Protein AF-A0A915ZV71-F1 (afdb_monomer)

Sequence (974 aa):
MYLWDERMKDFISILQCKHAKEEIAGTQNNDGSFDILPGQIIDELAIVATENISSSIRITDDRVKKLNTKVWNTFITVAYCNIVLGKHKSKWKAQSEKACAWLHIQIGDEKLENKILESCEKAIIEKVINKNIKKESFWSSTLKGVLKYKSEDVSATLTILQSINTLETVKNIVDNQKADGSINLNKTISDQINISSDNIQSSIQIYGVSEKLKKISKDVWETALSLRYLAITSQSRDQHKLQSEKAKKYLIGDLKDIELVEELLTTSEKIIIEQRVKKENEDAMATVKTSTTTEKAKEIVSSQKEDGSLKLPDAVSKALDFESNESLVSSIKTYFINKGTKAPENKKLLDTAIILSFLRKTSSTDTSPELKEKVAKAEKYLKTELGSDEKIKELLKKTDTAVVDLATKKVKKVIKEKADQVIVEKIQGAVTEKDITEVIETQNNDGSYKKISDQITEKLGITIIENISSSIHIIDERVRKFDTKVWNTFITIAYCNKVLGKWIVQIEKARAWLHAQIENEKLENKILESCEKVIEEVYSKKKELSADKVNTNKAFLTIPLLSTLVILFFLEYEEYDKMIEENIFTQINGRVKVIISQKYINEIDNQIKNLQPIKKLLLEYLVIQKNKRANHITRLVESCNSFFQDLLKNESNTYLIPLAITFAIVHLTVLRESIKLKMPNFGTDELKKMISQYQSYFTDSFDQFFMWRMNQITTKTLISNDSNSKSLFSFRANGELKDNISNKTVNYIAKSSSEQIFTRVFDLIKLRMLNEAKAELMKMFLPIFSLDKFIPNNKSSCEPFNIRGFWIGPYGVDTFPDGQHNFDDNSKLLYNISEDDPGVITKIKLRNGSIIDSMQIFYEDGRIGRIGDGKGGRECAISDLDEFSKYIIAVNLKFGRGLLCGIEFIFSDGKTTGTLGDHPNACKIIEEIRIGPFGNHNEFRLSGIIGGGGKIIGNDHGENVAHIAFYFQYVQDI

Radius of gyration: 35.63 Å; Cα contacts (8 Å, |Δi|>4): 1352; chains: 1; bounding box: 78×70×109 Å

pLDDT: mean 74.66, std 15.21, range [25.52, 96.25]

Mean predicted aligned error: 20.93 Å

Foldseek 3Di:
DCQLLVLLVLLLVLLLVLQQVLQLVLQQDPQLWHPAARLVLCVVLVNPALCVLLVQQDDPDVVSVVDDRRLSSLLLSLLCCCQVVVVVCVVCVVSSVSSVVSNCVVPVDPVVSVSSSVSSNVSVCVSVCVVAQQAAFQPQPPCCVQAPDHPVLLVLLLLVLQLPDDLVNLVVQLVQQDPQLFGAQDPVLCVQLVHDLVCQLVLLVVRVADPLLNPDDSRLLRLLLSLLSSVSHDPGCVSRVVSNVSSLCSNCVVSVDPVVSVSSNVSSNSSSSNSNSVVLLVVLQVCQQALDDPVLLCVQLVQQDPQLFGAQDVSLCVLLVHPDPVRVLVLLQVLQVVVVHGDDPDPRLSSLLLSLLSCNRRYPCVVDPVSVVSSVSSLVSNCVVVVDPVVSVVSNVSSNVSSSVSSSVVSSVVSSVVSLVSVLVVLLVPADPVNVVQQLVQQDPQLWGPAARVSLCVLLVPPDLCVLLVQDDDPDPVSVVDDPRLSSLLLSLLCCVRRNPDDVPSNVSSVVSNCVVPVDPVVSVSSSVSSNVVSSVSNVVSSNVSHNVPVLSVVVSVPQSLLSLLCSQPDFDDDPPDRPPDRSQLCLLVLCLLQDDPVLSVVSVVLVVVCVVLNVLSVVCVVDDPVCVQVSLVVNLVSLVVSVVVLVPDPCNLSCLLVLLSSLSNNLSSLLVNCVVVPPPRHLVNSLVSLVVSLVSCVVSVVVSLVVQLVQWDKDKDKDAPPPDPDPQWIWMWMWIARNRNRFIEIETEIDSDPVVVVLLSVQLSVQSSQVSVLSVVSSCVSSLCSQSSRRSDDRPHDHRPCFKTKHHFDFPSNPDGYYDYCHLARFWFSDKDDDDFAQWAKKKWFAAQFTQKIWTAHPVGDIDIEWDPDHHDIDMDHRGGQPDKFFFKKKFWYFQLFTQWMKTAILVRDIPPIGGNDPPRTDTPDMDMDGDDDNHGQKGWGDKMFTWGDHPPDRRTTGTGTMMTMIGGRRSD

Organism: NCBI:txid588596

Structure (mmCIF, N/CA/C/O backbone):
data_AF-A0A915ZV71-F1
#
_entry.id   AF-A0A915ZV71-F1
#
loop_
_atom_site.group_PDB
_atom_site.id
_atom_site.type_symbol
_atom_site.label_atom_id
_atom_site.label_alt_id
_atom_site.label_comp_id
_atom_site.label_asym_id
_atom_site.label_entity_id
_atom_site.label_seq_id
_atom_site.pdbx_PDB_ins_code
_atom_site.Cartn_x
_atom_site.Cartn_y
_atom_site.Cartn_z
_atom_site.occupancy
_atom_site.B_iso_or_equiv
_atom_site.auth_seq_id
_atom_site.auth_comp_id
_atom_site.auth_asym_id
_atom_site.auth_atom_id
_atom_site.pdbx_PDB_model_num
ATOM 1 N N . MET A 1 1 ? 6.234 10.130 2.730 1.00 37.91 1 MET A N 1
ATOM 2 C CA . MET A 1 1 ? 6.026 10.194 1.262 1.00 37.91 1 MET A CA 1
ATOM 3 C C . MET A 1 1 ? 5.107 9.093 0.696 1.00 37.91 1 MET A C 1
ATOM 5 O O . MET A 1 1 ? 4.749 9.193 -0.467 1.00 37.91 1 MET A O 1
ATOM 9 N N . TYR A 1 2 ? 4.672 8.083 1.473 1.00 50.31 2 TYR A N 1
ATOM 10 C CA . TYR A 1 2 ? 3.900 6.925 0.964 1.00 50.31 2 TYR A CA 1
ATOM 11 C C . TYR A 1 2 ? 2.370 6.983 1.183 1.00 50.31 2 TYR A C 1
ATOM 13 O O . TYR A 1 2 ? 1.651 6.093 0.738 1.00 50.31 2 TYR A O 1
ATOM 21 N N . LEU A 1 3 ? 1.840 8.020 1.838 1.00 59.00 3 LEU A N 1
ATOM 22 C CA . LEU A 1 3 ? 0.503 7.960 2.440 1.00 59.00 3 LEU A CA 1
ATOM 23 C C . LEU A 1 3 ? -0.661 8.130 1.428 1.00 59.00 3 LEU A C 1
ATOM 25 O O . LEU A 1 3 ? -1.712 7.526 1.628 1.00 59.00 3 LEU A O 1
ATOM 29 N N . TRP A 1 4 ? -0.486 8.854 0.309 1.00 74.88 4 TRP A N 1
ATOM 30 C CA . TRP A 1 4 ? -1.502 8.969 -0.759 1.00 74.88 4 TRP A CA 1
ATOM 31 C C . TRP A 1 4 ? -1.712 7.641 -1.489 1.00 74.88 4 TRP A C 1
ATOM 33 O O . TRP A 1 4 ? -2.857 7.250 -1.686 1.00 74.88 4 TRP A O 1
ATOM 43 N N . ASP A 1 5 ? -0.632 6.927 -1.862 1.00 69.44 5 ASP A N 1
ATOM 44 C CA . ASP A 1 5 ? -0.752 5.624 -2.553 1.00 69.44 5 ASP A CA 1
ATOM 45 C C . ASP A 1 5 ? -1.503 4.642 -1.680 1.00 69.44 5 ASP A C 1
ATOM 47 O O . ASP A 1 5 ? -2.381 3.939 -2.163 1.00 69.44 5 ASP A O 1
ATOM 51 N N . GLU A 1 6 ? -1.163 4.600 -0.397 1.00 66.38 6 GLU A N 1
ATOM 52 C CA . GLU A 1 6 ? -1.786 3.674 0.533 1.00 66.38 6 GLU A CA 1
ATOM 53 C C . GLU A 1 6 ? -3.258 4.014 0.768 1.00 66.38 6 GLU A C 1
ATOM 55 O O . GLU A 1 6 ? -4.108 3.156 0.551 1.00 66.38 6 GLU A O 1
ATOM 60 N N . ARG A 1 7 ? -3.585 5.271 1.101 1.00 72.56 7 ARG A N 1
ATOM 61 C CA . ARG A 1 7 ? -4.976 5.700 1.342 1.00 72.56 7 ARG A CA 1
ATOM 62 C C . ARG A 1 7 ? -5.862 5.536 0.108 1.00 72.56 7 ARG A C 1
ATOM 64 O O . ARG A 1 7 ? -7.016 5.126 0.235 1.00 72.56 7 ARG A O 1
ATOM 71 N N . MET A 1 8 ? -5.334 5.845 -1.077 1.00 75.50 8 MET A N 1
ATOM 72 C CA . MET A 1 8 ? -6.055 5.682 -2.337 1.00 75.50 8 MET A CA 1
ATOM 73 C C . MET A 1 8 ? -6.268 4.199 -2.660 1.00 75.50 8 MET A C 1
ATOM 75 O O . MET A 1 8 ? -7.397 3.797 -2.933 1.00 75.50 8 MET A O 1
ATOM 79 N N . LYS A 1 9 ? -5.224 3.364 -2.556 1.00 71.31 9 LYS A N 1
ATOM 80 C CA . LYS A 1 9 ? -5.334 1.909 -2.759 1.00 71.31 9 LYS A CA 1
ATOM 81 C C . LYS A 1 9 ? -6.309 1.267 -1.773 1.00 71.31 9 LYS A C 1
ATOM 83 O O . LYS A 1 9 ? -7.125 0.446 -2.184 1.00 71.31 9 LYS A O 1
ATOM 88 N N . ASP A 1 10 ? -6.277 1.666 -0.504 1.00 65.38 10 ASP A N 1
ATOM 89 C CA . ASP A 1 10 ? -7.200 1.167 0.517 1.00 65.38 10 ASP A CA 1
ATOM 90 C C . ASP A 1 10 ? -8.652 1.529 0.180 1.00 65.38 10 ASP A C 1
ATOM 92 O O . ASP A 1 10 ? -9.532 0.665 0.216 1.00 65.38 10 ASP A O 1
ATOM 96 N N . PHE A 1 11 ? -8.915 2.781 -0.213 1.00 73.94 11 PHE A N 1
ATOM 97 C CA . PHE A 1 11 ? -10.260 3.197 -0.605 1.00 73.94 11 PHE A CA 1
ATOM 98 C C . PHE A 1 11 ? -10.766 2.444 -1.843 1.00 73.94 11 PHE A C 1
ATOM 100 O O . PHE A 1 11 ? -11.890 1.937 -1.825 1.00 73.94 11 PHE A O 1
ATOM 107 N N . ILE A 1 12 ? -9.942 2.327 -2.890 1.00 71.06 12 ILE A N 1
ATOM 108 C CA . ILE A 1 12 ? -10.296 1.605 -4.121 1.00 71.06 12 ILE A CA 1
ATOM 109 C C . ILE A 1 12 ? -10.555 0.123 -3.831 1.00 71.06 12 ILE A C 1
ATOM 111 O O . ILE A 1 12 ? -11.566 -0.416 -4.278 1.00 71.06 12 ILE A O 1
ATOM 115 N N . SER A 1 13 ? -9.740 -0.516 -2.991 1.00 63.50 13 SER A N 1
ATOM 116 C CA . SER A 1 13 ? -9.978 -1.898 -2.560 1.00 63.50 13 SER A CA 1
ATOM 117 C C . SER A 1 13 ? -11.327 -2.053 -1.837 1.00 63.50 13 SER A C 1
ATOM 119 O O . SER A 1 13 ? -12.080 -2.993 -2.102 1.00 63.50 13 SER A O 1
ATOM 121 N N . ILE A 1 14 ? -11.696 -1.108 -0.962 1.00 63.09 14 ILE A N 1
ATOM 122 C CA . ILE A 1 14 ? -12.991 -1.122 -0.259 1.00 63.09 14 ILE A CA 1
ATOM 123 C C . ILE A 1 14 ? -14.162 -0.878 -1.221 1.00 63.09 14 ILE A C 1
ATOM 125 O O . ILE A 1 14 ? -15.220 -1.497 -1.064 1.00 63.09 14 ILE A O 1
ATOM 129 N N . LEU A 1 15 ? -13.994 0.017 -2.198 1.00 68.31 15 LEU A N 1
ATOM 130 C CA . LEU A 1 15 ? -14.967 0.284 -3.257 1.00 68.31 15 LEU A CA 1
ATOM 131 C C . LEU A 1 15 ? -15.246 -0.987 -4.065 1.00 68.31 15 LEU A C 1
ATOM 133 O O . LEU A 1 15 ? -16.408 -1.381 -4.178 1.00 68.31 15 LEU A O 1
ATOM 137 N N . GLN A 1 16 ? -14.189 -1.647 -4.545 1.00 65.75 16 GLN A N 1
ATOM 138 C CA . GLN A 1 16 ? -14.252 -2.911 -5.281 1.00 65.75 16 GLN A CA 1
ATOM 139 C C . GLN A 1 16 ? -14.977 -3.986 -4.460 1.00 65.75 16 GLN A C 1
ATOM 141 O O . GLN A 1 16 ? -15.964 -4.556 -4.917 1.00 65.75 16 GLN A O 1
ATOM 146 N N . CYS A 1 17 ? -14.600 -4.165 -3.189 1.00 59.50 17 CYS A N 1
ATOM 147 C CA . CYS A 1 17 ? -15.261 -5.112 -2.287 1.00 59.50 17 CYS A CA 1
ATOM 148 C C . CYS A 1 17 ? -16.758 -4.814 -2.073 1.00 59.50 17 CYS A C 1
ATOM 150 O O . CYS A 1 17 ? -17.548 -5.729 -1.848 1.00 59.50 17 CYS A O 1
ATOM 152 N N . LYS A 1 18 ? -17.169 -3.538 -2.052 1.00 62.44 18 LYS A N 1
ATOM 153 C CA . LYS A 1 18 ? -18.583 -3.153 -1.884 1.00 62.44 18 LYS A CA 1
ATOM 154 C C . LYS A 1 18 ? -19.382 -3.329 -3.173 1.00 62.44 18 LYS A C 1
ATOM 156 O O . LYS A 1 18 ? -20.508 -3.800 -3.088 1.00 62.44 18 LYS A O 1
ATOM 161 N N . HIS A 1 19 ? -18.806 -2.975 -4.320 1.00 62.50 19 HIS A N 1
ATOM 162 C CA . HIS A 1 19 ? -19.394 -3.232 -5.636 1.00 62.50 19 HIS A CA 1
ATOM 163 C C . HIS A 1 19 ? -19.643 -4.726 -5.839 1.00 62.50 19 HIS A C 1
ATOM 165 O O . HIS A 1 19 ? -20.747 -5.148 -6.154 1.00 62.50 19 HIS A O 1
ATOM 171 N N . ALA A 1 20 ? -18.644 -5.543 -5.547 1.00 57.38 20 ALA A N 1
ATOM 172 C CA . ALA A 1 20 ? -18.710 -6.953 -5.860 1.00 57.38 20 ALA A CA 1
ATOM 173 C C . ALA A 1 20 ? -19.667 -7.730 -4.909 1.00 57.38 20 ALA A C 1
ATOM 175 O O . ALA A 1 20 ? -20.372 -8.643 -5.335 1.00 57.38 20 ALA A O 1
ATOM 176 N N . LYS A 1 21 ? -19.893 -7.244 -3.671 1.00 60.06 21 LYS A N 1
ATOM 177 C CA . LYS A 1 21 ? -21.044 -7.668 -2.831 1.00 60.06 21 LYS A CA 1
ATOM 178 C C . LYS A 1 21 ? -22.409 -7.416 -3.490 1.00 60.06 21 LYS A C 1
ATOM 180 O O . LYS A 1 21 ? -23.334 -8.198 -3.281 1.00 60.06 21 LYS A O 1
ATOM 185 N N . GLU A 1 22 ? -22.565 -6.294 -4.189 1.00 61.06 22 GLU A N 1
ATOM 186 C CA . GLU A 1 22 ? -23.805 -5.912 -4.880 1.00 61.06 22 GLU A CA 1
ATOM 187 C C . GLU A 1 22 ? -23.991 -6.751 -6.160 1.00 61.06 22 GLU A C 1
ATOM 189 O O . GLU A 1 22 ? -25.091 -7.220 -6.443 1.00 61.06 22 GLU A O 1
ATOM 194 N N . GLU A 1 23 ? -22.899 -7.056 -6.860 1.00 59.28 23 GLU A N 1
ATOM 195 C CA . GLU A 1 23 ? -22.870 -7.915 -8.047 1.00 59.28 23 GLU A CA 1
ATOM 196 C C . GLU A 1 23 ? -23.215 -9.384 -7.746 1.00 59.28 23 GLU A C 1
ATOM 198 O O . GLU A 1 23 ? -24.075 -9.966 -8.409 1.00 59.28 23 GLU A O 1
ATOM 203 N N . ILE A 1 24 ? -22.640 -9.972 -6.686 1.00 60.62 24 ILE A N 1
ATOM 204 C CA . ILE A 1 24 ? -22.991 -11.332 -6.234 1.00 60.62 24 ILE A CA 1
ATOM 205 C C . ILE A 1 24 ? -24.501 -11.427 -5.939 1.00 60.62 24 ILE A C 1
ATOM 207 O O . ILE A 1 24 ? -25.133 -12.432 -6.256 1.00 60.62 24 ILE A O 1
ATOM 211 N N . ALA A 1 25 ? -25.119 -10.371 -5.399 1.00 59.16 25 ALA A N 1
ATOM 212 C CA . ALA A 1 25 ? -26.567 -10.338 -5.171 1.00 59.16 25 ALA A CA 1
ATOM 213 C C . ALA A 1 25 ? -27.385 -10.270 -6.469 1.00 59.16 25 ALA A C 1
ATOM 215 O O . ALA A 1 25 ? -28.489 -10.811 -6.513 1.00 59.16 25 ALA A O 1
ATOM 216 N N . GLY A 1 26 ? -26.855 -9.623 -7.509 1.00 59.38 26 GLY A N 1
ATOM 217 C CA . GLY A 1 26 ? -27.494 -9.500 -8.821 1.00 59.38 26 GLY A CA 1
ATOM 218 C C . GLY A 1 26 ? -27.395 -10.749 -9.704 1.00 59.38 26 GLY A C 1
ATOM 219 O O . GLY A 1 26 ? -28.169 -10.878 -10.646 1.00 59.38 26 GLY A O 1
ATOM 220 N N . THR A 1 27 ? -26.479 -11.675 -9.401 1.00 66.31 27 THR A N 1
ATOM 221 C CA . THR A 1 27 ? -26.280 -12.929 -10.161 1.00 66.31 27 THR A CA 1
ATOM 222 C C . THR A 1 27 ? -27.126 -14.103 -9.657 1.00 66.31 27 THR A C 1
ATOM 224 O O . THR A 1 27 ? -27.117 -15.170 -10.270 1.00 66.31 27 THR A O 1
ATOM 227 N N . GLN A 1 28 ? -27.870 -13.927 -8.559 1.00 76.62 28 GLN A N 1
ATOM 228 C CA . GLN A 1 28 ? -28.743 -14.969 -8.023 1.00 76.62 28 GLN A CA 1
ATOM 229 C C . GLN A 1 28 ? -30.010 -15.117 -8.875 1.00 76.62 28 GLN A C 1
ATOM 231 O O . GLN A 1 28 ? -30.757 -14.158 -9.077 1.00 76.62 28 GLN A O 1
ATOM 236 N N . ASN A 1 29 ? -30.297 -16.343 -9.307 1.00 79.75 29 ASN A N 1
ATOM 237 C CA . ASN A 1 29 ? -31.526 -16.661 -10.023 1.00 79.75 29 ASN A CA 1
ATOM 238 C C . ASN A 1 29 ? -32.769 -16.505 -9.136 1.00 79.75 29 ASN A C 1
ATOM 240 O O . ASN A 1 29 ? -32.714 -16.595 -7.908 1.00 79.75 29 ASN A O 1
ATOM 244 N N . ASN A 1 30 ? -33.938 -16.363 -9.767 1.00 77.62 30 ASN A N 1
ATOM 245 C CA . ASN A 1 30 ? -35.219 -16.271 -9.054 1.00 77.62 30 ASN A CA 1
ATOM 246 C C . ASN A 1 30 ? -35.511 -17.495 -8.167 1.00 77.62 30 ASN A C 1
ATOM 248 O O . ASN A 1 30 ? -36.175 -17.353 -7.139 1.00 77.62 30 ASN A O 1
ATOM 252 N N . ASP A 1 31 ? -35.005 -18.673 -8.548 1.00 76.00 31 ASP A N 1
ATOM 253 C CA . ASP A 1 31 ? -35.119 -19.923 -7.789 1.00 76.00 31 ASP A CA 1
ATOM 254 C C . ASP A 1 31 ? -34.124 -20.021 -6.616 1.00 76.00 31 ASP A C 1
ATOM 256 O O . ASP A 1 31 ? -34.204 -20.960 -5.832 1.00 76.00 31 ASP A O 1
ATOM 260 N N . GLY A 1 32 ? -33.217 -19.048 -6.464 1.00 77.75 32 GLY A N 1
ATOM 261 C CA . GLY A 1 32 ? -32.195 -18.999 -5.418 1.00 77.75 32 GLY A CA 1
ATOM 262 C C . GLY A 1 32 ? -30.837 -19.587 -5.813 1.00 77.75 32 GLY A C 1
ATOM 263 O O . GLY A 1 32 ? -29.888 -19.443 -5.040 1.00 77.75 32 GLY A O 1
ATOM 264 N N . SER A 1 33 ? -30.728 -20.210 -6.989 1.00 82.50 33 SER A N 1
ATOM 265 C CA . SER A 1 33 ? -29.509 -20.871 -7.474 1.00 82.50 33 SER A CA 1
ATOM 266 C C . SER A 1 33 ? -28.493 -19.918 -8.113 1.00 82.50 33 SER A C 1
ATOM 268 O O . SER A 1 33 ? -28.815 -18.778 -8.454 1.00 82.50 33 SER A O 1
ATOM 270 N N . PHE A 1 34 ? -27.272 -20.420 -8.318 1.00 78.69 34 PHE A N 1
ATOM 271 C CA . PHE A 1 34 ? -26.215 -19.756 -9.084 1.00 78.69 34 PHE A CA 1
ATOM 272 C C . PHE A 1 34 ? -25.769 -20.659 -10.240 1.00 78.69 34 PHE A C 1
ATOM 274 O O . PHE A 1 34 ? -25.214 -21.736 -10.011 1.00 78.69 34 PHE A O 1
ATOM 281 N N . ASP A 1 35 ? -26.018 -20.238 -11.485 1.00 69.19 35 ASP A N 1
ATOM 282 C CA . ASP A 1 35 ? -25.616 -21.004 -12.677 1.00 69.19 35 ASP A CA 1
ATOM 283 C C . ASP A 1 35 ? -24.098 -21.001 -12.875 1.00 69.19 35 ASP A C 1
ATOM 285 O O . ASP A 1 35 ? -23.515 -22.022 -13.239 1.00 69.19 35 ASP A O 1
ATOM 289 N N . ILE A 1 36 ? -23.453 -19.877 -12.560 1.00 65.44 36 ILE A N 1
ATOM 290 C CA . ILE A 1 36 ? -22.002 -19.682 -12.597 1.00 65.44 36 ILE A CA 1
ATOM 291 C C . ILE A 1 36 ? -21.510 -19.168 -11.245 1.00 65.44 36 ILE A C 1
ATOM 293 O O . ILE A 1 36 ? -22.258 -18.526 -10.506 1.00 65.44 36 ILE A O 1
ATOM 297 N N . LEU A 1 37 ? -20.249 -19.452 -10.917 1.00 60.06 37 LEU A N 1
ATOM 298 C CA . LEU A 1 37 ? -19.581 -18.764 -9.817 1.00 60.06 37 LEU A CA 1
ATOM 299 C C . LEU A 1 37 ? -19.494 -17.268 -10.159 1.00 60.06 37 LEU A C 1
ATOM 301 O O . LEU A 1 37 ? -19.047 -16.942 -11.259 1.00 60.06 37 LEU A O 1
ATOM 305 N N . PRO A 1 38 ? -19.900 -16.363 -9.255 1.00 62.81 38 PRO A N 1
ATOM 306 C CA . PRO A 1 38 ? -19.647 -14.938 -9.429 1.00 62.81 38 PRO A CA 1
ATOM 307 C C . PRO A 1 38 ? -18.153 -14.676 -9.677 1.00 62.81 38 PRO A C 1
ATOM 309 O O . PRO A 1 38 ? -17.322 -15.253 -8.968 1.00 62.81 38 PRO A O 1
ATOM 312 N N . GLY A 1 39 ? -17.814 -13.803 -10.636 1.00 48.44 39 GLY A N 1
ATOM 313 C CA . GLY A 1 39 ? -16.426 -13.527 -11.053 1.00 48.44 39 GLY A CA 1
ATOM 314 C C . GLY A 1 39 ? -15.498 -13.192 -9.881 1.00 48.44 39 GLY A C 1
ATOM 315 O O . GLY A 1 39 ? -14.423 -13.763 -9.735 1.00 48.44 39 GLY A O 1
ATOM 316 N N . GLN A 1 40 ? -15.998 -12.435 -8.905 1.00 52.53 40 GLN A N 1
ATOM 317 C CA . GLN A 1 40 ? -15.251 -12.124 -7.684 1.00 52.53 40 GLN A CA 1
ATOM 318 C C . GLN A 1 40 ? -14.801 -13.363 -6.875 1.00 52.53 40 GLN A C 1
ATOM 320 O O . GLN A 1 40 ? -13.733 -13.348 -6.262 1.00 52.53 40 GLN A O 1
ATOM 325 N N . ILE A 1 41 ? -15.593 -14.443 -6.833 1.00 55.78 41 ILE A N 1
ATOM 326 C CA . ILE A 1 41 ? -15.233 -15.671 -6.098 1.00 55.78 41 ILE A CA 1
ATOM 327 C C . ILE A 1 41 ? -14.100 -16.414 -6.818 1.00 55.78 41 ILE A C 1
ATOM 329 O O . ILE A 1 41 ? -13.239 -17.008 -6.166 1.00 55.78 41 ILE A O 1
ATOM 333 N N . ILE A 1 42 ? -14.092 -16.353 -8.150 1.00 52.75 42 ILE A N 1
ATOM 334 C CA . ILE A 1 42 ? -13.061 -16.925 -9.024 1.00 52.75 42 ILE A CA 1
ATOM 335 C C . ILE A 1 42 ? -11.731 -16.197 -8.778 1.00 52.75 42 ILE A C 1
ATOM 337 O O . ILE A 1 42 ? -10.725 -16.853 -8.487 1.00 52.75 42 ILE A O 1
ATOM 341 N N . ASP A 1 43 ? -11.753 -14.864 -8.754 1.00 48.59 43 ASP A N 1
ATOM 342 C CA . ASP A 1 43 ? -10.558 -14.028 -8.593 1.00 48.59 43 ASP A CA 1
ATOM 343 C C . ASP A 1 43 ? -9.998 -14.052 -7.165 1.00 48.59 43 ASP A C 1
ATOM 345 O O . ASP A 1 43 ? -8.796 -14.228 -6.945 1.00 48.59 43 ASP A O 1
ATOM 349 N N . GLU A 1 44 ? -10.853 -13.931 -6.143 1.00 46.78 44 GLU A N 1
ATOM 350 C CA . GLU A 1 44 ? -10.383 -13.861 -4.756 1.00 46.78 44 GLU A CA 1
ATOM 351 C C . GLU A 1 44 ? -9.762 -15.167 -4.258 1.00 46.78 44 GLU A C 1
ATOM 353 O O . GLU A 1 44 ? -8.849 -15.131 -3.417 1.00 46.78 44 GLU A O 1
ATOM 358 N N . LEU A 1 45 ? -10.259 -16.296 -4.767 1.00 48.97 45 LEU A N 1
ATOM 359 C CA . LEU A 1 45 ? -9.811 -17.638 -4.409 1.00 48.97 45 LEU A CA 1
ATOM 360 C C . LEU A 1 45 ? -8.811 -18.232 -5.422 1.00 48.97 45 LEU A C 1
ATOM 362 O O . LEU A 1 45 ? -8.328 -19.352 -5.189 1.00 48.97 45 LEU A O 1
ATOM 366 N N . ALA A 1 46 ? -8.503 -17.503 -6.507 1.00 46.91 46 ALA A N 1
ATOM 367 C CA . ALA A 1 46 ? -7.684 -17.933 -7.643 1.00 46.91 46 ALA A CA 1
ATOM 368 C C . ALA A 1 46 ? -8.115 -19.317 -8.166 1.00 46.91 46 ALA A C 1
ATOM 370 O O . ALA A 1 46 ? -7.400 -20.318 -8.044 1.00 46.91 46 ALA A O 1
ATOM 371 N N . ILE A 1 47 ? -9.354 -19.408 -8.646 1.00 48.94 47 ILE A N 1
ATOM 372 C CA . ILE A 1 47 ? -9.996 -20.660 -9.055 1.00 48.94 47 ILE A CA 1
ATOM 373 C C . ILE A 1 47 ? -10.340 -20.577 -10.534 1.00 48.94 47 ILE A C 1
ATOM 375 O O . ILE A 1 47 ? -11.263 -19.876 -10.896 1.00 48.94 47 ILE A O 1
ATOM 379 N N . VAL A 1 48 ? -9.661 -21.364 -11.372 1.00 37.78 48 VAL A N 1
ATOM 380 C CA . VAL A 1 48 ? -9.905 -21.393 -12.831 1.00 37.78 48 VAL A CA 1
ATOM 381 C C . VAL A 1 48 ? -11.287 -21.974 -13.202 1.00 37.78 48 VAL A C 1
ATOM 383 O O . VAL A 1 48 ? -11.840 -21.629 -14.237 1.00 37.78 48 VAL A O 1
ATOM 386 N N . ALA A 1 49 ? -11.869 -22.837 -12.355 1.00 48.56 49 ALA A N 1
ATOM 387 C CA . ALA A 1 49 ? -13.209 -23.410 -12.525 1.00 48.56 49 ALA A CA 1
ATOM 388 C C . ALA A 1 49 ? -13.731 -24.052 -11.223 1.00 48.56 49 ALA A C 1
ATOM 390 O O . ALA A 1 49 ? -12.944 -24.439 -10.355 1.00 48.56 49 ALA A O 1
ATOM 391 N N . THR A 1 50 ? -15.049 -24.260 -11.116 1.00 49.53 50 THR A N 1
ATOM 392 C CA . THR A 1 50 ? -15.746 -24.997 -10.035 1.00 49.53 50 THR A CA 1
ATOM 393 C C . THR A 1 50 ? -15.116 -26.364 -9.719 1.00 49.53 50 THR A C 1
ATOM 395 O O . THR A 1 50 ? -15.165 -26.844 -8.581 1.00 49.53 50 THR A O 1
ATOM 398 N N . GLU A 1 51 ? -14.473 -26.977 -10.715 1.00 52.25 51 GLU A N 1
ATOM 399 C CA . GLU A 1 51 ? -13.731 -28.240 -10.625 1.00 52.25 51 GLU A CA 1
ATOM 400 C C . GLU A 1 51 ? -12.551 -28.191 -9.632 1.00 52.25 51 GLU A C 1
ATOM 402 O O . GLU A 1 51 ? -12.219 -29.209 -9.031 1.00 52.25 51 GLU A O 1
ATOM 407 N N . ASN A 1 52 ? -11.970 -27.019 -9.348 1.00 54.97 52 ASN A N 1
ATOM 408 C CA . ASN A 1 52 ? -10.825 -26.872 -8.431 1.00 54.97 52 ASN A CA 1
ATOM 409 C C . ASN A 1 52 ? -11.180 -26.927 -6.929 1.00 54.97 52 ASN A C 1
ATOM 411 O O . ASN A 1 52 ? -10.339 -27.330 -6.127 1.00 54.97 52 ASN A O 1
ATOM 415 N N . ILE A 1 53 ? -12.383 -26.505 -6.513 1.00 56.41 53 ILE A N 1
ATOM 416 C CA . ILE A 1 53 ? -12.845 -26.709 -5.120 1.00 56.41 53 ILE A CA 1
ATOM 417 C C . ILE A 1 53 ? -13.536 -28.065 -4.985 1.00 56.41 53 ILE A C 1
ATOM 419 O O . ILE A 1 53 ? -13.319 -28.770 -4.007 1.00 56.41 53 ILE A O 1
ATOM 423 N N . SER A 1 54 ? -14.357 -28.458 -5.958 1.00 61.72 54 SER A N 1
ATOM 424 C CA . SER A 1 54 ? -15.067 -29.742 -5.883 1.00 61.72 54 SER A CA 1
ATOM 425 C C . SER A 1 54 ? -14.100 -30.938 -5.847 1.00 61.72 54 SER A C 1
ATOM 427 O O . SER A 1 54 ? -14.336 -31.877 -5.092 1.00 61.72 54 SER A O 1
ATOM 429 N N . SER A 1 55 ? -12.964 -30.878 -6.557 1.00 63.16 55 SER A N 1
ATOM 430 C CA . SER A 1 55 ? -11.917 -31.918 -6.523 1.00 63.16 55 SER A CA 1
ATOM 431 C C . SER A 1 55 ? -11.116 -31.997 -5.217 1.00 63.16 55 SER A C 1
ATOM 433 O O . SER A 1 55 ? -10.570 -33.058 -4.903 1.00 63.16 55 SER A O 1
ATOM 435 N N . SER A 1 56 ? -11.049 -30.920 -4.427 1.00 59.78 56 SER A N 1
ATOM 436 C CA . SER A 1 56 ? -10.377 -30.929 -3.118 1.00 59.78 56 SER A CA 1
ATOM 437 C C . SER A 1 56 ? -11.281 -31.445 -1.991 1.00 59.78 56 SER A C 1
ATOM 439 O O . SER A 1 56 ? -10.798 -31.813 -0.917 1.00 59.78 56 SER A O 1
ATOM 441 N N . ILE A 1 57 ? -12.587 -31.563 -2.245 1.00 65.88 57 ILE A N 1
ATOM 442 C CA . ILE A 1 57 ? -13.580 -32.055 -1.290 1.00 65.88 57 ILE A CA 1
ATOM 443 C C . ILE A 1 57 ? -13.644 -33.589 -1.334 1.00 65.88 57 ILE A C 1
ATOM 445 O O . ILE A 1 57 ? -14.225 -34.202 -2.227 1.00 65.88 57 ILE A O 1
ATOM 449 N N . ARG A 1 58 ? -13.068 -34.244 -0.317 1.00 62.66 58 ARG A N 1
ATOM 450 C CA . ARG A 1 58 ? -13.089 -35.711 -0.169 1.00 62.66 58 ARG A CA 1
ATOM 451 C C . ARG A 1 58 ? -14.322 -36.187 0.604 1.00 62.66 58 ARG A C 1
ATOM 453 O O . ARG A 1 58 ? -14.230 -36.518 1.786 1.00 62.66 58 ARG A O 1
ATOM 460 N N . ILE A 1 59 ? -15.476 -36.250 -0.060 1.00 73.06 59 ILE A N 1
ATOM 461 C CA . ILE A 1 59 ? -16.688 -36.883 0.490 1.00 73.06 59 ILE A CA 1
ATOM 462 C C . ILE A 1 59 ? -16.915 -38.233 -0.201 1.00 73.06 59 ILE A C 1
ATOM 464 O O . ILE A 1 59 ? -16.994 -38.315 -1.421 1.00 73.06 59 ILE A O 1
ATOM 468 N N . THR A 1 60 ? -17.015 -39.305 0.589 1.00 67.94 60 THR A N 1
ATOM 469 C CA . THR A 1 60 ? -17.142 -40.697 0.115 1.00 67.94 60 THR A CA 1
ATOM 470 C C . THR A 1 60 ? -18.542 -41.085 -0.369 1.00 67.94 60 THR A C 1
ATOM 472 O O . THR A 1 60 ? -18.726 -42.204 -0.833 1.00 67.94 60 THR A O 1
ATOM 475 N N . ASP A 1 61 ? -19.521 -40.184 -0.273 1.00 73.50 61 ASP A N 1
ATOM 476 C CA . ASP A 1 61 ? -20.899 -40.425 -0.708 1.00 73.50 61 ASP A CA 1
ATOM 477 C C . ASP A 1 61 ? -21.007 -40.331 -2.240 1.00 73.50 61 ASP A C 1
ATOM 479 O O . ASP A 1 61 ? -20.670 -39.309 -2.841 1.00 73.50 61 ASP A O 1
ATOM 483 N N . ASP A 1 62 ? -21.487 -41.396 -2.884 1.00 71.94 62 ASP A N 1
ATOM 484 C CA . ASP A 1 62 ? -21.584 -41.474 -4.345 1.00 71.94 62 ASP A CA 1
ATOM 485 C C . ASP A 1 62 ? -22.573 -40.465 -4.950 1.00 71.94 62 ASP A C 1
ATOM 487 O O . ASP A 1 62 ? -22.474 -40.154 -6.140 1.00 71.94 62 ASP A O 1
ATOM 491 N N . ARG A 1 63 ? -23.490 -39.900 -4.150 1.00 75.25 63 ARG A N 1
ATOM 492 C CA . ARG A 1 63 ? -24.371 -38.800 -4.577 1.00 75.25 63 ARG A CA 1
ATOM 493 C C . ARG A 1 63 ? -23.580 -37.515 -4.829 1.00 75.25 63 ARG A C 1
ATOM 495 O O . ARG A 1 63 ? -23.897 -36.786 -5.763 1.00 75.25 63 ARG A O 1
ATOM 502 N N . VAL A 1 64 ? -22.508 -37.275 -4.068 1.00 74.06 64 VAL A N 1
ATOM 503 C CA . VAL A 1 64 ? -21.652 -36.080 -4.202 1.00 74.06 64 VAL A CA 1
ATOM 504 C C . VAL A 1 64 ? -20.864 -36.096 -5.512 1.00 74.06 64 VAL A C 1
ATOM 506 O O . VAL A 1 64 ? -20.693 -35.060 -6.148 1.00 74.06 64 VAL A O 1
ATOM 509 N N . LYS A 1 65 ? -20.462 -37.286 -5.975 1.00 68.50 65 LYS A N 1
ATOM 510 C CA . LYS A 1 65 ? -19.767 -37.474 -7.261 1.00 68.50 65 LYS A CA 1
ATOM 511 C C . LYS A 1 65 ? -20.652 -37.192 -8.481 1.00 68.50 65 LYS A C 1
ATOM 513 O O . LYS A 1 65 ? -20.130 -37.036 -9.578 1.00 68.50 65 LYS A O 1
ATOM 518 N N . LYS A 1 66 ? -21.979 -37.157 -8.302 1.00 76.50 66 LYS A N 1
ATOM 519 C CA . LYS A 1 66 ? -22.972 -36.923 -9.365 1.00 76.50 66 LYS A CA 1
ATOM 520 C C . LYS A 1 66 ? -23.531 -35.494 -9.366 1.00 76.50 66 LYS A C 1
ATOM 522 O O . LYS A 1 66 ? -24.417 -35.200 -10.166 1.00 76.50 66 LYS A O 1
ATOM 527 N N . LEU A 1 67 ? -23.053 -34.617 -8.478 1.00 80.19 67 LEU A N 1
ATOM 528 C CA . LEU A 1 67 ? -23.511 -33.229 -8.420 1.00 80.19 67 LEU A CA 1
ATOM 529 C C . LEU A 1 67 ? -23.054 -32.460 -9.657 1.00 80.19 67 LEU A C 1
ATOM 531 O O . LEU A 1 67 ? -21.883 -32.496 -10.032 1.00 80.19 67 LEU A O 1
ATOM 535 N N . ASN A 1 68 ? -23.990 -31.743 -10.273 1.00 80.12 68 ASN A N 1
ATOM 536 C CA . ASN A 1 68 ? -23.696 -30.904 -11.425 1.00 80.12 68 ASN A CA 1
ATOM 537 C C . ASN A 1 68 ? -23.034 -29.577 -11.005 1.00 80.12 68 ASN A C 1
ATOM 539 O O . ASN A 1 68 ? -23.053 -29.172 -9.839 1.00 80.12 68 ASN A O 1
ATOM 543 N N . THR A 1 69 ? -22.471 -28.874 -11.985 1.00 76.06 69 THR A N 1
ATOM 544 C CA . THR A 1 69 ? -21.744 -27.614 -11.784 1.00 76.06 69 THR A CA 1
ATOM 545 C C . THR A 1 69 ? -22.603 -26.534 -11.125 1.00 76.06 69 THR A C 1
ATOM 547 O O . THR A 1 69 ? -22.108 -25.804 -10.276 1.00 76.06 69 THR A O 1
ATOM 550 N N . LYS A 1 70 ? -23.903 -26.473 -11.437 1.00 81.88 70 LYS A N 1
ATOM 551 C CA . LYS A 1 70 ? -24.850 -25.510 -10.850 1.00 81.88 70 LYS A CA 1
ATOM 552 C C . LYS A 1 70 ? -25.036 -25.723 -9.342 1.00 81.88 70 LYS A C 1
ATOM 554 O O . LYS A 1 70 ? -25.045 -24.766 -8.565 1.00 81.88 70 LYS A O 1
ATOM 559 N N . VAL A 1 71 ? -25.128 -26.980 -8.908 1.00 83.38 71 VAL A N 1
ATOM 560 C CA . VAL A 1 71 ? -25.203 -27.333 -7.483 1.00 83.38 71 VAL A CA 1
ATOM 561 C C . VAL A 1 71 ? -23.900 -26.969 -6.772 1.00 83.38 71 VAL A C 1
ATOM 563 O O . VAL A 1 71 ? -23.936 -26.333 -5.719 1.00 83.38 71 VAL A O 1
ATOM 566 N N . TRP A 1 72 ? -22.748 -27.271 -7.376 1.00 81.75 72 TRP A N 1
ATOM 567 C CA . TRP A 1 72 ? -21.449 -26.887 -6.819 1.00 81.75 72 TRP A CA 1
ATOM 568 C C . TRP A 1 72 ? -21.242 -25.371 -6.741 1.00 81.75 72 TRP A C 1
ATOM 570 O O . TRP A 1 72 ? -20.803 -24.876 -5.705 1.00 81.75 72 TRP A O 1
ATOM 580 N N . ASN A 1 73 ? -21.608 -24.622 -7.782 1.00 78.00 73 ASN A N 1
ATOM 581 C CA . ASN A 1 73 ? -21.537 -23.158 -7.804 1.00 78.00 73 ASN A CA 1
ATOM 582 C C . ASN A 1 73 ? -22.365 -22.551 -6.674 1.00 78.00 73 ASN A C 1
ATOM 584 O O . ASN A 1 73 ? -21.902 -21.650 -5.974 1.00 78.00 73 ASN A O 1
ATOM 588 N N . THR A 1 74 ? -23.555 -23.102 -6.443 1.00 83.94 74 THR A N 1
ATOM 589 C CA . THR A 1 74 ? -24.440 -22.662 -5.366 1.00 83.94 74 THR A CA 1
ATOM 590 C C . THR A 1 74 ? -23.846 -22.995 -3.987 1.00 83.94 74 THR A C 1
ATOM 592 O O . THR A 1 74 ? -23.771 -22.109 -3.138 1.00 83.94 74 THR A O 1
ATOM 595 N N . PHE A 1 75 ? -23.323 -24.211 -3.768 1.00 84.12 75 PHE A N 1
ATOM 596 C CA . PHE A 1 75 ? -22.651 -24.584 -2.510 1.00 84.12 75 PHE A CA 1
ATOM 597 C C . PHE A 1 75 ? -21.417 -23.726 -2.208 1.00 84.12 75 PHE A C 1
ATOM 599 O O . PHE A 1 75 ? -21.244 -23.268 -1.080 1.00 84.12 75 PHE A O 1
ATOM 606 N N . ILE A 1 76 ? -20.562 -23.495 -3.205 1.00 76.81 76 ILE A N 1
ATOM 607 C CA . ILE A 1 76 ? -19.331 -22.711 -3.053 1.00 76.81 76 ILE A CA 1
ATOM 608 C C . ILE A 1 76 ? -19.662 -21.241 -2.794 1.00 76.81 76 ILE A C 1
ATOM 610 O O . ILE A 1 76 ? -19.054 -20.631 -1.919 1.00 76.81 76 ILE A O 1
ATOM 614 N N . THR A 1 77 ? -20.656 -20.683 -3.489 1.00 76.12 77 THR A N 1
ATOM 615 C CA . THR A 1 77 ? -21.102 -19.296 -3.284 1.00 76.12 77 THR A CA 1
ATOM 616 C C . THR A 1 77 ? -21.673 -19.106 -1.882 1.00 76.12 77 THR A C 1
ATOM 618 O O . THR A 1 77 ? -21.302 -18.153 -1.199 1.00 76.12 77 THR A O 1
ATOM 621 N N . VAL A 1 78 ? -22.505 -20.035 -1.394 1.00 79.19 78 VAL A N 1
ATOM 622 C CA . VAL A 1 78 ? -23.039 -19.994 -0.020 1.00 79.19 78 VAL A CA 1
ATOM 623 C C . VAL A 1 78 ? -21.919 -20.140 1.012 1.00 79.19 78 VAL A C 1
ATOM 625 O O . VAL A 1 78 ? -21.854 -19.345 1.947 1.00 79.19 78 VAL A O 1
ATOM 628 N N . ALA A 1 79 ? -20.995 -21.084 0.823 1.00 74.44 79 ALA A N 1
ATOM 629 C CA . ALA A 1 79 ? -19.846 -21.272 1.708 1.00 74.44 79 ALA A CA 1
ATOM 630 C C . ALA A 1 79 ? -18.934 -20.032 1.741 1.00 74.44 79 ALA A C 1
ATOM 632 O O . ALA A 1 79 ? -18.550 -19.560 2.810 1.00 74.44 79 ALA A O 1
ATOM 633 N N . TYR A 1 80 ? -18.639 -19.437 0.585 1.00 69.44 80 TYR A N 1
ATOM 634 C CA . TYR A 1 80 ? -17.880 -18.191 0.485 1.00 69.44 80 TYR A CA 1
ATOM 635 C C . TYR A 1 80 ? -18.601 -17.054 1.214 1.00 69.44 80 TYR A C 1
ATOM 637 O O . TYR A 1 80 ? -17.994 -16.339 2.010 1.00 69.44 80 TYR A O 1
ATOM 645 N N . CYS A 1 81 ? -19.914 -16.927 1.028 1.00 65.88 81 CYS A N 1
ATOM 646 C CA . CYS A 1 81 ? -20.727 -15.938 1.727 1.00 65.88 81 CYS A CA 1
ATOM 647 C C . CYS A 1 81 ? -20.731 -16.164 3.251 1.00 65.88 81 CYS A C 1
ATOM 649 O O . CYS A 1 81 ? -20.628 -15.204 4.013 1.00 65.88 81 CYS A O 1
ATOM 651 N N . ASN A 1 82 ? -20.782 -17.411 3.717 1.00 68.50 82 ASN A N 1
ATOM 652 C CA . ASN A 1 82 ? -20.726 -17.744 5.142 1.00 68.50 82 ASN A CA 1
ATOM 653 C C . ASN A 1 82 ? -19.364 -17.410 5.764 1.00 68.50 82 ASN A C 1
ATOM 655 O O . ASN A 1 82 ? -19.308 -16.870 6.870 1.00 68.50 82 ASN A O 1
ATOM 659 N N . ILE A 1 83 ? -18.273 -17.681 5.047 1.00 59.31 83 ILE A N 1
ATOM 660 C CA . ILE A 1 83 ? -16.905 -17.501 5.546 1.00 59.31 83 ILE A CA 1
ATOM 661 C C . ILE A 1 83 ? -16.409 -16.063 5.385 1.00 59.31 83 ILE A C 1
ATOM 663 O O . ILE A 1 83 ? -15.926 -15.454 6.341 1.00 59.31 83 ILE A O 1
ATOM 667 N N . VAL A 1 84 ? -16.526 -15.502 4.183 1.00 51.94 84 VAL A N 1
ATOM 668 C CA . VAL A 1 84 ? -15.966 -14.194 3.812 1.00 51.94 84 VAL A CA 1
ATOM 669 C C . VAL A 1 84 ? -16.948 -13.065 4.124 1.00 51.94 84 VAL A C 1
ATOM 671 O O . VAL A 1 84 ? -16.550 -12.014 4.635 1.00 51.94 84 VAL A O 1
ATOM 674 N N . LEU A 1 85 ? -18.246 -13.294 3.906 1.00 51.75 85 LEU A N 1
ATOM 675 C CA . LEU A 1 85 ? -19.306 -12.304 4.134 1.00 51.75 85 LEU A CA 1
ATOM 676 C C . LEU A 1 85 ? -20.090 -12.535 5.438 1.00 51.75 85 LEU A C 1
ATOM 678 O O . LEU A 1 85 ? -21.013 -11.772 5.731 1.00 51.75 85 LEU A O 1
ATOM 682 N N . GLY A 1 86 ? -19.698 -13.510 6.269 1.00 48.25 86 GLY A N 1
ATOM 683 C CA . GLY A 1 86 ? -20.457 -13.975 7.440 1.00 48.25 86 GLY A CA 1
ATOM 684 C C . GLY A 1 86 ? -20.826 -12.897 8.466 1.00 48.25 86 GLY A C 1
ATOM 685 O O . GLY A 1 86 ? -21.871 -12.978 9.111 1.00 48.25 86 GLY A O 1
ATOM 686 N N . LYS A 1 87 ? -20.044 -11.812 8.569 1.00 40.88 87 LYS A N 1
ATOM 687 C CA . LYS A 1 87 ? -20.366 -10.649 9.429 1.00 40.88 87 LYS A CA 1
ATOM 688 C C . LYS A 1 87 ? -21.524 -9.783 8.906 1.00 40.88 87 LYS A C 1
ATOM 690 O O . LYS A 1 87 ? -22.017 -8.915 9.620 1.00 40.88 87 LYS A O 1
ATOM 695 N N . HIS A 1 88 ? -21.976 -10.016 7.678 1.00 42.88 88 HIS A N 1
ATOM 696 C CA . HIS A 1 88 ? -23.108 -9.351 7.035 1.00 42.88 88 HIS A CA 1
ATOM 697 C C . HIS A 1 88 ? -24.281 -10.309 6.790 1.00 42.88 88 HIS A C 1
ATOM 699 O O . HIS A 1 88 ? -25.134 -10.018 5.949 1.00 42.88 88 HIS A O 1
ATOM 705 N N . LYS A 1 89 ? -24.366 -11.414 7.553 1.00 46.56 89 LYS A N 1
ATOM 706 C CA . LYS A 1 89 ? -25.440 -12.416 7.452 1.00 46.56 89 LYS A CA 1
ATOM 707 C C . LYS A 1 89 ? -26.837 -11.792 7.448 1.00 46.56 89 LYS A C 1
ATOM 709 O O . LYS A 1 89 ? -27.704 -12.286 6.750 1.00 46.56 89 LYS A O 1
ATOM 714 N N . SER A 1 90 ? -27.049 -10.670 8.142 1.00 45.41 90 SER A N 1
ATOM 715 C CA . SER A 1 90 ? -28.327 -9.940 8.152 1.00 45.41 90 SER A CA 1
ATOM 716 C C . SER A 1 90 ? -28.714 -9.289 6.815 1.00 45.41 90 SER A C 1
ATOM 718 O O . SER A 1 90 ? -29.903 -9.131 6.561 1.00 45.41 90 SER A O 1
ATOM 720 N N . LYS A 1 91 ? -27.752 -8.925 5.954 1.00 43.94 91 LYS A N 1
ATOM 721 C CA . LYS A 1 91 ? -27.995 -8.286 4.643 1.00 43.94 91 LYS A CA 1
ATOM 722 C C . LYS A 1 91 ? -28.095 -9.276 3.482 1.00 43.94 91 LYS A C 1
ATOM 724 O O . LYS A 1 91 ? -28.707 -8.943 2.480 1.00 43.94 91 LYS A O 1
ATOM 729 N N . TRP A 1 92 ? -27.517 -10.466 3.640 1.00 60.81 92 TRP A N 1
ATOM 730 C CA . TRP A 1 92 ? -27.601 -11.576 2.683 1.00 60.81 92 TRP A CA 1
ATOM 731 C C . TRP A 1 92 ? -28.570 -12.677 3.157 1.00 60.81 92 TRP A C 1
ATOM 733 O O . TRP A 1 92 ? -28.677 -13.729 2.541 1.00 60.81 92 TRP A O 1
ATOM 743 N N . LYS A 1 93 ? -29.291 -12.465 4.268 1.00 64.62 93 LYS A N 1
ATOM 744 C CA . LYS A 1 93 ? -30.134 -13.491 4.903 1.00 64.62 93 LYS A CA 1
ATOM 745 C C . LYS A 1 93 ? -31.161 -14.070 3.931 1.00 64.62 93 LYS A C 1
ATOM 747 O O . LYS A 1 93 ? -31.228 -15.281 3.783 1.00 64.62 93 LYS A O 1
ATOM 752 N N . ALA A 1 94 ? -31.884 -13.204 3.224 1.00 69.19 94 ALA A N 1
ATOM 753 C CA . ALA A 1 94 ? -32.927 -13.615 2.289 1.00 69.19 94 ALA A CA 1
ATOM 754 C C . ALA A 1 94 ? -32.362 -14.391 1.084 1.00 69.19 94 ALA A C 1
ATOM 756 O O . ALA A 1 94 ? -32.930 -15.398 0.674 1.00 69.19 94 ALA A O 1
ATOM 757 N N . GLN A 1 95 ? -31.230 -13.948 0.533 1.00 71.56 95 GLN A N 1
ATOM 758 C CA . GLN A 1 95 ? -30.544 -14.611 -0.577 1.00 71.56 95 GLN A CA 1
ATOM 759 C C . GLN A 1 95 ? -29.948 -15.955 -0.140 1.00 71.56 95 GLN A C 1
ATOM 761 O O . GLN A 1 95 ? -30.091 -16.950 -0.847 1.00 71.56 95 GLN A O 1
ATOM 766 N N . SER A 1 96 ? -29.346 -16.013 1.050 1.00 72.00 96 SER A N 1
ATOM 767 C CA . SER A 1 96 ? -28.840 -17.247 1.657 1.00 72.00 96 SER A CA 1
ATOM 768 C C . SER A 1 96 ? -29.953 -18.248 1.915 1.00 72.00 96 SER A C 1
ATOM 770 O O . SER A 1 96 ? -29.782 -19.421 1.622 1.00 72.00 96 SER A O 1
ATOM 772 N N . GLU A 1 97 ? -31.081 -17.803 2.466 1.00 79.25 97 GLU A N 1
ATOM 773 C CA . GLU A 1 97 ? -32.227 -18.664 2.762 1.00 79.25 97 GLU A CA 1
ATOM 774 C C . GLU A 1 97 ? -32.816 -19.246 1.476 1.00 79.25 97 GLU A C 1
ATOM 776 O O . GLU A 1 97 ? -33.102 -20.438 1.434 1.00 79.25 97 GLU A O 1
ATOM 781 N N . LYS A 1 98 ? -32.905 -18.450 0.401 1.00 82.44 98 LYS A N 1
ATOM 782 C CA . LYS A 1 98 ? -33.307 -18.938 -0.926 1.00 82.44 98 LYS A CA 1
ATOM 783 C C . LYS A 1 98 ? -32.323 -19.954 -1.504 1.00 82.44 98 LYS A C 1
ATOM 785 O O . LYS A 1 98 ? -32.751 -20.997 -1.982 1.00 82.44 98 LYS A O 1
ATOM 790 N N . ALA A 1 99 ? -31.021 -19.677 -1.434 1.00 82.75 99 ALA A N 1
ATOM 791 C CA . ALA A 1 99 ? -29.995 -20.593 -1.927 1.00 82.75 99 ALA A CA 1
ATOM 792 C C . ALA A 1 99 ? -29.977 -21.909 -1.133 1.00 82.75 99 ALA A C 1
ATOM 794 O O . ALA A 1 99 ? -29.924 -22.981 -1.728 1.00 82.75 99 ALA A O 1
ATOM 795 N N . CYS A 1 100 ? -30.089 -21.846 0.197 1.00 81.69 100 CYS A N 1
ATOM 796 C CA . CYS A 1 100 ? -30.178 -23.029 1.050 1.00 81.69 100 CYS A CA 1
ATOM 797 C C . CYS A 1 100 ? -31.465 -23.822 0.795 1.00 81.69 100 CYS A C 1
ATOM 799 O O . CYS A 1 100 ? -31.405 -25.041 0.699 1.00 81.69 100 CYS A O 1
ATOM 801 N N . ALA A 1 101 ? -32.612 -23.155 0.627 1.00 84.75 101 ALA A N 1
ATOM 802 C CA . ALA A 1 101 ? -33.867 -23.821 0.281 1.00 84.75 101 ALA A CA 1
ATOM 803 C C . ALA A 1 101 ? -33.780 -24.525 -1.082 1.00 84.75 101 ALA A C 1
ATOM 805 O O . ALA A 1 101 ? -34.254 -25.648 -1.231 1.00 84.75 101 ALA A O 1
ATOM 806 N N . TRP A 1 102 ? -33.128 -23.898 -2.063 1.00 90.44 102 TRP A N 1
ATOM 807 C CA . TRP A 1 102 ? -32.888 -24.514 -3.362 1.00 90.44 102 TRP A CA 1
ATOM 808 C C . TRP A 1 102 ? -31.946 -25.719 -3.265 1.00 90.44 102 TRP A C 1
ATOM 810 O O . TRP A 1 102 ? -32.266 -26.780 -3.795 1.00 90.44 102 TRP A O 1
ATOM 820 N N . LEU A 1 103 ? -30.824 -25.600 -2.544 1.00 86.31 103 LEU A N 1
ATOM 821 C CA . LEU A 1 103 ? -29.892 -26.711 -2.301 1.00 86.31 103 LEU A CA 1
ATOM 822 C C . LEU A 1 103 ? -30.578 -27.888 -1.600 1.00 86.31 103 LEU A C 1
ATOM 824 O O . LEU A 1 103 ? -30.337 -29.037 -1.969 1.00 86.31 103 LEU A O 1
ATOM 828 N N . HIS A 1 104 ? -31.482 -27.598 -0.663 1.00 86.06 104 HIS A N 1
ATOM 829 C CA . HIS A 1 104 ? -32.264 -28.609 0.036 1.00 86.06 104 HIS A CA 1
ATOM 830 C C . HIS A 1 104 ? -33.164 -29.415 -0.907 1.00 86.06 104 HIS A C 1
ATOM 832 O O . HIS A 1 104 ? -33.263 -30.634 -0.797 1.00 86.06 104 HIS A O 1
ATOM 838 N N . ILE A 1 105 ? -33.760 -28.756 -1.905 1.00 87.00 105 ILE A N 1
ATOM 839 C CA . ILE A 1 105 ? -34.543 -29.426 -2.954 1.00 87.00 105 ILE A CA 1
ATOM 840 C C . ILE A 1 105 ? -33.653 -30.323 -3.829 1.00 87.00 105 ILE A C 1
ATOM 842 O O . ILE A 1 105 ? -34.103 -31.376 -4.277 1.00 87.00 105 ILE A O 1
ATOM 846 N N . GLN A 1 106 ? -32.400 -29.927 -4.084 1.00 83.88 106 GLN A N 1
ATOM 847 C CA . GLN A 1 106 ? -31.489 -30.687 -4.950 1.00 83.88 106 GLN A CA 1
ATOM 848 C C . GLN A 1 106 ? -30.885 -31.923 -4.273 1.00 83.88 106 GLN A C 1
ATOM 850 O O . GLN A 1 106 ? -30.619 -32.913 -4.953 1.00 83.88 106 GLN A O 1
ATOM 855 N N . ILE A 1 107 ? -30.630 -31.867 -2.964 1.00 84.81 107 ILE A N 1
ATOM 856 C CA . ILE A 1 107 ? -29.955 -32.949 -2.235 1.00 84.81 107 ILE A CA 1
ATOM 857 C C . ILE A 1 107 ? -30.947 -33.817 -1.450 1.00 84.81 107 ILE A C 1
ATOM 859 O O . ILE A 1 107 ? -30.787 -35.040 -1.427 1.00 84.81 107 ILE A O 1
ATOM 863 N N . GLY A 1 108 ? -31.968 -33.213 -0.831 1.00 79.56 108 GLY A N 1
ATOM 864 C CA . GLY A 1 108 ? -32.997 -33.911 -0.054 1.00 79.56 108 GLY A CA 1
ATOM 865 C C . GLY A 1 108 ? -32.467 -34.619 1.198 1.00 79.56 108 GLY A C 1
ATOM 866 O O . GLY A 1 108 ? -33.118 -35.529 1.711 1.00 79.56 108 GLY A O 1
ATOM 867 N N . ASP A 1 109 ? -31.275 -34.246 1.670 1.00 82.31 109 ASP A N 1
ATOM 868 C CA . ASP A 1 109 ? -30.582 -34.868 2.799 1.00 82.31 109 ASP A CA 1
ATOM 869 C C . ASP A 1 109 ? -29.791 -33.793 3.546 1.00 82.31 109 ASP A C 1
ATOM 871 O O . ASP A 1 109 ? -28.640 -33.486 3.230 1.00 82.31 109 ASP A O 1
ATOM 875 N N . GLU A 1 110 ? -30.422 -33.247 4.582 1.00 78.88 110 GLU A N 1
ATOM 876 C CA . GLU A 1 110 ? -29.887 -32.158 5.400 1.00 78.88 110 GLU A CA 1
ATOM 877 C C . GLU A 1 110 ? -28.521 -32.502 6.025 1.00 78.88 110 GLU A C 1
ATOM 879 O O . GLU A 1 110 ? -27.653 -31.638 6.179 1.00 78.88 110 GLU A O 1
ATOM 884 N N . LYS A 1 111 ? -28.274 -33.777 6.365 1.00 76.88 111 LYS A N 1
ATOM 885 C CA . LYS A 1 111 ? -26.977 -34.200 6.918 1.00 76.88 111 LYS A CA 1
ATOM 886 C C . LYS A 1 111 ? -25.890 -34.173 5.851 1.00 76.88 111 LYS A C 1
ATOM 888 O O . LYS A 1 111 ? -24.758 -33.785 6.145 1.00 76.88 111 LYS A O 1
ATOM 893 N N . LEU A 1 112 ? -26.218 -34.585 4.628 1.00 78.75 112 LEU A N 1
ATOM 894 C CA . LEU A 1 112 ? -25.289 -34.538 3.506 1.00 78.75 112 LEU A CA 1
ATOM 895 C C . LEU A 1 112 ? -25.035 -33.096 3.042 1.00 78.75 112 LEU A C 1
ATOM 897 O O . LEU A 1 112 ? -23.883 -32.742 2.809 1.00 78.75 112 LEU A O 1
ATOM 901 N N . GLU A 1 113 ? -26.068 -32.255 2.976 1.00 82.06 113 GLU A N 1
ATOM 902 C CA . GLU A 1 113 ? -25.968 -30.826 2.640 1.00 82.06 113 GLU A CA 1
ATOM 903 C C . GLU A 1 113 ? -25.011 -30.092 3.574 1.00 82.06 113 GLU A C 1
ATOM 905 O O . GLU A 1 113 ? -24.066 -29.452 3.112 1.00 82.06 113 GLU A O 1
ATOM 910 N N . ASN A 1 114 ? -25.205 -30.250 4.886 1.00 78.12 114 ASN A N 1
ATOM 911 C CA . ASN A 1 114 ? -24.331 -29.652 5.891 1.00 78.12 114 ASN A CA 1
ATOM 912 C C . ASN A 1 114 ? -22.893 -30.164 5.759 1.00 78.12 114 ASN A C 1
ATOM 914 O O . ASN A 1 114 ? -21.950 -29.387 5.859 1.00 78.12 114 ASN A O 1
ATOM 918 N N . LYS A 1 115 ? -22.703 -31.453 5.452 1.00 80.12 115 LYS A N 1
ATOM 919 C CA . LYS A 1 115 ? -21.371 -32.040 5.250 1.00 80.12 115 LYS A CA 1
ATOM 920 C C . LYS A 1 115 ? -20.665 -31.500 4.000 1.00 80.12 115 LYS A C 1
ATOM 922 O O . LYS A 1 115 ? -19.453 -31.270 4.042 1.00 80.12 115 LYS A O 1
ATOM 927 N N . ILE A 1 116 ? -21.390 -31.305 2.895 1.00 79.31 116 ILE A N 1
ATOM 928 C CA . ILE A 1 116 ? -20.863 -30.686 1.667 1.00 79.31 116 ILE A CA 1
ATOM 929 C C . ILE A 1 116 ? -20.515 -29.226 1.943 1.00 79.31 116 ILE A C 1
ATOM 931 O O . ILE A 1 116 ? -19.399 -28.802 1.646 1.00 79.31 116 ILE A O 1
ATOM 935 N N . LEU A 1 117 ? -21.430 -28.484 2.569 1.00 80.06 117 LEU A N 1
ATOM 936 C CA . LEU A 1 117 ? -21.243 -27.076 2.890 1.00 80.06 117 LEU A CA 1
ATOM 937 C C . LEU A 1 117 ? -20.050 -26.865 3.829 1.00 80.06 117 LEU A C 1
ATOM 939 O O . LEU A 1 117 ? -19.173 -26.076 3.501 1.00 80.06 117 LEU A O 1
ATOM 943 N N . GLU A 1 118 ? -19.939 -27.627 4.920 1.00 76.06 118 GLU A N 1
ATOM 944 C CA . GLU A 1 118 ? -18.779 -27.589 5.824 1.00 76.06 118 GLU A CA 1
ATOM 945 C C . GLU A 1 118 ? -17.463 -27.913 5.105 1.00 76.06 118 GLU A C 1
ATOM 947 O O . GLU A 1 118 ? -16.412 -27.376 5.453 1.00 76.06 118 GLU A O 1
ATOM 952 N N . SER A 1 119 ? -17.492 -28.801 4.109 1.00 74.88 119 SER A N 1
ATOM 953 C CA . SER A 1 119 ? -16.299 -29.157 3.335 1.00 74.88 119 SER A CA 1
ATOM 954 C C . SER A 1 119 ? -15.899 -28.043 2.363 1.00 74.88 119 SER A C 1
ATOM 956 O O . SER A 1 119 ? -14.716 -27.720 2.272 1.00 74.88 119 SER A O 1
ATOM 958 N N . CYS A 1 120 ? -16.868 -27.401 1.703 1.00 72.69 120 CYS A N 1
ATOM 959 C CA . CYS A 1 120 ? -16.649 -26.184 0.916 1.00 72.69 120 CYS A CA 1
ATOM 960 C C . CYS A 1 120 ? -16.114 -25.048 1.793 1.00 72.69 120 CYS A C 1
ATOM 962 O O . CYS A 1 120 ? -15.146 -24.385 1.433 1.00 72.69 120 CYS A O 1
ATOM 964 N N . GLU A 1 121 ? -16.711 -24.844 2.966 1.00 70.06 121 GLU A N 1
ATOM 965 C CA . GLU A 1 121 ? -16.282 -23.841 3.935 1.00 70.06 121 GLU A CA 1
ATOM 966 C C . GLU A 1 121 ? -14.852 -24.109 4.404 1.00 70.06 121 GLU A C 1
ATOM 968 O O . GLU A 1 121 ? -14.045 -23.186 4.406 1.00 70.06 121 GLU A O 1
ATOM 973 N N . LYS A 1 122 ? -14.491 -25.360 4.717 1.00 67.88 122 LYS A N 1
ATOM 974 C CA . LYS A 1 122 ? -13.111 -25.743 5.059 1.00 67.88 122 LYS A CA 1
ATOM 975 C C . LYS A 1 122 ? -12.133 -25.472 3.919 1.00 67.88 122 LYS A C 1
ATOM 977 O O . LYS A 1 122 ? -11.101 -24.861 4.172 1.00 67.88 122 LYS A O 1
ATOM 982 N N . ALA A 1 123 ? -12.467 -25.845 2.685 1.00 61.78 123 ALA A N 1
ATOM 983 C CA . ALA A 1 123 ? -11.617 -25.592 1.520 1.00 61.78 123 ALA A CA 1
ATOM 984 C C . ALA A 1 123 ? -11.419 -24.085 1.261 1.00 61.78 123 ALA A C 1
ATOM 986 O O . ALA A 1 123 ? -10.313 -23.631 0.960 1.00 61.78 123 ALA A O 1
ATOM 987 N N . ILE A 1 124 ? -12.477 -23.285 1.430 1.00 62.16 124 ILE A N 1
ATOM 988 C CA . ILE A 1 124 ? -12.417 -21.822 1.322 1.00 62.16 124 ILE A CA 1
ATOM 989 C C . ILE A 1 124 ? -11.601 -21.238 2.472 1.00 62.16 124 ILE A C 1
ATOM 991 O O . ILE A 1 124 ? -10.745 -20.394 2.233 1.00 62.16 124 ILE A O 1
ATOM 995 N N . ILE A 1 125 ? -11.816 -21.691 3.708 1.00 51.59 125 ILE A N 1
ATOM 996 C CA . ILE A 1 125 ? -11.040 -21.283 4.881 1.00 51.59 125 ILE A CA 1
ATOM 997 C C . ILE A 1 125 ? -9.556 -21.579 4.659 1.00 51.59 125 ILE A C 1
ATOM 999 O O . ILE A 1 125 ? -8.742 -20.700 4.901 1.00 51.59 125 ILE A O 1
ATOM 1003 N N . GLU A 1 126 ? -9.191 -22.762 4.176 1.00 52.22 126 GLU A N 1
ATOM 1004 C CA . GLU A 1 126 ? -7.800 -23.153 3.926 1.00 52.22 126 GLU A CA 1
ATOM 1005 C C . GLU A 1 126 ? -7.140 -22.241 2.874 1.00 52.22 126 GLU A C 1
ATOM 1007 O O . GLU A 1 126 ? -6.042 -21.719 3.091 1.00 52.22 126 GLU A O 1
ATOM 1012 N N . LYS A 1 127 ? -7.863 -21.910 1.795 1.00 52.66 127 LYS A N 1
ATOM 1013 C CA . LYS A 1 127 ? -7.418 -20.926 0.792 1.00 52.66 127 LYS A CA 1
ATOM 1014 C C . LYS A 1 127 ? -7.336 -19.490 1.334 1.00 52.66 127 LYS A C 1
ATOM 1016 O O . LYS A 1 127 ? -6.384 -18.767 1.045 1.00 52.66 127 LYS A O 1
ATOM 1021 N N . VAL A 1 128 ? -8.307 -19.065 2.141 1.00 43.88 128 VAL A N 1
ATOM 1022 C CA . VAL A 1 128 ? -8.403 -17.710 2.713 1.00 43.88 128 VAL A CA 1
ATOM 1023 C C . VAL A 1 128 ? -7.406 -17.504 3.861 1.00 43.88 128 VAL A C 1
ATOM 1025 O O . VAL A 1 128 ? -6.911 -16.389 4.041 1.00 43.88 128 VAL A O 1
ATOM 1028 N N . ILE A 1 129 ? -7.082 -18.547 4.630 1.00 35.78 129 ILE A N 1
ATOM 1029 C CA . ILE A 1 129 ? -6.092 -18.533 5.717 1.00 35.78 129 ILE A CA 1
ATOM 1030 C C . ILE A 1 129 ? -4.679 -18.427 5.147 1.00 35.78 129 ILE A C 1
ATOM 1032 O O . ILE A 1 129 ? -3.937 -17.551 5.592 1.00 35.78 129 ILE A O 1
ATOM 1036 N N . ASN A 1 130 ? -4.344 -19.181 4.094 1.00 36.50 130 ASN A N 1
ATOM 1037 C CA . ASN A 1 130 ? -3.055 -19.037 3.403 1.00 36.50 130 ASN A CA 1
ATOM 1038 C C . ASN A 1 130 ? -2.819 -17.607 2.865 1.00 36.50 130 ASN A C 1
ATOM 1040 O O . ASN A 1 130 ? -1.677 -17.169 2.753 1.00 36.50 130 ASN A O 1
ATOM 1044 N N . LYS A 1 131 ? -3.890 -16.831 2.627 1.00 36.91 131 LYS A N 1
ATOM 1045 C CA . LYS A 1 131 ? -3.843 -15.410 2.231 1.00 36.91 131 LYS A CA 1
ATOM 1046 C C . LYS A 1 131 ? -3.809 -14.418 3.417 1.00 36.91 131 LYS A C 1
ATOM 1048 O O . LYS A 1 131 ? -3.348 -13.292 3.246 1.00 36.91 131 LYS A O 1
ATOM 1053 N N . ASN A 1 132 ? -4.286 -14.790 4.616 1.00 31.55 132 ASN A N 1
ATOM 1054 C CA . ASN A 1 132 ? -4.569 -13.864 5.737 1.00 31.55 132 ASN A CA 1
ATOM 1055 C C . ASN A 1 132 ? -3.692 -14.006 6.996 1.00 31.55 132 ASN A C 1
ATOM 1057 O O . ASN A 1 132 ? -3.854 -13.204 7.918 1.00 31.55 132 ASN A O 1
ATOM 1061 N N . ILE A 1 133 ? -2.732 -14.934 7.039 1.00 30.22 133 ILE A N 1
ATOM 1062 C CA . ILE A 1 133 ? -1.754 -15.072 8.145 1.00 30.22 133 ILE A CA 1
ATOM 1063 C C . ILE A 1 133 ? -0.905 -13.789 8.373 1.00 30.22 133 ILE A C 1
ATOM 1065 O O . ILE A 1 133 ? -0.224 -13.657 9.382 1.00 30.22 133 ILE A O 1
ATOM 1069 N N . LYS A 1 134 ? -1.005 -12.769 7.507 1.00 31.05 134 LYS A N 1
ATOM 1070 C CA . LYS A 1 134 ? -0.255 -11.506 7.613 1.00 31.05 134 LYS A CA 1
ATOM 1071 C C . LYS A 1 134 ? -0.887 -10.369 8.438 1.00 31.05 134 LYS A C 1
ATOM 1073 O O . LYS A 1 134 ? -0.265 -9.322 8.480 1.00 31.05 134 LYS A O 1
ATOM 1078 N N . LYS A 1 135 ? -2.080 -10.478 9.050 1.00 28.30 135 LYS A N 1
ATOM 1079 C CA . LYS A 1 135 ? -2.822 -9.281 9.535 1.00 28.30 135 LYS A CA 1
ATOM 1080 C C . LYS A 1 135 ? -3.416 -9.364 10.982 1.00 28.30 135 LYS A C 1
ATOM 1082 O O . LYS A 1 135 ? -4.622 -9.549 11.153 1.00 28.30 135 LYS A O 1
ATOM 1087 N N . GLU A 1 136 ? -2.577 -9.206 12.024 1.00 25.52 136 GLU A N 1
ATOM 1088 C CA . GLU A 1 136 ? -2.869 -9.316 13.477 1.00 25.52 136 GLU A CA 1
ATOM 1089 C C . GLU A 1 136 ? -2.931 -8.052 14.430 1.00 25.52 136 GLU A C 1
ATOM 1091 O O . GLU A 1 136 ? -3.365 -8.239 15.562 1.00 25.52 136 GLU A O 1
ATOM 1096 N N . SER A 1 137 ? -2.622 -6.782 14.112 1.00 32.16 137 SER A N 1
ATOM 1097 C CA . SER A 1 137 ? -2.256 -5.760 15.149 1.00 32.16 137 SER A CA 1
ATOM 1098 C C . SER A 1 137 ? -3.308 -4.740 15.622 1.00 32.16 137 SER A C 1
ATOM 1100 O O . SER A 1 137 ? -2.970 -3.796 16.332 1.00 32.16 137 SER A O 1
ATOM 1102 N N . PHE A 1 138 ? -4.601 -5.008 15.424 1.00 28.47 138 PHE A N 1
ATOM 1103 C CA . PHE A 1 138 ? -5.719 -4.138 15.871 1.00 28.47 138 PHE A CA 1
ATOM 1104 C C . PHE A 1 138 ? -5.783 -3.839 17.387 1.00 28.47 138 PHE A C 1
ATOM 1106 O O . PHE A 1 138 ? -6.650 -3.104 17.847 1.00 28.47 138 PHE A O 1
ATOM 1113 N N . TRP A 1 139 ? -4.894 -4.416 18.190 1.00 33.53 139 TRP A N 1
ATOM 1114 C CA . TRP A 1 139 ? -4.987 -4.467 19.644 1.00 33.53 139 TRP A CA 1
ATOM 1115 C C . TRP A 1 139 ? -4.368 -3.264 20.375 1.00 33.53 139 TRP A C 1
ATOM 1117 O O . TRP A 1 139 ? -4.720 -3.018 21.525 1.00 33.53 139 TRP A O 1
ATOM 1127 N N . SER A 1 140 ? -3.483 -2.475 19.751 1.00 35.47 140 SER A N 1
ATOM 1128 C CA . SER A 1 140 ? -2.653 -1.516 20.510 1.00 35.47 140 SER A CA 1
ATOM 1129 C C . SER A 1 140 ? -3.208 -0.085 20.627 1.00 35.47 140 SER A C 1
ATOM 1131 O O . SER A 1 140 ? -2.828 0.639 21.549 1.00 35.47 140 SER A O 1
ATOM 1133 N N . SER A 1 141 ? -4.095 0.357 19.729 1.00 34.09 141 SER A N 1
ATOM 1134 C CA . SER A 1 141 ? -4.488 1.776 19.637 1.00 34.09 141 SER A CA 1
ATOM 1135 C C . SER A 1 141 ? -5.673 2.155 20.533 1.00 34.09 141 SER A C 1
ATOM 1137 O O . SER A 1 141 ? -5.696 3.255 21.079 1.00 34.09 141 SER A O 1
ATOM 1139 N N . THR A 1 142 ? -6.626 1.244 20.764 1.00 32.47 142 THR A N 1
ATOM 1140 C CA . THR A 1 142 ? -7.837 1.528 21.563 1.00 32.47 142 THR A CA 1
ATOM 1141 C C . THR A 1 142 ? -7.570 1.571 23.077 1.00 32.47 142 THR A C 1
ATOM 1143 O O . THR A 1 142 ? -8.268 2.270 23.807 1.00 32.47 142 THR A O 1
ATOM 1146 N N . LEU A 1 143 ? -6.531 0.885 23.568 1.00 38.50 143 LEU A N 1
ATOM 1147 C CA . LEU A 1 143 ? -6.216 0.794 25.004 1.00 38.50 143 LEU A CA 1
ATOM 1148 C C . LEU A 1 143 ? -5.360 1.958 25.539 1.00 38.50 143 LEU A C 1
ATOM 1150 O O . LEU A 1 143 ? -5.385 2.227 26.742 1.00 38.50 143 LEU A O 1
ATOM 1154 N N . LYS A 1 144 ? -4.652 2.693 24.667 1.00 39.59 144 LYS A N 1
ATOM 1155 C CA . LYS A 1 144 ? -3.708 3.763 25.059 1.00 39.59 144 LYS A CA 1
ATOM 1156 C C . LYS A 1 144 ? -4.368 4.968 25.748 1.00 39.59 144 LYS A C 1
ATOM 1158 O O . LYS A 1 144 ? -3.690 5.668 26.490 1.00 39.59 144 LYS A O 1
ATOM 1163 N N . GLY A 1 145 ? -5.675 5.178 25.568 1.00 38.66 145 GLY A N 1
ATOM 1164 C CA . GLY A 1 145 ? -6.426 6.270 26.207 1.00 38.66 145 GLY A CA 1
ATOM 1165 C C . GLY A 1 145 ? -7.153 5.915 27.514 1.00 38.66 145 GLY A C 1
ATOM 1166 O O . GLY A 1 145 ? -7.715 6.806 28.142 1.00 38.66 145 GLY A O 1
ATOM 1167 N N . VAL A 1 146 ? -7.187 4.637 27.926 1.00 38.62 146 VAL A N 1
ATOM 1168 C CA . VAL A 1 146 ? -8.119 4.141 28.972 1.00 38.62 146 VAL A CA 1
ATOM 1169 C C . VAL A 1 146 ? -7.410 3.635 30.245 1.00 38.62 146 VAL A C 1
ATOM 1171 O O . VAL A 1 146 ? -8.064 3.376 31.264 1.00 38.62 146 VAL A O 1
ATOM 1174 N N . LEU A 1 147 ? -6.082 3.491 30.216 1.00 45.81 147 LEU A N 1
ATOM 1175 C CA . LEU A 1 147 ? -5.284 2.883 31.289 1.00 45.81 147 LEU A CA 1
ATOM 1176 C C . LEU A 1 147 ? -4.763 3.912 32.302 1.00 45.81 147 LEU A C 1
ATOM 1178 O O . LEU A 1 147 ? -4.374 5.022 31.949 1.00 45.81 147 LEU A O 1
ATOM 1182 N N . LYS A 1 148 ? -4.720 3.518 33.581 1.00 50.53 148 LYS A N 1
ATOM 1183 C CA . LYS A 1 148 ? -4.244 4.364 34.694 1.00 50.53 148 LYS A CA 1
ATOM 1184 C C . LYS A 1 148 ? -2.717 4.580 34.712 1.00 50.53 148 LYS A C 1
ATOM 1186 O O . LYS A 1 148 ? -2.236 5.499 35.376 1.00 50.53 148 LYS A O 1
ATOM 1191 N N . TYR A 1 149 ? -1.954 3.725 34.032 1.00 54.12 149 TYR A N 1
ATOM 1192 C CA . TYR A 1 149 ? -0.486 3.684 34.063 1.00 54.12 149 TYR A CA 1
ATOM 1193 C C . TYR A 1 149 ? 0.142 4.294 32.800 1.00 54.12 149 TYR A C 1
ATOM 1195 O O . TYR A 1 149 ? -0.511 4.405 31.765 1.00 54.12 149 TYR A O 1
ATOM 1203 N N . LYS A 1 150 ? 1.419 4.703 32.878 1.00 52.75 150 LYS A N 1
ATOM 1204 C CA . LYS A 1 150 ? 2.144 5.292 31.739 1.00 52.75 150 LYS A CA 1
ATOM 1205 C C . LYS A 1 150 ? 2.282 4.275 30.598 1.00 52.75 150 LYS A C 1
ATOM 1207 O O . LYS A 1 150 ? 2.517 3.096 30.846 1.00 52.75 150 LYS A O 1
ATOM 1212 N N . SER A 1 151 ? 2.205 4.760 29.356 1.00 45.75 151 SER A N 1
ATOM 1213 C CA . SER A 1 151 ? 2.309 3.964 28.115 1.00 45.75 151 SER A CA 1
ATOM 1214 C C . SER A 1 151 ? 3.521 3.015 28.094 1.00 45.75 151 SER A C 1
ATOM 1216 O O . SER A 1 151 ? 3.416 1.861 27.683 1.00 45.75 151 SER A O 1
ATOM 1218 N N . GLU A 1 152 ? 4.657 3.478 28.619 1.00 50.31 152 GLU A N 1
ATOM 1219 C CA . GLU A 1 152 ? 5.910 2.718 28.709 1.00 50.31 152 GLU A CA 1
ATOM 1220 C C . GLU A 1 152 ? 5.807 1.491 29.632 1.00 50.31 152 GLU A C 1
ATOM 1222 O O . GLU A 1 152 ? 6.321 0.429 29.287 1.00 50.31 152 GLU A O 1
ATOM 1227 N N . ASP A 1 153 ? 5.113 1.616 30.771 1.00 53.03 153 ASP A N 1
ATOM 1228 C CA . ASP A 1 153 ? 4.919 0.515 31.724 1.00 53.03 153 ASP A CA 1
ATOM 1229 C C . ASP A 1 153 ? 3.982 -0.554 31.135 1.00 53.03 153 ASP A C 1
ATOM 1231 O O . ASP A 1 153 ? 4.249 -1.745 31.237 1.00 53.03 153 ASP A O 1
ATOM 1235 N N . VAL A 1 154 ? 2.913 -0.128 30.453 1.00 55.44 154 VAL A N 1
ATOM 1236 C CA . VAL A 1 154 ? 1.934 -1.023 29.811 1.00 55.44 154 VAL A CA 1
ATOM 1237 C C . VAL A 1 154 ? 2.569 -1.841 28.684 1.00 55.44 154 VAL A C 1
ATOM 1239 O O . VAL A 1 154 ? 2.354 -3.049 28.601 1.00 55.44 154 VAL A O 1
ATOM 1242 N N . SER A 1 155 ? 3.354 -1.187 27.822 1.00 52.69 155 SER A N 1
ATOM 1243 C CA . SER A 1 155 ? 4.051 -1.834 26.705 1.00 52.69 155 SER A CA 1
ATOM 1244 C C . SER A 1 155 ? 5.065 -2.868 27.202 1.00 52.69 155 SER A C 1
ATOM 1246 O O . SER A 1 155 ? 5.039 -4.014 26.757 1.00 52.69 155 SER A O 1
ATOM 1248 N N . ALA A 1 156 ? 5.885 -2.512 28.198 1.00 57.19 156 ALA A N 1
ATOM 1249 C CA . ALA A 1 156 ? 6.847 -3.439 28.792 1.00 57.19 156 ALA A CA 1
ATOM 1250 C C . ALA A 1 156 ? 6.158 -4.667 29.408 1.00 57.19 156 ALA A C 1
ATOM 1252 O O . ALA A 1 156 ? 6.566 -5.803 29.160 1.00 57.19 156 ALA A O 1
ATOM 1253 N N . THR A 1 157 ? 5.068 -4.460 30.151 1.00 61.25 157 THR A N 1
ATOM 1254 C CA . THR A 1 157 ? 4.297 -5.552 30.747 1.00 61.25 157 THR A CA 1
ATOM 1255 C C . THR A 1 157 ? 3.669 -6.473 29.692 1.00 61.25 157 THR A C 1
ATOM 1257 O O . THR A 1 157 ? 3.627 -7.688 29.897 1.00 61.25 157 THR A O 1
ATOM 1260 N N . LEU A 1 158 ? 3.215 -5.939 28.553 1.00 61.62 158 LEU A N 1
ATOM 1261 C CA . LEU A 1 158 ? 2.670 -6.742 27.453 1.00 61.62 158 LEU A CA 1
ATOM 1262 C C . LEU A 1 158 ? 3.741 -7.664 26.848 1.00 61.62 158 LEU A C 1
ATOM 1264 O O . LEU A 1 158 ? 3.511 -8.866 26.705 1.00 61.62 158 LEU A O 1
ATOM 1268 N N . THR A 1 159 ? 4.932 -7.122 26.588 1.00 58.50 159 THR A N 1
ATOM 1269 C CA . THR A 1 159 ? 6.095 -7.877 26.101 1.00 58.50 159 THR A CA 1
ATOM 1270 C C . THR A 1 159 ? 6.500 -8.984 27.081 1.00 58.50 159 THR A C 1
ATOM 1272 O O . THR A 1 159 ? 6.776 -10.117 26.683 1.00 58.50 159 THR A O 1
ATOM 1275 N N . ILE A 1 160 ? 6.476 -8.691 28.384 1.00 62.62 160 ILE A N 1
ATOM 1276 C CA . ILE A 1 160 ? 6.762 -9.658 29.452 1.00 62.62 160 ILE A CA 1
ATOM 1277 C C . ILE A 1 160 ? 5.698 -10.772 29.505 1.00 62.62 160 ILE A C 1
ATOM 1279 O O . ILE A 1 160 ? 6.032 -11.949 29.633 1.00 62.62 160 ILE A O 1
ATOM 1283 N N . LEU A 1 161 ? 4.410 -10.437 29.384 1.00 65.31 161 LEU A N 1
ATOM 1284 C CA . LEU A 1 161 ? 3.321 -11.424 29.359 1.00 65.31 161 LEU A CA 1
ATOM 1285 C C . LEU A 1 161 ? 3.437 -12.382 28.165 1.00 65.31 161 LEU A C 1
ATOM 1287 O O . LEU A 1 161 ? 3.193 -13.582 28.303 1.00 65.31 161 LEU A O 1
ATOM 1291 N N . GLN A 1 162 ? 3.849 -11.866 27.009 1.00 64.31 162 GLN A N 1
ATOM 1292 C CA . GLN A 1 162 ? 4.062 -12.652 25.794 1.00 64.31 162 GLN A CA 1
ATOM 1293 C C . GLN A 1 162 ? 5.322 -13.529 25.856 1.00 64.31 162 GLN A C 1
ATOM 1295 O O . GLN A 1 162 ? 5.367 -14.594 25.235 1.00 64.31 162 GLN A O 1
ATOM 1300 N N . SER A 1 163 ? 6.349 -13.115 26.604 1.00 58.22 163 SER A N 1
ATOM 1301 C CA . SER A 1 163 ? 7.605 -13.864 26.709 1.00 58.22 163 SER A CA 1
ATOM 1302 C C . SER A 1 163 ? 7.553 -15.008 27.728 1.00 58.22 163 SER A C 1
ATOM 1304 O O . SER A 1 163 ? 8.195 -16.035 27.496 1.00 58.22 163 SER A O 1
ATOM 1306 N N . ILE A 1 164 ? 6.761 -14.869 28.800 1.00 59.66 164 ILE A N 1
ATOM 1307 C CA . ILE A 1 164 ? 6.703 -15.809 29.936 1.00 59.66 164 ILE A CA 1
ATOM 1308 C C . ILE A 1 164 ? 5.889 -17.081 29.653 1.00 59.66 164 ILE A C 1
ATOM 1310 O O . ILE A 1 164 ? 6.162 -18.122 30.253 1.00 59.66 164 ILE A O 1
ATOM 1314 N N . ASN A 1 165 ? 4.901 -17.049 28.755 1.00 61.16 165 ASN A N 1
ATOM 1315 C CA . ASN A 1 165 ? 4.057 -18.224 28.522 1.00 61.16 165 ASN A CA 1
ATOM 1316 C C . ASN A 1 165 ? 4.691 -19.226 27.543 1.00 61.16 165 ASN A C 1
ATOM 1318 O O . ASN A 1 165 ? 5.081 -18.893 26.423 1.00 61.16 165 ASN A O 1
ATOM 1322 N N . THR A 1 166 ? 4.753 -20.488 27.974 1.00 58.47 166 THR A N 1
ATOM 1323 C CA . THR A 1 166 ? 5.143 -21.643 27.157 1.00 58.47 166 THR A CA 1
ATOM 1324 C C . THR A 1 166 ? 3.916 -22.256 26.474 1.00 58.47 166 THR A C 1
ATOM 1326 O O . THR A 1 166 ? 2.778 -22.073 26.919 1.00 58.47 166 THR A O 1
ATOM 1329 N N . LEU A 1 167 ? 4.138 -23.026 25.402 1.00 59.31 167 LEU A N 1
ATOM 1330 C CA . LEU A 1 167 ? 3.083 -23.777 24.701 1.00 59.31 167 LEU A CA 1
ATOM 1331 C C . LEU A 1 167 ? 2.287 -24.686 25.659 1.00 59.31 167 LEU A C 1
ATOM 1333 O O . LEU A 1 167 ? 1.085 -24.881 25.499 1.00 59.31 167 LEU A O 1
ATOM 1337 N N . GLU A 1 168 ? 2.957 -25.196 26.688 1.00 62.44 168 GLU A N 1
ATOM 1338 C CA . GLU A 1 168 ? 2.388 -26.062 27.717 1.00 62.44 168 GLU A CA 1
ATOM 1339 C C . GLU A 1 168 ? 1.409 -25.322 28.641 1.00 62.44 168 GLU A C 1
ATOM 1341 O O . GLU A 1 168 ? 0.340 -25.844 28.949 1.00 62.44 168 GLU A O 1
ATOM 1346 N N . THR A 1 169 ? 1.692 -24.064 28.995 1.00 65.81 169 THR A N 1
ATOM 1347 C CA . THR A 1 169 ? 0.755 -23.212 29.746 1.00 65.81 169 THR A CA 1
ATOM 1348 C C . THR A 1 169 ? -0.516 -22.932 28.947 1.00 65.81 169 THR A C 1
ATOM 1350 O O . THR A 1 169 ? -1.616 -23.017 29.490 1.00 65.81 169 THR A O 1
ATOM 1353 N N . VAL A 1 170 ? -0.383 -22.635 27.649 1.00 67.69 170 VAL A N 1
ATOM 1354 C CA . VAL A 1 170 ? -1.533 -22.419 26.755 1.00 67.69 170 VAL A CA 1
ATOM 1355 C C . VAL A 1 170 ? -2.381 -23.686 26.673 1.00 67.69 170 VAL A C 1
ATOM 1357 O O . VAL A 1 170 ? -3.595 -23.619 26.853 1.00 67.69 170 VAL A O 1
ATOM 1360 N N . LYS A 1 171 ? -1.740 -24.843 26.482 1.00 70.62 171 LYS A N 1
ATOM 1361 C CA . LYS A 1 171 ? -2.413 -26.142 26.433 1.00 70.62 171 LYS A CA 1
ATOM 1362 C C . LYS A 1 171 ? -3.169 -26.445 27.729 1.00 70.62 171 LYS A C 1
ATOM 1364 O O . LYS A 1 171 ? -4.349 -26.758 27.673 1.00 70.62 171 LYS A O 1
ATOM 1369 N N . ASN A 1 172 ? -2.553 -26.218 28.888 1.00 73.94 172 ASN A N 1
ATOM 1370 C CA . ASN A 1 172 ? -3.207 -26.410 30.185 1.00 73.94 172 ASN A CA 1
ATOM 1371 C C . ASN A 1 172 ? -4.432 -25.504 30.383 1.00 73.94 172 ASN A C 1
ATOM 1373 O O . ASN A 1 172 ? -5.411 -25.920 30.996 1.00 73.94 172 ASN A O 1
ATOM 1377 N N . ILE A 1 173 ? -4.413 -24.262 29.891 1.00 71.56 173 ILE A N 1
ATOM 1378 C CA . ILE A 1 173 ? -5.585 -23.373 29.973 1.00 71.56 173 ILE A CA 1
ATOM 1379 C C . ILE A 1 173 ? -6.695 -23.871 29.039 1.00 71.56 173 ILE A C 1
ATOM 1381 O O . ILE A 1 173 ? -7.862 -23.899 29.425 1.00 71.56 173 ILE A O 1
ATOM 1385 N N . VAL A 1 174 ? -6.326 -24.287 27.827 1.00 73.06 174 VAL A N 1
ATOM 1386 C CA . VAL A 1 174 ? -7.249 -24.798 26.806 1.00 73.06 174 VAL A CA 1
ATOM 1387 C C . VAL A 1 174 ? -7.909 -26.111 27.241 1.00 73.06 174 VAL A C 1
ATOM 1389 O O . VAL A 1 174 ? -9.117 -26.266 27.071 1.00 73.06 174 VAL A O 1
ATOM 1392 N N . ASP A 1 175 ? -7.152 -27.018 27.858 1.00 75.81 175 ASP A N 1
ATOM 1393 C CA . ASP A 1 175 ? -7.632 -28.324 28.329 1.00 75.81 175 ASP A CA 1
ATOM 1394 C C . ASP A 1 175 ? -8.617 -28.204 29.512 1.00 75.81 175 ASP A C 1
ATOM 1396 O O . ASP A 1 175 ? -9.384 -29.125 29.780 1.00 75.81 175 ASP A O 1
ATOM 1400 N N . ASN A 1 176 ? -8.661 -27.047 30.185 1.00 73.94 176 ASN A N 1
ATOM 1401 C CA . ASN A 1 176 ? -9.616 -26.740 31.257 1.00 73.94 176 ASN A CA 1
ATOM 1402 C C . ASN A 1 176 ? -10.955 -26.151 30.755 1.00 73.94 176 ASN A C 1
ATOM 1404 O O . ASN A 1 176 ? -11.781 -25.727 31.570 1.00 73.94 176 ASN A O 1
ATOM 1408 N N . GLN A 1 177 ? -11.189 -26.092 29.437 1.00 84.69 177 GLN A N 1
ATOM 1409 C CA . GLN A 1 177 ? -12.462 -25.636 28.869 1.00 84.69 177 GLN A CA 1
ATOM 1410 C C . GLN A 1 177 ? -13.570 -26.690 29.053 1.00 84.69 177 GLN A C 1
ATOM 1412 O O . GLN A 1 177 ? -13.420 -27.850 28.669 1.00 84.69 177 GLN A O 1
ATOM 1417 N N . LYS A 1 178 ? -14.719 -26.272 29.596 1.00 87.94 178 LYS A N 1
ATOM 1418 C CA . LYS A 1 178 ? -15.910 -27.116 29.772 1.00 87.94 178 LYS A CA 1
ATOM 1419 C C . LYS A 1 178 ? -16.626 -27.371 28.437 1.00 87.94 178 LYS A C 1
ATOM 1421 O O 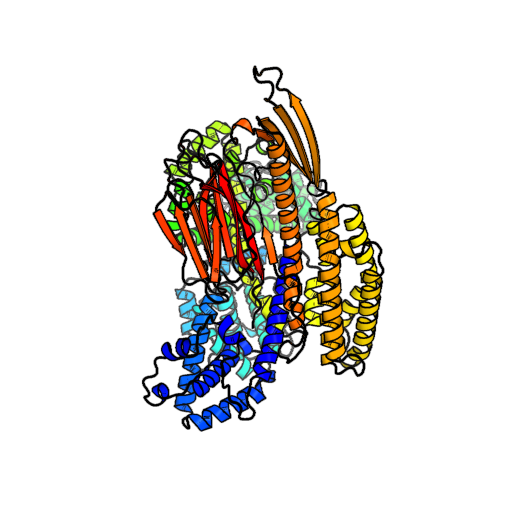. LYS A 1 178 ? -16.426 -26.669 27.445 1.00 87.94 178 LYS A O 1
ATOM 1426 N N . ALA A 1 179 ? -17.505 -28.375 28.411 1.00 82.88 179 ALA A N 1
ATOM 1427 C CA . ALA A 1 179 ? -18.243 -28.778 27.207 1.00 82.88 179 ALA A CA 1
ATOM 1428 C C . ALA A 1 179 ? -19.170 -27.680 26.641 1.00 82.88 179 ALA A C 1
ATOM 1430 O O . ALA A 1 179 ? -19.388 -27.628 25.431 1.00 82.88 179 ALA A O 1
ATOM 1431 N N . ASP A 1 180 ? -19.677 -26.794 27.498 1.00 81.25 180 ASP A N 1
ATOM 1432 C CA . ASP A 1 180 ? -20.486 -25.621 27.141 1.00 81.25 180 ASP A CA 1
ATOM 1433 C C . ASP A 1 180 ? -19.659 -24.457 26.556 1.00 81.25 180 ASP A C 1
ATOM 1435 O O . ASP A 1 180 ? -20.222 -23.481 26.061 1.00 81.25 180 ASP A O 1
ATOM 1439 N N . GLY A 1 181 ? -18.327 -24.571 26.566 1.00 81.88 181 GLY A N 1
ATOM 1440 C CA . GLY A 1 181 ? -17.388 -23.562 26.088 1.00 81.88 181 GLY A CA 1
ATOM 1441 C C . GLY A 1 181 ? -16.852 -22.622 27.171 1.00 81.88 181 GLY A C 1
ATOM 1442 O O . GLY A 1 181 ? -15.942 -21.847 26.863 1.00 81.88 181 GLY A O 1
ATOM 1443 N N . SER A 1 182 ? -17.348 -22.692 28.412 1.00 88.12 182 SER A N 1
ATOM 1444 C CA . SER A 1 182 ? -16.858 -21.871 29.526 1.00 88.12 182 SER A CA 1
ATOM 1445 C C . SER A 1 182 ? -15.428 -22.267 29.929 1.00 88.12 182 SER A C 1
ATOM 1447 O O . SER A 1 182 ? -15.012 -23.416 29.760 1.00 88.12 182 SER A O 1
ATOM 1449 N N . ILE A 1 183 ? -14.650 -21.314 30.455 1.00 87.75 183 ILE A N 1
ATOM 1450 C CA . ILE A 1 183 ? -13.260 -21.540 30.885 1.00 87.75 183 ILE A CA 1
ATOM 1451 C C . ILE A 1 183 ? -13.105 -21.078 32.333 1.00 87.75 183 ILE A C 1
ATOM 1453 O O . ILE A 1 183 ? -13.341 -19.910 32.636 1.00 87.75 183 ILE A O 1
ATOM 1457 N N . ASN A 1 184 ? -12.684 -21.988 33.212 1.00 84.75 184 ASN A N 1
ATOM 1458 C CA . ASN A 1 184 ? -12.372 -21.648 34.599 1.00 84.75 184 ASN A CA 1
ATOM 1459 C C . ASN A 1 184 ? -11.041 -20.890 34.687 1.00 84.75 184 ASN A C 1
ATOM 1461 O O . ASN A 1 184 ? -10.101 -21.173 33.937 1.00 84.75 184 ASN A O 1
ATOM 1465 N N . LEU A 1 185 ? -10.925 -19.985 35.661 1.00 82.81 185 LEU A N 1
ATOM 1466 C CA . LEU A 1 185 ? -9.680 -19.249 35.880 1.00 82.81 185 LEU A CA 1
ATOM 1467 C C . LEU A 1 185 ? -8.577 -20.188 36.399 1.00 82.81 185 LEU A C 1
ATOM 1469 O O . LEU A 1 185 ? -8.591 -20.628 37.548 1.00 82.81 185 LEU A O 1
ATOM 1473 N N . ASN A 1 186 ? -7.603 -20.502 35.543 1.00 80.88 186 ASN A N 1
ATOM 1474 C CA . ASN A 1 186 ? -6.503 -21.403 35.884 1.00 80.88 186 ASN A CA 1
ATOM 1475 C C . ASN A 1 186 ? -5.537 -20.770 36.911 1.00 80.88 186 ASN A C 1
ATOM 1477 O O . ASN A 1 186 ? -5.283 -19.564 36.870 1.00 80.88 186 ASN A O 1
ATOM 1481 N N . LYS A 1 187 ? -4.937 -21.592 37.789 1.00 80.50 187 LYS A N 1
ATOM 1482 C CA . LYS A 1 187 ? -3.967 -21.155 38.811 1.00 80.50 187 LYS A CA 1
ATOM 1483 C C . LYS A 1 187 ? -2.813 -20.333 38.227 1.00 80.50 187 LYS A C 1
ATOM 1485 O O . LYS A 1 187 ? -2.448 -19.319 38.804 1.00 80.50 187 LYS A O 1
ATOM 1490 N N . THR A 1 188 ? -2.292 -20.697 37.058 1.00 76.06 188 THR A N 1
ATOM 1491 C CA . THR A 1 188 ? -1.234 -19.934 36.385 1.00 76.06 188 THR A CA 1
ATOM 1492 C C . THR A 1 188 ? -1.694 -18.530 36.003 1.00 76.06 188 THR A C 1
ATOM 1494 O O . THR A 1 188 ? -0.943 -17.578 36.195 1.00 76.06 188 THR A O 1
ATOM 1497 N N . ILE A 1 189 ? -2.925 -18.377 35.505 1.00 79.69 189 ILE A N 1
ATOM 1498 C CA . ILE A 1 189 ? -3.494 -17.058 35.194 1.00 79.69 189 ILE A CA 1
ATOM 1499 C C . ILE A 1 189 ? -3.654 -16.269 36.492 1.00 79.69 189 ILE A C 1
ATOM 1501 O O . ILE A 1 189 ? -3.165 -15.147 36.585 1.00 79.69 189 ILE A O 1
ATOM 1505 N N . SER A 1 190 ? -4.261 -16.893 37.506 1.00 82.12 190 SER A N 1
ATOM 1506 C CA . SER A 1 190 ? -4.490 -16.311 38.831 1.00 82.12 190 SER A CA 1
ATOM 1507 C C . SER A 1 190 ? -3.199 -15.794 39.468 1.00 82.12 190 SER A C 1
ATOM 1509 O O . SER A 1 190 ? -3.148 -14.651 39.916 1.00 82.12 190 SER A O 1
ATOM 1511 N N . ASP A 1 19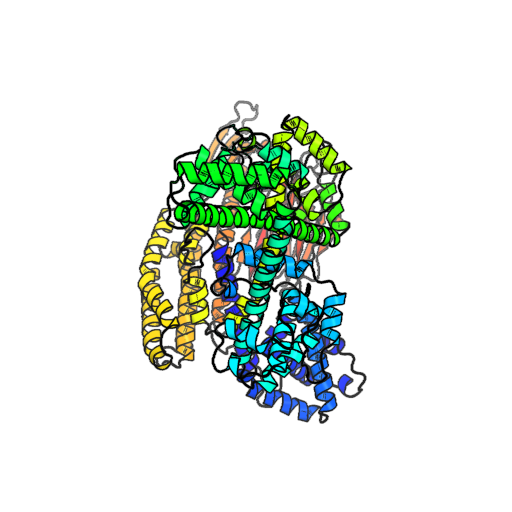1 ? -2.133 -16.595 39.453 1.00 80.38 191 ASP A N 1
ATOM 1512 C CA . ASP A 1 191 ? -0.827 -16.210 39.984 1.00 80.38 191 ASP A CA 1
ATOM 1513 C C . ASP A 1 191 ? -0.234 -15.047 39.180 1.00 80.38 191 ASP A C 1
ATOM 1515 O O . ASP A 1 191 ? 0.371 -14.141 39.751 1.00 80.38 191 ASP A O 1
ATOM 1519 N N . GLN A 1 192 ? -0.413 -15.028 37.858 1.00 75.31 192 GLN A N 1
ATOM 1520 C CA . GLN A 1 192 ? 0.142 -13.993 36.988 1.00 75.31 192 GLN A CA 1
ATOM 1521 C C . GLN A 1 192 ? -0.576 -12.643 37.074 1.00 75.31 192 GLN A C 1
ATOM 1523 O O . GLN A 1 192 ? 0.095 -11.621 36.930 1.00 75.31 192 GLN A O 1
ATOM 1528 N N . ILE A 1 193 ? -1.888 -12.620 37.318 1.00 79.69 193 ILE A N 1
ATOM 1529 C CA . ILE A 1 193 ? -2.682 -11.381 37.421 1.00 79.69 193 ILE A CA 1
ATOM 1530 C C . ILE A 1 193 ? -3.111 -11.054 38.860 1.00 79.69 193 ILE A C 1
ATOM 1532 O O . ILE A 1 193 ? -3.837 -10.093 39.065 1.00 79.69 193 ILE A O 1
ATOM 1536 N N . ASN A 1 194 ? -2.682 -11.837 39.856 1.00 78.31 194 ASN A N 1
ATOM 1537 C CA . ASN A 1 194 ? -3.019 -11.665 41.276 1.00 78.31 194 ASN A CA 1
ATOM 1538 C C . ASN A 1 194 ? -4.537 -11.542 41.561 1.00 78.31 194 ASN A C 1
ATOM 1540 O O . ASN A 1 194 ? -4.959 -10.810 42.457 1.00 78.31 194 ASN A O 1
ATOM 1544 N N . ILE A 1 195 ? -5.361 -12.251 40.783 1.00 81.88 195 ILE A N 1
ATOM 1545 C CA . ILE A 1 195 ? -6.813 -12.373 40.976 1.00 81.88 195 ILE A CA 1
ATOM 1546 C C . ILE A 1 195 ? -7.125 -13.855 41.095 1.00 81.88 195 ILE A C 1
ATOM 1548 O O . ILE A 1 195 ? -6.846 -14.611 40.169 1.00 81.88 195 ILE A O 1
ATOM 1552 N N . SER A 1 196 ? -7.737 -14.254 42.205 1.00 83.25 196 SER A N 1
ATOM 1553 C CA . SER A 1 196 ? -8.236 -15.607 42.395 1.00 83.25 196 SER A CA 1
ATOM 1554 C C . SER A 1 196 ? -9.714 -15.700 42.030 1.00 83.25 196 SER A C 1
ATOM 1556 O O . SER A 1 196 ? -10.466 -14.725 42.058 1.00 83.25 196 SER A O 1
ATOM 1558 N N . SER A 1 197 ? -10.150 -16.920 41.735 1.00 81.31 197 SER A N 1
ATOM 1559 C CA . SER A 1 197 ? -11.562 -17.247 41.516 1.00 81.31 197 SER A CA 1
ATOM 1560 C C . SER A 1 197 ? -12.462 -16.760 42.673 1.00 81.31 197 SER A C 1
ATOM 1562 O O . SER A 1 197 ? -13.590 -16.321 42.452 1.00 81.31 197 SER A O 1
ATOM 1564 N N . ASP A 1 198 ? -11.967 -16.762 43.914 1.00 78.94 198 ASP A N 1
ATOM 1565 C CA . ASP A 1 198 ? -12.745 -16.382 45.102 1.00 78.94 198 ASP A CA 1
ATOM 1566 C C . ASP A 1 198 ? -12.854 -14.867 45.315 1.00 78.94 198 ASP A C 1
ATOM 1568 O O . ASP A 1 198 ? -13.811 -14.396 45.927 1.00 78.94 198 ASP A O 1
ATOM 1572 N N . ASN A 1 199 ? -11.903 -14.085 44.792 1.00 81.06 199 ASN A N 1
ATOM 1573 C CA . ASN A 1 199 ? -11.859 -12.629 44.964 1.00 81.06 199 ASN A CA 1
ATOM 1574 C C . ASN A 1 199 ? -12.141 -11.842 43.670 1.00 81.06 199 ASN A C 1
ATOM 1576 O O . ASN A 1 199 ? -11.969 -10.621 43.635 1.00 81.06 199 ASN A O 1
ATOM 1580 N N . ILE A 1 200 ? -12.592 -12.518 42.611 1.00 82.06 200 ILE A N 1
ATOM 1581 C CA . ILE A 1 200 ? -12.829 -11.926 41.290 1.00 82.06 200 ILE A CA 1
ATOM 1582 C C . ILE A 1 200 ? -13.822 -10.752 41.356 1.00 82.06 200 ILE A C 1
ATOM 1584 O O . ILE A 1 200 ? -13.526 -9.666 40.859 1.00 82.06 200 ILE A O 1
ATOM 1588 N N . GLN A 1 201 ? -14.946 -10.909 42.067 1.00 79.06 201 GLN A N 1
ATOM 1589 C CA . GLN A 1 201 ? -16.009 -9.897 42.146 1.00 79.06 201 GLN A CA 1
ATOM 1590 C C . GLN A 1 201 ? -15.520 -8.604 42.822 1.00 79.06 201 GLN A C 1
ATOM 1592 O O . GLN A 1 201 ? -15.772 -7.506 42.325 1.00 79.06 201 GLN A O 1
ATOM 1597 N N . SER A 1 202 ? -14.798 -8.725 43.942 1.00 78.31 202 SER A N 1
ATOM 1598 C CA . SER A 1 202 ? -14.242 -7.576 44.667 1.00 78.31 202 SER A CA 1
ATOM 1599 C C . SER A 1 202 ? -13.095 -6.922 43.897 1.00 78.31 202 SER A C 1
ATOM 1601 O O . SER A 1 202 ? -13.002 -5.697 43.869 1.00 78.31 202 SER A O 1
ATOM 1603 N N . SER A 1 203 ? -12.278 -7.716 43.201 1.00 75.62 203 SER A N 1
ATOM 1604 C CA . SER A 1 203 ? -11.200 -7.220 42.336 1.00 75.62 203 SER A CA 1
ATOM 1605 C C . SER A 1 203 ? -11.734 -6.386 41.168 1.00 75.62 203 SER A C 1
ATOM 1607 O O . SER A 1 203 ? -11.176 -5.334 40.866 1.00 75.62 203 SER A O 1
ATOM 1609 N N . ILE A 1 204 ? -12.841 -6.806 40.547 1.00 77.19 204 ILE A N 1
ATOM 1610 C CA . ILE A 1 204 ? -13.456 -6.114 39.404 1.00 77.19 204 ILE A CA 1
ATOM 1611 C C . ILE A 1 204 ? -14.125 -4.795 39.819 1.00 77.19 204 ILE A C 1
ATOM 1613 O O . ILE A 1 204 ? -14.058 -3.808 39.086 1.00 77.19 204 ILE A O 1
ATOM 1617 N N . GLN A 1 205 ? -14.756 -4.739 40.998 1.00 68.94 205 GLN A N 1
ATOM 1618 C CA . GLN A 1 205 ? -15.491 -3.549 41.459 1.00 68.94 205 GLN A CA 1
ATOM 1619 C C . GLN A 1 205 ? -14.613 -2.292 41.581 1.00 68.94 205 GLN A C 1
ATOM 1621 O O . GLN A 1 205 ? -15.117 -1.177 41.445 1.00 68.94 205 GLN A O 1
ATOM 1626 N N . ILE A 1 206 ? -13.300 -2.461 41.756 1.00 71.50 206 ILE A N 1
ATOM 1627 C CA . ILE A 1 206 ? -12.311 -1.374 41.830 1.00 71.50 206 ILE A CA 1
ATOM 1628 C C . ILE A 1 206 ? -12.176 -0.623 40.487 1.00 71.50 206 ILE A C 1
ATOM 1630 O O . ILE A 1 206 ? -11.766 0.537 40.468 1.00 71.50 206 ILE A O 1
ATOM 1634 N N . TYR A 1 207 ? -12.563 -1.240 39.365 1.00 66.25 207 TYR A N 1
ATOM 1635 C CA . TYR A 1 207 ? -12.352 -0.717 38.008 1.00 66.25 207 TYR A CA 1
ATOM 1636 C C . TYR A 1 207 ? -13.486 0.170 37.471 1.00 66.25 207 TYR A C 1
ATOM 1638 O O . TYR A 1 207 ? -13.435 0.577 36.312 1.00 66.25 207 TYR A O 1
ATOM 1646 N N . GLY A 1 208 ? -14.499 0.495 38.284 1.00 56.75 208 GLY A N 1
ATOM 1647 C CA . GLY A 1 208 ? -15.585 1.394 37.866 1.00 56.75 208 GLY A CA 1
ATOM 1648 C C . GLY A 1 208 ? -16.440 0.833 36.723 1.00 56.75 208 GLY A C 1
ATOM 1649 O O . GLY A 1 208 ? -16.875 1.582 35.854 1.00 56.75 208 GLY A O 1
ATOM 1650 N N . VAL A 1 209 ? -16.646 -0.487 36.708 1.00 70.62 209 VAL A N 1
ATOM 1651 C CA . VAL A 1 209 ? -17.414 -1.197 35.674 1.00 70.62 209 VAL A CA 1
ATOM 1652 C C . VAL A 1 209 ? -18.887 -0.766 35.648 1.00 70.62 209 VAL A C 1
ATOM 1654 O O . VAL A 1 209 ? -19.443 -0.369 36.678 1.00 70.62 209 VAL A O 1
ATOM 1657 N N . SER A 1 210 ? -19.531 -0.850 34.480 1.00 72.75 210 SER A N 1
ATOM 1658 C CA . SER A 1 210 ? -20.936 -0.460 34.318 1.00 72.75 210 SER A CA 1
ATOM 1659 C C . SER A 1 210 ? -21.877 -1.270 35.220 1.00 72.75 210 SER A C 1
ATOM 1661 O O . SER A 1 210 ? -21.596 -2.410 35.592 1.00 72.75 210 SER A O 1
ATOM 1663 N N . GLU A 1 211 ? -23.041 -0.703 35.556 1.00 73.12 211 GLU A N 1
ATOM 1664 C CA . GLU A 1 211 ? -24.067 -1.386 36.369 1.00 73.12 211 GLU A CA 1
ATOM 1665 C C . GLU A 1 211 ? -24.539 -2.716 35.761 1.00 73.12 211 GLU A C 1
ATOM 1667 O O . GLU A 1 211 ? -24.996 -3.603 36.483 1.00 73.12 211 GLU A O 1
ATOM 1672 N N . LYS A 1 212 ? -24.405 -2.876 34.438 1.00 77.69 212 LYS A N 1
ATOM 1673 C CA . LYS A 1 212 ? -24.677 -4.139 33.747 1.00 77.69 212 LYS A CA 1
ATOM 1674 C C . LYS A 1 212 ? -23.583 -5.172 34.033 1.00 77.69 212 LYS A C 1
ATOM 1676 O O . LYS A 1 212 ? -23.906 -6.287 34.429 1.00 77.69 212 LYS A O 1
ATOM 1681 N N . LEU A 1 213 ? -22.307 -4.789 33.929 1.00 78.56 213 LEU A N 1
ATOM 1682 C CA . LEU A 1 213 ? -21.161 -5.664 34.203 1.00 78.56 213 LEU A CA 1
ATOM 1683 C C . LEU A 1 213 ? -21.057 -6.099 35.680 1.00 78.56 213 LEU A C 1
ATOM 1685 O O . LEU A 1 213 ? -20.601 -7.207 35.962 1.00 78.56 213 LEU A O 1
ATOM 1689 N N . LYS A 1 214 ? -21.528 -5.277 36.633 1.00 76.81 214 LYS A N 1
ATOM 1690 C CA . LYS A 1 214 ? -21.559 -5.624 38.075 1.00 76.81 214 LYS A CA 1
ATOM 1691 C C . LYS A 1 214 ? -22.462 -6.813 38.411 1.00 76.81 214 LYS A C 1
ATOM 1693 O O . LYS A 1 214 ? -22.260 -7.453 39.441 1.00 76.81 214 LYS A O 1
ATOM 1698 N N . LYS A 1 215 ? -23.471 -7.073 37.574 1.00 79.56 215 LYS A N 1
ATOM 1699 C CA . LYS A 1 215 ? -24.487 -8.120 37.776 1.00 79.56 215 LYS A CA 1
ATOM 1700 C C . LYS A 1 215 ? -24.151 -9.430 37.058 1.00 79.56 215 LYS A C 1
ATOM 1702 O O . LYS A 1 215 ? -24.917 -10.382 37.160 1.00 79.56 215 LYS A O 1
ATOM 1707 N N . ILE A 1 216 ? -23.034 -9.469 36.330 1.00 84.19 216 ILE A N 1
ATOM 1708 C CA . ILE A 1 216 ? -22.575 -10.649 35.595 1.00 84.19 216 ILE A CA 1
ATOM 1709 C C . ILE A 1 216 ? -22.058 -11.719 36.564 1.00 84.19 216 ILE A C 1
ATOM 1711 O O . ILE A 1 216 ? -21.486 -11.408 37.612 1.00 84.19 216 ILE A O 1
ATOM 1715 N N . SER A 1 217 ? -22.279 -12.986 36.204 1.00 85.25 217 SER A N 1
ATOM 1716 C CA . SER A 1 217 ? -21.888 -14.148 36.998 1.00 85.25 217 SER A CA 1
ATOM 1717 C C . SER A 1 217 ? -20.370 -14.363 37.029 1.00 85.25 217 SER A C 1
ATOM 1719 O O . SER A 1 217 ? -19.622 -13.945 36.140 1.00 85.25 217 SER A O 1
ATOM 1721 N N . LYS A 1 218 ? -19.916 -15.070 38.066 1.00 86.44 218 LYS A N 1
ATOM 1722 C CA . LYS A 1 218 ? -18.512 -15.450 38.256 1.00 86.44 218 LYS A CA 1
ATOM 1723 C C . LYS A 1 218 ? -17.953 -16.224 37.053 1.00 86.44 218 LYS A C 1
ATOM 1725 O O . LYS A 1 218 ? -16.905 -15.849 36.539 1.00 86.44 218 LYS A O 1
ATOM 1730 N N . ASP A 1 219 ? -18.672 -17.232 36.558 1.00 86.38 219 ASP A N 1
ATOM 1731 C CA . ASP A 1 219 ? -18.218 -18.082 35.443 1.00 86.38 219 ASP A CA 1
ATOM 1732 C C . ASP A 1 219 ? -18.008 -17.300 34.134 1.00 86.38 219 ASP A C 1
ATOM 1734 O O . ASP A 1 219 ? -17.103 -17.597 33.348 1.00 86.38 219 ASP A O 1
ATOM 1738 N N . VAL A 1 220 ? -18.823 -16.268 33.896 1.00 87.81 220 VAL A N 1
ATOM 1739 C CA . VAL A 1 220 ? -18.696 -15.382 32.730 1.00 87.81 220 VAL A CA 1
ATOM 1740 C C . VAL A 1 220 ? -17.447 -14.505 32.845 1.00 87.81 220 VAL A C 1
ATOM 1742 O O . VAL A 1 220 ? -16.716 -14.350 31.864 1.00 87.81 220 VAL A O 1
ATOM 1745 N N . TRP A 1 221 ? -17.144 -13.995 34.041 1.00 88.88 221 TRP A N 1
ATOM 1746 C CA . TRP A 1 221 ? -15.913 -13.244 34.297 1.00 88.88 221 TRP A CA 1
ATOM 1747 C C . TRP A 1 221 ? -14.655 -14.105 34.197 1.00 88.88 221 TRP A C 1
ATOM 1749 O O . TRP A 1 221 ? -13.678 -13.681 33.577 1.00 88.88 221 TRP A O 1
ATOM 1759 N N . GLU A 1 222 ? -14.678 -15.320 34.746 1.00 89.31 222 GLU A N 1
ATOM 1760 C CA . GLU A 1 222 ? -13.571 -16.273 34.616 1.00 89.31 222 GLU A CA 1
ATOM 1761 C C . GLU A 1 222 ? -13.300 -16.623 33.152 1.00 89.31 222 GLU A C 1
ATOM 1763 O O . GLU A 1 222 ? -12.147 -16.608 32.711 1.00 89.31 222 GLU A O 1
ATOM 1768 N N . THR A 1 223 ? -14.365 -16.844 32.377 1.00 89.06 223 THR A N 1
ATOM 1769 C CA . THR A 1 223 ? -14.257 -17.148 30.949 1.00 89.06 223 THR A CA 1
ATOM 1770 C C . THR A 1 223 ? -13.694 -15.956 30.173 1.00 89.06 223 THR A C 1
ATOM 1772 O O . THR A 1 223 ? -12.799 -16.132 29.347 1.00 89.06 223 THR A O 1
ATOM 1775 N N . ALA A 1 224 ? -14.163 -14.736 30.451 1.00 85.75 224 ALA A N 1
ATOM 1776 C CA . ALA A 1 224 ? -13.692 -13.527 29.778 1.00 85.75 224 ALA A CA 1
ATOM 1777 C C . ALA A 1 224 ? -12.222 -13.200 30.098 1.00 85.75 224 ALA A C 1
ATOM 1779 O O . ALA A 1 224 ? -11.448 -12.916 29.180 1.00 85.75 224 ALA A O 1
ATOM 1780 N N . LEU A 1 225 ? -11.808 -13.303 31.368 1.00 86.31 225 LEU A N 1
ATOM 1781 C CA . LEU A 1 225 ? -10.412 -13.114 31.779 1.00 86.31 225 LEU A CA 1
ATOM 1782 C C . LEU A 1 225 ? -9.500 -14.180 31.169 1.00 86.31 225 LEU A C 1
ATOM 1784 O O . LEU A 1 225 ? -8.458 -13.843 30.612 1.00 86.31 225 LEU A O 1
ATOM 1788 N N . SER A 1 226 ? -9.902 -15.450 31.207 1.00 86.94 226 SER A N 1
ATOM 1789 C CA . SER A 1 226 ? -9.096 -16.543 30.653 1.00 86.94 226 SER A CA 1
ATOM 1790 C C . SER A 1 226 ? -8.954 -16.430 29.135 1.00 86.94 226 SER A C 1
ATOM 1792 O O . SER A 1 226 ? -7.856 -16.574 28.598 1.00 86.94 226 SER A O 1
ATOM 1794 N N . LEU A 1 227 ? -10.042 -16.091 28.435 1.00 84.12 227 LEU A N 1
ATOM 1795 C CA . LEU A 1 227 ? -10.034 -15.866 26.991 1.00 84.12 227 LEU A CA 1
ATOM 1796 C C . LEU A 1 227 ? -9.134 -14.688 26.601 1.00 84.12 227 LEU A C 1
ATOM 1798 O O . LEU A 1 227 ? -8.381 -14.785 25.631 1.00 84.12 227 LEU A O 1
ATOM 1802 N N . ARG A 1 228 ? -9.200 -13.575 27.338 1.00 82.50 228 ARG A N 1
ATOM 1803 C CA . ARG A 1 228 ? -8.361 -12.404 27.056 1.00 82.50 228 ARG A CA 1
ATOM 1804 C C . ARG A 1 228 ? -6.905 -12.638 27.390 1.00 82.50 228 ARG A C 1
ATOM 1806 O O . ARG A 1 228 ? -6.045 -12.255 26.607 1.00 82.50 228 ARG A O 1
ATOM 1813 N N . TYR A 1 229 ? -6.626 -13.334 28.479 1.00 79.75 229 TYR A N 1
ATOM 1814 C CA . TYR A 1 229 ? -5.273 -13.735 28.817 1.00 79.75 229 TYR A CA 1
ATOM 1815 C C . TYR A 1 229 ? -4.658 -14.624 27.723 1.00 79.75 229 TYR A C 1
ATOM 1817 O O . TYR A 1 229 ? -3.526 -14.387 27.301 1.00 79.75 229 TYR A O 1
ATOM 1825 N N . LEU A 1 230 ? -5.412 -15.596 27.194 1.00 76.88 230 LEU A N 1
ATOM 1826 C CA . LEU A 1 230 ? -4.983 -16.404 26.046 1.00 76.88 230 LEU A CA 1
ATOM 1827 C C . LEU A 1 230 ? -4.716 -15.546 24.803 1.00 76.88 230 LEU A C 1
ATOM 1829 O O . LEU A 1 230 ? -3.686 -15.714 24.157 1.00 76.88 230 LEU A O 1
ATOM 1833 N N . ALA A 1 231 ? -5.603 -14.595 24.505 1.00 73.88 231 ALA A N 1
ATOM 1834 C CA . ALA A 1 231 ? -5.447 -13.703 23.359 1.00 73.88 231 ALA A CA 1
ATOM 1835 C C . ALA A 1 231 ? -4.210 -12.794 23.472 1.00 73.88 231 ALA A C 1
ATOM 1837 O O . ALA A 1 231 ? -3.546 -12.555 22.470 1.00 73.88 231 ALA A O 1
ATOM 1838 N N . ILE A 1 232 ? -3.888 -12.317 24.679 1.00 69.56 232 ILE A N 1
ATOM 1839 C CA . ILE A 1 232 ? -2.704 -11.486 24.942 1.00 69.56 232 ILE A CA 1
ATOM 1840 C C . ILE A 1 232 ? -1.412 -12.298 24.805 1.00 69.56 232 ILE A C 1
ATOM 1842 O O . ILE A 1 232 ? -0.402 -11.780 24.334 1.00 69.56 232 ILE A O 1
ATOM 1846 N N . THR A 1 233 ? -1.429 -13.552 25.262 1.00 66.56 233 THR A N 1
ATOM 1847 C CA . THR A 1 233 ? -0.203 -14.323 25.516 1.00 66.56 233 THR A CA 1
ATOM 1848 C C . THR A 1 233 ? 0.115 -15.392 24.474 1.00 66.56 233 THR A C 1
ATOM 1850 O O . THR A 1 233 ? 1.211 -15.951 24.491 1.00 66.56 233 THR A O 1
ATOM 1853 N N . SER A 1 234 ? -0.812 -15.701 23.568 1.00 64.06 234 SER A N 1
ATOM 1854 C CA . SER A 1 234 ? -0.582 -16.702 22.529 1.00 64.06 234 SER A CA 1
ATOM 1855 C C . SER A 1 234 ? 0.241 -16.148 21.364 1.00 64.06 234 SER A C 1
ATOM 1857 O O . SER A 1 234 ? 0.042 -15.025 20.911 1.00 64.06 234 SER A O 1
ATOM 1859 N N . GLN A 1 235 ? 1.162 -16.975 20.863 1.00 51.03 235 GLN A N 1
ATOM 1860 C CA . GLN A 1 235 ? 2.081 -16.638 19.769 1.00 51.03 235 GLN A CA 1
ATOM 1861 C C . GLN A 1 235 ? 1.468 -16.854 18.377 1.00 51.03 235 GLN A C 1
ATOM 1863 O O . GLN A 1 235 ? 2.011 -16.358 17.392 1.00 51.03 235 GLN A O 1
ATOM 1868 N N . SER A 1 236 ? 0.360 -17.599 18.277 1.00 46.78 236 SER A N 1
ATOM 1869 C CA . SER A 1 236 ? -0.420 -17.714 17.047 1.00 46.78 236 SER A CA 1
ATOM 1870 C C . SER A 1 236 ? -1.894 -17.968 17.348 1.00 46.78 236 SER A C 1
ATOM 1872 O O . SER A 1 236 ? -2.265 -18.795 18.187 1.00 46.78 236 SER A O 1
ATOM 1874 N N . ARG A 1 237 ? -2.765 -17.279 16.608 1.00 42.81 237 ARG A N 1
ATOM 1875 C CA . ARG A 1 237 ? -4.219 -17.397 16.776 1.00 42.81 237 ARG A CA 1
ATOM 1876 C C . ARG A 1 237 ? -4.746 -18.817 16.504 1.00 42.81 237 ARG A C 1
ATOM 1878 O O . ARG A 1 237 ? -5.827 -19.150 16.978 1.00 42.81 237 ARG A O 1
ATOM 1885 N N . ASP A 1 238 ? -3.986 -19.661 15.803 1.00 47.09 238 ASP A N 1
ATOM 1886 C CA . ASP A 1 238 ? -4.371 -21.036 15.455 1.00 47.09 238 ASP A CA 1
ATOM 1887 C C . ASP A 1 238 ? -4.244 -22.039 16.615 1.00 47.09 238 ASP A C 1
ATOM 1889 O O . ASP A 1 238 ? -4.955 -23.040 16.622 1.00 47.09 238 ASP A O 1
ATOM 1893 N N . GLN A 1 239 ? -3.422 -21.763 17.637 1.00 53.44 239 GLN A N 1
ATOM 1894 C CA . GLN A 1 239 ? -3.188 -22.699 18.753 1.00 53.44 239 GLN A CA 1
ATOM 1895 C C . GLN A 1 239 ? -4.433 -22.982 19.611 1.00 53.44 239 GLN A C 1
ATOM 1897 O O . GLN A 1 239 ? -4.509 -24.019 20.264 1.00 53.44 239 GLN A O 1
ATOM 1902 N N . HIS A 1 240 ? -5.396 -22.061 19.634 1.00 63.19 240 HIS A N 1
ATOM 1903 C CA . HIS A 1 240 ? -6.563 -22.112 20.522 1.00 63.19 240 HIS A CA 1
ATOM 1904 C C . HIS A 1 240 ? -7.837 -21.559 19.853 1.00 63.19 240 HIS A C 1
ATOM 1906 O O . HIS A 1 240 ? -8.820 -21.247 20.525 1.00 63.19 240 HIS A O 1
ATOM 1912 N N . LYS A 1 241 ? -7.839 -21.444 18.514 1.00 65.69 241 LYS A N 1
ATOM 1913 C CA . LYS A 1 241 ? -8.905 -20.807 17.719 1.00 65.69 241 LYS A CA 1
ATOM 1914 C C . LYS A 1 241 ? -10.286 -21.401 17.985 1.00 65.69 241 LYS A C 1
ATOM 1916 O O . LYS A 1 241 ? -11.236 -20.670 18.260 1.00 65.69 241 LYS A O 1
ATOM 1921 N N . LEU A 1 242 ? -10.384 -22.730 17.932 1.00 69.06 242 LEU A N 1
ATOM 1922 C CA . LEU A 1 242 ? -11.638 -23.455 18.136 1.00 69.06 242 LEU A CA 1
ATOM 1923 C C . LEU A 1 242 ? -12.188 -23.219 19.550 1.00 69.06 242 LEU A C 1
ATOM 1925 O O . LEU A 1 242 ? -13.391 -23.054 19.744 1.00 69.06 242 LEU A O 1
ATOM 1929 N N . GLN A 1 243 ? -11.304 -23.167 20.540 1.00 71.00 243 GLN A N 1
ATOM 1930 C CA . GLN A 1 243 ? -11.655 -22.976 21.941 1.00 71.00 243 GLN A CA 1
ATOM 1931 C C . GLN A 1 243 ? -12.018 -21.520 22.238 1.00 71.00 243 GLN A C 1
ATOM 1933 O O . GLN A 1 243 ? -12.991 -21.272 22.949 1.00 71.00 243 GLN A O 1
ATOM 1938 N N . SER A 1 244 ? -11.349 -20.552 21.608 1.00 73.75 244 SER A N 1
ATOM 1939 C CA . SER A 1 244 ? -11.760 -19.147 21.639 1.00 73.75 244 SER A CA 1
ATOM 1940 C C . SER A 1 244 ? -13.140 -18.926 21.026 1.00 73.75 244 SER A C 1
ATOM 1942 O O . SER A 1 244 ? -13.925 -18.145 21.559 1.00 73.75 244 SER A O 1
ATOM 1944 N N . GLU A 1 245 ? -13.464 -19.607 19.924 1.00 73.88 245 GLU A N 1
ATOM 1945 C CA . GLU A 1 245 ? -14.791 -19.527 19.306 1.00 73.88 245 GLU A CA 1
ATOM 1946 C C . GLU A 1 245 ? -15.877 -20.114 20.211 1.00 73.88 245 GLU A C 1
ATOM 1948 O O . GLU A 1 245 ? -16.939 -19.506 20.358 1.00 73.88 245 GLU A O 1
ATOM 1953 N N . LYS A 1 246 ? -15.607 -21.249 20.868 1.00 78.31 246 LYS A N 1
ATOM 1954 C CA . LYS A 1 246 ? -16.515 -21.838 21.865 1.00 78.31 246 LYS A CA 1
ATOM 1955 C C . LYS A 1 246 ? -16.732 -20.915 23.064 1.00 78.31 246 LYS A C 1
ATOM 1957 O O . LYS A 1 246 ? -17.878 -20.661 23.420 1.00 78.31 246 LYS A O 1
ATOM 1962 N N . ALA A 1 247 ? -15.664 -20.337 23.615 1.00 77.25 247 ALA A N 1
ATOM 1963 C CA . ALA A 1 247 ? -15.754 -19.399 24.733 1.00 77.25 247 ALA A CA 1
ATOM 1964 C C . ALA A 1 247 ? -16.536 -18.130 24.364 1.00 77.25 247 ALA A C 1
ATOM 1966 O O . ALA A 1 247 ? -17.389 -17.683 25.124 1.00 77.25 247 ALA A O 1
ATOM 1967 N N . LYS A 1 248 ? -16.329 -17.574 23.163 1.00 75.69 248 LYS A N 1
ATOM 1968 C CA . LYS A 1 248 ? -17.128 -16.432 22.686 1.00 75.69 248 LYS A CA 1
ATOM 1969 C C . LYS A 1 248 ? -18.598 -16.790 22.484 1.00 75.69 248 LYS A C 1
ATOM 1971 O O . LYS A 1 248 ? -19.460 -15.993 22.840 1.00 75.69 248 LYS A O 1
ATOM 1976 N N . LYS A 1 249 ? -18.895 -17.974 21.936 1.00 75.88 249 LYS A N 1
ATOM 1977 C CA . LYS A 1 249 ? -20.277 -18.465 21.800 1.00 75.88 249 LYS A CA 1
ATOM 1978 C C . LYS A 1 249 ? -20.954 -18.621 23.162 1.00 75.88 249 LYS A C 1
ATOM 1980 O O . LYS A 1 249 ? -22.101 -18.208 23.282 1.00 75.88 249 LYS A O 1
ATOM 1985 N N . TYR A 1 250 ? -20.244 -19.136 24.167 1.00 85.38 250 TYR A N 1
ATOM 1986 C CA . TYR A 1 250 ? -20.724 -19.203 25.550 1.00 85.38 250 TYR A CA 1
ATOM 1987 C C . TYR A 1 250 ? -21.073 -17.807 26.093 1.00 85.38 250 TYR A C 1
ATOM 1989 O O . TYR A 1 250 ? -22.207 -17.580 26.504 1.00 85.38 250 TYR A O 1
ATOM 1997 N N . LEU A 1 251 ? -20.149 -16.841 25.995 1.00 77.75 251 LEU A N 1
ATOM 1998 C CA . LEU A 1 251 ? -20.368 -15.470 26.480 1.00 77.75 251 LEU A CA 1
ATOM 1999 C C . LEU A 1 251 ? -21.566 -14.788 25.793 1.00 77.75 251 LEU A C 1
ATOM 2001 O O . LEU A 1 251 ? -22.370 -14.140 26.457 1.00 77.75 251 LEU A O 1
ATOM 2005 N N . ILE A 1 252 ? -21.710 -14.954 24.473 1.00 74.75 252 ILE A N 1
ATOM 2006 C CA . ILE A 1 252 ? -22.848 -14.415 23.707 1.00 74.75 252 ILE A CA 1
ATOM 2007 C C . ILE A 1 252 ? -24.154 -15.125 24.081 1.00 74.75 252 ILE A C 1
ATOM 2009 O O . ILE A 1 252 ? -25.193 -14.476 24.177 1.00 74.75 252 ILE A O 1
ATOM 2013 N N . GLY A 1 253 ? -24.113 -16.444 24.275 1.00 70.81 253 GLY A N 1
ATOM 2014 C CA . GLY A 1 253 ? -25.276 -17.242 24.654 1.00 70.81 253 GLY A CA 1
ATOM 2015 C C . GLY A 1 253 ? -25.823 -16.874 26.033 1.00 70.81 253 GLY A C 1
ATOM 2016 O O . GLY A 1 253 ? -27.041 -16.779 26.190 1.00 70.81 253 GLY A O 1
ATOM 2017 N N . ASP A 1 254 ? -24.932 -16.624 26.994 1.00 84.81 254 ASP A N 1
ATOM 2018 C CA . ASP A 1 254 ? -25.297 -16.276 28.369 1.00 84.81 254 ASP A CA 1
ATOM 2019 C C . ASP A 1 254 ? -25.766 -14.818 28.488 1.00 84.81 254 ASP A C 1
ATOM 2021 O O . ASP A 1 254 ? -26.863 -14.547 28.978 1.00 84.81 254 ASP A O 1
ATOM 2025 N N . LEU A 1 255 ? -24.989 -13.870 27.945 1.00 78.50 255 LEU A N 1
ATOM 2026 C CA . LEU A 1 255 ? -25.297 -12.441 28.059 1.00 78.50 255 LEU A CA 1
ATOM 2027 C C . LEU A 1 255 ? -26.400 -11.977 27.104 1.00 78.50 255 LEU A C 1
ATOM 2029 O O . LEU A 1 255 ? -27.078 -10.993 27.394 1.00 78.50 255 LEU A O 1
ATOM 2033 N N . LYS A 1 256 ? -26.577 -12.654 25.959 1.00 76.12 256 LYS A N 1
ATOM 2034 C CA . LYS A 1 256 ? -27.544 -12.312 24.891 1.00 76.12 256 LYS A CA 1
ATOM 2035 C C . LYS A 1 256 ? -27.452 -10.862 24.389 1.00 76.12 256 LYS A C 1
ATOM 2037 O O . LYS A 1 256 ? -28.371 -10.373 23.735 1.00 76.12 256 LYS A O 1
ATOM 2042 N N . ASP A 1 257 ? -26.334 -10.196 24.659 1.00 68.31 257 ASP A N 1
ATOM 2043 C CA . ASP A 1 257 ? -26.048 -8.807 24.316 1.00 68.31 257 ASP A CA 1
ATOM 2044 C C . ASP A 1 257 ? -24.596 -8.729 23.828 1.00 68.31 257 ASP A C 1
ATOM 2046 O O . ASP A 1 257 ? -23.643 -8.875 24.595 1.00 68.31 257 ASP A O 1
ATOM 2050 N N . ILE A 1 258 ? -24.433 -8.558 22.515 1.00 59.19 258 ILE A N 1
ATOM 2051 C CA . ILE A 1 258 ? -23.122 -8.555 21.854 1.00 59.19 258 ILE A CA 1
ATOM 2052 C C . ILE A 1 258 ? -22.301 -7.327 22.270 1.00 59.19 258 ILE A C 1
ATOM 2054 O O . ILE A 1 258 ? -21.084 -7.437 22.408 1.00 59.19 258 ILE A O 1
ATOM 2058 N N . GLU A 1 259 ? -22.944 -6.178 22.495 1.00 66.12 259 GLU A N 1
ATOM 2059 C CA . GLU A 1 259 ? -22.247 -4.963 22.932 1.00 66.12 259 GLU A CA 1
ATOM 2060 C C . GLU A 1 259 ? -21.711 -5.142 24.356 1.00 66.12 259 GLU A C 1
ATOM 2062 O O . GLU A 1 259 ? -20.562 -4.796 24.630 1.00 66.12 259 GLU A O 1
ATOM 2067 N N . LEU A 1 260 ? -22.491 -5.784 25.232 1.00 72.12 260 LEU A N 1
ATOM 2068 C CA . LEU A 1 260 ? -22.067 -6.105 26.596 1.00 72.12 260 LEU A CA 1
ATOM 2069 C C . LEU A 1 260 ? -20.931 -7.141 26.637 1.00 72.12 260 LEU A C 1
ATOM 2071 O O . LEU A 1 260 ? -20.048 -7.041 27.486 1.00 72.12 260 LEU A O 1
ATOM 2075 N N . VAL A 1 261 ? -20.917 -8.118 25.720 1.00 68.31 261 VAL A N 1
ATOM 2076 C CA . VAL A 1 261 ? -19.804 -9.078 25.576 1.00 68.31 261 VAL A CA 1
ATOM 2077 C C . VAL A 1 261 ? -18.512 -8.356 25.192 1.00 68.31 261 VAL A C 1
ATOM 2079 O O . VAL A 1 261 ? -17.461 -8.646 25.761 1.00 68.31 261 VAL A O 1
ATOM 2082 N N . GLU A 1 262 ? -18.563 -7.412 24.252 1.00 69.38 262 GLU A N 1
ATOM 2083 C CA . GLU A 1 262 ? -17.379 -6.637 23.863 1.00 69.38 262 GLU A CA 1
ATOM 2084 C C . GLU A 1 262 ? -16.917 -5.693 24.987 1.00 69.38 262 GLU A C 1
ATOM 2086 O O . GLU A 1 262 ? -15.713 -5.589 25.245 1.00 69.38 262 GLU A O 1
ATOM 2091 N N . GLU A 1 263 ? -17.847 -5.070 25.720 1.00 74.75 263 GLU A N 1
ATOM 2092 C CA . GLU A 1 263 ? -17.546 -4.261 26.911 1.00 74.75 263 GLU A CA 1
ATOM 2093 C C . GLU A 1 263 ? -16.864 -5.103 28.004 1.00 74.75 263 GLU A C 1
ATOM 2095 O O . GLU A 1 263 ? -15.816 -4.714 28.531 1.00 74.75 263 GLU A O 1
ATOM 2100 N N . LEU A 1 264 ? -17.411 -6.287 28.303 1.00 79.56 264 LEU A N 1
ATOM 2101 C CA . LEU A 1 264 ? -16.854 -7.258 29.248 1.00 79.56 264 LEU A CA 1
ATOM 2102 C C . LEU A 1 264 ? -15.433 -7.645 28.845 1.00 79.56 264 LEU A C 1
ATOM 2104 O O . LEU A 1 264 ? -14.501 -7.549 29.639 1.00 79.56 264 LEU A O 1
ATOM 2108 N N . LEU A 1 265 ? -15.261 -8.050 27.591 1.00 78.62 265 LEU A N 1
ATOM 2109 C CA . LEU A 1 265 ? -13.992 -8.520 27.072 1.00 78.62 265 LEU A CA 1
ATOM 2110 C C . LEU A 1 265 ? -12.925 -7.413 27.041 1.00 78.62 265 LEU A C 1
ATOM 2112 O O . LEU A 1 265 ? -11.761 -7.699 27.308 1.00 78.62 265 LEU A O 1
ATOM 2116 N N . THR A 1 266 ? -13.295 -6.170 26.743 1.00 71.19 266 THR A N 1
ATOM 2117 C CA . THR A 1 266 ? -12.380 -5.014 26.807 1.00 71.19 266 THR A CA 1
ATOM 2118 C C . THR A 1 266 ? -11.994 -4.699 28.255 1.00 71.19 266 THR A C 1
ATOM 2120 O O . THR A 1 266 ? -10.841 -4.401 28.567 1.00 71.19 266 THR A O 1
ATOM 2123 N N . THR A 1 267 ? -12.952 -4.824 29.173 1.00 75.38 267 THR A N 1
ATOM 2124 C CA . THR A 1 267 ? -12.738 -4.601 30.607 1.00 75.38 267 THR A CA 1
ATOM 2125 C C . THR A 1 267 ? -11.824 -5.664 31.215 1.00 75.38 267 THR A C 1
ATOM 2127 O O . THR A 1 267 ? -10.897 -5.333 31.951 1.00 75.38 267 THR A O 1
ATOM 2130 N N . SER A 1 268 ? -12.027 -6.938 30.874 1.00 78.94 268 SER A N 1
ATOM 2131 C CA . SER A 1 268 ? -11.159 -8.047 31.286 1.00 78.94 268 SER A CA 1
ATOM 2132 C C . SER A 1 268 ? -9.709 -7.833 30.853 1.00 78.94 268 SER A C 1
ATOM 2134 O O . SER A 1 268 ? -8.789 -8.068 31.631 1.00 78.94 268 SER A O 1
ATOM 2136 N N . GLU A 1 269 ? -9.498 -7.340 29.636 1.00 75.06 269 GLU A N 1
ATOM 2137 C CA . GLU A 1 269 ? -8.172 -7.018 29.107 1.00 75.06 269 GLU A CA 1
ATOM 2138 C C . GLU A 1 269 ? -7.497 -5.885 29.893 1.00 75.06 269 GLU A C 1
ATOM 2140 O O . GLU A 1 269 ? -6.355 -6.032 30.336 1.00 75.06 269 GLU A O 1
ATOM 2145 N N . LYS A 1 270 ? -8.237 -4.807 30.184 1.00 77.44 270 LYS A N 1
ATOM 2146 C CA . LYS A 1 270 ? -7.772 -3.731 31.072 1.00 77.44 270 LYS A CA 1
ATOM 2147 C C . LYS A 1 270 ? -7.357 -4.257 32.450 1.00 77.44 270 LYS A C 1
ATOM 2149 O O . LYS A 1 270 ? -6.304 -3.875 32.958 1.00 77.44 270 LYS A O 1
ATOM 2154 N N . ILE A 1 271 ? -8.161 -5.135 33.049 1.00 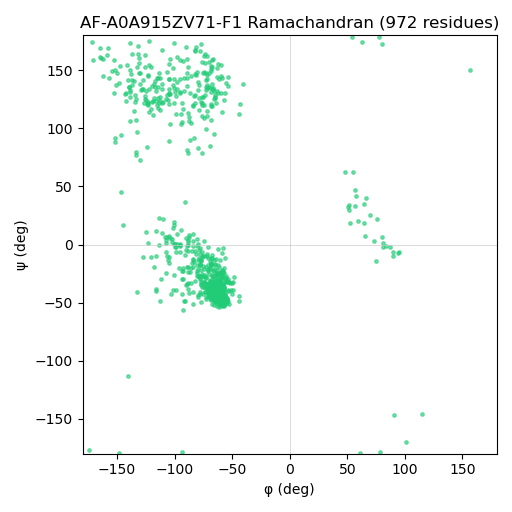80.44 271 ILE A N 1
ATOM 2155 C CA . ILE A 1 271 ? -7.883 -5.710 34.372 1.00 80.44 271 ILE A CA 1
ATOM 2156 C C . ILE A 1 271 ? -6.576 -6.511 34.357 1.00 80.44 271 ILE A C 1
ATOM 2158 O O . ILE A 1 271 ? -5.739 -6.316 35.238 1.00 80.44 271 ILE A O 1
ATOM 2162 N N . ILE A 1 272 ? -6.379 -7.371 33.352 1.00 79.06 272 ILE A N 1
ATOM 2163 C CA . ILE A 1 272 ? -5.175 -8.208 33.216 1.00 79.06 272 ILE A CA 1
ATOM 2164 C C . ILE A 1 272 ? -3.916 -7.339 33.159 1.00 79.06 272 ILE A C 1
ATOM 2166 O O . ILE A 1 272 ? -2.954 -7.596 33.884 1.00 79.06 272 ILE A O 1
ATOM 2170 N N . ILE A 1 273 ? -3.939 -6.293 32.332 1.00 72.25 273 ILE A N 1
ATOM 2171 C CA . ILE A 1 273 ? -2.802 -5.388 32.151 1.00 72.25 273 ILE A CA 1
ATOM 2172 C C . ILE A 1 273 ? -2.522 -4.609 33.442 1.00 72.25 273 ILE A C 1
ATOM 2174 O O . ILE A 1 273 ? -1.397 -4.626 33.938 1.00 72.25 273 ILE A O 1
ATOM 2178 N N . GLU A 1 274 ? -3.529 -3.952 34.026 1.00 74.00 274 GLU A N 1
ATOM 2179 C CA . GLU A 1 274 ? -3.322 -3.108 35.210 1.00 74.00 274 GLU A CA 1
ATOM 2180 C C . GLU A 1 274 ? -2.885 -3.912 36.441 1.00 74.00 274 GLU A C 1
ATOM 2182 O O . GLU A 1 274 ? -2.005 -3.467 37.183 1.00 74.00 274 GLU A O 1
ATOM 2187 N N . GLN A 1 275 ? -3.445 -5.107 36.656 1.00 78.56 275 GLN A N 1
ATOM 2188 C CA . GLN A 1 275 ? -2.999 -5.961 37.757 1.00 78.56 275 GLN A CA 1
ATOM 2189 C C . GLN A 1 275 ? -1.585 -6.484 37.548 1.00 78.56 275 GLN A C 1
ATOM 2191 O O . GLN A 1 275 ? -0.814 -6.571 38.505 1.00 78.56 275 GLN A O 1
ATOM 2196 N N . ARG A 1 276 ? -1.212 -6.807 36.307 1.00 76.62 276 ARG A N 1
ATOM 2197 C CA . ARG A 1 276 ? 0.143 -7.270 36.041 1.00 76.62 276 ARG A CA 1
ATOM 2198 C C . ARG A 1 276 ? 1.170 -6.170 36.283 1.00 76.62 276 ARG A C 1
ATOM 2200 O O . ARG A 1 276 ? 2.169 -6.433 36.946 1.00 76.62 276 ARG A O 1
ATOM 2207 N N . VAL A 1 277 ? 0.889 -4.945 35.836 1.00 71.50 277 VAL A N 1
ATOM 2208 C CA . VAL A 1 277 ? 1.723 -3.766 36.128 1.00 71.50 277 VAL A CA 1
ATOM 2209 C C . VAL A 1 277 ? 1.850 -3.565 37.641 1.00 71.50 277 VAL A C 1
ATOM 2211 O O . VAL A 1 277 ? 2.935 -3.288 38.154 1.00 71.50 277 VAL A O 1
ATOM 2214 N N . LYS A 1 278 ? 0.750 -3.717 38.389 1.00 74.94 278 LYS A N 1
ATOM 2215 C CA . LYS A 1 278 ? 0.765 -3.620 39.853 1.00 74.94 278 LYS A CA 1
ATOM 2216 C C . LYS A 1 278 ? 1.672 -4.681 40.483 1.00 74.94 278 LYS A C 1
ATOM 2218 O O . LYS A 1 278 ? 2.525 -4.324 41.291 1.00 74.94 278 LYS A O 1
ATOM 2223 N N . LYS A 1 279 ? 1.527 -5.945 40.082 1.00 75.56 279 LYS A N 1
ATOM 2224 C CA . LYS A 1 279 ? 2.354 -7.050 40.577 1.00 75.56 279 LYS A CA 1
ATOM 2225 C C . LYS A 1 279 ? 3.838 -6.838 40.263 1.00 75.56 279 LYS A C 1
ATOM 2227 O O . LYS A 1 279 ? 4.678 -6.999 41.137 1.00 75.56 279 LYS A O 1
ATOM 2232 N N . GLU A 1 280 ? 4.160 -6.403 39.048 1.00 69.69 280 GLU A N 1
ATOM 2233 C CA . GLU A 1 280 ? 5.540 -6.119 38.639 1.00 69.69 280 GLU A CA 1
ATOM 2234 C C . GLU A 1 280 ? 6.185 -5.022 39.501 1.00 69.69 280 GLU A C 1
ATOM 2236 O O . GLU A 1 280 ? 7.344 -5.139 39.897 1.00 69.69 280 GLU A O 1
ATOM 2241 N N . ASN A 1 281 ? 5.426 -3.979 39.856 1.00 68.81 281 ASN A N 1
ATOM 2242 C CA . ASN A 1 281 ? 5.898 -2.956 40.790 1.00 68.81 281 ASN A CA 1
ATOM 2243 C C . ASN A 1 281 ? 6.167 -3.534 42.190 1.00 68.81 281 ASN A C 1
ATOM 2245 O O . ASN A 1 281 ? 7.165 -3.175 42.810 1.00 68.81 281 ASN A O 1
ATOM 2249 N N . GLU A 1 282 ? 5.304 -4.421 42.689 1.00 73.19 282 GLU A N 1
ATOM 2250 C CA . GLU A 1 282 ? 5.470 -5.070 43.998 1.00 73.19 282 GLU A CA 1
ATOM 2251 C C . GLU A 1 282 ? 6.707 -5.988 44.026 1.00 73.19 282 GLU A C 1
ATOM 2253 O O . GLU A 1 282 ? 7.519 -5.896 44.952 1.00 73.19 282 GLU A O 1
ATOM 2258 N N . ASP A 1 283 ? 6.910 -6.793 42.980 1.00 72.75 283 ASP A N 1
ATOM 2259 C CA . ASP A 1 283 ? 8.070 -7.682 42.828 1.00 72.75 283 ASP A CA 1
ATOM 2260 C C . ASP A 1 283 ? 9.382 -6.883 42.688 1.00 72.75 283 ASP A C 1
ATOM 2262 O O . ASP A 1 283 ? 10.404 -7.197 43.316 1.00 72.75 283 ASP A O 1
ATOM 2266 N N . ALA A 1 284 ? 9.357 -5.789 41.918 1.00 70.06 284 ALA A N 1
ATOM 2267 C CA . ALA A 1 284 ? 10.491 -4.880 41.797 1.00 70.06 284 ALA A CA 1
ATOM 2268 C C . ALA A 1 284 ? 10.819 -4.218 43.143 1.00 70.06 284 ALA A C 1
ATOM 2270 O O . ALA A 1 284 ? 11.984 -4.175 43.536 1.00 70.06 284 ALA A O 1
ATOM 2271 N N . MET A 1 285 ? 9.812 -3.775 43.901 1.00 68.00 285 MET A N 1
ATOM 2272 C CA . MET A 1 285 ? 10.005 -3.215 45.242 1.00 68.00 285 MET A CA 1
ATOM 2273 C C . MET A 1 285 ? 10.591 -4.229 46.232 1.00 68.00 285 MET A C 1
ATOM 2275 O O . MET A 1 285 ? 11.422 -3.853 47.061 1.00 68.00 285 MET A O 1
ATOM 2279 N N . ALA A 1 286 ? 10.185 -5.500 46.167 1.00 73.12 286 ALA A N 1
ATOM 2280 C CA . ALA A 1 286 ? 10.774 -6.559 46.986 1.00 73.12 286 ALA A CA 1
ATOM 2281 C C . ALA A 1 286 ? 12.259 -6.768 46.647 1.00 73.12 286 ALA A C 1
ATOM 2283 O O . ALA A 1 286 ? 13.093 -6.839 47.547 1.00 73.12 286 ALA A O 1
ATOM 2284 N N . THR A 1 287 ? 12.592 -6.760 45.354 1.00 70.69 287 THR A N 1
ATOM 2285 C CA . THR A 1 287 ? 13.972 -6.881 44.859 1.00 70.69 287 THR A CA 1
ATOM 2286 C C . THR A 1 287 ? 14.840 -5.690 45.278 1.00 70.69 287 THR A C 1
ATOM 2288 O O . THR A 1 287 ? 15.976 -5.871 45.715 1.00 70.69 287 THR A O 1
ATOM 2291 N N . VAL A 1 288 ? 14.303 -4.466 45.191 1.00 70.75 288 VAL A N 1
ATOM 2292 C CA . VAL A 1 288 ? 14.985 -3.236 45.624 1.00 70.75 288 VAL A CA 1
ATOM 2293 C C . VAL A 1 288 ? 15.331 -3.303 47.110 1.00 70.75 288 VAL A C 1
ATOM 2295 O O . VAL A 1 288 ? 16.457 -2.983 47.468 1.00 70.75 288 VAL A O 1
ATOM 2298 N N . LYS A 1 289 ? 14.424 -3.787 47.970 1.00 72.00 289 LYS A N 1
ATOM 2299 C CA . LYS A 1 289 ? 14.657 -3.894 49.425 1.00 72.00 289 LYS A CA 1
ATOM 2300 C C . LYS A 1 289 ? 15.865 -4.741 49.818 1.00 72.00 289 LYS A C 1
ATOM 2302 O O . LYS A 1 289 ? 16.399 -4.552 50.907 1.00 72.00 289 LYS A O 1
ATOM 2307 N N . THR A 1 290 ? 16.298 -5.647 48.949 1.00 69.94 290 THR A N 1
ATOM 2308 C CA . THR A 1 290 ? 17.439 -6.536 49.184 1.00 69.94 290 THR A CA 1
ATOM 2309 C C . THR A 1 290 ? 18.593 -6.287 48.211 1.00 69.94 290 THR A C 1
ATOM 2311 O O . THR A 1 290 ? 19.500 -7.111 48.121 1.00 69.94 290 THR A O 1
ATOM 2314 N N . SER A 1 291 ? 18.577 -5.188 47.447 1.00 70.50 291 SER A N 1
ATOM 2315 C CA . SER A 1 291 ? 19.558 -4.960 46.377 1.00 70.50 291 SER A CA 1
ATOM 2316 C C . SER A 1 291 ? 20.946 -4.552 46.880 1.00 70.50 291 SER A C 1
ATOM 2318 O O . SER A 1 291 ? 21.920 -4.640 46.130 1.00 70.50 291 SER A O 1
ATOM 2320 N N . THR A 1 292 ? 21.051 -4.081 48.125 1.00 76.81 292 THR A N 1
ATOM 2321 C CA . THR A 1 292 ? 22.301 -3.593 48.719 1.00 76.81 292 THR A CA 1
ATOM 2322 C C . THR A 1 292 ? 22.755 -4.517 49.844 1.00 76.81 292 THR A C 1
ATOM 2324 O O . THR A 1 292 ? 22.037 -4.728 50.821 1.00 76.81 292 THR A O 1
ATOM 2327 N N . THR A 1 293 ? 23.980 -5.041 49.733 1.00 78.94 293 THR A N 1
ATOM 2328 C CA . THR A 1 293 ? 24.585 -5.883 50.774 1.00 78.94 293 THR A CA 1
ATOM 2329 C C . THR A 1 293 ? 25.016 -5.059 51.986 1.00 78.94 293 THR A C 1
ATOM 2331 O O . THR A 1 293 ? 25.295 -3.859 51.882 1.00 78.94 293 THR A O 1
ATOM 2334 N N . THR A 1 294 ? 25.115 -5.712 53.143 1.00 77.56 294 THR A N 1
ATOM 2335 C CA . THR A 1 294 ? 25.547 -5.086 54.400 1.00 77.56 294 THR A CA 1
ATOM 2336 C C . THR A 1 294 ? 26.937 -4.451 54.273 1.00 77.56 294 THR A C 1
ATOM 2338 O O . THR A 1 294 ? 27.162 -3.358 54.783 1.00 77.56 294 THR A O 1
ATOM 2341 N N . GLU A 1 295 ? 27.861 -5.074 53.543 1.00 78.38 295 GLU A N 1
ATOM 2342 C CA . GLU A 1 295 ? 29.237 -4.604 53.339 1.00 78.38 295 GLU A CA 1
ATOM 2343 C C . GLU A 1 295 ? 29.278 -3.318 52.507 1.00 78.38 295 GLU A C 1
ATOM 2345 O O . GLU A 1 295 ? 29.936 -2.351 52.889 1.00 78.38 295 GLU A O 1
ATOM 2350 N N . LYS A 1 296 ? 28.506 -3.260 51.413 1.00 79.75 296 LYS A N 1
ATOM 2351 C CA . LYS A 1 296 ? 28.377 -2.046 50.591 1.00 79.75 296 LYS A CA 1
ATOM 2352 C C . LYS A 1 296 ? 27.691 -0.921 51.359 1.00 79.75 296 LYS A C 1
ATOM 2354 O O . LYS A 1 296 ? 28.070 0.239 51.227 1.00 79.75 296 LYS A O 1
ATOM 2359 N N . ALA A 1 297 ? 26.704 -1.247 52.194 1.00 80.00 297 ALA A N 1
ATOM 2360 C CA . ALA A 1 297 ? 26.077 -0.267 53.073 1.00 80.00 297 ALA A CA 1
ATOM 2361 C C . ALA A 1 297 ? 27.092 0.337 54.063 1.00 80.00 297 ALA A C 1
ATOM 2363 O O . ALA A 1 297 ? 27.079 1.551 54.271 1.00 80.00 297 ALA A O 1
ATOM 2364 N N . LYS A 1 298 ? 28.003 -0.477 54.621 1.00 80.38 298 LYS A N 1
ATOM 2365 C CA . LYS A 1 298 ? 29.095 -0.003 55.492 1.00 80.38 298 LYS A CA 1
ATOM 2366 C C . LYS A 1 298 ? 30.085 0.893 54.749 1.00 80.38 298 LYS A C 1
ATOM 2368 O O . LYS A 1 298 ? 30.467 1.938 55.271 1.00 80.38 298 LYS A O 1
ATOM 2373 N N . GLU A 1 299 ? 30.446 0.530 53.520 1.00 81.69 299 GLU A N 1
ATOM 2374 C CA . GLU A 1 299 ? 31.295 1.357 52.656 1.00 81.69 299 GLU A CA 1
ATOM 2375 C C . GLU A 1 299 ? 30.669 2.743 52.420 1.00 81.69 299 GLU A C 1
ATOM 2377 O O . GLU A 1 299 ? 31.334 3.764 52.597 1.00 81.69 299 GLU A O 1
ATOM 2382 N N . ILE A 1 300 ? 29.367 2.799 52.119 1.00 82.50 300 ILE A N 1
ATOM 2383 C CA . ILE A 1 300 ? 28.634 4.050 51.861 1.00 82.50 300 ILE A CA 1
ATOM 2384 C C . ILE A 1 300 ? 28.666 4.991 53.079 1.00 82.50 300 ILE A C 1
ATOM 2386 O O . ILE A 1 300 ? 28.870 6.198 52.918 1.00 82.50 300 ILE A O 1
ATOM 2390 N N . VAL A 1 301 ? 28.505 4.458 54.297 1.00 82.50 301 VAL A N 1
ATOM 2391 C CA . VAL A 1 301 ? 28.501 5.264 55.536 1.00 82.50 301 VAL A CA 1
ATOM 2392 C C . VAL A 1 301 ? 29.894 5.542 56.113 1.00 82.50 301 VAL A C 1
ATOM 2394 O O . VAL A 1 301 ? 30.011 6.323 57.058 1.00 82.50 301 VAL A O 1
ATOM 2397 N N . SER A 1 302 ? 30.958 4.960 55.550 1.00 81.38 302 SER A N 1
ATOM 2398 C CA . SER A 1 302 ? 32.343 5.183 56.008 1.00 81.38 302 SER A CA 1
ATOM 2399 C C . SER A 1 302 ? 32.785 6.646 55.875 1.00 81.38 302 SER A C 1
ATOM 2401 O O . SER A 1 302 ? 33.622 7.123 56.636 1.00 81.38 302 SER A O 1
ATOM 2403 N N . SER A 1 303 ? 32.156 7.384 54.956 1.00 75.62 303 SER A N 1
ATOM 2404 C CA . SER A 1 303 ? 32.404 8.802 54.690 1.00 75.62 303 SER A CA 1
ATOM 2405 C C . SER A 1 303 ? 31.710 9.772 55.664 1.00 75.62 303 SER A C 1
ATOM 2407 O O . SER A 1 303 ? 31.762 10.989 55.456 1.00 75.62 303 SER A O 1
ATOM 2409 N N . GLN A 1 304 ? 31.038 9.265 56.709 1.00 86.00 304 GLN A N 1
ATOM 2410 C CA . GLN A 1 304 ? 30.327 10.093 57.686 1.00 86.00 304 GLN A CA 1
ATOM 2411 C C . GLN A 1 304 ? 31.278 10.977 58.496 1.00 86.00 304 GLN A C 1
ATOM 2413 O O . GLN A 1 304 ? 32.221 10.493 59.123 1.00 86.00 304 GLN A O 1
ATOM 2418 N N . LYS A 1 305 ? 30.980 12.275 58.543 1.00 85.94 305 LYS A N 1
ATOM 2419 C CA . LYS A 1 305 ? 31.759 13.266 59.292 1.00 85.94 305 LYS A CA 1
ATOM 2420 C C . LYS A 1 305 ? 31.399 13.289 60.782 1.00 85.94 305 LYS A C 1
ATOM 2422 O O . LYS A 1 305 ? 30.419 12.685 61.229 1.00 85.94 305 LYS A O 1
ATOM 2427 N N . GLU A 1 306 ? 32.194 14.009 61.575 1.00 82.25 306 GLU A N 1
ATOM 2428 C CA . GLU A 1 306 ? 31.956 14.163 63.017 1.00 82.25 306 GLU A CA 1
ATOM 2429 C C . GLU A 1 306 ? 30.589 14.783 63.329 1.00 82.25 306 GLU A C 1
ATOM 2431 O O . GLU A 1 306 ? 29.907 14.291 64.229 1.00 82.25 306 GLU A O 1
ATOM 2436 N N . ASP A 1 307 ? 30.159 15.757 62.519 1.00 82.75 307 ASP A N 1
ATOM 2437 C CA . ASP A 1 307 ? 28.848 16.419 62.593 1.00 82.75 307 ASP A CA 1
ATOM 2438 C C . ASP A 1 307 ? 27.660 15.499 62.244 1.00 82.75 307 ASP A C 1
ATOM 2440 O O . ASP A 1 307 ? 26.509 15.864 62.466 1.00 82.75 307 ASP A O 1
ATOM 2444 N N . GLY A 1 308 ? 27.924 14.288 61.741 1.00 83.69 308 GLY A N 1
ATOM 2445 C CA . GLY A 1 308 ? 26.917 13.310 61.329 1.00 83.69 308 GLY A CA 1
ATOM 2446 C C . GLY A 1 308 ? 26.480 13.423 59.868 1.00 83.69 308 GLY A C 1
ATOM 2447 O O . GLY A 1 308 ? 25.769 12.533 59.396 1.00 83.69 308 GLY A O 1
ATOM 2448 N N . SER A 1 309 ? 26.932 14.446 59.135 1.00 87.44 309 SER A N 1
ATOM 2449 C CA . SER A 1 309 ? 26.644 14.613 57.708 1.00 87.44 309 SER A CA 1
ATOM 2450 C C . SER A 1 309 ? 27.328 13.542 56.856 1.00 87.44 309 SER A C 1
ATOM 2452 O O . SER A 1 309 ? 28.411 13.041 57.184 1.00 87.44 309 SER A O 1
ATOM 2454 N N . LEU A 1 310 ? 26.688 13.191 55.739 1.00 86.06 310 LEU A N 1
ATOM 2455 C CA . LEU A 1 310 ? 27.184 12.201 54.786 1.00 86.06 310 LEU A CA 1
ATOM 2456 C C . LEU A 1 310 ? 27.432 12.856 53.423 1.00 86.06 310 LEU A C 1
ATOM 2458 O O . LEU A 1 310 ? 26.631 13.663 52.950 1.00 86.06 310 LEU A O 1
ATOM 2462 N N . LYS A 1 311 ? 28.547 12.495 52.781 1.00 85.25 311 LYS A N 1
ATOM 2463 C CA . LYS A 1 311 ? 28.856 12.908 51.407 1.00 85.25 311 LYS A CA 1
ATOM 2464 C C . LYS A 1 311 ? 28.404 11.807 50.455 1.00 85.25 311 LYS A C 1
ATOM 2466 O O . LYS A 1 311 ? 28.774 10.658 50.660 1.00 85.25 311 LYS A O 1
ATOM 2471 N N . LEU A 1 312 ? 27.652 12.163 49.413 1.00 83.31 312 LEU A N 1
ATOM 2472 C CA . LEU A 1 312 ? 27.154 11.214 48.413 1.00 83.31 312 LEU A CA 1
ATOM 2473 C C . LEU A 1 312 ? 28.323 10.482 47.725 1.00 83.31 312 LEU A C 1
ATOM 2475 O O . LEU A 1 312 ? 29.117 11.147 47.052 1.00 83.31 312 LEU A O 1
ATOM 2479 N N . PRO A 1 313 ? 28.472 9.154 47.915 1.00 84.38 313 PRO A N 1
ATOM 2480 C CA . PRO A 1 313 ? 29.527 8.389 47.270 1.00 84.38 313 PRO A CA 1
ATOM 2481 C C . PRO A 1 313 ? 29.069 7.873 45.901 1.00 84.38 313 PRO A C 1
ATOM 2483 O O . PRO A 1 313 ? 27.891 7.566 45.702 1.00 84.38 313 PRO A O 1
ATOM 2486 N N . ASP A 1 314 ? 30.023 7.670 44.989 1.00 80.88 314 ASP A N 1
ATOM 2487 C CA . ASP A 1 314 ? 29.761 7.147 43.636 1.00 80.88 314 ASP A CA 1
ATOM 2488 C C . ASP A 1 314 ? 29.097 5.762 43.647 1.00 80.88 314 ASP A C 1
ATOM 2490 O O . ASP A 1 314 ? 28.441 5.361 42.689 1.00 80.88 314 ASP A O 1
ATOM 2494 N N . ALA A 1 315 ? 29.234 5.018 44.747 1.00 81.50 315 ALA A N 1
ATOM 2495 C CA . ALA A 1 315 ? 28.548 3.748 44.945 1.00 81.50 315 ALA A CA 1
ATOM 2496 C C . ALA A 1 315 ? 27.014 3.888 44.875 1.00 81.50 315 ALA A C 1
ATOM 2498 O O . ALA A 1 315 ? 26.355 3.008 44.325 1.00 81.50 315 ALA A O 1
ATOM 2499 N N . VAL A 1 316 ? 26.440 4.992 45.376 1.00 82.12 316 VAL A N 1
ATOM 2500 C CA . VAL A 1 316 ? 24.981 5.217 45.387 1.00 82.12 316 VAL A CA 1
ATOM 2501 C C . VAL A 1 316 ? 24.465 5.578 43.992 1.00 82.12 316 VAL A C 1
ATOM 2503 O O . VAL A 1 316 ? 23.450 5.035 43.559 1.00 82.12 316 VAL A O 1
ATOM 2506 N N . SER A 1 317 ? 25.173 6.437 43.249 1.00 82.50 317 SER A N 1
ATOM 2507 C CA . SER A 1 317 ? 24.811 6.768 41.861 1.00 82.50 317 SER A CA 1
ATOM 2508 C C . SER A 1 317 ? 24.929 5.555 40.940 1.00 82.50 317 SER A C 1
ATOM 2510 O O . SER A 1 317 ? 23.975 5.246 40.227 1.00 82.50 317 SER A O 1
ATOM 2512 N N . LYS A 1 318 ? 26.014 4.777 41.040 1.00 81.44 318 LYS A N 1
ATOM 2513 C CA . LYS A 1 318 ? 26.166 3.508 40.303 1.00 81.44 318 LYS A CA 1
ATOM 2514 C C . LYS A 1 318 ? 25.086 2.485 40.668 1.00 81.44 318 LYS A C 1
ATOM 2516 O O . LYS A 1 318 ? 24.533 1.817 39.790 1.00 81.44 318 LYS A O 1
ATOM 2521 N N . ALA A 1 319 ? 24.734 2.367 41.951 1.00 75.00 319 ALA A N 1
ATOM 2522 C CA . ALA A 1 319 ? 23.666 1.469 42.390 1.00 75.00 319 ALA A CA 1
ATOM 2523 C C . ALA A 1 319 ? 22.303 1.834 41.775 1.00 75.00 319 ALA A C 1
ATOM 2525 O O . ALA A 1 319 ? 21.519 0.930 41.481 1.00 75.00 319 ALA A O 1
ATOM 2526 N N . LEU A 1 320 ? 22.060 3.115 41.489 1.00 80.12 320 LEU A N 1
ATOM 2527 C CA . LEU A 1 320 ? 20.836 3.629 40.865 1.00 80.12 320 LEU A CA 1
ATOM 2528 C C . LEU A 1 320 ? 20.939 3.856 39.339 1.00 80.12 320 LEU A C 1
ATOM 2530 O O . LEU A 1 320 ? 19.998 4.389 38.765 1.00 80.12 320 LEU A O 1
ATOM 2534 N N . ASP A 1 321 ? 22.020 3.403 38.685 1.00 78.50 321 ASP A N 1
ATOM 2535 C CA . ASP A 1 321 ? 22.261 3.527 37.228 1.00 78.50 321 ASP A CA 1
ATOM 2536 C C . ASP A 1 321 ? 22.463 4.974 36.729 1.00 78.50 321 ASP A C 1
ATOM 2538 O O . ASP A 1 321 ? 21.975 5.363 35.671 1.00 78.50 321 ASP A O 1
ATOM 2542 N N . PHE A 1 322 ? 23.189 5.790 37.500 1.00 77.31 322 PHE A N 1
ATOM 2543 C CA . PHE A 1 322 ? 23.579 7.150 37.120 1.00 77.31 322 PHE A CA 1
ATOM 2544 C C . PHE A 1 322 ? 25.086 7.262 36.868 1.00 77.31 322 PHE A C 1
ATOM 2546 O O . PHE A 1 322 ? 25.894 6.769 37.655 1.00 77.31 322 PHE A O 1
ATOM 2553 N N . GLU A 1 323 ? 25.458 7.986 35.807 1.00 74.94 323 GLU A N 1
ATOM 2554 C CA . GLU A 1 323 ? 26.858 8.243 35.424 1.00 74.94 323 GLU A CA 1
ATOM 2555 C C . GLU A 1 323 ? 27.617 9.091 36.455 1.00 74.94 323 GLU A C 1
ATOM 2557 O O . GLU A 1 323 ? 28.839 8.999 36.566 1.00 74.94 323 GLU A O 1
ATOM 2562 N N . SER A 1 324 ? 26.903 9.926 37.217 1.00 81.38 324 SER A N 1
ATOM 2563 C CA . SER A 1 324 ? 27.494 10.801 38.227 1.00 81.38 324 SER A CA 1
ATOM 2564 C C . SER A 1 324 ? 26.523 11.136 39.360 1.00 81.38 324 SER A C 1
ATOM 2566 O O . SER A 1 324 ? 25.297 11.106 39.208 1.00 81.38 324 SER A O 1
ATOM 2568 N N . ASN A 1 325 ? 27.083 11.531 40.506 1.00 82.38 325 ASN A N 1
ATOM 2569 C CA . ASN A 1 325 ? 26.314 12.026 41.652 1.00 82.38 325 ASN A CA 1
ATOM 2570 C C . ASN A 1 325 ? 25.520 13.299 41.312 1.00 82.38 325 ASN A C 1
ATOM 2572 O O . ASN A 1 325 ? 24.429 13.502 41.837 1.00 82.38 325 ASN A O 1
ATOM 2576 N N . GLU A 1 326 ? 26.031 14.141 40.411 1.00 82.81 326 GLU A N 1
ATOM 2577 C CA . GLU A 1 326 ? 25.339 15.359 39.974 1.00 82.81 326 GLU A CA 1
ATOM 2578 C C . GLU A 1 326 ? 24.072 15.038 39.175 1.00 82.81 326 GLU A C 1
ATOM 2580 O O . GLU A 1 326 ? 23.032 15.659 39.402 1.00 82.81 326 GLU A O 1
ATOM 2585 N N . SER A 1 327 ? 24.127 14.019 38.311 1.00 83.00 327 SER A N 1
ATOM 2586 C CA . SER A 1 327 ? 22.971 13.545 37.542 1.00 83.00 327 SER A CA 1
ATOM 2587 C C . SER A 1 327 ? 21.874 12.963 38.446 1.00 83.00 327 SER A C 1
ATOM 2589 O O . SER A 1 327 ? 20.691 13.295 38.297 1.00 83.00 327 SER A O 1
ATOM 2591 N N . LEU A 1 328 ? 22.265 12.181 39.462 1.00 84.12 328 LEU A N 1
ATOM 2592 C CA . LEU A 1 328 ? 21.346 11.662 40.481 1.00 84.12 328 LEU A CA 1
ATOM 2593 C C . LEU A 1 328 ? 20.668 12.801 41.262 1.00 84.12 328 LEU A C 1
ATOM 2595 O O . LEU A 1 328 ? 19.443 12.833 41.392 1.00 84.12 328 LEU A O 1
ATOM 2599 N N . VAL A 1 329 ? 21.451 13.770 41.747 1.00 85.06 329 VAL A N 1
ATOM 2600 C CA . VAL A 1 329 ? 20.931 14.919 42.505 1.00 85.06 329 VAL A CA 1
ATOM 2601 C C . VAL A 1 329 ? 20.001 15.777 41.645 1.00 85.06 329 VAL A C 1
ATOM 2603 O O . VAL A 1 329 ? 18.943 16.189 42.121 1.00 85.06 329 VAL A O 1
ATOM 2606 N N . SER A 1 330 ? 20.347 16.023 40.380 1.00 84.06 330 SER A N 1
ATOM 2607 C CA . SER A 1 330 ? 19.497 16.758 39.435 1.00 84.06 330 SER A CA 1
ATOM 2608 C C . SER A 1 330 ? 18.157 16.052 39.199 1.00 84.06 330 SER A C 1
ATOM 2610 O O . SER A 1 330 ? 17.093 16.677 39.255 1.00 84.06 330 SER A O 1
ATOM 2612 N N . SER A 1 331 ? 18.184 14.727 39.035 1.00 82.94 331 SER A N 1
ATOM 2613 C CA . SER A 1 331 ? 16.979 13.909 38.843 1.00 82.94 331 SER A CA 1
ATOM 2614 C C . SER A 1 331 ? 16.058 13.956 40.062 1.00 82.94 331 SER A C 1
ATOM 2616 O O . SER A 1 331 ? 14.847 14.137 39.926 1.00 82.94 331 SER A O 1
ATOM 2618 N N . ILE A 1 332 ? 16.628 13.880 41.267 1.00 84.00 332 ILE A N 1
ATOM 2619 C CA . ILE A 1 332 ? 15.868 14.001 42.515 1.00 84.00 332 ILE A CA 1
ATOM 2620 C C . ILE A 1 332 ? 15.319 15.424 42.679 1.00 84.00 332 ILE A C 1
ATOM 2622 O O . ILE A 1 332 ? 14.146 15.583 42.997 1.00 84.00 332 ILE A O 1
ATOM 2626 N N . LYS A 1 333 ? 16.087 16.478 42.381 1.00 82.50 333 LYS A N 1
ATOM 2627 C CA . LYS A 1 333 ? 15.567 17.861 42.398 1.00 82.50 333 LYS A CA 1
ATOM 2628 C C . LYS A 1 333 ? 14.395 18.048 41.432 1.00 82.50 333 LYS A C 1
ATOM 2630 O O . LYS A 1 333 ? 13.384 18.639 41.803 1.00 82.50 333 LYS A O 1
ATOM 2635 N N . THR A 1 334 ? 14.498 17.488 40.231 1.00 82.06 334 THR A N 1
ATOM 2636 C CA . THR A 1 334 ? 13.421 17.493 39.231 1.00 82.06 334 THR A CA 1
ATOM 2637 C C . THR A 1 334 ? 12.182 16.758 39.746 1.00 82.06 334 THR A C 1
ATOM 2639 O O . THR A 1 334 ? 11.062 17.235 39.577 1.00 82.06 334 THR A O 1
ATOM 2642 N N . TYR A 1 335 ? 12.366 15.642 40.455 1.00 79.19 335 TYR A N 1
ATOM 2643 C CA . TYR A 1 335 ? 11.273 14.913 41.100 1.00 79.19 335 TYR A CA 1
ATOM 2644 C C . TYR A 1 335 ? 10.516 15.778 42.120 1.00 79.19 335 TYR A C 1
ATOM 2646 O O . TYR A 1 335 ? 9.284 15.791 42.134 1.00 79.19 335 TYR A O 1
ATOM 2654 N N . PHE A 1 336 ? 11.240 16.546 42.940 1.00 77.31 336 PHE A N 1
ATOM 2655 C CA . PHE A 1 336 ? 10.639 17.484 43.894 1.00 77.31 336 PHE A CA 1
ATOM 2656 C C . PHE A 1 336 ? 9.829 18.580 43.183 1.00 77.31 336 PHE A C 1
ATOM 2658 O O . PHE A 1 336 ? 8.695 18.849 43.597 1.00 77.31 336 PHE A O 1
ATOM 2665 N N . ILE A 1 337 ? 10.365 19.143 42.089 1.00 77.62 337 ILE A N 1
ATOM 2666 C CA . ILE A 1 337 ? 9.704 20.174 41.267 1.00 77.62 337 ILE A CA 1
ATOM 2667 C C . ILE A 1 337 ? 8.413 19.631 40.642 1.00 77.62 337 ILE A C 1
ATOM 2669 O O . ILE A 1 337 ? 7.363 20.257 40.770 1.00 77.62 337 ILE A O 1
ATOM 2673 N N . ASN A 1 338 ? 8.454 18.433 40.053 1.00 72.56 338 ASN A N 1
ATOM 2674 C CA . ASN A 1 338 ? 7.292 17.787 39.428 1.00 72.56 338 ASN A CA 1
ATOM 2675 C C . ASN A 1 338 ? 6.167 17.463 40.426 1.00 72.56 338 ASN A C 1
ATOM 2677 O O . ASN A 1 338 ? 5.012 17.310 40.038 1.00 72.56 338 ASN A O 1
ATOM 2681 N N . LYS A 1 339 ? 6.492 17.354 41.719 1.00 71.06 339 LYS A N 1
ATOM 2682 C CA . LYS A 1 339 ? 5.526 17.185 42.816 1.00 71.06 339 LYS A CA 1
ATOM 2683 C C . LYS A 1 339 ? 5.134 18.515 43.480 1.00 71.06 339 LYS A C 1
ATOM 2685 O O . LYS A 1 339 ? 4.519 18.499 44.543 1.00 71.06 339 LYS A O 1
ATOM 2690 N N . GLY A 1 340 ? 5.480 19.650 42.866 1.00 66.00 340 GLY A N 1
ATOM 2691 C CA . GLY A 1 340 ? 5.093 20.994 43.301 1.00 66.00 340 GLY A CA 1
ATOM 2692 C C . GLY A 1 340 ? 5.859 21.517 44.517 1.00 66.00 340 GLY A C 1
ATOM 2693 O O . GLY A 1 340 ? 5.351 22.381 45.226 1.00 66.00 340 GLY A O 1
ATOM 2694 N N . THR A 1 341 ? 7.052 20.985 44.813 1.00 69.38 341 THR A N 1
ATOM 2695 C CA . THR A 1 341 ? 7.802 21.314 46.041 1.00 69.38 341 THR A CA 1
ATOM 2696 C C . THR A 1 341 ? 9.254 21.691 45.756 1.00 69.38 341 THR A C 1
ATOM 2698 O O . THR A 1 341 ? 9.872 21.167 44.834 1.00 69.38 341 THR A O 1
ATOM 2701 N N . LYS A 1 342 ? 9.830 22.599 46.553 1.00 71.50 342 LYS A N 1
ATOM 2702 C CA . LYS A 1 342 ? 11.246 22.972 46.422 1.00 71.50 342 LYS A CA 1
ATOM 2703 C C . LYS A 1 342 ? 12.131 21.953 47.140 1.00 71.50 342 LYS A C 1
ATOM 2705 O O . LYS A 1 342 ? 11.893 21.633 48.304 1.00 71.50 342 LYS A O 1
ATOM 2710 N N . ALA A 1 343 ? 13.144 21.442 46.444 1.00 72.12 343 ALA A N 1
ATOM 2711 C CA . ALA A 1 343 ? 14.192 20.635 47.060 1.00 72.12 343 ALA A CA 1
ATOM 2712 C C . ALA A 1 343 ? 15.059 21.503 47.995 1.00 72.12 343 ALA A C 1
ATOM 2714 O O . ALA A 1 343 ? 15.179 22.707 47.754 1.00 72.12 343 ALA A O 1
ATOM 2715 N N . PRO A 1 344 ? 15.700 20.923 49.024 1.00 76.00 344 PRO A N 1
ATOM 2716 C CA . PRO A 1 344 ? 16.658 21.651 49.845 1.00 76.00 344 PRO A CA 1
ATOM 2717 C C . PRO A 1 344 ? 17.782 22.263 48.999 1.00 76.00 344 PRO A C 1
ATOM 2719 O O . PRO A 1 344 ? 18.417 21.573 48.198 1.00 76.00 344 PRO A O 1
ATOM 2722 N N . GLU A 1 345 ? 18.051 23.553 49.197 1.00 73.56 345 GLU A N 1
ATOM 2723 C CA . GLU A 1 345 ? 19.160 24.252 48.530 1.00 73.56 345 GLU A CA 1
ATOM 2724 C C . GLU A 1 345 ? 20.521 23.835 49.111 1.00 73.56 345 GLU A C 1
ATOM 2726 O O . GLU A 1 345 ? 21.528 23.804 48.401 1.00 73.56 345 GLU A O 1
ATOM 2731 N N . ASN A 1 346 ? 20.548 23.430 50.387 1.00 82.75 346 ASN A N 1
ATOM 2732 C CA . ASN A 1 346 ? 21.748 22.925 51.043 1.00 82.75 346 ASN A CA 1
ATOM 2733 C C . ASN A 1 346 ? 22.116 21.527 50.513 1.00 82.75 346 ASN A C 1
ATOM 2735 O O . ASN A 1 346 ? 21.455 20.528 50.807 1.00 82.75 346 ASN A O 1
ATOM 2739 N N . LYS A 1 347 ? 23.232 21.464 49.776 1.00 82.19 347 LYS A N 1
ATOM 2740 C CA . LYS A 1 347 ? 23.782 20.234 49.192 1.00 82.19 347 LYS A CA 1
ATOM 2741 C C . LYS A 1 347 ? 24.047 19.142 50.233 1.00 82.19 347 LYS A C 1
ATOM 2743 O O . LYS A 1 347 ? 23.671 18.003 49.999 1.00 82.19 347 LYS A O 1
ATOM 2748 N N . LYS A 1 348 ? 24.627 19.471 51.396 1.00 85.00 348 LYS A N 1
ATOM 2749 C CA . LYS A 1 348 ? 24.937 18.474 52.445 1.00 85.00 348 LYS A CA 1
ATOM 2750 C C . LYS A 1 348 ? 23.671 17.837 53.019 1.00 85.00 348 LYS A C 1
ATOM 2752 O O . LYS A 1 348 ? 23.652 16.645 53.320 1.00 85.00 348 LYS A O 1
ATOM 2757 N N . LEU A 1 349 ? 22.618 18.642 53.153 1.00 84.94 349 LEU A N 1
ATOM 2758 C CA . LEU A 1 349 ? 21.321 18.221 53.671 1.00 84.94 349 LEU A CA 1
ATOM 2759 C C . LEU A 1 349 ? 20.637 17.261 52.689 1.00 84.94 349 LEU A C 1
ATOM 2761 O O . LEU A 1 349 ? 20.174 16.193 53.089 1.00 84.94 349 LEU A O 1
ATOM 2765 N N . LEU A 1 350 ? 20.644 17.602 51.396 1.00 86.69 350 LEU A N 1
ATOM 2766 C CA . LEU A 1 350 ? 20.095 16.750 50.343 1.00 86.69 350 LEU A CA 1
ATOM 2767 C C . LEU A 1 350 ? 20.902 15.453 50.166 1.00 86.69 350 LEU A C 1
ATOM 2769 O O . LEU A 1 350 ? 20.304 14.382 50.129 1.00 86.69 350 LEU A O 1
ATOM 2773 N N . ASP A 1 351 ? 22.237 15.524 50.139 1.00 88.50 351 ASP A N 1
ATOM 2774 C CA . ASP A 1 351 ? 23.117 14.349 50.038 1.00 88.50 351 ASP A CA 1
ATOM 2775 C C . ASP A 1 351 ? 22.866 13.369 51.200 1.00 88.50 351 ASP A C 1
ATOM 2777 O O . ASP A 1 351 ? 22.690 12.167 50.987 1.00 88.50 351 ASP A O 1
ATOM 2781 N N . THR A 1 352 ? 22.760 13.889 52.428 1.00 89.00 352 THR A N 1
ATOM 2782 C CA . THR A 1 352 ? 22.482 13.076 53.623 1.00 89.00 352 THR A CA 1
ATOM 2783 C C . THR A 1 352 ? 21.092 12.431 53.557 1.00 89.00 352 THR A C 1
ATOM 2785 O O . THR A 1 352 ? 20.948 11.247 53.868 1.00 89.00 352 THR A O 1
ATOM 2788 N N . ALA A 1 353 ? 20.070 13.164 53.101 1.00 87.25 353 ALA A N 1
ATOM 2789 C CA . ALA A 1 353 ? 18.718 12.629 52.935 1.00 87.25 353 ALA A CA 1
ATOM 2790 C C . ALA A 1 353 ? 18.644 11.524 51.865 1.00 87.25 353 ALA A C 1
ATOM 2792 O O . ALA A 1 353 ? 17.953 10.524 52.070 1.00 87.25 353 ALA A O 1
ATOM 2793 N N . ILE A 1 354 ? 19.374 11.669 50.751 1.00 87.38 354 ILE A N 1
ATOM 2794 C CA . ILE A 1 354 ? 19.436 10.672 49.670 1.00 87.38 354 ILE A CA 1
ATOM 2795 C C . ILE A 1 354 ? 20.055 9.369 50.175 1.00 87.38 354 ILE A C 1
ATOM 2797 O O . ILE A 1 354 ? 19.480 8.304 49.963 1.00 87.38 354 ILE A O 1
ATOM 2801 N N . ILE A 1 355 ? 21.187 9.443 50.881 1.00 87.38 355 ILE A N 1
ATOM 2802 C CA . ILE A 1 355 ? 21.881 8.253 51.398 1.00 87.38 355 ILE A CA 1
ATOM 2803 C C . ILE A 1 355 ? 21.024 7.528 52.437 1.00 87.38 355 ILE A C 1
ATOM 2805 O O . ILE A 1 355 ? 20.894 6.308 52.376 1.00 87.38 355 ILE A O 1
ATOM 2809 N N . LEU A 1 356 ? 20.396 8.265 53.358 1.00 86.31 356 LEU A N 1
ATOM 2810 C CA . LEU A 1 356 ? 19.492 7.673 54.347 1.00 86.31 356 LEU A CA 1
ATOM 2811 C C . LEU A 1 356 ? 18.309 6.964 53.688 1.00 86.31 356 LEU A C 1
ATOM 2813 O O . LEU A 1 356 ? 17.979 5.841 54.064 1.00 86.31 356 LEU A O 1
ATOM 2817 N N . SER A 1 357 ? 17.703 7.598 52.686 1.00 86.06 357 SER A N 1
ATOM 2818 C CA . SER A 1 357 ? 16.578 7.025 51.943 1.00 86.06 357 SER A CA 1
ATOM 2819 C C . SER A 1 357 ? 17.006 5.784 51.154 1.00 86.06 357 SER A C 1
ATOM 2821 O O . SER A 1 357 ? 16.328 4.762 51.181 1.00 86.06 357 SER A O 1
ATOM 2823 N N . PHE A 1 358 ? 18.178 5.827 50.513 1.00 85.00 358 PHE A N 1
ATOM 2824 C CA . PHE A 1 358 ? 18.763 4.682 49.819 1.00 85.00 358 PHE A CA 1
ATOM 2825 C C . PHE A 1 358 ? 19.001 3.503 50.759 1.00 85.00 358 PHE A C 1
ATOM 2827 O O . PHE A 1 358 ? 18.543 2.401 50.471 1.00 85.00 358 PHE A O 1
ATOM 2834 N N . LEU A 1 359 ? 19.642 3.713 51.908 1.00 82.50 359 LEU A N 1
ATOM 2835 C CA . LEU A 1 359 ? 19.910 2.633 52.860 1.00 82.50 359 LEU A CA 1
ATOM 2836 C C . LEU A 1 359 ? 18.610 2.054 53.433 1.00 82.50 359 LEU A C 1
ATOM 2838 O O . LEU A 1 359 ? 18.389 0.853 53.345 1.00 82.50 359 LEU A O 1
ATOM 2842 N N . ARG A 1 360 ? 17.683 2.900 53.900 1.00 80.25 360 ARG A N 1
ATOM 2843 C CA . ARG A 1 360 ? 16.389 2.451 54.451 1.00 80.25 360 ARG A CA 1
ATOM 2844 C C . ARG A 1 360 ? 15.532 1.656 53.465 1.00 80.25 360 ARG A C 1
ATOM 2846 O O . ARG A 1 360 ? 14.652 0.913 53.894 1.00 80.25 360 ARG A O 1
ATOM 2853 N N . LYS A 1 361 ? 15.705 1.875 52.158 1.00 83.50 361 LYS A N 1
ATOM 2854 C CA . LYS A 1 361 ? 14.890 1.235 51.116 1.00 83.50 361 LYS A CA 1
ATOM 2855 C C . LYS A 1 361 ? 15.596 0.120 50.369 1.00 83.50 361 LYS A C 1
ATOM 2857 O O . LYS A 1 361 ? 14.891 -0.626 49.701 1.00 83.50 361 LYS A O 1
ATOM 2862 N N . THR A 1 362 ? 16.922 0.011 50.462 1.00 74.25 362 THR A N 1
ATOM 2863 C CA . THR A 1 362 ? 17.698 -0.967 49.681 1.00 74.25 362 THR A CA 1
ATOM 2864 C C . THR A 1 362 ? 18.502 -1.963 50.505 1.00 74.25 362 THR A C 1
ATOM 2866 O O . THR A 1 362 ? 19.016 -2.929 49.940 1.00 74.25 362 THR A O 1
ATOM 2869 N N . SER A 1 363 ? 18.623 -1.749 51.818 1.00 71.81 363 SER A N 1
ATOM 2870 C CA . SER A 1 363 ? 19.316 -2.662 52.721 1.00 71.81 363 SER A CA 1
ATOM 2871 C C . SER A 1 363 ? 18.485 -2.992 53.959 1.00 71.81 363 SER A C 1
ATOM 2873 O O . SER A 1 363 ? 17.617 -2.236 54.397 1.00 71.81 363 SER A O 1
ATOM 2875 N N . SER A 1 364 ? 18.785 -4.145 54.555 1.00 63.69 364 SER A N 1
ATOM 2876 C CA . SER A 1 364 ? 18.279 -4.526 55.872 1.00 63.69 364 SER A CA 1
ATOM 2877 C C . SER A 1 364 ? 19.114 -3.820 56.944 1.00 63.69 364 SER A C 1
ATOM 2879 O O . SER A 1 364 ? 20.083 -4.362 57.471 1.00 63.69 364 SER A O 1
ATOM 2881 N N . THR A 1 365 ? 18.786 -2.566 57.249 1.00 61.47 365 THR A N 1
ATOM 2882 C CA . THR A 1 365 ? 19.513 -1.779 58.262 1.00 61.47 365 THR A CA 1
ATOM 2883 C C . THR A 1 365 ? 19.373 -2.342 59.682 1.00 61.47 365 THR A C 1
ATOM 2885 O O . THR A 1 365 ? 20.182 -2.018 60.548 1.00 61.47 365 THR A O 1
ATOM 2888 N N . ASP A 1 366 ? 18.388 -3.213 59.922 1.00 59.25 366 ASP A N 1
ATOM 2889 C CA . ASP A 1 366 ? 18.102 -3.808 61.234 1.00 59.25 366 ASP A CA 1
ATOM 2890 C C . ASP A 1 366 ? 19.056 -4.948 61.620 1.00 59.25 366 ASP A C 1
ATOM 2892 O O . ASP A 1 366 ? 19.172 -5.287 62.797 1.00 59.25 366 ASP A O 1
ATOM 2896 N N . THR A 1 367 ? 19.787 -5.517 60.657 1.00 61.53 367 THR A N 1
ATOM 2897 C CA . THR A 1 367 ? 20.678 -6.668 60.881 1.00 61.53 367 THR A CA 1
ATOM 2898 C C . THR A 1 367 ? 22.107 -6.282 61.284 1.00 61.53 367 THR A C 1
ATOM 2900 O O . THR A 1 367 ? 22.925 -7.165 61.527 1.00 61.53 367 THR A O 1
ATOM 2903 N N . SER A 1 368 ? 22.439 -4.985 61.379 1.00 73.69 368 SER A N 1
ATOM 2904 C CA . SER A 1 368 ? 23.778 -4.512 61.767 1.00 73.69 368 SER A CA 1
ATOM 2905 C C . SER A 1 368 ? 23.718 -3.362 62.788 1.00 73.69 368 SER A C 1
ATOM 2907 O O . SER A 1 368 ? 23.286 -2.260 62.439 1.00 73.69 368 SER A O 1
ATOM 2909 N N . PRO A 1 369 ? 24.206 -3.568 64.029 1.00 76.81 369 PRO A N 1
ATOM 2910 C CA . PRO A 1 369 ? 24.250 -2.523 65.059 1.00 76.81 369 PRO A CA 1
ATOM 2911 C C . PRO A 1 369 ? 25.047 -1.279 64.637 1.00 76.81 369 PRO A C 1
ATOM 2913 O O . PRO A 1 369 ? 24.643 -0.155 64.918 1.00 76.81 369 PRO A O 1
ATOM 2916 N N . GLU A 1 370 ? 26.138 -1.484 63.897 1.00 78.19 370 GLU A N 1
ATOM 2917 C CA . GLU A 1 370 ? 27.016 -0.426 63.387 1.00 78.19 370 GLU A CA 1
ATOM 2918 C C . GLU A 1 370 ? 26.303 0.485 62.370 1.00 78.19 370 GLU A C 1
ATOM 2920 O O . GLU A 1 370 ? 26.374 1.710 62.461 1.00 78.19 370 GLU A O 1
ATOM 2925 N N . LEU A 1 371 ? 25.551 -0.094 61.422 1.00 78.69 371 LEU A N 1
ATOM 2926 C CA . LEU A 1 371 ? 24.763 0.687 60.458 1.00 78.69 371 LEU A CA 1
ATOM 2927 C C . LEU A 1 371 ? 23.648 1.470 61.153 1.00 78.69 371 LEU A C 1
ATOM 2929 O O . LEU A 1 371 ? 23.400 2.625 60.807 1.00 78.69 371 LEU A O 1
ATOM 2933 N N . LYS A 1 372 ? 23.013 0.864 62.160 1.00 82.00 372 LYS A N 1
ATOM 2934 C CA . LYS A 1 372 ? 21.961 1.498 62.956 1.00 82.00 372 LYS A CA 1
ATOM 2935 C C . LYS A 1 372 ? 22.475 2.737 63.698 1.00 82.00 372 LYS A C 1
ATOM 2937 O O . LYS A 1 372 ? 21.802 3.766 63.699 1.00 82.00 372 LYS A O 1
ATOM 2942 N N . GLU A 1 373 ? 23.682 2.672 64.259 1.00 83.06 373 GLU A N 1
ATOM 2943 C CA . GLU A 1 373 ? 24.333 3.812 64.916 1.00 83.06 373 GLU A CA 1
ATOM 2944 C C . GLU A 1 373 ? 24.648 4.946 63.926 1.00 83.06 373 GLU A C 1
ATOM 2946 O O . GLU A 1 373 ? 24.314 6.110 64.167 1.00 83.06 373 GLU A O 1
ATOM 2951 N N . LYS A 1 374 ? 25.233 4.614 62.769 1.00 83.81 374 LYS A N 1
ATOM 2952 C CA . LYS A 1 374 ? 25.578 5.595 61.724 1.00 83.81 374 LYS A CA 1
ATOM 2953 C C . LYS A 1 374 ? 24.336 6.279 61.140 1.00 83.81 374 LYS A C 1
ATOM 2955 O O . LYS A 1 374 ? 24.344 7.499 60.954 1.00 83.81 374 LYS A O 1
ATOM 2960 N N . VAL A 1 375 ? 23.259 5.526 60.904 1.00 83.94 375 VAL A N 1
ATOM 2961 C CA . VAL A 1 375 ? 21.956 6.047 60.452 1.00 83.94 375 VAL A CA 1
ATOM 2962 C C . VAL A 1 375 ? 21.358 6.998 61.493 1.00 83.94 375 VAL A C 1
ATOM 2964 O O . VAL A 1 375 ? 20.989 8.120 61.143 1.00 83.94 375 VAL A O 1
ATOM 2967 N N . ALA A 1 376 ? 21.359 6.619 62.775 1.00 85.31 376 ALA A N 1
ATOM 2968 C CA . ALA A 1 376 ? 20.868 7.476 63.856 1.00 85.31 376 ALA A CA 1
ATOM 2969 C C . ALA A 1 376 ? 21.661 8.792 63.969 1.00 85.31 376 ALA A C 1
ATOM 2971 O O . ALA A 1 376 ? 21.084 9.860 64.189 1.00 85.31 376 ALA A O 1
ATOM 2972 N N . LYS A 1 377 ? 22.983 8.748 63.759 1.00 87.56 377 LYS A N 1
ATOM 2973 C CA . LYS A 1 377 ? 23.833 9.947 63.757 1.00 87.56 377 LYS A CA 1
ATOM 2974 C C . LYS A 1 377 ? 23.505 10.897 62.593 1.00 87.56 377 LYS A C 1
ATOM 2976 O O . LYS A 1 377 ? 23.457 12.109 62.797 1.00 87.56 377 LYS A O 1
ATOM 2981 N N . ALA A 1 378 ? 23.218 10.366 61.404 1.00 86.56 378 ALA A N 1
ATOM 2982 C CA . ALA A 1 378 ? 22.807 11.166 60.247 1.00 86.56 378 ALA A CA 1
ATOM 2983 C C . ALA A 1 378 ? 21.388 11.750 60.397 1.00 86.56 378 ALA A C 1
ATOM 2985 O O . ALA A 1 378 ? 21.142 12.890 60.004 1.00 86.56 378 ALA A O 1
ATOM 2986 N N . GLU A 1 379 ? 20.460 11.023 61.024 1.00 86.19 379 GLU A N 1
ATOM 2987 C CA . GLU A 1 379 ? 19.136 11.554 61.379 1.00 86.19 379 GLU A CA 1
ATOM 2988 C C . GLU A 1 379 ? 19.234 12.699 62.393 1.00 86.19 379 GLU A C 1
ATOM 2990 O O . GLU A 1 379 ? 18.561 13.721 62.245 1.00 86.19 379 GLU A O 1
ATOM 2995 N N . LYS A 1 380 ? 20.119 12.566 63.390 1.00 86.88 380 LYS A N 1
ATOM 2996 C CA . LYS A 1 380 ? 20.402 13.629 64.362 1.00 86.88 380 LYS A CA 1
ATOM 2997 C C . LYS A 1 380 ? 20.974 14.879 63.686 1.00 86.88 380 LYS A C 1
ATOM 2999 O O . LYS A 1 380 ? 20.587 15.984 64.056 1.00 86.88 380 LYS A O 1
ATOM 3004 N N . TYR A 1 381 ? 21.838 14.721 62.682 1.00 88.44 381 TYR A N 1
ATOM 3005 C CA . TYR A 1 381 ? 22.322 15.838 61.863 1.00 88.44 381 TYR A CA 1
ATOM 3006 C C . TYR A 1 381 ? 21.169 16.553 61.141 1.00 88.44 381 TYR A C 1
ATOM 3008 O O . TYR A 1 381 ? 21.001 17.760 61.308 1.00 88.44 381 TYR A O 1
ATOM 3016 N N . LEU A 1 382 ? 20.308 15.814 60.424 1.00 85.38 382 LEU A N 1
ATOM 3017 C CA . LEU A 1 382 ? 19.136 16.398 59.753 1.00 85.38 382 LEU A CA 1
ATOM 3018 C C . LEU A 1 382 ? 18.199 17.118 60.735 1.00 85.38 382 LEU A C 1
ATOM 3020 O O . LEU A 1 382 ? 17.620 18.146 60.384 1.00 85.38 382 LEU A O 1
ATOM 3024 N N . LYS A 1 383 ? 18.071 16.606 61.965 1.00 84.25 383 LYS A N 1
ATOM 3025 C CA . LYS A 1 383 ? 17.272 17.226 63.029 1.00 84.25 383 LYS A CA 1
ATOM 3026 C C . LYS A 1 383 ? 17.822 18.569 63.485 1.00 84.25 383 LYS A C 1
ATOM 3028 O O . LYS A 1 383 ? 17.051 19.518 63.611 1.00 84.25 383 LYS A O 1
ATOM 3033 N N . THR A 1 384 ? 19.132 18.655 63.686 1.00 85.06 384 THR A N 1
ATOM 3034 C CA . THR A 1 384 ? 19.808 19.905 64.056 1.00 85.06 384 THR A CA 1
ATOM 3035 C C . THR A 1 384 ? 19.683 20.958 62.950 1.00 85.06 384 THR A C 1
ATOM 3037 O O . THR A 1 384 ? 19.403 22.113 63.248 1.00 85.06 384 THR A O 1
ATOM 3040 N N . GLU A 1 385 ? 19.813 20.564 61.679 1.00 84.06 385 GLU A N 1
ATOM 3041 C CA . GLU A 1 385 ? 19.777 21.494 60.538 1.00 84.06 385 GLU A CA 1
ATOM 3042 C C . GLU A 1 385 ? 18.360 21.976 60.169 1.00 84.06 385 GLU A C 1
ATOM 3044 O O . GLU A 1 385 ? 18.185 23.114 59.738 1.00 84.06 385 GLU A O 1
ATOM 3049 N N . LEU A 1 386 ? 17.331 21.128 60.306 1.00 82.06 386 LEU A N 1
ATOM 3050 C CA . LEU A 1 386 ? 15.950 21.467 59.919 1.00 82.06 386 LEU A CA 1
ATOM 3051 C C . LEU A 1 386 ? 15.110 22.055 61.064 1.00 82.06 386 LEU A C 1
ATOM 3053 O O . LEU A 1 386 ? 14.077 22.679 60.798 1.00 82.06 386 LEU A O 1
ATOM 3057 N N . GLY A 1 387 ? 15.513 21.833 62.321 1.00 78.00 387 GLY A N 1
ATOM 3058 C CA . GLY A 1 387 ? 14.872 22.382 63.522 1.00 78.00 387 GLY A CA 1
ATOM 3059 C C . GLY A 1 387 ? 13.443 21.890 63.805 1.00 78.00 387 GLY A C 1
ATOM 3060 O O . GLY A 1 387 ? 12.782 22.433 64.684 1.00 78.00 387 GLY A O 1
ATOM 3061 N N . SER A 1 388 ? 12.929 20.901 63.061 1.00 78.31 388 SER A N 1
ATOM 3062 C CA . SER A 1 388 ? 11.562 20.374 63.201 1.00 78.31 388 SER A CA 1
ATOM 3063 C C . SER A 1 388 ? 11.473 18.914 62.753 1.00 78.31 388 SER A C 1
ATOM 3065 O O . SER A 1 388 ? 11.884 18.573 61.641 1.00 78.31 388 SER A O 1
ATOM 3067 N N . ASP A 1 389 ? 10.878 18.066 63.596 1.00 76.88 389 ASP A N 1
ATOM 3068 C CA . ASP A 1 389 ? 10.680 16.640 63.312 1.00 76.88 389 ASP A CA 1
ATOM 3069 C C . ASP A 1 389 ? 9.705 16.410 62.139 1.00 76.88 389 ASP A C 1
ATOM 3071 O O . ASP A 1 389 ? 9.915 15.507 61.325 1.00 76.88 389 ASP A O 1
ATOM 3075 N N . GLU A 1 390 ? 8.684 17.258 61.979 1.00 80.81 390 GLU A N 1
ATOM 3076 C CA . GLU A 1 390 ? 7.768 17.246 60.830 1.00 80.81 390 GLU A CA 1
ATOM 3077 C C . GLU A 1 390 ? 8.501 17.495 59.505 1.00 80.81 390 GLU A C 1
ATOM 3079 O O . GLU A 1 390 ? 8.278 16.763 58.537 1.00 80.81 390 GLU A O 1
ATOM 3084 N N . LYS A 1 391 ? 9.425 18.466 59.461 1.00 80.56 391 LYS A N 1
ATOM 3085 C CA . LYS A 1 391 ? 10.199 18.779 58.245 1.00 80.56 391 LYS A CA 1
ATOM 3086 C C . LYS A 1 391 ? 11.121 17.631 57.832 1.00 80.56 391 LYS A C 1
ATOM 3088 O O . LYS A 1 391 ? 11.267 17.360 56.640 1.00 80.56 391 LYS A O 1
ATOM 3093 N N . ILE A 1 392 ? 11.708 16.922 58.799 1.00 82.38 392 ILE A N 1
ATOM 3094 C CA . ILE A 1 392 ? 12.526 15.726 58.539 1.00 82.38 392 ILE A CA 1
ATOM 3095 C C . ILE A 1 392 ? 11.661 14.615 57.944 1.00 82.38 392 ILE A C 1
ATOM 3097 O O . ILE A 1 392 ? 12.027 14.026 56.926 1.00 82.38 392 ILE A O 1
ATOM 3101 N N . LYS A 1 393 ? 10.504 14.331 58.560 1.00 81.38 393 LYS A N 1
ATOM 3102 C CA . LYS A 1 393 ? 9.574 13.298 58.080 1.00 81.38 393 LYS A CA 1
ATOM 3103 C C . LYS A 1 393 ? 9.094 13.598 56.663 1.00 81.38 393 LYS A C 1
ATOM 3105 O O . LYS A 1 393 ? 9.029 12.684 55.845 1.00 81.38 393 LYS A O 1
ATOM 3110 N N . GLU A 1 394 ? 8.795 14.857 56.353 1.00 83.44 394 GLU A N 1
ATOM 3111 C CA . GLU A 1 394 ? 8.381 15.270 55.012 1.00 83.44 394 GLU A CA 1
ATOM 3112 C C . GLU A 1 394 ? 9.504 15.088 53.978 1.00 83.44 394 GLU A C 1
ATOM 3114 O O . GLU A 1 394 ? 9.278 14.490 52.920 1.00 83.44 394 GLU A O 1
ATOM 3119 N N . LEU A 1 395 ? 10.721 15.547 54.294 1.00 84.12 395 LEU A N 1
ATOM 3120 C CA . LEU A 1 395 ? 11.884 15.419 53.416 1.00 84.12 395 LEU A CA 1
ATOM 3121 C C . LEU A 1 395 ? 12.233 13.953 53.148 1.00 84.12 395 LEU A C 1
ATOM 3123 O O . LEU A 1 395 ? 12.421 13.566 51.993 1.00 84.12 395 LEU A O 1
ATOM 3127 N N . LEU A 1 396 ? 12.299 13.132 54.199 1.00 84.06 396 LEU A N 1
ATOM 3128 C CA . LEU A 1 396 ? 12.622 11.714 54.074 1.00 84.06 396 LEU A CA 1
ATOM 3129 C C . LEU A 1 396 ? 11.509 10.958 53.353 1.00 84.06 396 LEU A C 1
ATOM 3131 O O . LEU A 1 396 ? 11.820 10.154 52.494 1.00 84.06 396 LEU A O 1
ATOM 3135 N N . LYS A 1 397 ? 10.224 11.267 53.574 1.00 82.88 397 LYS A N 1
ATOM 3136 C CA . LYS A 1 397 ? 9.119 10.644 52.819 1.00 82.88 397 LYS A CA 1
ATOM 3137 C C . LYS A 1 397 ? 9.214 10.922 51.315 1.00 82.88 397 LYS A C 1
ATOM 3139 O O . LYS A 1 397 ? 8.999 10.021 50.502 1.00 82.88 397 LYS A O 1
ATOM 3144 N N . LYS A 1 398 ? 9.531 12.160 50.928 1.00 80.94 398 LYS A N 1
ATOM 3145 C CA . LYS A 1 398 ? 9.691 12.540 49.514 1.00 80.94 398 LYS A CA 1
ATOM 3146 C C . LYS A 1 398 ? 10.930 11.904 48.892 1.00 80.94 398 LYS A C 1
ATOM 3148 O O . LYS A 1 398 ? 10.845 11.369 47.790 1.00 80.94 398 LYS A O 1
ATOM 3153 N N . THR A 1 399 ? 12.047 11.924 49.612 1.00 83.81 399 THR A N 1
ATOM 3154 C CA . THR A 1 399 ? 13.313 11.351 49.139 1.00 83.81 399 THR A CA 1
ATOM 3155 C C . THR A 1 399 ? 13.239 9.823 49.068 1.00 83.81 399 THR A C 1
ATOM 3157 O O . THR A 1 399 ? 13.650 9.251 48.066 1.00 83.81 399 THR A O 1
ATOM 3160 N N . ASP A 1 400 ? 12.601 9.171 50.043 1.00 83.25 400 ASP A N 1
ATOM 3161 C CA . ASP A 1 400 ? 12.256 7.744 50.033 1.00 83.25 400 ASP A CA 1
ATOM 3162 C C . ASP A 1 400 ? 11.476 7.372 48.772 1.00 83.25 400 ASP A C 1
ATOM 3164 O O . ASP A 1 400 ? 11.812 6.404 48.094 1.00 83.25 400 ASP A O 1
ATOM 3168 N N . THR A 1 401 ? 10.440 8.148 48.447 1.00 82.44 401 THR A N 1
ATOM 3169 C CA . THR A 1 401 ? 9.593 7.879 47.278 1.00 82.44 401 THR A CA 1
ATOM 3170 C C . THR A 1 401 ? 10.382 8.063 45.979 1.00 82.44 401 THR A C 1
ATOM 3172 O O . THR A 1 401 ? 10.330 7.205 45.104 1.00 82.44 401 THR A O 1
ATOM 3175 N N . ALA A 1 402 ? 11.194 9.121 45.885 1.00 81.94 402 ALA A N 1
ATOM 3176 C CA . ALA A 1 402 ? 12.055 9.362 44.730 1.00 81.94 402 ALA A CA 1
ATOM 3177 C C . ALA A 1 402 ? 13.093 8.243 44.531 1.00 81.94 402 ALA A C 1
ATOM 3179 O O . ALA A 1 402 ? 13.295 7.777 43.412 1.00 81.94 402 ALA A O 1
ATOM 3180 N N . VAL A 1 403 ? 13.736 7.780 45.607 1.00 82.56 403 VAL A N 1
ATOM 3181 C CA . VAL A 1 403 ? 14.741 6.710 45.539 1.00 82.56 403 VAL A CA 1
ATOM 3182 C C . VAL A 1 403 ? 14.105 5.368 45.171 1.00 82.56 403 VAL A C 1
ATOM 3184 O O . VAL A 1 403 ? 14.668 4.645 44.350 1.00 82.56 403 VAL A O 1
ATOM 3187 N N . VAL A 1 404 ? 12.921 5.049 45.706 1.00 78.25 404 VAL A N 1
ATOM 3188 C CA . VAL A 1 404 ? 12.171 3.838 45.328 1.00 78.25 404 VAL A CA 1
ATOM 3189 C C . VAL A 1 404 ? 11.763 3.879 43.857 1.00 78.25 404 VAL A C 1
ATOM 3191 O O . VAL A 1 404 ? 11.959 2.884 43.162 1.00 78.25 404 VAL A O 1
ATOM 3194 N N . ASP A 1 405 ? 11.262 5.008 43.354 1.00 76.75 405 ASP A N 1
ATOM 3195 C CA . ASP A 1 405 ? 10.876 5.151 41.944 1.00 76.75 405 ASP A CA 1
ATOM 3196 C C . ASP A 1 405 ? 12.083 4.964 41.009 1.00 76.75 405 ASP A C 1
ATOM 3198 O O . ASP A 1 405 ? 11.999 4.242 40.012 1.00 76.75 405 ASP A O 1
ATOM 3202 N N . LEU A 1 406 ? 13.232 5.561 41.346 1.00 80.81 406 LEU A N 1
ATOM 3203 C CA . LEU A 1 406 ? 14.472 5.425 40.574 1.00 80.81 406 LEU A CA 1
ATOM 3204 C C . LEU A 1 406 ? 15.011 3.988 40.590 1.00 80.81 406 LEU A C 1
ATOM 3206 O O . LEU A 1 406 ? 15.364 3.447 39.541 1.00 80.81 406 LEU A O 1
ATOM 3210 N N . ALA A 1 407 ? 15.025 3.342 41.757 1.00 75.81 407 ALA A N 1
ATOM 3211 C CA . ALA A 1 407 ? 15.467 1.957 41.890 1.00 75.81 407 ALA A CA 1
ATOM 3212 C C . ALA A 1 407 ? 14.528 0.982 41.154 1.00 75.81 407 ALA A C 1
ATOM 3214 O O . ALA A 1 407 ? 14.986 0.074 40.461 1.00 75.81 407 ALA A O 1
ATOM 3215 N N . THR A 1 408 ? 13.215 1.213 41.228 1.00 73.00 408 THR A N 1
ATOM 3216 C CA . THR A 1 408 ? 12.198 0.423 40.516 1.00 73.00 408 THR A CA 1
ATOM 3217 C C . THR A 1 408 ? 12.347 0.572 39.004 1.00 73.00 408 THR A C 1
ATOM 3219 O O . THR A 1 408 ? 12.305 -0.421 38.281 1.00 73.00 408 THR A O 1
ATOM 3222 N N . LYS A 1 409 ? 12.598 1.793 38.510 1.00 75.38 409 LYS A N 1
ATOM 3223 C CA . LYS A 1 409 ? 12.844 2.057 37.084 1.00 75.38 409 LYS A CA 1
ATOM 3224 C C . LYS A 1 409 ? 14.040 1.263 36.553 1.00 75.38 409 LYS A C 1
ATOM 3226 O O . LYS A 1 409 ? 13.966 0.707 35.460 1.00 75.38 409 LYS A O 1
ATOM 3231 N N . LYS A 1 410 ? 15.116 1.163 37.338 1.00 75.75 410 LYS A N 1
ATOM 3232 C CA . LYS A 1 410 ? 16.279 0.334 37.001 1.00 75.75 410 LYS A CA 1
ATOM 3233 C C . LYS A 1 410 ? 15.921 -1.151 36.929 1.00 75.75 410 LYS A C 1
ATOM 3235 O O . LYS A 1 410 ? 16.257 -1.807 35.950 1.00 75.75 410 LYS A O 1
ATOM 3240 N N . VAL A 1 411 ? 15.239 -1.684 37.945 1.00 68.94 411 VAL A N 1
ATOM 3241 C CA . VAL A 1 411 ? 14.851 -3.106 37.970 1.00 68.94 411 VAL A CA 1
ATOM 3242 C C . VAL A 1 411 ? 13.956 -3.447 36.775 1.00 68.94 411 VAL A C 1
ATOM 3244 O O . VAL A 1 411 ? 14.219 -4.428 36.085 1.00 68.94 411 VAL A O 1
ATOM 3247 N N . LYS A 1 412 ? 12.979 -2.591 36.457 1.00 65.94 412 LYS A N 1
ATOM 3248 C CA . LYS A 1 412 ? 12.136 -2.730 35.261 1.00 65.94 412 LYS A CA 1
ATOM 3249 C C . LYS A 1 412 ? 12.934 -2.717 33.960 1.00 65.94 412 LYS A C 1
ATOM 3251 O O . LYS A 1 412 ? 12.687 -3.546 33.093 1.00 65.94 412 LYS A O 1
ATOM 3256 N N . LYS A 1 413 ? 13.918 -1.820 33.829 1.00 68.69 413 LYS A N 1
ATOM 3257 C CA . LYS A 1 413 ? 14.820 -1.774 32.667 1.00 68.69 413 LYS A CA 1
ATOM 3258 C C . LYS A 1 413 ? 15.565 -3.104 32.487 1.00 68.69 413 LYS A C 1
ATOM 3260 O O . LYS A 1 413 ? 15.557 -3.647 31.393 1.00 68.69 413 LYS A O 1
ATOM 3265 N N . VAL A 1 414 ? 16.104 -3.673 33.566 1.00 65.94 414 VAL A N 1
ATOM 3266 C CA . VAL A 1 414 ? 16.799 -4.975 33.531 1.00 65.94 414 VAL A CA 1
ATOM 3267 C C . VAL A 1 414 ? 15.848 -6.130 33.188 1.00 65.94 414 VAL A C 1
ATOM 3269 O O . VAL A 1 414 ? 16.225 -7.050 32.466 1.00 65.94 414 VAL A O 1
ATOM 3272 N N . ILE A 1 415 ? 14.613 -6.111 33.697 1.00 62.03 415 ILE A N 1
ATOM 3273 C CA . ILE A 1 415 ? 13.594 -7.118 33.357 1.00 62.03 415 ILE A CA 1
ATOM 3274 C C . ILE A 1 415 ? 13.220 -7.019 31.873 1.00 62.03 415 ILE A C 1
ATOM 3276 O O . ILE A 1 415 ? 13.131 -8.046 31.201 1.00 62.03 415 ILE A O 1
ATOM 3280 N N . LYS A 1 416 ? 13.060 -5.797 31.355 1.00 57.50 416 LYS A N 1
ATOM 3281 C CA . LYS A 1 416 ? 12.788 -5.540 29.941 1.00 57.50 416 LYS A CA 1
ATOM 3282 C C . LYS A 1 416 ? 13.924 -6.044 29.049 1.00 57.50 416 LYS A C 1
ATOM 3284 O O . LYS A 1 416 ? 13.660 -6.822 28.146 1.00 57.50 416 LYS A O 1
ATOM 3289 N N . GLU A 1 417 ? 15.174 -5.708 29.363 1.00 59.84 417 GLU A N 1
ATOM 3290 C CA . GLU A 1 417 ? 16.351 -6.186 28.619 1.00 59.84 417 GLU A CA 1
ATOM 3291 C C . GLU A 1 417 ? 16.418 -7.723 28.568 1.00 59.84 417 GLU A C 1
ATOM 3293 O O . GLU A 1 417 ? 16.736 -8.303 27.533 1.00 59.84 417 GLU A O 1
ATOM 3298 N N . LYS A 1 418 ? 16.052 -8.410 29.660 1.00 57.50 418 LYS A N 1
ATOM 3299 C CA . LYS A 1 418 ? 15.959 -9.879 29.678 1.00 57.50 418 LYS A CA 1
ATOM 3300 C C . LYS A 1 418 ? 14.807 -10.420 28.828 1.00 57.50 418 LYS A C 1
ATOM 3302 O O . LYS A 1 418 ? 14.955 -11.479 28.226 1.00 57.50 418 LYS A O 1
ATOM 3307 N N . ALA A 1 419 ? 13.664 -9.738 28.789 1.00 52.28 419 ALA A N 1
ATOM 3308 C CA . ALA A 1 419 ? 12.529 -10.136 27.956 1.00 52.28 419 ALA A CA 1
ATOM 3309 C C . ALA A 1 419 ? 12.830 -9.932 26.463 1.00 52.28 419 ALA A C 1
ATOM 3311 O O . ALA A 1 419 ? 12.551 -10.822 25.659 1.00 52.28 419 ALA A O 1
ATOM 3312 N N . ASP A 1 420 ? 13.458 -8.807 26.120 1.00 50.25 420 ASP A N 1
ATOM 3313 C CA . ASP A 1 420 ? 13.915 -8.487 24.769 1.00 50.25 420 ASP A CA 1
ATOM 3314 C C . ASP A 1 420 ? 14.963 -9.519 24.307 1.00 50.25 420 ASP A C 1
ATOM 3316 O O . ASP A 1 420 ? 14.851 -10.071 23.214 1.00 50.25 420 ASP A O 1
ATOM 3320 N N . GLN A 1 421 ? 15.889 -9.928 25.185 1.00 53.00 421 GLN A N 1
ATOM 3321 C CA . GLN A 1 421 ? 16.851 -11.003 24.905 1.00 53.00 421 GLN A CA 1
ATOM 3322 C C . GLN A 1 421 ? 16.176 -12.351 24.578 1.00 53.00 421 GLN A C 1
ATOM 3324 O O . GLN A 1 421 ? 16.575 -13.031 23.634 1.00 53.00 421 GLN A O 1
ATOM 3329 N N . VAL A 1 422 ? 15.113 -12.727 25.299 1.00 51.34 422 VAL A N 1
ATOM 3330 C CA . VAL A 1 422 ? 14.337 -13.953 25.019 1.00 51.34 422 VAL A CA 1
ATOM 3331 C C . VAL A 1 422 ? 13.600 -13.861 23.676 1.00 51.34 422 VAL A C 1
ATOM 3333 O O . VAL A 1 422 ? 13.418 -14.868 22.988 1.00 51.34 422 VAL A O 1
ATOM 3336 N N . ILE A 1 423 ? 13.162 -12.665 23.280 1.00 49.06 423 ILE A N 1
ATOM 3337 C CA . ILE A 1 423 ? 12.552 -12.421 21.967 1.00 49.06 423 ILE A CA 1
ATOM 3338 C C . ILE A 1 423 ? 13.603 -12.547 20.865 1.00 49.06 423 ILE A C 1
ATOM 3340 O O . ILE A 1 423 ? 13.345 -13.219 19.868 1.00 49.06 423 ILE A O 1
ATOM 3344 N N . VAL A 1 424 ? 14.792 -11.977 21.064 1.00 49.06 424 VAL A N 1
ATOM 3345 C CA . VAL A 1 424 ? 15.938 -12.096 20.152 1.00 49.06 424 VAL A CA 1
ATOM 3346 C C . VAL A 1 424 ? 16.326 -13.563 19.941 1.00 49.06 424 VAL A C 1
ATOM 3348 O O . VAL A 1 424 ? 16.437 -14.003 18.799 1.00 49.06 424 VAL A O 1
ATOM 3351 N N . GLU A 1 425 ? 16.429 -14.359 21.006 1.00 52.19 425 GLU A N 1
ATOM 3352 C CA . GLU A 1 425 ? 16.735 -15.797 20.914 1.00 52.19 425 GLU A CA 1
ATOM 3353 C C . GLU A 1 425 ? 15.669 -16.576 20.123 1.00 52.19 425 GLU A C 1
ATOM 3355 O O . GLU A 1 425 ? 15.988 -17.470 19.336 1.00 52.19 425 GLU A O 1
ATOM 3360 N N . LYS A 1 426 ? 14.391 -16.201 20.258 1.00 50.44 426 LYS A N 1
ATOM 3361 C CA . LYS A 1 426 ? 13.291 -16.781 19.469 1.00 50.44 426 LYS A CA 1
ATOM 3362 C C . LYS A 1 426 ? 13.300 -16.317 18.007 1.00 50.44 426 LYS A C 1
ATOM 3364 O O . LYS A 1 426 ? 12.976 -17.114 17.129 1.00 50.44 426 LYS A O 1
ATOM 3369 N N . ILE A 1 427 ? 13.667 -15.061 17.732 1.00 49.97 427 ILE A N 1
ATOM 3370 C CA . ILE A 1 427 ? 13.825 -14.519 16.369 1.00 49.97 427 ILE A CA 1
ATOM 3371 C C . ILE A 1 427 ? 14.938 -15.270 15.636 1.00 49.97 427 ILE A C 1
ATOM 3373 O O . ILE A 1 427 ? 14.742 -15.687 14.496 1.00 49.97 427 ILE A O 1
ATOM 3377 N N . GLN A 1 428 ? 16.059 -15.507 16.315 1.00 51.47 428 GLN A N 1
ATOM 3378 C CA . GLN A 1 428 ? 17.189 -16.267 15.781 1.00 51.47 428 GLN A CA 1
ATOM 3379 C C . GLN A 1 428 ? 16.813 -17.727 15.478 1.00 51.47 428 GLN A C 1
ATOM 3381 O O . GLN A 1 428 ? 17.309 -18.300 14.512 1.00 51.47 428 GLN A O 1
ATOM 3386 N N . GLY A 1 429 ? 15.882 -18.315 16.237 1.00 47.44 429 GLY A N 1
ATOM 3387 C CA . GLY A 1 429 ? 15.357 -19.662 15.984 1.00 47.44 429 GLY A CA 1
ATOM 3388 C C . GLY A 1 429 ? 14.480 -19.809 14.729 1.00 47.44 429 GLY A C 1
ATOM 3389 O O . GLY A 1 429 ? 14.228 -20.934 14.308 1.00 47.44 429 GLY A O 1
ATOM 3390 N N . ALA A 1 430 ? 14.015 -18.707 14.126 1.00 48.88 430 ALA A N 1
ATOM 3391 C CA . ALA A 1 430 ? 13.166 -18.706 12.927 1.00 48.88 430 ALA A CA 1
ATOM 3392 C C . ALA A 1 430 ? 13.941 -18.464 11.614 1.00 48.88 430 ALA A C 1
ATOM 3394 O O . ALA A 1 430 ? 13.340 -18.402 10.541 1.00 48.88 430 ALA A O 1
ATOM 3395 N N . VAL A 1 431 ? 15.260 -18.291 11.697 1.00 53.50 431 VAL A N 1
ATOM 3396 C CA . VAL A 1 431 ? 16.143 -18.037 10.554 1.00 53.50 431 VAL A CA 1
ATOM 3397 C C . VAL A 1 431 ? 16.445 -19.347 9.824 1.00 53.50 431 VAL A C 1
ATOM 3399 O O . VAL A 1 431 ? 16.786 -20.348 10.450 1.00 53.50 431 VAL A O 1
ATOM 3402 N N . THR A 1 432 ? 16.330 -19.348 8.494 1.00 58.06 432 THR A N 1
ATOM 3403 C CA . THR A 1 432 ? 16.624 -20.528 7.660 1.00 58.06 432 THR A CA 1
ATOM 3404 C C . THR A 1 432 ? 18.077 -20.538 7.167 1.00 58.06 432 THR A C 1
ATOM 3406 O O . THR A 1 432 ? 18.705 -19.491 7.056 1.00 58.06 432 THR A O 1
ATOM 3409 N N . GLU A 1 433 ? 18.633 -21.698 6.802 1.00 57.59 433 GLU A N 1
ATOM 3410 C CA . GLU A 1 433 ? 19.979 -21.764 6.189 1.00 57.59 433 GLU A CA 1
ATOM 3411 C C . GLU A 1 433 ? 20.076 -20.972 4.875 1.00 57.59 433 GLU A C 1
ATOM 3413 O O . GLU A 1 433 ? 21.117 -20.403 4.561 1.00 57.59 433 GLU A O 1
ATOM 3418 N N . LYS A 1 434 ? 18.972 -20.853 4.130 1.00 60.41 434 LYS A N 1
ATOM 3419 C CA . LYS A 1 434 ? 18.911 -20.020 2.923 1.00 60.41 434 LYS A CA 1
ATOM 3420 C C . LYS A 1 434 ? 19.080 -18.535 3.249 1.00 60.41 434 LYS A C 1
ATOM 3422 O O . LYS A 1 434 ? 19.829 -17.834 2.576 1.00 60.41 434 LYS A O 1
ATOM 3427 N N . ASP A 1 435 ? 18.422 -18.086 4.319 1.00 59.91 435 ASP A N 1
ATOM 3428 C CA . ASP A 1 435 ? 18.508 -16.708 4.808 1.00 59.91 435 ASP A CA 1
ATOM 3429 C C . ASP A 1 435 ? 19.913 -16.295 5.244 1.00 59.91 435 ASP A C 1
ATOM 3431 O O . ASP A 1 435 ? 20.201 -15.124 5.473 1.00 59.91 435 ASP A O 1
ATOM 3435 N N . ILE A 1 436 ? 20.743 -17.294 5.467 1.00 59.84 436 ILE A N 1
ATOM 3436 C CA . ILE A 1 436 ? 22.085 -17.182 5.974 1.00 59.84 436 ILE A CA 1
ATOM 3437 C C . ILE A 1 436 ? 23.059 -17.085 4.793 1.00 59.84 436 ILE A C 1
ATOM 3439 O O . ILE A 1 436 ? 23.877 -16.167 4.742 1.00 59.84 436 ILE A O 1
ATOM 3443 N N . THR A 1 437 ? 22.932 -17.978 3.810 1.00 65.44 437 THR A N 1
ATOM 3444 C CA . THR A 1 437 ? 23.801 -18.016 2.628 1.00 65.44 437 THR A CA 1
ATOM 3445 C C . THR A 1 437 ? 23.709 -16.730 1.801 1.00 65.44 437 THR A C 1
ATOM 3447 O O . THR A 1 437 ? 24.743 -16.177 1.429 1.00 65.44 437 THR A O 1
ATOM 3450 N N . GLU A 1 438 ? 22.504 -16.185 1.607 1.00 69.38 438 GLU A N 1
ATOM 3451 C CA . GLU A 1 438 ? 22.279 -14.959 0.819 1.00 69.38 438 GLU A CA 1
ATOM 3452 C C . GLU A 1 438 ? 22.877 -13.688 1.451 1.00 69.38 438 GLU A C 1
ATOM 3454 O O . GLU A 1 438 ? 23.148 -12.713 0.747 1.00 69.38 438 GLU A O 1
ATOM 3459 N N . VAL A 1 439 ? 23.111 -13.660 2.768 1.00 66.62 439 VAL A N 1
ATOM 3460 C CA . VAL A 1 439 ? 23.826 -12.545 3.416 1.00 66.62 439 VAL A CA 1
ATOM 3461 C C . VAL A 1 439 ? 25.338 -12.742 3.310 1.00 66.62 439 VAL A C 1
ATOM 3463 O O . VAL A 1 439 ? 26.056 -11.789 3.003 1.00 66.62 439 VAL A O 1
ATOM 3466 N N . ILE A 1 440 ? 25.831 -13.971 3.500 1.00 67.88 440 ILE A N 1
ATOM 3467 C CA . ILE A 1 440 ? 27.269 -14.289 3.452 1.00 67.88 440 ILE A CA 1
ATOM 3468 C C . ILE A 1 440 ? 27.864 -14.010 2.071 1.00 67.88 440 ILE A C 1
ATOM 3470 O O . ILE A 1 440 ? 28.948 -13.437 1.983 1.00 67.88 440 ILE A O 1
ATOM 3474 N N . GLU A 1 441 ? 27.163 -14.383 0.999 1.00 73.62 441 GLU A N 1
ATOM 3475 C CA . GLU A 1 441 ? 27.655 -14.224 -0.377 1.00 73.62 441 GLU A CA 1
ATOM 3476 C C . GLU A 1 441 ? 27.848 -12.755 -0.791 1.00 73.62 441 GLU A C 1
ATOM 3478 O O . GLU A 1 441 ? 28.516 -12.470 -1.783 1.00 73.62 441 GLU A O 1
ATOM 3483 N N . THR A 1 442 ? 27.326 -11.804 -0.008 1.00 77.62 442 THR A N 1
ATOM 3484 C CA . THR A 1 442 ? 27.495 -10.365 -0.260 1.00 77.62 442 THR A CA 1
ATOM 3485 C C . THR A 1 442 ? 28.754 -9.757 0.369 1.00 77.62 442 THR A C 1
ATOM 3487 O O . THR A 1 442 ? 29.051 -8.584 0.114 1.00 77.62 442 THR A O 1
ATOM 3490 N N . GLN A 1 443 ? 29.512 -10.521 1.171 1.00 84.19 443 GLN A N 1
ATOM 3491 C CA . GLN A 1 443 ? 30.764 -10.052 1.772 1.00 84.19 443 GLN A CA 1
ATOM 3492 C C . GLN A 1 443 ? 31.897 -10.029 0.736 1.00 84.19 443 GLN A C 1
ATOM 3494 O O . GLN A 1 443 ? 32.208 -11.033 0.099 1.00 84.19 443 GLN A O 1
ATOM 3499 N N . ASN A 1 444 ? 32.569 -8.885 0.598 1.00 85.25 444 ASN A N 1
ATOM 3500 C CA . ASN A 1 444 ? 33.750 -8.758 -0.254 1.00 85.25 444 ASN A CA 1
ATOM 3501 C C . ASN A 1 444 ? 34.965 -9.481 0.359 1.00 85.25 444 ASN A C 1
ATOM 3503 O O . ASN A 1 444 ? 35.052 -9.686 1.569 1.00 85.25 444 ASN A O 1
ATOM 3507 N N . ASN A 1 445 ? 35.982 -9.750 -0.465 1.00 83.62 445 ASN A N 1
ATOM 3508 C CA . ASN A 1 445 ? 37.241 -10.368 -0.021 1.00 83.62 445 ASN A CA 1
ATOM 3509 C C . ASN A 1 445 ? 37.986 -9.571 1.069 1.00 83.62 445 ASN A C 1
ATOM 3511 O O . ASN A 1 445 ? 38.740 -10.160 1.838 1.00 83.62 445 ASN A O 1
ATOM 3515 N N . ASP A 1 446 ? 37.784 -8.250 1.141 1.00 82.12 446 ASP A N 1
ATOM 3516 C CA . ASP A 1 446 ? 38.366 -7.376 2.171 1.00 82.12 446 ASP A CA 1
ATOM 3517 C C . ASP A 1 446 ? 37.589 -7.408 3.505 1.00 82.12 446 ASP A C 1
ATOM 3519 O O . ASP A 1 446 ? 37.987 -6.742 4.454 1.00 82.12 446 ASP A O 1
ATOM 3523 N N . GLY A 1 447 ? 36.494 -8.173 3.591 1.00 82.88 447 GLY A N 1
ATOM 3524 C CA . GLY A 1 447 ? 35.627 -8.282 4.767 1.00 82.88 447 GLY A CA 1
ATOM 3525 C C . GLY A 1 447 ? 34.478 -7.268 4.808 1.00 82.88 447 GLY A C 1
ATOM 3526 O O . GLY A 1 447 ? 33.572 -7.416 5.630 1.00 82.88 447 GLY A O 1
ATOM 3527 N N . SER A 1 448 ? 34.475 -6.271 3.922 1.00 87.06 448 SER A N 1
ATOM 3528 C CA . SER A 1 448 ? 33.446 -5.225 3.860 1.00 87.06 448 SER A CA 1
ATOM 3529 C C . SER A 1 448 ? 32.188 -5.652 3.099 1.00 87.06 448 SER A C 1
ATOM 3531 O O . SER A 1 448 ? 32.205 -6.616 2.332 1.00 87.06 448 SER A O 1
ATOM 3533 N N . TYR A 1 449 ? 31.118 -4.862 3.220 1.00 82.31 449 TYR A N 1
ATOM 3534 C CA . TYR A 1 449 ? 29.896 -5.033 2.431 1.00 82.31 449 TYR A CA 1
ATOM 3535 C C . TYR A 1 449 ? 29.685 -3.835 1.502 1.00 82.31 449 TYR A C 1
ATOM 3537 O O . TYR A 1 449 ? 29.514 -2.700 1.946 1.00 82.31 449 TYR A O 1
ATOM 3545 N N . LYS A 1 450 ? 29.696 -4.077 0.183 1.00 77.62 450 LYS A N 1
ATOM 3546 C CA . LYS A 1 450 ? 29.482 -3.014 -0.820 1.00 77.62 450 LYS A CA 1
ATOM 3547 C C . LYS A 1 450 ? 28.019 -2.569 -0.880 1.00 77.62 450 LYS A C 1
ATOM 3549 O O . LYS A 1 450 ? 27.756 -1.392 -1.109 1.00 77.62 450 LYS A O 1
ATOM 3554 N N . LYS A 1 451 ? 27.090 -3.498 -0.661 1.00 77.19 451 LYS A N 1
ATOM 3555 C CA . LYS A 1 451 ? 25.638 -3.291 -0.621 1.00 77.19 451 LYS A CA 1
ATOM 3556 C C . LYS A 1 451 ? 25.074 -4.126 0.529 1.00 77.19 451 LYS A C 1
ATOM 3558 O O . LYS A 1 451 ? 25.633 -5.168 0.857 1.00 77.19 451 LYS A O 1
ATOM 3563 N N . ILE A 1 452 ? 23.978 -3.669 1.123 1.00 71.69 452 ILE A N 1
ATOM 3564 C CA . ILE A 1 452 ? 23.158 -4.491 2.017 1.00 71.69 452 ILE A CA 1
ATOM 3565 C C . ILE A 1 452 ? 22.469 -5.574 1.171 1.00 71.69 452 ILE A C 1
ATOM 3567 O O . ILE A 1 452 ? 21.955 -5.268 0.093 1.00 71.69 452 ILE A O 1
ATOM 3571 N N . SER A 1 453 ? 22.477 -6.825 1.636 1.00 71.44 453 SER A N 1
ATOM 3572 C CA . SER A 1 453 ? 21.791 -7.929 0.951 1.00 71.44 453 SER A CA 1
ATOM 3573 C C . SER A 1 453 ? 20.307 -7.603 0.740 1.00 71.44 453 SER A C 1
ATOM 3575 O O . SER A 1 453 ? 19.650 -7.072 1.640 1.00 71.44 453 SER A O 1
ATOM 3577 N N . ASP A 1 454 ? 19.765 -7.934 -0.435 1.00 66.75 454 ASP A N 1
ATOM 3578 C CA . ASP A 1 454 ? 18.362 -7.662 -0.782 1.00 66.75 454 ASP A CA 1
ATOM 3579 C C . ASP A 1 454 ? 17.394 -8.332 0.194 1.00 66.75 454 ASP A C 1
ATOM 3581 O O . ASP A 1 454 ? 16.324 -7.802 0.476 1.00 66.75 454 ASP A O 1
ATOM 3585 N N . GLN A 1 455 ? 17.821 -9.426 0.812 1.00 64.31 455 GLN A N 1
ATOM 3586 C CA . GLN A 1 455 ? 17.094 -10.105 1.867 1.00 64.31 455 GLN A CA 1
ATOM 3587 C C . GLN A 1 455 ? 17.014 -9.279 3.167 1.00 64.31 455 GLN A C 1
ATOM 3589 O O . GLN A 1 455 ? 15.977 -9.261 3.830 1.00 64.31 455 GLN A O 1
ATOM 3594 N N . ILE A 1 456 ? 18.072 -8.546 3.536 1.00 66.50 456 ILE A N 1
ATOM 3595 C CA . ILE A 1 456 ? 18.065 -7.620 4.683 1.00 66.50 456 ILE A CA 1
ATOM 3596 C C . ILE A 1 456 ? 17.139 -6.440 4.373 1.00 66.50 456 ILE A C 1
ATOM 3598 O O . ILE A 1 456 ? 16.312 -6.060 5.205 1.00 66.50 456 ILE A O 1
ATOM 3602 N N . THR A 1 457 ? 17.226 -5.897 3.157 1.00 64.31 457 THR A N 1
ATOM 3603 C CA . THR A 1 457 ? 16.341 -4.834 2.659 1.00 64.31 457 THR A CA 1
ATOM 3604 C C . THR A 1 457 ? 14.880 -5.288 2.640 1.00 64.31 457 THR A C 1
ATOM 3606 O O . THR A 1 457 ? 14.007 -4.568 3.130 1.00 64.31 457 THR A O 1
ATOM 3609 N N . GLU A 1 458 ? 14.598 -6.502 2.169 1.00 62.38 458 GLU A N 1
ATOM 3610 C CA . GLU A 1 458 ? 13.262 -7.091 2.129 1.00 62.38 458 GLU A CA 1
ATOM 3611 C C . GLU A 1 458 ? 12.736 -7.388 3.529 1.00 62.38 458 GLU A C 1
ATOM 3613 O O . GLU A 1 458 ? 11.573 -7.096 3.800 1.00 62.38 458 GLU A O 1
ATOM 3618 N N . LYS A 1 459 ? 13.558 -7.914 4.443 1.00 58.59 459 LYS A N 1
ATOM 3619 C CA . LYS A 1 459 ? 13.138 -8.247 5.811 1.00 58.59 459 LYS A CA 1
ATOM 3620 C C . LYS A 1 459 ? 12.953 -7.011 6.676 1.00 58.59 459 LYS A C 1
ATOM 3622 O O . LYS A 1 459 ? 11.926 -6.916 7.342 1.00 58.59 459 LYS A O 1
ATOM 3627 N N . LEU A 1 460 ? 13.823 -6.009 6.585 1.00 55.00 460 LEU A N 1
ATOM 3628 C CA . LEU A 1 460 ? 13.687 -4.755 7.336 1.00 55.00 460 LEU A CA 1
ATOM 3629 C C . LEU A 1 460 ? 12.762 -3.734 6.656 1.00 55.00 460 LEU A C 1
ATOM 3631 O O . LEU A 1 460 ? 12.223 -2.862 7.324 1.00 55.00 460 LEU A O 1
ATOM 3635 N N . GLY A 1 461 ? 12.493 -3.863 5.350 1.00 51.00 461 GLY A N 1
ATOM 3636 C CA . GLY A 1 461 ? 11.694 -2.885 4.594 1.00 51.00 461 GLY A CA 1
ATOM 3637 C C . GLY A 1 461 ? 12.417 -1.551 4.398 1.00 51.00 461 GLY A C 1
ATOM 3638 O O . GLY A 1 461 ? 11.775 -0.513 4.268 1.00 51.00 461 GLY A O 1
ATOM 3639 N N . ILE A 1 462 ? 13.748 -1.574 4.423 1.00 51.34 462 ILE A N 1
ATOM 3640 C CA . ILE A 1 462 ? 14.598 -0.388 4.358 1.00 51.34 462 ILE A CA 1
ATOM 3641 C C . ILE A 1 462 ? 15.166 -0.311 2.949 1.00 51.34 462 ILE A C 1
ATOM 3643 O O . ILE A 1 462 ? 16.074 -1.061 2.607 1.00 51.34 462 ILE A O 1
ATOM 3647 N N . THR A 1 463 ? 14.628 0.586 2.125 1.00 44.31 463 THR A N 1
ATOM 3648 C CA . THR A 1 463 ? 15.113 0.802 0.754 1.00 44.31 463 THR A CA 1
ATOM 3649 C C . THR A 1 463 ? 16.316 1.743 0.677 1.00 44.31 463 THR A C 1
ATOM 3651 O O . THR A 1 463 ? 16.978 1.764 -0.356 1.00 44.31 463 THR A O 1
ATOM 3654 N N . ILE A 1 464 ? 16.636 2.503 1.738 1.00 51.75 464 ILE A N 1
ATOM 3655 C CA . ILE A 1 464 ? 17.721 3.500 1.724 1.00 51.75 464 ILE A CA 1
ATOM 3656 C C . ILE A 1 464 ? 18.472 3.521 3.068 1.00 51.75 464 ILE A C 1
ATOM 3658 O O . ILE A 1 464 ? 17.862 3.643 4.131 1.00 51.75 464 ILE A O 1
ATOM 3662 N N . ILE A 1 465 ? 19.809 3.448 2.999 1.00 53.34 465 ILE A N 1
ATOM 3663 C CA . ILE A 1 465 ? 20.774 3.575 4.116 1.00 53.34 465 ILE A CA 1
ATOM 3664 C C . ILE A 1 465 ? 20.508 4.834 4.961 1.00 53.34 465 ILE A C 1
ATOM 3666 O O . ILE A 1 465 ? 20.670 4.801 6.182 1.00 53.34 465 ILE A O 1
ATOM 3670 N N . GLU A 1 466 ? 20.032 5.910 4.319 1.00 53.81 466 GLU A N 1
ATOM 3671 C CA . GLU A 1 466 ? 19.671 7.192 4.938 1.00 53.81 466 GLU A CA 1
ATOM 3672 C C . GLU A 1 466 ? 18.680 7.047 6.094 1.00 53.81 466 GLU A C 1
ATOM 3674 O O . GLU A 1 466 ? 18.760 7.824 7.037 1.00 53.81 466 GLU A O 1
ATOM 3679 N N . ASN A 1 467 ? 17.798 6.041 6.100 1.00 54.97 467 ASN A N 1
ATOM 3680 C CA . ASN A 1 467 ? 16.824 5.870 7.184 1.00 54.97 467 ASN A CA 1
ATOM 3681 C C . ASN A 1 467 ? 17.473 5.409 8.500 1.00 54.97 467 ASN A C 1
ATOM 3683 O O . ASN A 1 467 ? 17.092 5.886 9.568 1.00 54.97 467 ASN A O 1
ATOM 3687 N N . ILE A 1 468 ? 18.458 4.503 8.445 1.00 57.75 468 ILE A N 1
ATOM 3688 C CA . ILE A 1 468 ? 19.163 4.041 9.652 1.00 57.75 468 ILE A CA 1
ATOM 3689 C C . ILE A 1 468 ? 20.213 5.071 10.064 1.00 57.75 468 ILE A C 1
ATOM 3691 O O . ILE A 1 468 ? 20.283 5.427 11.237 1.00 57.75 468 ILE A O 1
ATOM 3695 N N . SER A 1 469 ? 20.996 5.593 9.113 1.00 61.41 469 SER A N 1
ATOM 3696 C CA . SER A 1 469 ? 22.059 6.553 9.425 1.00 61.41 469 SER A CA 1
ATOM 3697 C C . SER A 1 469 ? 21.511 7.879 9.966 1.00 61.41 469 SER A C 1
ATOM 3699 O O . SER A 1 469 ? 22.093 8.429 10.898 1.00 61.41 469 SER A O 1
ATOM 3701 N N . SER A 1 470 ? 20.359 8.361 9.476 1.00 60.50 470 SER A N 1
ATOM 3702 C CA . SER A 1 470 ? 19.691 9.556 10.026 1.00 60.50 470 SER A CA 1
ATOM 3703 C C . SER A 1 470 ? 19.082 9.336 11.415 1.00 60.50 470 SER A C 1
ATOM 3705 O O . SER A 1 470 ? 18.962 10.288 12.188 1.00 60.50 470 SER A O 1
ATOM 3707 N N . SER A 1 471 ? 18.748 8.089 11.759 1.00 57.19 471 SER A N 1
ATOM 3708 C CA . SER A 1 471 ? 18.214 7.715 13.075 1.00 57.19 471 SER A CA 1
ATOM 3709 C C . SER A 1 471 ? 19.306 7.583 14.147 1.00 57.19 471 SER A C 1
ATOM 3711 O O . SER A 1 471 ? 19.006 7.547 15.340 1.00 57.19 471 SER A O 1
ATOM 3713 N N . ILE A 1 472 ? 20.583 7.538 13.753 1.00 62.81 472 ILE A N 1
ATOM 3714 C CA . ILE A 1 472 ? 21.721 7.397 14.666 1.00 62.81 472 ILE A CA 1
ATOM 3715 C C . ILE A 1 472 ? 22.273 8.785 15.016 1.00 62.81 472 ILE A C 1
ATOM 3717 O O . ILE A 1 472 ? 22.992 9.417 14.245 1.00 62.81 472 ILE A O 1
ATOM 3721 N N . HIS A 1 473 ? 21.959 9.268 16.220 1.00 59.00 473 HIS A N 1
ATOM 3722 C CA . HIS A 1 473 ? 22.429 10.565 16.717 1.00 59.00 473 HIS A CA 1
ATOM 3723 C C . HIS A 1 473 ? 23.777 10.443 17.448 1.00 59.00 473 HIS A C 1
ATOM 3725 O O . HIS A 1 473 ? 23.852 10.395 18.677 1.00 59.00 473 HIS A O 1
ATOM 3731 N N . ILE A 1 474 ? 24.872 10.394 16.684 1.00 69.44 474 ILE A N 1
ATOM 3732 C CA . ILE A 1 474 ? 26.239 10.424 17.225 1.00 69.44 474 ILE A CA 1
ATOM 3733 C C . ILE A 1 474 ? 26.895 11.762 16.868 1.00 69.44 474 ILE A C 1
ATOM 3735 O O . ILE A 1 474 ? 26.975 12.141 15.706 1.00 69.44 474 ILE A O 1
ATOM 3739 N N . ILE A 1 475 ? 27.346 12.492 17.895 1.00 64.06 475 ILE A N 1
ATOM 3740 C CA . ILE A 1 475 ? 27.864 13.873 17.795 1.00 64.06 475 ILE A CA 1
ATOM 3741 C C . ILE A 1 475 ? 29.288 13.924 17.194 1.00 64.06 475 ILE A C 1
ATOM 3743 O O . ILE A 1 475 ? 29.774 14.994 16.840 1.00 64.06 475 ILE A O 1
ATOM 3747 N N . ASP A 1 476 ? 29.958 12.779 17.036 1.00 70.75 476 ASP A N 1
ATOM 3748 C CA . ASP A 1 476 ? 31.306 12.709 16.458 1.00 70.75 476 ASP A CA 1
ATOM 3749 C C . ASP A 1 476 ? 31.284 13.069 14.960 1.00 70.75 476 ASP A C 1
ATOM 3751 O O . ASP A 1 476 ? 30.607 12.433 14.150 1.00 70.75 476 ASP A O 1
ATOM 3755 N N . GLU A 1 477 ? 32.039 14.104 14.588 1.00 68.81 477 GLU A N 1
ATOM 3756 C CA . GLU A 1 477 ? 32.064 14.659 13.231 1.00 68.81 477 GLU A CA 1
ATOM 3757 C C . GLU A 1 477 ? 32.556 13.647 12.182 1.00 68.81 477 GLU A C 1
ATOM 3759 O O . GLU A 1 477 ? 32.188 13.743 11.009 1.00 68.81 477 GLU A O 1
ATOM 3764 N N . ARG A 1 478 ? 33.344 12.642 12.592 1.00 74.25 478 ARG A N 1
ATOM 3765 C CA . ARG A 1 478 ? 33.832 11.579 11.699 1.00 74.25 478 ARG A CA 1
ATOM 3766 C C . ARG A 1 478 ? 32.692 10.710 11.179 1.00 74.25 478 ARG A C 1
ATOM 3768 O O . ARG A 1 478 ? 32.706 10.340 10.011 1.00 74.25 478 ARG A O 1
ATOM 3775 N N . VAL A 1 479 ? 31.664 10.476 11.997 1.00 73.50 479 VAL A N 1
ATOM 3776 C CA . VAL A 1 479 ? 30.496 9.651 11.639 1.00 73.50 479 VAL A CA 1
ATOM 3777 C C . VAL A 1 479 ? 29.682 10.284 10.509 1.00 73.50 479 VAL A C 1
ATOM 3779 O O . VAL A 1 479 ? 29.145 9.578 9.660 1.00 73.50 479 VAL A O 1
ATOM 3782 N N . ARG A 1 480 ? 29.651 11.623 10.429 1.00 67.44 480 ARG A N 1
ATOM 3783 C CA . ARG A 1 480 ? 28.990 12.359 9.334 1.00 67.44 480 ARG A CA 1
ATOM 3784 C C . ARG A 1 480 ? 29.725 12.256 7.996 1.00 67.44 480 ARG A C 1
ATOM 3786 O O . ARG A 1 480 ? 29.133 12.566 6.968 1.00 67.44 480 ARG A O 1
ATOM 3793 N N . LYS A 1 481 ? 31.000 11.857 8.009 1.00 75.69 481 LYS A N 1
ATOM 3794 C CA . LYS A 1 481 ? 31.858 11.722 6.820 1.00 75.69 481 LYS A CA 1
ATOM 3795 C C . LYS A 1 481 ? 31.969 10.271 6.337 1.00 75.69 481 LYS A C 1
ATOM 3797 O O . LYS A 1 481 ? 32.682 10.018 5.372 1.00 75.69 481 LYS A O 1
ATOM 3802 N N . PHE A 1 482 ? 31.296 9.328 6.999 1.00 80.50 482 PHE A N 1
ATOM 3803 C CA . PHE A 1 482 ? 31.307 7.922 6.606 1.00 80.50 482 PHE A CA 1
ATOM 3804 C C . PHE A 1 482 ? 30.610 7.712 5.267 1.00 80.50 482 PHE A C 1
ATOM 3806 O O . PHE A 1 482 ? 29.507 8.211 5.038 1.00 80.50 482 PHE A O 1
ATOM 3813 N N . ASP A 1 483 ? 31.258 6.941 4.399 1.00 78.69 483 ASP A N 1
ATOM 3814 C CA . ASP A 1 483 ? 30.699 6.562 3.113 1.00 78.69 483 ASP A CA 1
ATOM 3815 C C . ASP A 1 483 ? 29.652 5.441 3.249 1.00 78.69 483 ASP A C 1
ATOM 3817 O O . ASP A 1 483 ? 29.432 4.843 4.310 1.00 78.69 483 ASP A O 1
ATOM 3821 N N . THR A 1 484 ? 28.975 5.146 2.142 1.00 78.25 484 THR A N 1
ATOM 3822 C CA . THR A 1 484 ? 27.947 4.102 2.086 1.00 78.25 484 THR A CA 1
ATOM 3823 C C . THR A 1 484 ? 28.503 2.706 2.362 1.00 78.25 484 THR A C 1
ATOM 3825 O O . THR A 1 484 ? 27.779 1.874 2.900 1.00 78.25 484 THR A O 1
ATOM 3828 N N . LYS A 1 485 ? 29.777 2.436 2.056 1.00 84.00 485 LYS A N 1
ATOM 3829 C CA . LYS A 1 485 ? 30.423 1.133 2.273 1.00 84.00 485 LYS A CA 1
ATOM 3830 C C . LYS A 1 485 ? 30.650 0.872 3.767 1.00 84.00 485 LYS A C 1
ATOM 3832 O O . LYS A 1 485 ? 30.383 -0.232 4.248 1.00 84.00 485 LYS A O 1
ATOM 3837 N N . VAL A 1 486 ? 31.064 1.893 4.518 1.00 84.94 486 VAL A N 1
ATOM 3838 C CA . VAL A 1 486 ? 31.185 1.852 5.983 1.00 84.94 486 VAL A CA 1
ATOM 3839 C C . VAL A 1 486 ? 29.816 1.621 6.625 1.00 84.94 486 VAL A C 1
ATOM 3841 O O . VAL A 1 486 ? 29.666 0.707 7.438 1.00 84.94 486 VAL A O 1
ATOM 3844 N N . TRP A 1 487 ? 28.787 2.362 6.202 1.00 83.56 487 TRP A N 1
ATOM 3845 C CA . TRP A 1 487 ? 27.423 2.183 6.717 1.00 83.56 487 TRP A CA 1
ATOM 3846 C C . TRP A 1 487 ? 26.821 0.814 6.391 1.00 83.56 487 TRP A C 1
ATOM 3848 O O . TRP A 1 487 ? 26.247 0.178 7.274 1.00 83.56 487 TRP A O 1
ATOM 3858 N N . ASN A 1 488 ? 26.998 0.318 5.166 1.00 83.00 488 ASN A N 1
ATOM 3859 C CA . ASN A 1 488 ? 26.547 -1.019 4.770 1.00 83.00 488 ASN A CA 1
ATOM 3860 C C . ASN A 1 488 ? 27.180 -2.104 5.639 1.00 83.00 488 ASN A C 1
ATOM 3862 O O . ASN A 1 488 ? 26.506 -3.053 6.040 1.00 83.00 488 ASN A O 1
ATOM 3866 N N . THR A 1 489 ? 28.457 -1.934 5.975 1.00 86.31 489 THR A N 1
ATOM 3867 C CA . THR A 1 489 ? 29.188 -2.871 6.827 1.00 86.31 489 THR A CA 1
ATOM 3868 C C . THR A 1 489 ? 28.666 -2.833 8.269 1.00 86.31 489 THR A C 1
ATOM 3870 O O . THR A 1 489 ? 28.365 -3.889 8.820 1.00 86.31 489 THR A O 1
ATOM 3873 N N . PHE A 1 490 ? 28.439 -1.651 8.858 1.00 85.31 490 PHE A N 1
ATOM 3874 C CA . PHE A 1 490 ? 27.828 -1.532 10.193 1.00 85.31 490 PHE A CA 1
ATOM 3875 C C . PHE A 1 490 ? 26.420 -2.132 10.271 1.00 85.31 490 PHE A C 1
ATOM 3877 O O . PHE A 1 490 ? 26.127 -2.890 11.194 1.00 85.31 490 PHE A O 1
ATOM 3884 N N . ILE A 1 491 ? 25.557 -1.818 9.301 1.00 80.25 491 ILE A N 1
ATOM 3885 C CA . ILE A 1 491 ? 24.167 -2.291 9.272 1.00 80.25 491 ILE A CA 1
ATOM 3886 C C . ILE A 1 491 ? 24.122 -3.812 9.112 1.00 80.25 491 ILE A C 1
ATOM 3888 O O . ILE A 1 491 ? 23.349 -4.480 9.796 1.00 80.25 491 ILE A O 1
ATOM 3892 N N . THR A 1 492 ? 24.980 -4.369 8.255 1.00 82.62 492 THR A N 1
ATOM 3893 C CA . THR A 1 492 ? 25.038 -5.818 8.029 1.00 82.62 492 THR A CA 1
ATOM 3894 C C . THR A 1 492 ? 25.553 -6.553 9.265 1.00 82.62 492 THR A C 1
ATOM 3896 O O . THR A 1 492 ? 24.943 -7.538 9.668 1.00 82.62 492 THR A O 1
ATOM 3899 N N . ILE A 1 493 ? 26.596 -6.051 9.943 1.00 83.50 493 ILE A N 1
ATOM 3900 C CA . ILE A 1 493 ? 27.063 -6.641 11.213 1.00 83.50 493 ILE A CA 1
ATOM 3901 C C . ILE A 1 493 ? 25.960 -6.577 12.274 1.00 83.50 493 ILE A C 1
ATOM 3903 O O . ILE A 1 493 ? 25.691 -7.577 12.933 1.00 83.50 493 ILE A O 1
ATOM 3907 N N . ALA A 1 494 ? 25.296 -5.430 12.423 1.00 81.25 494 ALA A N 1
ATOM 3908 C CA . ALA A 1 494 ? 24.230 -5.257 13.404 1.00 81.25 494 ALA A CA 1
ATOM 3909 C C . ALA A 1 494 ? 23.039 -6.198 13.133 1.00 81.25 494 ALA A C 1
ATOM 3911 O O . ALA A 1 494 ? 22.495 -6.805 14.059 1.00 81.25 494 ALA A O 1
ATOM 3912 N N . TYR A 1 495 ? 22.682 -6.398 11.861 1.00 77.12 495 TYR A N 1
ATOM 3913 C CA . TYR A 1 495 ? 21.682 -7.381 11.451 1.00 77.12 495 TYR A CA 1
ATOM 3914 C C . TYR A 1 495 ? 22.124 -8.816 11.763 1.00 77.12 495 TYR A C 1
ATOM 3916 O O . TYR A 1 495 ? 21.361 -9.586 12.346 1.00 77.12 495 TYR A O 1
ATOM 3924 N N . CYS A 1 496 ? 23.369 -9.176 11.440 1.00 76.50 496 CYS A N 1
ATOM 3925 C CA . CYS A 1 496 ? 23.922 -10.493 11.748 1.00 76.50 496 CYS A CA 1
ATOM 3926 C C . CYS A 1 496 ? 23.942 -10.769 13.259 1.00 76.50 496 CYS A C 1
ATOM 3928 O O . CYS A 1 496 ? 23.594 -11.874 13.676 1.00 76.50 496 CYS A O 1
ATOM 3930 N N . ASN A 1 497 ? 24.281 -9.767 14.074 1.00 76.38 497 ASN A N 1
ATOM 3931 C CA . ASN A 1 497 ? 24.315 -9.870 15.532 1.00 76.38 497 ASN A CA 1
ATOM 3932 C C . ASN A 1 497 ? 22.921 -10.065 16.134 1.00 76.38 497 ASN A C 1
ATOM 3934 O O . ASN A 1 497 ? 22.734 -10.932 16.986 1.00 76.38 497 ASN A O 1
ATOM 3938 N N . LYS A 1 498 ? 21.937 -9.267 15.703 1.00 73.50 498 LYS A N 1
ATOM 3939 C CA . LYS A 1 498 ? 20.609 -9.244 16.335 1.00 73.50 498 LYS A CA 1
ATOM 3940 C C . LYS A 1 498 ? 19.616 -10.222 15.727 1.00 73.50 498 LYS A C 1
ATOM 3942 O O . LYS A 1 498 ? 18.817 -10.794 16.459 1.00 73.50 498 LYS A O 1
ATOM 3947 N N . VAL A 1 499 ? 19.673 -10.450 14.419 1.00 66.38 499 VAL A N 1
ATOM 3948 C CA . VAL A 1 499 ? 18.670 -11.251 13.705 1.00 66.38 499 VAL A CA 1
ATOM 3949 C C . VAL A 1 499 ? 19.180 -12.654 13.389 1.00 66.38 499 VAL A C 1
ATOM 3951 O O . VAL A 1 499 ? 18.436 -13.607 13.587 1.00 66.38 499 VAL A O 1
ATOM 3954 N N . LEU A 1 500 ? 20.432 -12.809 12.942 1.00 67.81 500 LEU A N 1
ATOM 3955 C CA . LEU A 1 500 ? 20.945 -14.104 12.459 1.00 67.81 500 LEU A CA 1
ATOM 3956 C C . LEU A 1 500 ? 21.719 -14.928 13.510 1.00 67.81 500 LEU A C 1
ATOM 3958 O O . LEU A 1 500 ? 21.878 -16.133 13.343 1.00 67.81 500 LEU A O 1
ATOM 3962 N N . GLY A 1 501 ? 22.219 -14.310 14.581 1.00 56.62 501 GLY A N 1
ATOM 3963 C CA . GLY A 1 501 ? 22.625 -14.975 15.827 1.00 56.62 501 GLY A CA 1
ATOM 3964 C C . GLY A 1 501 ? 23.935 -15.780 15.861 1.00 56.62 501 GLY A C 1
ATOM 3965 O O . GLY A 1 501 ? 24.395 -16.074 16.963 1.00 56.62 501 GLY A O 1
ATOM 3966 N N . LYS A 1 502 ? 24.583 -16.137 14.737 1.00 59.38 502 LYS A N 1
ATOM 3967 C CA . LYS A 1 502 ? 25.850 -16.918 14.747 1.00 59.38 502 LYS A CA 1
ATOM 3968 C C . LYS A 1 502 ? 26.773 -16.666 13.544 1.00 59.38 502 LYS A C 1
ATOM 3970 O O . LYS A 1 502 ? 26.678 -17.393 12.567 1.00 59.38 502 LYS A O 1
ATOM 3975 N N . TRP A 1 503 ? 27.718 -15.715 13.632 1.00 63.94 503 TRP A N 1
ATOM 3976 C CA . TRP A 1 503 ? 28.581 -15.342 12.483 1.00 63.94 503 TRP A CA 1
ATOM 3977 C C . TRP A 1 503 ? 30.017 -14.921 12.837 1.00 63.94 503 TRP A C 1
ATOM 3979 O O . TRP A 1 503 ? 30.512 -13.929 12.311 1.00 63.94 503 TRP A O 1
ATOM 3989 N N . ILE A 1 504 ? 30.704 -15.661 13.715 1.00 60.12 504 ILE A N 1
ATOM 3990 C CA . ILE A 1 504 ? 32.011 -15.252 14.274 1.00 60.12 504 ILE A CA 1
ATOM 3991 C C . ILE A 1 504 ? 33.032 -14.893 13.177 1.00 60.12 504 ILE A C 1
ATOM 3993 O O . ILE A 1 504 ? 33.545 -13.782 13.176 1.00 60.12 504 ILE A O 1
ATOM 3997 N N . VAL A 1 505 ? 33.248 -15.756 12.178 1.00 73.56 505 VAL A N 1
ATOM 3998 C CA . VAL A 1 505 ? 34.330 -15.569 11.189 1.00 73.56 505 VAL A CA 1
ATOM 3999 C C . VAL A 1 505 ? 34.091 -14.375 10.249 1.00 73.56 505 VAL A C 1
ATOM 4001 O O . VAL A 1 505 ? 35.003 -13.597 9.973 1.00 73.56 505 VAL A O 1
ATOM 4004 N N . GLN A 1 506 ? 32.872 -14.205 9.733 1.00 74.88 506 GLN A N 1
ATOM 4005 C CA . GLN A 1 506 ? 32.531 -13.106 8.823 1.00 74.88 506 GLN A CA 1
ATOM 4006 C C . GLN A 1 506 ? 32.407 -11.774 9.572 1.00 74.88 506 GLN A C 1
ATOM 4008 O O . GLN A 1 506 ? 32.832 -10.745 9.039 1.00 74.88 506 GLN A O 1
ATOM 4013 N N . ILE A 1 507 ? 31.881 -11.783 10.806 1.00 78.31 507 ILE A N 1
ATOM 4014 C CA . ILE A 1 507 ? 31.835 -10.598 11.674 1.00 78.31 507 ILE A CA 1
ATOM 4015 C C . ILE A 1 507 ? 33.248 -10.163 12.049 1.00 78.31 507 ILE A C 1
ATOM 4017 O O . ILE A 1 507 ? 33.525 -8.970 12.016 1.00 78.31 507 ILE A O 1
ATOM 4021 N N . GLU A 1 508 ? 34.149 -11.093 12.366 1.00 82.31 508 GLU A N 1
ATOM 4022 C CA . GLU A 1 508 ? 35.548 -10.783 12.680 1.00 82.31 508 GLU A CA 1
ATOM 4023 C C . GLU A 1 508 ? 36.250 -10.099 11.506 1.00 82.31 508 GLU A C 1
ATOM 4025 O O . GLU A 1 508 ? 36.875 -9.058 11.696 1.00 82.31 508 GLU A O 1
ATOM 4030 N N . LYS A 1 509 ? 36.080 -10.610 10.278 1.00 85.12 509 LYS A N 1
ATOM 4031 C CA . LYS A 1 509 ? 36.627 -9.969 9.068 1.00 85.12 509 LYS A CA 1
ATOM 4032 C C . LYS A 1 509 ? 36.048 -8.572 8.838 1.00 85.12 509 LYS A C 1
ATOM 4034 O O . LYS A 1 509 ? 36.792 -7.641 8.540 1.00 85.12 509 LYS A O 1
ATOM 4039 N N . ALA A 1 510 ? 34.737 -8.412 9.008 1.00 86.31 510 ALA A N 1
ATOM 4040 C CA . ALA A 1 510 ? 34.069 -7.127 8.831 1.00 86.31 510 ALA A CA 1
ATOM 4041 C C . ALA A 1 510 ? 34.449 -6.112 9.926 1.00 86.31 510 ALA A C 1
ATOM 4043 O O . ALA A 1 510 ? 34.655 -4.935 9.632 1.00 86.31 510 ALA A O 1
ATOM 4044 N N . ARG A 1 511 ? 34.607 -6.565 11.178 1.00 85.44 511 ARG A N 1
ATOM 4045 C CA . ARG A 1 511 ? 35.105 -5.753 12.297 1.00 85.44 511 ARG A CA 1
ATOM 4046 C C . ARG A 1 511 ? 36.558 -5.347 12.091 1.00 85.44 511 ARG A C 1
ATOM 4048 O O . ARG A 1 511 ? 36.868 -4.182 12.289 1.00 85.44 511 ARG A O 1
ATOM 4055 N N . ALA A 1 512 ? 37.422 -6.260 11.650 1.00 86.44 512 ALA A N 1
ATOM 4056 C CA . ALA A 1 512 ? 38.812 -5.942 11.331 1.00 86.44 512 ALA A CA 1
ATOM 4057 C C . ALA A 1 512 ? 38.906 -4.880 10.224 1.00 86.44 512 ALA A C 1
ATOM 4059 O O . ALA A 1 512 ? 39.700 -3.946 10.327 1.00 86.44 512 ALA A O 1
ATOM 4060 N N . TRP A 1 513 ? 38.047 -4.976 9.204 1.00 92.31 513 TRP A N 1
ATOM 4061 C CA . TRP A 1 513 ? 37.961 -3.965 8.155 1.00 92.31 513 TRP A CA 1
ATOM 4062 C C . TRP A 1 513 ? 37.485 -2.607 8.690 1.00 92.31 513 TRP A C 1
ATOM 4064 O O . TRP A 1 513 ? 38.133 -1.601 8.417 1.00 92.31 513 TRP A O 1
ATOM 4074 N N . LEU A 1 514 ? 36.407 -2.563 9.487 1.00 88.69 514 LEU A N 1
ATOM 4075 C CA . LEU A 1 514 ? 35.914 -1.321 10.107 1.00 88.69 514 LEU A CA 1
ATOM 4076 C C . LEU A 1 514 ? 36.953 -0.679 11.029 1.00 88.69 514 LEU A C 1
ATOM 4078 O O . LEU A 1 514 ? 37.124 0.540 10.999 1.00 88.69 514 LEU A O 1
ATOM 4082 N N . HIS A 1 515 ? 37.673 -1.496 11.796 1.00 88.69 515 HIS A N 1
ATOM 4083 C CA . HIS A 1 515 ? 38.722 -1.025 12.687 1.00 88.69 515 HIS A CA 1
ATOM 4084 C C . HIS A 1 515 ? 39.857 -0.343 11.918 1.00 88.69 515 HIS A C 1
ATOM 4086 O O . HIS A 1 515 ? 40.333 0.713 12.325 1.00 88.69 515 HIS A O 1
ATOM 4092 N N . ALA A 1 516 ? 40.212 -0.878 10.746 1.00 86.62 516 ALA A N 1
ATOM 4093 C CA . ALA A 1 516 ? 41.182 -0.261 9.845 1.00 86.62 516 ALA A CA 1
ATOM 4094 C C . ALA A 1 516 ? 40.685 1.048 9.194 1.00 86.62 516 ALA A C 1
ATOM 4096 O O . ALA A 1 516 ? 41.496 1.793 8.655 1.00 86.62 516 ALA A O 1
ATOM 4097 N N . GLN A 1 517 ? 39.374 1.331 9.204 1.00 82.75 517 GLN A N 1
ATOM 4098 C CA . GLN A 1 517 ? 38.815 2.587 8.680 1.00 82.75 517 GLN A CA 1
ATOM 4099 C C . GLN A 1 517 ? 38.646 3.671 9.755 1.00 82.75 517 GLN A C 1
ATOM 4101 O O . GLN A 1 517 ? 38.664 4.858 9.435 1.00 82.75 517 GLN A O 1
ATOM 4106 N N . ILE A 1 518 ? 38.405 3.282 11.012 1.00 84.81 518 ILE A N 1
ATOM 4107 C CA . ILE A 1 518 ? 37.957 4.199 12.075 1.00 84.81 518 ILE A CA 1
ATOM 4108 C C . ILE A 1 518 ? 39.026 4.398 13.153 1.00 84.81 518 ILE A C 1
ATOM 4110 O O . ILE A 1 518 ? 39.068 5.469 13.770 1.00 84.81 518 ILE A O 1
ATOM 4114 N N . GLU A 1 519 ? 39.873 3.386 13.376 1.00 83.38 519 GLU A N 1
ATOM 4115 C CA . GLU A 1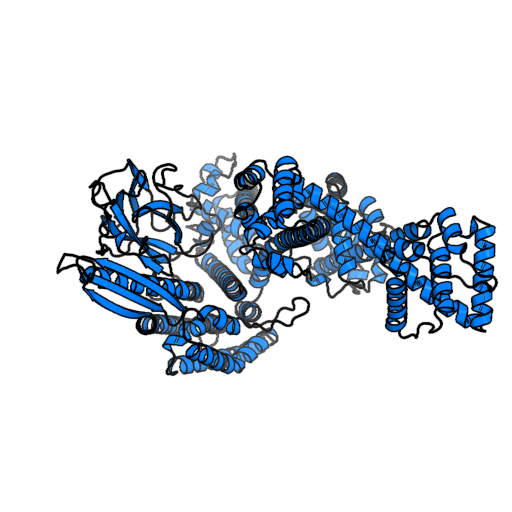 519 ? 40.957 3.374 14.364 1.00 83.38 519 GLU A CA 1
ATOM 4116 C C . GLU A 1 519 ? 40.478 3.804 15.769 1.00 83.38 519 GLU A C 1
ATOM 4118 O O . GLU A 1 519 ? 41.188 4.462 16.534 1.00 83.38 519 GLU A O 1
ATOM 4123 N N . ASN A 1 520 ? 39.222 3.488 16.119 1.00 81.62 520 ASN A N 1
ATOM 4124 C CA . ASN A 1 520 ? 38.614 3.890 17.385 1.00 81.62 520 ASN A CA 1
ATOM 4125 C C . ASN A 1 520 ? 37.537 2.895 17.823 1.00 81.62 520 ASN A C 1
ATOM 4127 O O . ASN A 1 520 ? 36.340 3.082 17.596 1.00 81.62 520 ASN A O 1
ATOM 4131 N N . GLU A 1 521 ? 37.978 1.880 18.558 1.00 81.38 521 GLU A N 1
ATOM 4132 C CA . GLU A 1 521 ? 37.141 0.776 19.030 1.00 81.38 521 GLU A CA 1
ATOM 4133 C C . GLU A 1 521 ? 35.938 1.239 19.880 1.00 81.38 521 GLU A C 1
ATOM 4135 O O . GLU A 1 521 ? 34.836 0.697 19.778 1.00 81.38 521 GLU A O 1
ATOM 4140 N N . LYS A 1 522 ? 36.105 2.285 20.704 1.00 79.94 522 LYS A N 1
ATOM 4141 C CA . LYS A 1 522 ? 35.003 2.838 21.515 1.00 79.94 522 LYS A CA 1
ATOM 4142 C C . LYS A 1 522 ? 33.913 3.460 20.645 1.00 79.94 522 LYS A C 1
ATOM 4144 O O . LYS A 1 522 ? 32.730 3.301 20.943 1.00 79.94 522 LYS A O 1
ATOM 4149 N N . LEU A 1 523 ? 34.305 4.182 19.598 1.00 79.31 523 LEU A N 1
ATOM 4150 C CA . LEU A 1 523 ? 33.373 4.784 18.652 1.00 79.31 523 LEU A CA 1
ATOM 4151 C C . LEU A 1 523 ? 32.692 3.706 17.800 1.00 79.31 523 LEU A C 1
ATOM 4153 O O . LEU A 1 523 ? 31.474 3.739 17.660 1.00 79.31 523 LEU A O 1
ATOM 4157 N N . GLU A 1 524 ? 33.448 2.726 17.304 1.00 82.69 524 GLU A N 1
ATOM 4158 C CA . GLU A 1 524 ? 32.929 1.581 16.544 1.00 82.69 524 GLU A CA 1
ATOM 4159 C C . GLU A 1 524 ? 31.838 0.834 17.316 1.00 82.69 524 GLU A C 1
ATOM 4161 O O . GLU A 1 524 ? 30.736 0.639 16.802 1.00 82.69 524 GLU A O 1
ATOM 4166 N N . ASN A 1 525 ? 32.105 0.484 18.579 1.00 80.56 525 ASN A N 1
ATOM 4167 C CA . ASN A 1 525 ? 31.137 -0.220 19.419 1.00 80.56 525 ASN A CA 1
ATOM 4168 C C . ASN A 1 525 ? 29.886 0.631 19.695 1.00 80.56 525 ASN A C 1
ATOM 4170 O O . ASN A 1 525 ? 28.776 0.107 19.663 1.00 80.56 525 ASN A O 1
ATOM 4174 N N . LYS A 1 526 ? 30.035 1.949 19.885 1.00 81.12 526 LYS A N 1
ATOM 4175 C CA . LYS A 1 526 ? 28.902 2.868 20.088 1.00 81.12 526 LYS A CA 1
ATOM 4176 C C . LYS A 1 526 ? 28.009 2.988 18.847 1.00 81.12 526 LYS A C 1
ATOM 4178 O O . LYS A 1 526 ? 26.783 3.060 18.967 1.00 81.12 526 LYS A O 1
ATOM 4183 N N . ILE A 1 527 ? 28.610 3.026 17.657 1.00 80.00 527 ILE A N 1
ATOM 4184 C CA . ILE A 1 527 ? 27.883 3.068 16.379 1.00 80.00 527 ILE A CA 1
ATOM 4185 C C . ILE A 1 527 ? 27.159 1.748 16.149 1.00 80.00 527 ILE A C 1
ATOM 4187 O O . ILE A 1 527 ? 25.980 1.755 15.796 1.00 80.00 527 ILE A O 1
ATOM 4191 N N . LEU A 1 528 ? 27.834 0.627 16.404 1.00 82.56 528 LEU A N 1
ATOM 4192 C CA . LEU A 1 528 ? 27.250 -0.693 16.233 1.00 82.56 528 LEU A CA 1
ATOM 4193 C C . LEU A 1 528 ? 26.068 -0.919 17.182 1.00 82.56 528 LEU A C 1
ATOM 4195 O O . LEU A 1 528 ? 25.003 -1.307 16.718 1.00 82.56 528 LEU A O 1
ATOM 4199 N N . GLU A 1 529 ? 26.200 -0.577 18.466 1.00 78.44 529 GLU A N 1
ATOM 4200 C CA . GLU A 1 529 ? 25.102 -0.664 19.441 1.00 78.44 529 GLU A CA 1
ATOM 4201 C C . GLU A 1 529 ? 23.891 0.188 19.012 1.00 78.44 529 GLU A C 1
ATOM 4203 O O . GLU A 1 529 ? 22.737 -0.211 19.173 1.00 78.44 529 GLU A O 1
ATOM 4208 N N . SER A 1 530 ? 24.144 1.359 18.418 1.00 75.75 530 SER A N 1
ATOM 4209 C CA . SER A 1 530 ? 23.084 2.229 17.896 1.00 75.75 530 SER A CA 1
ATOM 4210 C C . SER A 1 530 ? 22.397 1.623 16.666 1.00 75.75 530 SER A C 1
ATOM 4212 O O . SER A 1 530 ? 21.172 1.651 16.576 1.00 75.75 530 SER A O 1
ATOM 4214 N N . CYS A 1 531 ? 23.161 1.033 15.740 1.00 75.19 531 CYS A N 1
ATOM 4215 C CA . CYS A 1 531 ? 22.612 0.318 14.583 1.00 75.19 531 CYS A CA 1
ATOM 4216 C C . CYS A 1 531 ? 21.763 -0.881 15.021 1.00 75.19 531 CYS A C 1
ATOM 4218 O O . CYS A 1 531 ? 20.668 -1.089 14.505 1.00 75.19 531 CYS A O 1
ATOM 4220 N N . GLU A 1 532 ? 22.251 -1.647 15.994 1.00 78.69 532 GLU A N 1
ATOM 4221 C CA . GLU A 1 532 ? 21.562 -2.810 16.544 1.00 78.69 532 GLU A CA 1
ATOM 4222 C C . GLU A 1 532 ? 20.206 -2.438 17.155 1.00 78.69 532 GLU A C 1
ATOM 4224 O O . GLU A 1 532 ? 19.210 -3.089 16.844 1.00 78.69 532 GLU A O 1
ATOM 4229 N N . LYS A 1 533 ? 20.138 -1.347 17.933 1.00 72.94 533 LYS A N 1
ATOM 4230 C CA . LYS A 1 533 ? 18.874 -0.828 18.489 1.00 72.94 533 LYS A CA 1
ATOM 4231 C C . LYS A 1 533 ? 17.882 -0.425 17.398 1.00 72.94 533 LYS A C 1
ATOM 4233 O O . LYS A 1 533 ? 16.712 -0.791 17.464 1.00 72.94 533 LYS A O 1
ATOM 4238 N N . VAL A 1 534 ? 18.340 0.292 16.369 1.00 67.38 534 VAL A N 1
ATOM 4239 C CA . VAL A 1 534 ? 17.473 0.710 15.253 1.00 67.38 534 VAL A CA 1
ATOM 4240 C C . VAL A 1 534 ? 16.946 -0.502 14.480 1.00 67.38 534 VAL A C 1
ATOM 4242 O O . VAL A 1 534 ? 15.772 -0.538 14.121 1.00 67.38 534 VAL A O 1
ATOM 4245 N N . ILE A 1 535 ? 17.781 -1.517 14.244 1.00 68.62 535 ILE A N 1
ATOM 4246 C CA . ILE A 1 535 ? 17.372 -2.751 13.560 1.00 68.62 535 ILE A CA 1
ATOM 4247 C C . ILE A 1 535 ? 16.330 -3.514 14.381 1.00 68.62 535 ILE A C 1
ATOM 4249 O O . ILE A 1 535 ? 15.328 -3.958 13.822 1.00 68.62 535 ILE A O 1
ATOM 4253 N N . GLU A 1 536 ? 16.531 -3.626 15.692 1.00 64.81 536 GLU A N 1
ATOM 4254 C CA . GLU A 1 536 ? 15.588 -4.264 16.614 1.00 64.81 536 GLU A CA 1
ATOM 4255 C C . GLU A 1 536 ? 14.227 -3.548 16.620 1.00 64.81 536 GLU A C 1
ATOM 4257 O O . GLU A 1 536 ? 13.178 -4.191 16.503 1.00 64.81 536 GLU A O 1
ATOM 4262 N N . GLU A 1 537 ? 14.227 -2.213 16.637 1.00 61.25 537 GLU A N 1
ATOM 4263 C CA . GLU A 1 537 ? 13.010 -1.409 16.533 1.00 61.25 537 GLU A CA 1
ATOM 4264 C C . GLU A 1 537 ? 12.304 -1.555 15.182 1.00 61.25 537 GLU A C 1
ATOM 4266 O O . GLU A 1 537 ? 11.089 -1.745 15.143 1.00 61.25 537 GLU A O 1
ATOM 4271 N N . VAL A 1 538 ? 13.031 -1.450 14.065 1.00 58.75 538 VAL A N 1
ATOM 4272 C CA . VAL A 1 538 ? 12.445 -1.519 12.715 1.00 58.75 538 VAL A CA 1
ATOM 4273 C C . VAL A 1 538 ? 11.867 -2.906 12.446 1.00 58.75 538 VAL A C 1
ATOM 4275 O O . VAL A 1 538 ? 10.761 -3.027 11.913 1.00 58.75 538 VAL A O 1
ATOM 4278 N N . TYR A 1 539 ? 12.581 -3.955 12.852 1.00 56.66 539 TYR A N 1
ATOM 4279 C CA . TYR A 1 539 ? 12.125 -5.330 12.682 1.00 56.66 539 TYR A CA 1
ATOM 4280 C C . TYR A 1 539 ? 10.869 -5.614 13.522 1.00 56.66 539 TYR A C 1
ATOM 4282 O O . TYR A 1 539 ? 9.912 -6.214 13.023 1.00 56.66 539 TYR A O 1
ATOM 4290 N N . SER A 1 540 ? 10.819 -5.097 14.753 1.00 50.94 540 SER A N 1
ATOM 4291 C CA . SER A 1 540 ? 9.644 -5.193 15.630 1.00 50.94 540 SER A CA 1
ATOM 4292 C C . SER A 1 540 ? 8.443 -4.405 15.080 1.00 50.94 540 SER A C 1
ATOM 4294 O O . SER A 1 540 ? 7.350 -4.961 14.944 1.00 50.94 540 SER A O 1
ATOM 4296 N N . LYS A 1 541 ? 8.653 -3.152 14.644 1.00 47.78 541 LYS A N 1
ATOM 4297 C CA . LYS A 1 541 ? 7.623 -2.272 14.052 1.00 47.78 541 LYS A CA 1
ATOM 4298 C C . LYS A 1 541 ? 7.032 -2.838 12.763 1.00 47.78 541 LYS A C 1
ATOM 4300 O O . LYS A 1 541 ? 5.837 -2.712 12.517 1.00 47.78 541 LYS A O 1
ATOM 4305 N N . LYS A 1 542 ? 7.834 -3.484 11.914 1.00 42.97 542 LYS A N 1
ATOM 4306 C CA . LYS A 1 542 ? 7.338 -4.065 10.658 1.00 42.97 542 LYS A CA 1
ATOM 4307 C C . LYS A 1 542 ? 6.441 -5.283 10.884 1.00 42.97 542 LYS A C 1
ATOM 4309 O O . LYS A 1 542 ? 5.462 -5.471 10.154 1.00 42.97 542 LYS A O 1
ATOM 4314 N N . LYS A 1 543 ? 6.736 -6.080 11.916 1.00 40.78 543 LYS A N 1
ATOM 4315 C CA . LYS A 1 543 ? 5.860 -7.173 12.349 1.00 40.78 543 LYS A CA 1
ATOM 4316 C C . LYS A 1 543 ? 4.507 -6.616 12.818 1.00 40.78 543 LYS A C 1
ATOM 4318 O O . LYS A 1 543 ? 3.477 -7.140 12.399 1.00 40.78 543 LYS A O 1
ATOM 4323 N N . GLU A 1 544 ? 4.505 -5.494 13.543 1.00 33.19 544 GLU A N 1
ATOM 4324 C CA . GLU A 1 544 ? 3.289 -4.765 13.943 1.00 33.19 544 GLU A CA 1
ATOM 4325 C C . GLU A 1 544 ? 2.546 -4.099 12.766 1.00 33.19 544 GLU A C 1
ATOM 4327 O O . GLU A 1 544 ? 1.333 -4.206 12.680 1.00 33.19 544 GLU A O 1
ATOM 4332 N N . LEU A 1 545 ? 3.214 -3.469 11.798 1.00 31.31 545 LEU A N 1
ATOM 4333 C CA . LEU A 1 545 ? 2.554 -2.768 10.678 1.00 31.31 545 LEU A CA 1
ATOM 4334 C C . LEU A 1 545 ? 1.908 -3.705 9.649 1.00 31.31 545 LEU A C 1
ATOM 4336 O O . LEU A 1 545 ? 0.867 -3.381 9.071 1.00 31.31 545 LEU A O 1
ATOM 4340 N N . SER A 1 546 ? 2.500 -4.880 9.413 1.00 31.98 546 SER A N 1
ATOM 4341 C CA . SER A 1 546 ? 1.889 -5.887 8.532 1.00 31.98 546 SER A CA 1
ATOM 4342 C C . SER A 1 546 ? 0.558 -6.378 9.098 1.00 31.98 546 SER A C 1
ATOM 4344 O O . SER A 1 546 ? -0.414 -6.582 8.367 1.00 31.98 546 SER A O 1
ATOM 4346 N N . ALA A 1 547 ? 0.498 -6.437 10.425 1.00 27.88 547 ALA A N 1
ATOM 4347 C CA . ALA A 1 547 ? -0.570 -7.021 11.176 1.00 27.88 547 ALA A CA 1
ATOM 4348 C C . ALA A 1 547 ? -1.860 -6.128 11.180 1.00 27.88 547 ALA A C 1
ATOM 4350 O O . ALA A 1 547 ? -2.983 -6.630 11.227 1.00 27.88 547 ALA A O 1
ATOM 4351 N N . ASP A 1 548 ? -1.774 -4.804 11.046 1.00 28.56 548 ASP A N 1
ATOM 4352 C CA . ASP A 1 548 ? -2.914 -3.911 11.379 1.00 28.56 548 ASP A CA 1
ATOM 4353 C C . ASP A 1 548 ? -3.862 -3.738 10.184 1.00 28.56 548 ASP A C 1
ATOM 4355 O O . ASP A 1 548 ? -5.075 -3.525 10.300 1.00 28.56 548 ASP A O 1
ATOM 4359 N N . LYS A 1 549 ? -3.310 -3.951 8.988 1.00 31.22 549 LYS A N 1
ATOM 4360 C CA . LYS A 1 549 ? -3.920 -3.648 7.692 1.00 31.22 549 LYS A CA 1
ATOM 4361 C C . LYS A 1 549 ? -5.093 -4.562 7.263 1.00 31.22 549 LYS A C 1
ATOM 4363 O O . LYS A 1 549 ? -5.696 -4.267 6.234 1.00 31.22 549 LYS A O 1
ATOM 4368 N N . VAL A 1 550 ? -5.471 -5.690 7.919 1.00 29.50 550 VAL A N 1
ATOM 4369 C CA . VAL A 1 550 ? -6.793 -6.366 7.582 1.00 29.50 550 VAL A CA 1
ATOM 4370 C C . VAL A 1 550 ? -7.896 -5.799 8.433 1.00 29.50 550 VAL A C 1
ATOM 4372 O O . VAL A 1 550 ? -9.035 -5.771 7.972 1.00 29.50 550 VAL A O 1
ATOM 4375 N N . ASN A 1 551 ? -7.613 -5.423 9.674 1.00 29.59 551 ASN A N 1
ATOM 4376 C CA . ASN A 1 551 ? -8.689 -5.109 10.597 1.00 29.59 551 ASN A CA 1
ATOM 4377 C C . ASN A 1 551 ? -9.288 -3.730 10.309 1.00 29.59 551 ASN A C 1
ATOM 4379 O O . ASN A 1 551 ? -10.509 -3.596 10.380 1.00 29.59 551 ASN A O 1
ATOM 4383 N N . THR A 1 552 ? -8.489 -2.772 9.835 1.00 31.34 552 THR A N 1
ATOM 4384 C CA . THR A 1 552 ? -8.972 -1.486 9.307 1.00 31.34 552 THR A CA 1
ATOM 4385 C C . THR A 1 552 ? -9.861 -1.668 8.072 1.00 31.34 552 THR A C 1
ATOM 4387 O O . THR A 1 552 ? -11.016 -1.240 8.092 1.00 31.34 552 THR A O 1
ATOM 4390 N N . ASN A 1 553 ? -9.423 -2.415 7.049 1.00 33.56 553 ASN A N 1
ATOM 4391 C CA . ASN A 1 553 ? -10.251 -2.660 5.854 1.00 33.56 553 ASN A CA 1
ATOM 4392 C C . ASN A 1 553 ? -11.540 -3.441 6.185 1.00 33.56 553 ASN A C 1
ATOM 4394 O O . ASN A 1 553 ? -12.592 -3.161 5.612 1.00 33.56 553 ASN A O 1
ATOM 4398 N N . LYS A 1 554 ? -11.524 -4.348 7.176 1.00 37.34 554 LYS A N 1
ATOM 4399 C CA . LYS A 1 554 ? -12.733 -5.054 7.653 1.00 37.34 554 LYS A CA 1
ATOM 4400 C C . LYS A 1 554 ? -13.705 -4.153 8.427 1.00 37.34 554 LYS A C 1
ATOM 4402 O O . LYS A 1 554 ? -14.913 -4.354 8.305 1.00 37.34 554 LYS A O 1
ATOM 4407 N N . ALA A 1 555 ? -13.219 -3.168 9.184 1.00 34.03 555 ALA A N 1
ATOM 4408 C CA . ALA A 1 555 ? -14.060 -2.187 9.875 1.00 34.03 555 ALA A CA 1
ATOM 4409 C C . ALA A 1 555 ? -14.694 -1.182 8.896 1.00 34.03 555 ALA A C 1
ATOM 4411 O O . ALA A 1 555 ? -15.880 -0.877 8.991 1.00 34.03 555 ALA A O 1
ATOM 4412 N N . PHE A 1 556 ? -13.965 -0.735 7.872 1.00 38.75 556 PHE A N 1
ATOM 4413 C CA . PHE A 1 556 ? -14.516 0.178 6.863 1.00 38.75 556 PHE A CA 1
ATOM 4414 C C . PHE A 1 556 ? -15.574 -0.460 5.949 1.00 38.75 556 PHE A C 1
ATOM 4416 O O . PHE A 1 556 ? -16.411 0.244 5.373 1.00 38.75 556 PHE A O 1
ATOM 4423 N N . LEU A 1 557 ? -15.604 -1.793 5.852 1.00 43.00 557 LEU A N 1
ATOM 4424 C CA . LEU A 1 557 ? -16.653 -2.522 5.135 1.00 43.00 557 LEU A CA 1
ATOM 4425 C C . LEU A 1 557 ? -18.023 -2.473 5.835 1.00 43.00 557 LEU A C 1
ATOM 4427 O O . LEU A 1 557 ? -19.039 -2.681 5.166 1.00 43.00 557 LEU A O 1
ATOM 4431 N N . THR A 1 558 ? -18.086 -2.189 7.143 1.00 39.75 558 THR A N 1
ATOM 4432 C CA . THR A 1 558 ? -19.355 -2.042 7.889 1.00 39.75 558 THR A CA 1
ATOM 4433 C C . THR A 1 558 ? -19.886 -0.603 7.879 1.00 39.75 558 THR A C 1
ATOM 4435 O O . THR A 1 558 ? -21.086 -0.387 8.065 1.00 39.75 558 THR A O 1
ATOM 4438 N N . ILE A 1 559 ? -19.018 0.367 7.587 1.00 52.56 559 ILE A N 1
ATOM 4439 C CA . ILE A 1 559 ? -19.297 1.806 7.535 1.00 52.56 559 ILE A CA 1
ATOM 4440 C C . ILE A 1 559 ? -19.763 2.207 6.112 1.00 52.56 559 ILE A C 1
ATOM 4442 O O . ILE A 1 559 ? -19.342 1.585 5.131 1.00 52.56 559 ILE A O 1
ATOM 4446 N N . PRO A 1 560 ? -20.652 3.211 5.930 1.00 68.62 560 PRO A N 1
ATOM 4447 C CA . PRO A 1 560 ? -21.015 3.726 4.603 1.00 68.62 560 PRO A CA 1
ATOM 4448 C C . PRO A 1 560 ? -19.792 4.152 3.778 1.00 68.62 560 PRO A C 1
ATOM 4450 O O . PRO A 1 560 ? -18.833 4.676 4.330 1.00 68.62 560 PRO A O 1
ATOM 4453 N N . LEU A 1 561 ? -19.822 3.938 2.455 1.00 73.56 561 LEU A N 1
ATOM 4454 C CA . LEU A 1 561 ? -18.683 4.235 1.570 1.00 73.56 561 LEU A CA 1
ATOM 4455 C C . LEU A 1 561 ? -18.251 5.708 1.643 1.00 73.56 561 LEU A C 1
ATOM 4457 O O . LEU A 1 561 ? -17.059 5.971 1.749 1.00 73.56 561 LEU A O 1
ATOM 4461 N N . LEU A 1 562 ? -19.204 6.646 1.687 1.00 79.94 562 LEU A N 1
ATOM 4462 C CA . LEU A 1 562 ? -18.891 8.064 1.863 1.00 79.94 562 LEU A CA 1
ATOM 4463 C C . LEU A 1 562 ? -18.184 8.336 3.197 1.00 79.94 562 LEU A C 1
ATOM 4465 O O . LEU A 1 562 ? -17.177 9.028 3.222 1.00 79.94 562 LEU A O 1
ATOM 4469 N N . SER A 1 563 ? -18.637 7.736 4.299 1.00 73.94 563 SER A N 1
ATOM 4470 C CA . SER A 1 563 ? -17.957 7.875 5.593 1.00 73.94 563 SER A CA 1
ATOM 4471 C C . SER A 1 563 ? -16.542 7.284 5.571 1.00 73.94 563 SER A C 1
ATOM 4473 O O . SER A 1 563 ? -15.632 7.893 6.121 1.00 73.94 563 SER A O 1
ATOM 4475 N N . THR A 1 564 ? -16.334 6.142 4.904 1.00 69.31 564 THR A N 1
ATOM 4476 C CA . THR A 1 564 ? -14.994 5.572 4.679 1.00 69.31 564 THR A CA 1
ATOM 4477 C C . THR A 1 564 ? -14.089 6.553 3.936 1.00 69.31 564 THR A C 1
ATOM 4479 O O . THR A 1 564 ? -12.963 6.777 4.371 1.00 69.31 564 THR A O 1
ATOM 4482 N N . LEU A 1 565 ? -14.585 7.160 2.851 1.00 84.75 565 LEU A N 1
ATOM 4483 C CA . LEU A 1 565 ? -13.837 8.158 2.088 1.00 84.75 565 LEU A CA 1
ATOM 4484 C C . LEU A 1 565 ? -13.422 9.326 2.979 1.00 84.75 565 LEU A C 1
ATOM 4486 O O . LEU A 1 565 ? -12.254 9.694 2.997 1.00 84.75 565 LEU A O 1
ATOM 4490 N N . VAL A 1 566 ? -14.368 9.887 3.740 1.00 76.19 566 VAL A N 1
ATOM 4491 C CA . VAL A 1 566 ? -14.095 11.052 4.592 1.00 76.19 566 VAL A CA 1
ATOM 4492 C C . VAL A 1 566 ? -13.018 10.735 5.625 1.00 76.19 566 VAL A C 1
ATOM 4494 O O . VAL A 1 566 ? -12.105 11.536 5.816 1.00 76.19 566 VAL A O 1
ATOM 4497 N N . ILE A 1 567 ? -13.079 9.548 6.232 1.00 66.81 567 ILE A N 1
ATOM 4498 C CA . ILE A 1 567 ? -12.082 9.111 7.211 1.00 66.81 567 ILE A CA 1
ATOM 4499 C C . ILE A 1 567 ? -10.699 8.963 6.570 1.00 66.81 567 ILE A C 1
ATOM 4501 O O . ILE A 1 567 ? -9.718 9.449 7.121 1.00 66.81 567 ILE A O 1
ATOM 4505 N N . LEU A 1 568 ? -10.606 8.325 5.403 1.00 70.88 568 LEU A N 1
ATOM 4506 C CA . LEU A 1 568 ? -9.314 8.087 4.758 1.00 70.88 568 LEU A CA 1
ATOM 4507 C C . LEU A 1 568 ? -8.700 9.363 4.173 1.00 70.88 568 LEU A C 1
ATOM 4509 O O . LEU A 1 568 ? -7.483 9.523 4.199 1.00 70.88 568 LEU A O 1
ATOM 4513 N N . PHE A 1 569 ? -9.516 10.256 3.612 1.00 79.19 569 PHE A N 1
ATOM 4514 C CA . PHE A 1 569 ? -9.015 11.384 2.824 1.00 79.19 569 PHE A CA 1
ATOM 4515 C C . PHE A 1 569 ? -8.820 12.647 3.668 1.00 79.19 569 PHE A C 1
ATOM 4517 O O . PHE A 1 569 ? -7.927 13.438 3.363 1.00 79.19 569 PHE A O 1
ATOM 4524 N N . PHE A 1 570 ? -9.619 12.831 4.727 1.00 73.31 570 PHE A N 1
ATOM 4525 C CA . PHE A 1 570 ? -9.724 14.115 5.427 1.00 73.31 570 PHE A CA 1
ATOM 4526 C C . PHE A 1 570 ? -9.517 14.073 6.947 1.00 73.31 570 PHE A C 1
ATOM 4528 O O . PHE A 1 570 ? -9.398 15.155 7.520 1.00 73.31 570 PHE A O 1
ATOM 4535 N N . LEU A 1 571 ? -9.476 12.904 7.605 1.00 61.78 571 LEU A N 1
ATOM 4536 C CA . LEU A 1 571 ? -9.180 12.830 9.045 1.00 61.78 571 LEU A CA 1
ATOM 4537 C C . LEU A 1 571 ? -7.674 12.697 9.317 1.00 61.78 571 LEU A C 1
ATOM 4539 O O . LEU A 1 571 ? -6.957 11.943 8.656 1.00 61.78 571 LEU A O 1
ATOM 4543 N N . GLU A 1 572 ? -7.219 13.458 10.308 1.00 54.81 572 GLU A N 1
ATOM 4544 C CA . GLU A 1 572 ? -5.837 13.521 10.788 1.00 54.81 572 GLU A CA 1
ATOM 4545 C C . GLU A 1 572 ? -5.525 12.352 11.735 1.00 54.81 572 GLU A C 1
ATOM 4547 O O . GLU A 1 572 ? -6.402 11.873 12.455 1.00 54.81 572 GLU A O 1
ATOM 4552 N N . TYR A 1 573 ? -4.271 11.892 11.728 1.00 41.38 573 TYR A N 1
ATOM 4553 C CA . TYR A 1 573 ? -3.755 10.893 12.667 1.00 41.38 573 TYR A CA 1
ATOM 4554 C C . TYR A 1 573 ? -2.655 11.538 13.516 1.00 41.38 573 TYR A C 1
ATOM 4556 O O . TYR A 1 573 ? -1.755 12.172 12.968 1.00 41.38 573 TYR A O 1
ATOM 4564 N N . GLU A 1 574 ? -2.704 11.357 14.838 1.00 31.45 574 GLU A N 1
ATOM 4565 C CA . GLU A 1 574 ? -1.594 11.707 15.730 1.00 31.45 574 GLU A CA 1
ATOM 4566 C C . GLU A 1 574 ? -0.512 10.622 15.667 1.00 31.45 574 GLU A C 1
ATOM 4568 O O . GLU A 1 574 ? -0.725 9.484 16.090 1.00 31.45 574 GLU A O 1
ATOM 4573 N N . GLU A 1 575 ? 0.669 10.992 15.176 1.00 27.62 575 GLU A N 1
ATOM 4574 C CA . GLU A 1 575 ? 1.917 10.281 15.447 1.00 27.62 575 GLU A CA 1
ATOM 4575 C C . GLU A 1 575 ? 2.735 11.104 16.456 1.00 27.62 575 GLU A C 1
ATOM 4577 O O . GLU A 1 575 ? 2.712 12.336 16.431 1.00 27.62 575 GLU A O 1
ATOM 4582 N N . TYR A 1 576 ? 3.414 10.419 17.381 1.00 34.88 576 TYR A N 1
ATOM 4583 C CA . TYR A 1 576 ? 4.170 11.009 18.491 1.00 34.88 576 TYR A CA 1
ATOM 4584 C C . TYR A 1 576 ? 5.005 12.239 18.058 1.00 34.88 576 TYR A C 1
ATOM 4586 O O . TYR A 1 576 ? 5.899 12.145 17.220 1.00 34.88 576 TYR A O 1
ATOM 4594 N N . ASP A 1 577 ? 4.719 13.374 18.702 1.00 30.78 577 ASP A N 1
ATOM 4595 C CA . ASP A 1 577 ? 5.464 14.646 18.720 1.00 30.78 577 ASP A CA 1
ATOM 4596 C C . ASP A 1 577 ? 5.444 15.565 17.480 1.00 30.78 577 ASP A C 1
ATOM 4598 O O . ASP A 1 577 ? 6.026 16.652 17.523 1.00 30.78 577 ASP A O 1
ATOM 4602 N N . LYS A 1 578 ? 4.708 15.236 16.408 1.00 33.78 578 LYS A N 1
ATOM 4603 C CA . LYS A 1 578 ? 4.325 16.225 15.378 1.00 33.78 578 LYS A CA 1
ATOM 4604 C C . LYS A 1 578 ? 2.907 15.984 14.871 1.00 33.78 578 LYS A C 1
ATOM 4606 O O . LYS A 1 578 ? 2.603 14.936 14.314 1.00 33.78 578 LYS A O 1
ATOM 4611 N N . MET A 1 579 ? 2.070 17.011 14.989 1.00 32.47 579 MET A N 1
ATOM 4612 C CA . MET A 1 579 ? 0.773 17.088 14.319 1.00 32.47 579 MET A CA 1
ATOM 4613 C C . MET A 1 579 ? 1.022 17.177 12.803 1.00 32.47 579 MET A C 1
ATOM 4615 O O . MET A 1 579 ? 1.327 18.248 12.281 1.00 32.47 579 MET A O 1
ATOM 4619 N N . ILE A 1 580 ? 0.994 16.045 12.094 1.00 39.38 580 ILE A N 1
ATOM 4620 C CA . ILE A 1 580 ? 1.075 16.028 10.628 1.00 39.38 580 ILE A CA 1
ATOM 4621 C C . ILE A 1 580 ? -0.349 16.198 10.089 1.00 39.38 580 ILE A C 1
ATOM 4623 O O . ILE A 1 580 ? -1.075 15.228 9.866 1.00 39.38 580 ILE A O 1
ATOM 4627 N N . GLU A 1 581 ? -0.752 17.451 9.870 1.00 46.78 581 GLU A N 1
ATOM 4628 C CA . GLU A 1 581 ? -1.905 17.769 9.026 1.00 46.78 581 GLU A CA 1
ATOM 4629 C C . GLU A 1 581 ? -1.567 17.452 7.562 1.00 46.78 581 GLU A C 1
ATOM 4631 O O . GLU A 1 581 ? -1.172 18.326 6.792 1.00 46.78 581 GLU A O 1
ATOM 4636 N N . GLU A 1 582 ? -1.735 16.204 7.128 1.00 53.03 582 GLU A N 1
ATOM 4637 C CA . GLU A 1 582 ? -1.708 15.906 5.693 1.00 53.03 582 GLU A CA 1
ATOM 4638 C C . GLU A 1 582 ? -2.985 15.192 5.247 1.00 53.03 582 GLU A C 1
ATOM 4640 O O . GLU A 1 582 ? -3.083 13.964 5.125 1.00 53.03 582 GLU A O 1
ATOM 4645 N N . ASN A 1 583 ? -3.987 16.033 4.976 1.00 68.31 583 ASN A N 1
ATOM 4646 C CA . ASN A 1 583 ? -5.063 15.785 4.019 1.00 68.31 583 ASN A CA 1
ATOM 4647 C C . ASN A 1 583 ? -4.491 15.105 2.756 1.00 68.31 583 ASN A C 1
ATOM 4649 O O . ASN A 1 583 ? -3.445 15.510 2.258 1.00 68.31 583 ASN A O 1
ATOM 4653 N N . ILE A 1 584 ? -5.173 14.100 2.195 1.00 81.31 584 ILE A N 1
ATOM 4654 C CA . ILE A 1 584 ? -4.697 13.417 0.977 1.00 81.31 584 ILE A CA 1
ATOM 4655 C C . ILE A 1 584 ? -4.380 14.401 -0.164 1.00 81.31 584 ILE A C 1
ATOM 4657 O O . ILE A 1 584 ? -3.442 14.189 -0.926 1.00 81.31 584 ILE A O 1
ATOM 4661 N N . PHE A 1 585 ? -5.112 15.514 -0.241 1.00 85.25 585 PHE A N 1
ATOM 4662 C CA . PHE A 1 585 ? -4.909 16.540 -1.256 1.00 85.25 585 PHE A CA 1
ATOM 4663 C C . PHE A 1 585 ? -3.565 17.275 -1.117 1.00 85.25 585 PHE A C 1
ATOM 4665 O O . PHE A 1 585 ? -2.945 17.569 -2.134 1.00 85.25 585 PHE A O 1
ATOM 4672 N N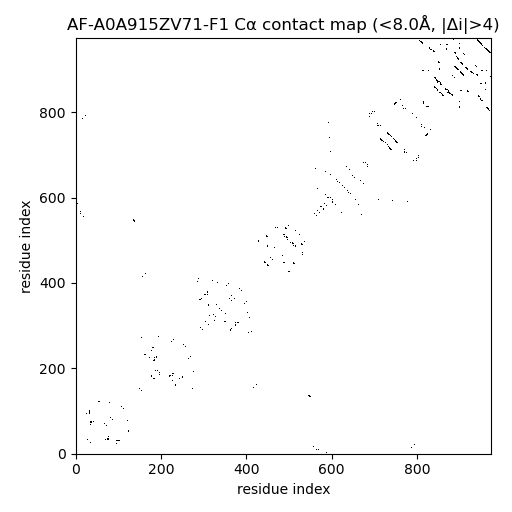 . THR A 1 586 ? -3.054 17.514 0.098 1.00 80.88 586 THR A N 1
ATOM 4673 C CA . THR A 1 586 ? -1.768 18.222 0.284 1.00 80.88 586 THR A CA 1
ATOM 4674 C C . THR A 1 586 ? -0.571 17.370 -0.143 1.00 80.88 586 THR A C 1
ATOM 4676 O O . THR A 1 586 ? 0.473 17.894 -0.526 1.00 80.88 586 THR A O 1
ATOM 4679 N N . GLN A 1 587 ? -0.739 16.046 -0.178 1.00 82.25 587 GLN A N 1
ATOM 4680 C CA . GLN A 1 587 ? 0.293 15.108 -0.622 1.00 82.25 587 GLN A CA 1
ATOM 4681 C C . GLN A 1 587 ? 0.459 15.054 -2.146 1.00 82.25 587 GLN A C 1
ATOM 4683 O O . GLN A 1 587 ? 1.459 14.522 -2.634 1.00 82.25 587 GLN A O 1
ATOM 4688 N N . ILE A 1 588 ? -0.490 15.611 -2.909 1.00 86.50 588 ILE A N 1
ATOM 4689 C CA . ILE A 1 588 ? -0.420 15.663 -4.376 1.00 86.50 588 ILE A CA 1
ATOM 4690 C C . ILE A 1 588 ? 0.837 16.421 -4.812 1.00 86.50 588 ILE A C 1
ATOM 4692 O O . ILE A 1 588 ? 1.557 15.950 -5.691 1.00 86.50 588 ILE A O 1
ATOM 4696 N N . ASN A 1 589 ? 1.167 17.525 -4.139 1.00 84.19 589 ASN A N 1
ATOM 4697 C CA . ASN A 1 589 ? 2.318 18.368 -4.471 1.00 84.19 589 ASN A CA 1
ATOM 4698 C C . ASN A 1 589 ? 3.642 17.604 -4.452 1.00 84.19 589 ASN A C 1
ATOM 4700 O O . ASN A 1 589 ? 4.463 17.761 -5.354 1.00 84.19 589 ASN A O 1
ATOM 4704 N N . GLY A 1 590 ? 3.833 16.742 -3.449 1.00 80.50 590 GLY A N 1
ATOM 4705 C CA . GLY A 1 590 ? 5.033 15.914 -3.341 1.00 80.50 590 GLY A CA 1
ATOM 4706 C C . GLY A 1 590 ? 5.204 14.965 -4.529 1.00 80.50 590 GLY A C 1
ATOM 4707 O O . GLY A 1 590 ? 6.330 14.702 -4.940 1.00 80.50 590 GLY A O 1
ATOM 4708 N N . ARG A 1 591 ? 4.098 14.499 -5.122 1.00 80.62 591 ARG A N 1
ATOM 4709 C CA . ARG A 1 591 ? 4.106 13.573 -6.266 1.00 80.62 591 ARG A CA 1
ATOM 4710 C C . ARG A 1 591 ? 4.360 14.256 -7.588 1.00 80.62 591 ARG A C 1
ATOM 4712 O O . ARG A 1 591 ? 5.113 13.759 -8.416 1.00 80.62 591 ARG A O 1
ATOM 4719 N N . VAL A 1 592 ? 3.714 15.395 -7.792 1.00 86.69 592 VAL A N 1
ATOM 4720 C CA . VAL A 1 592 ? 3.738 16.076 -9.087 1.00 86.69 592 VAL A CA 1
ATOM 4721 C C . VAL A 1 592 ? 5.003 16.913 -9.272 1.00 86.69 592 VAL A C 1
ATOM 4723 O O . VAL A 1 592 ? 5.265 17.369 -10.380 1.00 86.69 592 VAL A O 1
ATOM 4726 N N . LYS A 1 593 ? 5.829 17.073 -8.226 1.00 86.06 593 LYS A N 1
ATOM 4727 C CA . LYS A 1 593 ? 7.062 17.877 -8.247 1.00 86.06 593 LYS A CA 1
ATOM 4728 C C . LYS A 1 593 ? 8.058 17.480 -9.342 1.00 86.06 593 LYS A C 1
ATOM 4730 O O . LYS A 1 593 ? 8.798 18.333 -9.814 1.00 86.06 593 LYS A O 1
ATOM 4735 N N . VAL A 1 594 ? 8.071 16.211 -9.754 1.00 82.62 594 VAL A N 1
ATOM 4736 C CA . VAL A 1 594 ? 8.935 15.704 -10.842 1.00 82.62 594 VAL A CA 1
ATOM 4737 C C . VAL A 1 594 ? 8.238 15.672 -12.211 1.00 82.62 594 VAL A C 1
ATOM 4739 O O . VAL A 1 594 ? 8.842 15.288 -13.211 1.00 82.62 594 VAL A O 1
ATOM 4742 N N . ILE A 1 595 ? 6.965 16.078 -12.266 1.00 85.75 595 ILE A N 1
ATOM 4743 C CA . ILE A 1 595 ? 6.077 15.936 -13.429 1.00 85.75 595 ILE A CA 1
ATOM 4744 C C . ILE A 1 595 ? 5.648 17.307 -13.980 1.00 85.75 595 ILE A C 1
ATOM 4746 O O . ILE A 1 595 ? 5.604 17.479 -15.199 1.00 85.75 595 ILE A O 1
ATOM 4750 N N . ILE A 1 596 ? 5.384 18.292 -13.110 1.00 90.31 596 ILE A N 1
ATOM 4751 C CA . ILE A 1 596 ? 4.964 19.657 -13.475 1.00 90.31 596 ILE A CA 1
ATOM 4752 C C . ILE A 1 596 ? 5.860 20.735 -12.854 1.00 90.31 596 ILE A C 1
ATOM 4754 O O . ILE A 1 596 ? 6.592 20.493 -11.898 1.00 90.31 596 ILE A O 1
ATOM 4758 N N . SER A 1 597 ? 5.779 21.957 -13.386 1.00 89.25 597 SER A N 1
ATOM 4759 C CA . SER A 1 597 ? 6.528 23.105 -12.867 1.00 89.25 597 SER A CA 1
ATOM 4760 C C . SER A 1 597 ? 5.919 23.665 -11.577 1.00 89.25 597 SER A C 1
ATOM 4762 O O . SER A 1 597 ? 4.715 23.557 -11.338 1.00 89.25 597 SER A O 1
ATOM 4764 N N . GLN A 1 598 ? 6.736 24.364 -10.781 1.00 88.69 598 GLN A N 1
ATOM 4765 C CA . GLN A 1 598 ? 6.301 24.980 -9.520 1.00 88.69 598 GLN A CA 1
ATOM 4766 C C . GLN A 1 598 ? 5.105 25.936 -9.687 1.00 88.69 598 GLN A C 1
ATOM 4768 O O . GLN A 1 598 ? 4.268 26.024 -8.792 1.00 88.69 598 GLN A O 1
ATOM 4773 N N . LYS A 1 599 ? 4.982 26.611 -10.841 1.00 91.31 599 LYS A N 1
ATOM 4774 C CA . LYS A 1 599 ? 3.833 27.475 -11.165 1.00 91.31 599 LYS A CA 1
ATOM 4775 C C . LYS A 1 599 ? 2.507 26.720 -11.018 1.00 91.31 599 LYS A C 1
ATOM 4777 O O . LYS A 1 599 ? 1.583 27.239 -10.402 1.00 91.31 599 LYS A O 1
ATOM 4782 N N . TYR A 1 600 ? 2.424 25.510 -11.565 1.00 91.31 600 TYR A N 1
ATOM 4783 C CA . TYR A 1 600 ? 1.196 24.713 -11.554 1.00 91.31 600 TYR A CA 1
ATOM 4784 C C . TYR A 1 600 ? 0.975 23.992 -10.222 1.00 91.31 600 TYR A C 1
ATOM 4786 O O . TYR A 1 600 ? -0.168 23.795 -9.828 1.00 91.31 600 TYR A O 1
ATOM 4794 N N . ILE A 1 601 ? 2.044 23.678 -9.482 1.00 90.81 601 ILE A N 1
ATOM 4795 C CA . ILE A 1 601 ? 1.936 23.186 -8.096 1.00 90.81 601 ILE A CA 1
ATOM 4796 C C . ILE A 1 601 ? 1.244 24.232 -7.214 1.00 90.81 601 ILE A C 1
ATOM 4798 O O . ILE A 1 601 ? 0.312 23.910 -6.485 1.00 90.81 601 ILE A O 1
ATOM 4802 N N . ASN A 1 602 ? 1.639 25.502 -7.339 1.00 91.31 602 ASN A N 1
ATOM 4803 C CA . ASN A 1 602 ? 1.002 26.590 -6.594 1.00 91.31 602 ASN A CA 1
ATOM 4804 C C . ASN A 1 602 ? -0.483 26.749 -6.965 1.00 91.31 602 ASN A C 1
ATOM 4806 O O . ASN A 1 602 ? -1.302 27.091 -6.114 1.00 91.31 602 ASN A O 1
ATOM 4810 N N . GLU A 1 603 ? -0.840 26.498 -8.227 1.00 93.25 603 GLU A N 1
ATOM 4811 C CA . GLU A 1 603 ? -2.236 26.537 -8.662 1.00 93.25 603 GLU A CA 1
ATOM 4812 C C . GLU A 1 603 ? -3.046 25.357 -8.106 1.00 93.25 603 GLU A C 1
ATOM 4814 O O . GLU A 1 603 ? -4.171 25.555 -7.651 1.00 93.25 603 GLU A O 1
ATOM 4819 N N . ILE A 1 604 ? -2.463 24.155 -8.031 1.00 92.06 604 ILE A N 1
ATOM 4820 C CA . ILE A 1 604 ? -3.067 23.019 -7.317 1.00 92.06 604 ILE A CA 1
ATOM 4821 C C . ILE A 1 604 ? -3.356 23.404 -5.859 1.00 92.06 604 ILE A C 1
ATOM 4823 O O . ILE A 1 604 ? -4.474 23.193 -5.391 1.00 92.06 604 ILE A O 1
ATOM 4827 N N . ASP A 1 605 ? -2.411 24.039 -5.162 1.00 90.38 605 ASP A N 1
ATOM 4828 C CA . ASP A 1 605 ? -2.618 24.516 -3.787 1.00 90.38 605 ASP A CA 1
ATOM 4829 C C . ASP A 1 605 ? -3.763 25.524 -3.661 1.00 90.38 605 ASP A C 1
ATOM 4831 O O . ASP A 1 605 ? -4.548 25.466 -2.708 1.00 90.38 605 ASP A O 1
ATOM 4835 N N . ASN A 1 606 ? -3.891 26.446 -4.618 1.00 91.38 606 ASN A N 1
ATOM 4836 C CA . ASN A 1 606 ? -5.004 27.393 -4.650 1.00 91.38 606 ASN A CA 1
ATOM 4837 C C . ASN A 1 606 ? -6.346 26.665 -4.785 1.00 91.38 606 ASN A C 1
ATOM 4839 O O . ASN A 1 606 ? -7.278 26.941 -4.028 1.00 91.38 606 ASN A O 1
ATOM 4843 N N . GLN A 1 607 ? -6.434 25.679 -5.677 1.00 92.69 607 GLN A N 1
ATOM 4844 C CA . GLN A 1 607 ? -7.658 24.900 -5.850 1.00 92.69 607 GLN A CA 1
ATOM 4845 C C . GLN A 1 607 ? -7.955 23.987 -4.649 1.00 92.69 607 GLN A C 1
ATOM 4847 O O . GLN A 1 607 ? -9.117 23.807 -4.284 1.00 92.69 607 GLN A O 1
ATOM 4852 N N . ILE A 1 608 ? -6.935 23.486 -3.946 1.00 89.88 608 ILE A N 1
ATOM 4853 C CA . ILE A 1 608 ? -7.115 22.753 -2.681 1.00 89.88 608 ILE A CA 1
ATOM 4854 C C . ILE A 1 608 ? -7.720 23.655 -1.592 1.00 89.88 608 ILE A C 1
ATOM 4856 O O . ILE A 1 608 ? -8.534 23.191 -0.791 1.00 89.88 608 ILE A O 1
ATOM 4860 N N . LYS A 1 609 ? -7.395 24.953 -1.559 1.00 89.06 609 LYS A N 1
ATOM 4861 C CA . LYS A 1 609 ? -8.058 25.907 -0.646 1.00 89.06 609 LYS A CA 1
ATOM 4862 C C . LYS A 1 609 ? -9.531 26.107 -1.007 1.00 89.06 609 LYS A C 1
ATOM 4864 O O . LYS A 1 609 ? -10.370 26.196 -0.112 1.00 89.06 609 LYS A O 1
ATOM 4869 N N . ASN A 1 610 ? -9.871 26.085 -2.292 1.00 89.38 610 ASN A N 1
ATOM 4870 C CA . ASN A 1 610 ? -11.260 26.183 -2.749 1.00 89.38 610 ASN A CA 1
ATOM 4871 C C . ASN A 1 610 ? -12.102 24.938 -2.392 1.00 89.38 610 ASN A C 1
ATOM 4873 O O . ASN A 1 610 ? -13.327 25.019 -2.362 1.00 89.38 610 ASN A O 1
ATOM 4877 N N . LEU A 1 611 ? -11.474 23.809 -2.026 1.00 88.94 611 LEU A N 1
ATOM 4878 C CA . LEU A 1 611 ? -12.163 22.609 -1.528 1.00 88.94 611 LEU A CA 1
ATOM 4879 C C . LEU A 1 611 ? -12.647 22.714 -0.072 1.00 88.94 611 LEU A C 1
ATOM 4881 O O . LEU A 1 611 ? -13.399 21.844 0.373 1.00 88.94 611 LEU A O 1
ATOM 4885 N N . GLN A 1 612 ? -12.248 23.736 0.696 1.00 85.00 612 GLN A N 1
ATOM 4886 C CA . GLN A 1 612 ? -12.582 23.831 2.128 1.00 85.00 612 GLN A CA 1
ATOM 4887 C C . GLN A 1 612 ? -14.093 23.768 2.439 1.00 85.00 612 GLN A C 1
ATOM 4889 O O . GLN A 1 612 ? -14.466 23.051 3.374 1.00 85.00 612 GLN A O 1
ATOM 4894 N N . PRO A 1 613 ? -14.996 24.417 1.671 1.00 88.50 613 PRO A N 1
ATOM 4895 C CA . PRO A 1 613 ? -16.438 24.283 1.886 1.00 88.50 613 PRO A CA 1
ATOM 4896 C C . PRO A 1 613 ? -16.933 22.839 1.716 1.00 88.50 613 PRO A C 1
ATOM 4898 O O . PRO A 1 613 ? -17.708 22.347 2.536 1.00 88.50 613 PRO A O 1
ATOM 4901 N N . ILE A 1 614 ? -16.432 22.129 0.699 1.00 91.75 614 ILE A N 1
ATOM 4902 C CA . ILE A 1 614 ? -16.762 20.720 0.444 1.00 91.75 614 ILE A CA 1
ATOM 4903 C C . ILE A 1 614 ? -16.202 19.836 1.563 1.00 91.75 614 ILE A C 1
ATOM 4905 O O . ILE A 1 614 ? -16.928 18.996 2.093 1.00 91.75 614 ILE A O 1
ATOM 4909 N N . LYS A 1 615 ? -14.947 20.057 1.988 1.00 87.19 615 LYS A N 1
ATOM 4910 C CA . LYS A 1 615 ? -14.328 19.358 3.132 1.00 87.19 615 LYS A CA 1
ATOM 4911 C C . LYS A 1 615 ? -15.191 19.493 4.387 1.00 87.19 615 LYS A C 1
ATOM 4913 O O . LYS A 1 615 ? -15.448 18.500 5.063 1.00 87.19 615 LYS A O 1
ATOM 4918 N N . LYS A 1 616 ? -15.672 20.702 4.687 1.00 82.88 616 LYS A N 1
ATOM 4919 C CA . LYS A 1 616 ? -16.541 20.953 5.842 1.00 82.88 616 LYS A CA 1
ATOM 4920 C C . LYS A 1 616 ? -17.840 20.146 5.758 1.00 82.88 616 LYS A C 1
ATOM 4922 O O . LYS A 1 616 ? -18.171 19.438 6.706 1.00 82.88 616 LYS A O 1
ATOM 4927 N N . LEU A 1 617 ? -18.529 20.187 4.616 1.00 84.62 617 LEU A N 1
ATOM 4928 C CA . LEU A 1 617 ? -19.752 19.405 4.399 1.00 84.62 617 LEU A CA 1
ATOM 4929 C C . LEU A 1 617 ? -19.495 17.890 4.510 1.00 84.62 617 LEU A C 1
ATOM 4931 O O . LEU A 1 617 ? -20.308 17.160 5.077 1.00 84.62 617 LEU A O 1
ATOM 4935 N N . LEU A 1 618 ? -18.357 17.400 4.020 1.00 84.00 618 LEU A N 1
ATOM 4936 C CA . LEU A 1 618 ? -17.958 15.997 4.145 1.00 84.00 618 LEU A CA 1
ATOM 4937 C C . LEU A 1 618 ? -17.741 15.576 5.606 1.00 84.00 618 LEU A C 1
ATOM 4939 O O . LEU A 1 618 ? -18.222 14.521 6.015 1.00 84.00 618 LEU A O 1
ATOM 4943 N N . LEU A 1 619 ? -17.074 16.403 6.414 1.00 78.12 619 LEU A N 1
ATOM 4944 C CA . LEU A 1 619 ? -16.875 16.133 7.842 1.00 78.12 619 LEU A CA 1
ATOM 4945 C C . LEU A 1 619 ? -18.201 16.171 8.620 1.00 78.12 619 LEU A C 1
ATOM 4947 O O . LEU A 1 619 ? -18.462 15.293 9.442 1.00 78.12 619 LEU A O 1
ATOM 4951 N N . GLU A 1 620 ? -19.089 17.120 8.308 1.00 77.62 620 GLU A N 1
ATOM 4952 C CA . GLU A 1 620 ? -20.431 17.206 8.902 1.00 77.62 620 GLU A CA 1
ATOM 4953 C C . GLU A 1 620 ? -21.286 15.955 8.620 1.00 77.62 620 GLU A C 1
ATOM 4955 O O . GLU A 1 620 ? -22.076 15.533 9.471 1.00 77.62 620 GLU A O 1
ATOM 4960 N N . TYR A 1 621 ? -21.096 15.296 7.467 1.00 77.19 621 TYR A N 1
ATOM 4961 C CA . TYR A 1 621 ? -21.807 14.057 7.131 1.00 77.19 621 TYR A CA 1
ATOM 4962 C C . TYR A 1 621 ? -21.545 12.923 8.143 1.00 77.19 621 TYR A C 1
ATOM 4964 O O . TYR A 1 621 ? -22.421 12.079 8.361 1.00 77.19 621 TYR A O 1
ATOM 4972 N N . LEU A 1 622 ? -20.376 12.899 8.799 1.00 64.81 622 LEU A N 1
ATOM 4973 C CA . LEU A 1 622 ? -20.041 11.872 9.794 1.00 64.81 622 LEU A CA 1
ATOM 4974 C C . LEU A 1 622 ? -20.915 11.957 11.052 1.00 64.81 622 LEU A C 1
ATOM 4976 O O . LEU A 1 622 ? -21.226 10.926 11.648 1.00 64.81 622 LEU A O 1
ATOM 4980 N N . VAL A 1 623 ? -21.343 13.164 11.429 1.00 64.19 623 VAL A N 1
ATOM 4981 C CA . VAL A 1 623 ? -22.054 13.430 12.692 1.00 64.19 623 VAL A CA 1
ATOM 4982 C C . VAL A 1 623 ? -23.551 13.685 12.507 1.00 64.19 623 VAL A C 1
ATOM 4984 O O . VAL A 1 623 ? -24.317 13.645 13.470 1.00 64.19 623 VAL A O 1
ATOM 4987 N N . ILE A 1 624 ? -24.006 13.921 11.274 1.00 70.00 624 ILE A N 1
ATOM 4988 C CA . ILE A 1 624 ? -25.403 14.265 11.011 1.00 70.00 624 ILE A CA 1
ATOM 4989 C C . ILE A 1 624 ? -26.357 13.065 11.185 1.00 70.00 624 ILE A C 1
ATOM 4991 O O . ILE A 1 624 ? -26.120 11.937 10.720 1.00 70.00 624 ILE A O 1
ATOM 4995 N N . GLN A 1 625 ? -27.497 13.332 11.830 1.00 54.75 625 GLN A N 1
ATOM 4996 C CA . GLN A 1 625 ? -28.569 12.357 12.046 1.00 54.75 625 GLN A CA 1
ATOM 4997 C C . GLN A 1 625 ? -29.143 11.846 10.715 1.00 54.75 625 GLN A C 1
ATOM 4999 O O . GLN A 1 625 ? -29.308 12.605 9.759 1.00 54.75 625 GLN A O 1
ATOM 5004 N N . LYS A 1 626 ? -29.487 10.550 10.655 1.00 63.34 626 LYS A N 1
ATOM 5005 C CA . LYS A 1 626 ? -29.921 9.864 9.419 1.00 63.34 626 LYS A CA 1
ATOM 5006 C C . LYS A 1 626 ? -31.087 10.554 8.699 1.00 63.34 626 LYS A C 1
ATOM 5008 O O . LYS A 1 626 ? -31.066 10.640 7.478 1.00 63.34 626 LYS A O 1
ATOM 5013 N N . ASN A 1 627 ? -32.060 11.076 9.441 1.00 60.72 627 ASN A N 1
ATOM 5014 C CA . ASN A 1 627 ? -33.237 11.775 8.910 1.00 60.72 627 ASN A CA 1
ATOM 5015 C C . ASN A 1 627 ? -32.923 13.139 8.262 1.00 60.72 627 ASN A C 1
ATOM 5017 O O . ASN A 1 627 ? -33.733 13.633 7.487 1.00 60.72 627 ASN A O 1
ATOM 5021 N N . LYS A 1 628 ? -31.759 13.740 8.543 1.00 71.75 628 LYS A N 1
ATOM 5022 C CA . LYS A 1 628 ? -31.318 15.020 7.959 1.00 71.75 628 LYS A CA 1
ATOM 5023 C C . LYS A 1 628 ? -30.305 14.853 6.816 1.00 71.75 628 LYS A C 1
ATOM 5025 O O . LYS A 1 628 ? -29.878 15.845 6.230 1.00 71.75 628 LYS A O 1
ATOM 5030 N N . ARG A 1 629 ? -29.931 13.614 6.468 1.00 77.25 629 ARG A N 1
ATOM 5031 C CA . ARG A 1 629 ? -28.888 13.322 5.463 1.00 77.25 629 ARG A CA 1
ATOM 5032 C C . ARG A 1 629 ? -29.271 13.698 4.034 1.00 77.25 629 ARG A C 1
ATOM 5034 O O . ARG A 1 629 ? -28.389 14.091 3.286 1.00 77.25 629 ARG A O 1
ATOM 5041 N N . ALA A 1 630 ? -30.548 13.621 3.665 1.00 79.00 630 ALA A N 1
ATOM 5042 C CA . ALA A 1 630 ? -31.015 13.913 2.305 1.00 79.00 630 ALA A CA 1
ATOM 5043 C C . ALA A 1 630 ? -30.681 15.352 1.855 1.00 79.00 630 ALA A C 1
ATOM 5045 O O . ALA A 1 630 ? -30.008 15.560 0.844 1.00 79.00 630 ALA A O 1
ATOM 5046 N N . ASN A 1 631 ? -31.063 16.347 2.663 1.00 82.06 631 ASN A N 1
ATOM 5047 C CA . ASN A 1 631 ? -30.782 17.760 2.380 1.00 82.06 631 ASN A CA 1
ATOM 5048 C C . ASN A 1 631 ? -29.277 18.063 2.414 1.00 82.06 631 ASN A C 1
ATOM 5050 O O . ASN A 1 631 ? -28.786 18.881 1.641 1.00 82.06 631 ASN A O 1
ATOM 5054 N N . HIS A 1 632 ? -28.542 17.392 3.304 1.00 84.88 632 HIS A N 1
ATOM 5055 C CA . HIS A 1 632 ? -27.094 17.550 3.427 1.00 84.88 632 HIS A CA 1
ATOM 5056 C C . HIS A 1 632 ? -26.347 17.036 2.195 1.00 84.88 632 HIS A C 1
ATOM 5058 O O . HIS A 1 632 ? -25.506 17.738 1.643 1.00 84.88 632 HIS A O 1
ATOM 5064 N N . ILE A 1 633 ? -26.700 15.837 1.725 1.00 87.62 633 ILE A N 1
ATOM 5065 C CA . ILE A 1 633 ? -26.122 15.246 0.514 1.00 87.62 633 ILE A CA 1
ATOM 5066 C C . ILE A 1 633 ? -26.470 16.071 -0.727 1.00 87.62 633 ILE A C 1
ATOM 5068 O O . ILE A 1 633 ? -25.608 16.239 -1.579 1.00 87.62 633 ILE A O 1
ATOM 5072 N N . THR A 1 634 ? -27.669 16.654 -0.805 1.00 88.94 634 THR A N 1
ATOM 5073 C CA . THR A 1 634 ? -28.051 17.548 -1.916 1.00 88.94 634 THR A CA 1
ATOM 5074 C C . THR A 1 634 ? -27.090 18.735 -2.039 1.00 88.94 634 THR A C 1
ATOM 5076 O O . THR A 1 634 ? -26.493 18.934 -3.094 1.00 88.94 634 THR A O 1
ATOM 5079 N N . ARG A 1 635 ? -26.837 19.452 -0.934 1.00 89.31 635 ARG A N 1
ATOM 5080 C CA . ARG A 1 635 ? -25.874 20.571 -0.906 1.00 89.31 635 ARG A CA 1
ATOM 5081 C C . ARG A 1 635 ? -24.456 20.137 -1.264 1.00 89.31 635 ARG A C 1
ATOM 5083 O O . ARG A 1 635 ? -23.710 20.889 -1.888 1.00 89.31 635 ARG A O 1
ATOM 5090 N N . LEU A 1 636 ? -24.074 18.934 -0.837 1.00 91.62 636 LEU A N 1
ATOM 5091 C CA . LEU A 1 636 ? -22.761 18.373 -1.118 1.00 91.62 636 LEU A CA 1
ATOM 5092 C C . LEU A 1 636 ? -22.598 18.057 -2.614 1.00 91.62 636 LEU A C 1
ATOM 5094 O O . LEU A 1 636 ? -21.579 18.430 -3.186 1.00 91.62 636 LEU A O 1
ATOM 5098 N N . VAL A 1 637 ? -23.610 17.461 -3.259 1.00 93.00 637 VAL A N 1
ATOM 5099 C CA . VAL A 1 637 ? -23.626 17.229 -4.716 1.00 93.00 637 VAL A CA 1
ATOM 5100 C C . VAL A 1 637 ? -23.533 18.551 -5.480 1.00 93.00 637 VAL A C 1
ATOM 5102 O O . VAL A 1 637 ? -22.693 18.685 -6.363 1.00 93.00 637 VAL A O 1
ATOM 5105 N N . GLU A 1 638 ? -24.341 19.551 -5.120 1.00 92.25 638 GLU A N 1
ATOM 5106 C CA . GLU A 1 638 ? -24.325 20.875 -5.763 1.00 92.25 638 GLU A CA 1
ATOM 5107 C C . GLU A 1 638 ? -22.954 21.554 -5.648 1.00 92.25 638 GLU A C 1
ATOM 5109 O O . GLU A 1 638 ? -22.427 22.075 -6.633 1.00 92.25 638 GLU A O 1
ATOM 5114 N N . SER A 1 639 ? -22.340 21.487 -4.462 1.00 94.31 639 SER A N 1
ATOM 5115 C CA . SER A 1 639 ? -21.004 22.042 -4.223 1.00 94.31 639 SER A CA 1
ATOM 5116 C C . SER A 1 639 ? -19.934 21.314 -5.041 1.00 94.31 639 SER A C 1
ATOM 5118 O O . SER A 1 639 ? -19.063 21.960 -5.623 1.00 94.31 639 SER A O 1
ATOM 5120 N N . CYS A 1 640 ? -20.006 19.981 -5.126 1.00 96.00 640 CYS A N 1
ATOM 5121 C CA . CYS A 1 640 ? -19.081 19.195 -5.940 1.00 96.00 640 CYS A CA 1
ATOM 5122 C C . CYS A 1 640 ? -19.227 19.488 -7.440 1.00 96.00 640 CYS A C 1
ATOM 5124 O O . CYS A 1 640 ? -18.215 19.657 -8.120 1.00 96.00 640 CYS A O 1
ATOM 5126 N N . ASN A 1 641 ? -20.462 19.607 -7.938 1.00 94.19 641 ASN A N 1
ATOM 5127 C CA . ASN A 1 641 ? -20.744 19.983 -9.322 1.00 94.19 641 ASN A CA 1
ATOM 5128 C C . ASN A 1 641 ? -20.171 21.364 -9.655 1.00 94.19 641 ASN A C 1
ATOM 5130 O O . ASN A 1 641 ? -19.484 21.504 -10.665 1.00 94.19 641 ASN A O 1
ATOM 5134 N N . SER A 1 642 ? -20.405 22.366 -8.798 1.00 95.00 642 SER A N 1
ATOM 5135 C CA . SER A 1 642 ? -19.861 23.716 -8.993 1.00 95.00 642 SER A CA 1
ATOM 5136 C C . SER A 1 642 ? -18.338 23.695 -9.064 1.00 95.00 642 SER A C 1
ATOM 5138 O O . SER A 1 642 ? -17.765 24.196 -10.025 1.00 95.00 642 SER A O 1
ATOM 5140 N N . PHE A 1 643 ? -17.684 23.040 -8.101 1.00 96.25 643 PHE A N 1
ATOM 5141 C CA . PHE A 1 643 ? -16.226 22.969 -8.066 1.00 96.25 643 PHE A CA 1
ATOM 5142 C C . PHE A 1 643 ? -15.645 22.272 -9.302 1.00 96.25 643 PHE A C 1
ATOM 5144 O O . PHE A 1 643 ? -14.642 22.724 -9.849 1.00 96.25 643 PHE A O 1
ATOM 5151 N N . PHE A 1 644 ? -16.276 21.198 -9.789 1.00 95.38 644 PHE A N 1
ATOM 5152 C CA . PHE A 1 644 ? -15.821 20.553 -11.019 1.00 95.38 644 PHE A CA 1
ATOM 5153 C C . PHE A 1 644 ? -15.950 21.476 -12.238 1.00 95.38 644 PHE A C 1
ATOM 5155 O O . PHE A 1 644 ? -15.033 21.542 -13.050 1.00 95.38 644 PHE A O 1
ATOM 5162 N N . GLN A 1 645 ? -17.042 22.235 -12.352 1.00 94.31 645 GLN A N 1
ATOM 5163 C CA . GLN A 1 645 ? -17.197 23.215 -13.431 1.00 94.31 645 GLN A CA 1
ATOM 5164 C C . GLN A 1 645 ? -16.162 24.343 -13.349 1.00 94.31 645 GLN A C 1
ATOM 5166 O O . GLN A 1 645 ? -15.665 24.791 -14.382 1.00 94.31 645 GLN A O 1
ATOM 5171 N N . ASP A 1 646 ? -15.802 24.772 -12.141 1.00 93.38 646 ASP A N 1
ATOM 5172 C CA . ASP A 1 646 ? -14.753 25.771 -11.933 1.00 93.38 646 ASP A CA 1
ATOM 5173 C C . ASP A 1 646 ? -13.371 25.225 -12.327 1.00 93.38 646 ASP A C 1
ATOM 5175 O O . ASP A 1 646 ? -12.595 25.933 -12.970 1.00 93.38 646 ASP A O 1
ATOM 5179 N N . LEU A 1 647 ? -13.088 23.945 -12.042 1.00 93.12 647 LEU A N 1
ATOM 5180 C CA . LEU A 1 647 ? -11.880 23.271 -12.531 1.00 93.12 647 LEU A CA 1
ATOM 5181 C C . LEU A 1 647 ? -11.823 23.235 -14.062 1.00 93.12 647 LEU A C 1
ATOM 5183 O O . LEU A 1 647 ? -10.770 23.519 -14.627 1.00 93.12 647 LEU A O 1
ATOM 5187 N N . LEU A 1 648 ? -12.934 22.922 -14.737 1.00 91.88 648 LEU A N 1
ATOM 5188 C CA . LEU A 1 648 ? -12.984 22.871 -16.204 1.00 91.88 648 LEU A CA 1
ATOM 5189 C C . LEU A 1 648 ? -12.758 24.247 -16.847 1.00 91.88 648 LEU A C 1
ATOM 5191 O O . LEU A 1 648 ? -12.110 24.340 -17.887 1.00 91.88 648 LEU A O 1
ATOM 5195 N N . LYS A 1 649 ? -13.261 25.319 -16.224 1.00 92.19 649 LYS A N 1
ATOM 5196 C CA . LYS A 1 649 ? -13.099 26.703 -16.707 1.00 92.19 649 LYS A CA 1
ATOM 5197 C C . LYS A 1 649 ? -11.723 27.303 -16.412 1.00 92.19 649 LYS A C 1
ATOM 5199 O O . LYS A 1 649 ? -11.413 28.367 -16.943 1.00 92.19 649 LYS A O 1
ATOM 5204 N N . ASN A 1 650 ? -10.922 26.672 -15.556 1.00 91.56 650 ASN A N 1
ATOM 5205 C CA . ASN A 1 650 ? -9.599 27.170 -15.201 1.00 91.56 650 ASN A CA 1
ATOM 5206 C C . ASN A 1 650 ? -8.664 27.124 -16.422 1.00 91.56 650 ASN A C 1
ATOM 5208 O O . ASN A 1 650 ? -8.544 26.094 -17.082 1.00 91.56 650 ASN A O 1
ATOM 5212 N N . GLU A 1 651 ? -7.946 28.215 -16.692 1.00 88.88 651 GLU A N 1
ATOM 5213 C CA . GLU A 1 651 ? -6.987 28.300 -17.807 1.00 88.88 651 GLU A CA 1
ATOM 5214 C C . GLU A 1 651 ? -5.859 27.257 -17.719 1.00 88.88 651 GLU A C 1
ATOM 5216 O O . GLU A 1 651 ? -5.244 26.907 -18.721 1.00 88.88 651 GLU A O 1
ATOM 5221 N N . SER A 1 652 ? -5.574 26.758 -16.514 1.00 90.19 652 SER A N 1
ATOM 5222 C CA . SER A 1 652 ? -4.562 25.738 -16.235 1.00 90.19 652 SER A CA 1
ATOM 5223 C C . SER A 1 652 ? -5.149 24.330 -16.065 1.00 90.19 652 SER A C 1
ATOM 5225 O O . SER A 1 652 ? -4.455 23.467 -15.525 1.00 90.19 652 SER A O 1
ATOM 5227 N N . ASN A 1 653 ? -6.395 24.074 -16.496 1.00 89.12 653 ASN A N 1
ATOM 5228 C CA . ASN A 1 653 ? -7.098 22.804 -16.257 1.00 89.12 653 ASN A CA 1
ATOM 5229 C C . ASN A 1 653 ? -6.260 21.566 -16.636 1.00 89.12 653 ASN A C 1
ATOM 5231 O O . ASN A 1 653 ? -6.118 20.657 -15.823 1.00 89.12 653 ASN A O 1
ATOM 5235 N N . THR A 1 654 ? -5.553 21.593 -17.765 1.00 89.44 654 THR A N 1
ATOM 5236 C CA . THR A 1 654 ? -4.701 20.506 -18.261 1.00 89.44 654 THR A CA 1
ATOM 5237 C C . THR A 1 654 ? -3.668 20.045 -17.229 1.00 89.44 654 THR A C 1
ATOM 5239 O O . THR A 1 654 ? -3.332 18.867 -17.152 1.00 89.44 654 THR A O 1
ATOM 5242 N N . TYR A 1 655 ? -3.175 20.956 -16.387 1.00 90.75 655 TYR A N 1
ATOM 5243 C CA . TYR A 1 655 ? -2.160 20.674 -15.367 1.00 90.75 655 TYR A CA 1
ATOM 5244 C C . TYR A 1 655 ? -2.763 20.276 -14.013 1.00 90.75 655 TYR A C 1
ATOM 5246 O O . TYR A 1 655 ? -2.044 19.812 -13.128 1.00 90.75 655 TYR A O 1
ATOM 5254 N N . LEU A 1 656 ? -4.083 20.414 -13.855 1.00 91.44 656 LEU A N 1
ATOM 5255 C CA . LEU A 1 656 ? -4.839 20.043 -12.659 1.00 91.44 656 LEU A CA 1
ATOM 5256 C C . LEU A 1 656 ? -5.317 18.585 -12.680 1.00 91.44 656 LEU A C 1
ATOM 5258 O O . LEU A 1 656 ? -5.991 18.161 -11.741 1.00 91.44 656 LEU A O 1
ATOM 5262 N N . ILE A 1 657 ? -4.948 17.790 -13.694 1.00 90.19 657 ILE A N 1
ATOM 5263 C CA . ILE A 1 657 ? -5.238 16.346 -13.770 1.00 90.19 657 ILE A CA 1
ATOM 5264 C C . ILE A 1 657 ? -4.982 15.619 -12.429 1.00 90.19 657 ILE A C 1
ATOM 5266 O O . ILE A 1 657 ? -5.890 14.925 -11.966 1.00 90.19 657 ILE A O 1
ATOM 5270 N N . PRO A 1 658 ? -3.832 15.789 -11.738 1.00 88.19 658 PRO A N 1
ATOM 5271 C CA . PRO A 1 658 ? -3.563 15.072 -10.484 1.00 88.19 658 PRO A CA 1
ATOM 5272 C C . PRO A 1 658 ? -4.568 15.387 -9.363 1.00 88.19 658 PRO A C 1
ATOM 5274 O O . PRO A 1 658 ? -4.966 14.503 -8.597 1.00 88.19 658 PRO A O 1
ATOM 5277 N N . LEU A 1 659 ? -5.012 16.646 -9.289 1.00 91.88 659 LEU A N 1
ATOM 5278 C CA . LEU A 1 659 ? -6.058 17.097 -8.372 1.00 91.88 659 LEU A CA 1
ATOM 5279 C C . LEU A 1 659 ? -7.421 16.519 -8.768 1.00 91.88 659 LEU A C 1
ATOM 5281 O O . LEU A 1 659 ? -8.136 15.977 -7.922 1.00 91.88 659 LEU A O 1
ATOM 5285 N N . ALA A 1 660 ? -7.753 16.599 -10.056 1.00 92.88 660 ALA A N 1
ATOM 5286 C CA . ALA A 1 660 ? -9.018 16.136 -10.603 1.00 92.88 660 ALA A CA 1
ATOM 5287 C C . ALA A 1 660 ? -9.223 14.624 -10.424 1.00 92.88 660 ALA A C 1
ATOM 5289 O O . ALA A 1 660 ? -10.340 14.215 -10.129 1.00 92.88 660 ALA A O 1
ATOM 5290 N N . ILE A 1 661 ? -8.167 13.801 -10.503 1.00 90.56 661 ILE A N 1
ATOM 5291 C CA . ILE A 1 661 ? -8.239 12.357 -10.209 1.00 90.56 661 ILE A CA 1
ATOM 5292 C C . ILE A 1 661 ? -8.712 12.115 -8.773 1.00 90.56 661 ILE A C 1
ATOM 5294 O O . ILE A 1 661 ? -9.678 11.389 -8.541 1.00 90.56 661 ILE A O 1
ATOM 5298 N N . THR A 1 662 ? -8.056 12.753 -7.798 1.00 90.81 662 THR A N 1
ATOM 5299 C CA . THR A 1 662 ? -8.410 12.591 -6.379 1.00 90.81 662 THR A CA 1
ATOM 5300 C C . THR A 1 662 ? -9.825 13.114 -6.119 1.00 90.81 662 THR A C 1
ATOM 5302 O O . THR A 1 662 ? -10.602 12.487 -5.400 1.00 90.81 662 THR A O 1
ATOM 5305 N N . PHE A 1 663 ? -10.187 14.240 -6.738 1.00 94.19 663 PHE A N 1
ATOM 5306 C CA . PHE A 1 663 ? -11.509 14.838 -6.593 1.00 94.19 663 PHE A CA 1
ATOM 5307 C C . PHE A 1 663 ? -12.629 14.021 -7.258 1.00 94.19 663 PHE A C 1
ATOM 5309 O O . PHE A 1 663 ? -13.709 13.921 -6.679 1.00 94.19 663 PHE A O 1
ATOM 5316 N N . ALA A 1 664 ? -12.386 13.383 -8.407 1.00 94.06 664 ALA A N 1
ATOM 5317 C CA . ALA A 1 664 ? -13.365 12.524 -9.076 1.00 94.06 664 ALA A CA 1
ATOM 5318 C C . ALA A 1 664 ? -13.851 11.405 -8.144 1.00 94.06 664 ALA A C 1
ATOM 5320 O O . ALA A 1 664 ? -15.052 11.180 -8.012 1.00 94.06 664 ALA A O 1
ATOM 5321 N N . ILE A 1 665 ? -12.933 10.778 -7.403 1.00 92.44 665 ILE A N 1
ATOM 5322 C CA . ILE A 1 665 ? -13.259 9.759 -6.397 1.00 92.44 665 ILE A CA 1
ATOM 5323 C C . ILE A 1 665 ? -14.182 10.320 -5.304 1.00 92.44 665 ILE A C 1
ATOM 5325 O O . ILE A 1 665 ? -15.165 9.674 -4.933 1.00 92.44 665 ILE A O 1
ATOM 5329 N N . VAL A 1 666 ? -13.922 11.539 -4.817 1.00 93.56 666 VAL A N 1
ATOM 5330 C CA . VAL A 1 666 ? -14.799 12.225 -3.851 1.00 93.56 666 VAL A CA 1
ATOM 5331 C C . VAL A 1 666 ? -16.183 12.452 -4.450 1.00 93.56 666 VAL A C 1
ATOM 5333 O O . VAL A 1 666 ? -17.186 12.032 -3.870 1.00 93.56 666 VAL A O 1
ATOM 5336 N N . HIS A 1 667 ? -16.237 13.076 -5.623 1.00 95.06 667 HIS A N 1
ATOM 5337 C CA . HIS A 1 667 ? -17.475 13.482 -6.272 1.00 95.06 667 HIS A CA 1
ATOM 5338 C C . HIS A 1 667 ? -18.376 12.281 -6.599 1.00 95.06 667 HIS A C 1
ATOM 5340 O O . HIS A 1 667 ? -19.555 12.260 -6.237 1.00 95.06 667 HIS A O 1
ATOM 5346 N N . LEU A 1 668 ? -17.814 11.232 -7.197 1.00 93.56 668 LEU A N 1
ATOM 5347 C CA . LEU A 1 668 ? -18.557 10.028 -7.564 1.00 93.56 668 LEU A CA 1
ATOM 5348 C C . LEU A 1 668 ? -19.026 9.243 -6.332 1.00 93.56 668 LEU A C 1
ATOM 5350 O O . LEU A 1 668 ? -20.121 8.682 -6.339 1.00 93.56 668 LEU A O 1
ATOM 5354 N N . THR A 1 669 ? -18.266 9.263 -5.229 1.00 91.06 669 THR A N 1
ATOM 5355 C CA . THR A 1 669 ? -18.725 8.685 -3.954 1.00 91.06 669 THR A CA 1
ATOM 5356 C C . THR A 1 669 ? -19.947 9.425 -3.404 1.00 91.06 669 THR A C 1
ATOM 5358 O O . THR A 1 669 ? -20.880 8.791 -2.905 1.00 91.06 669 THR A O 1
ATOM 5361 N N . VAL A 1 670 ? -19.956 10.758 -3.495 1.00 92.38 670 VAL A N 1
ATOM 5362 C CA . VAL A 1 670 ? -21.083 11.5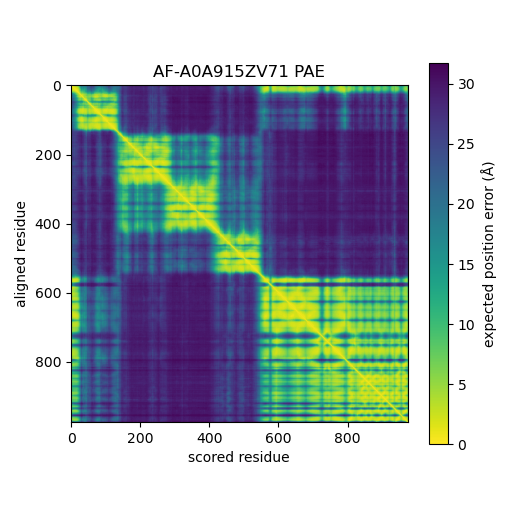98 -3.065 1.00 92.38 670 VAL A CA 1
ATOM 5363 C C . VAL A 1 670 ? -22.328 11.315 -3.910 1.00 92.38 670 VAL A C 1
ATOM 5365 O O . VAL A 1 670 ? -23.403 11.090 -3.350 1.00 92.38 670 VAL A O 1
ATOM 5368 N N . LEU A 1 671 ? -22.182 11.251 -5.236 1.00 91.12 671 LEU A N 1
ATOM 5369 C CA . LEU A 1 671 ? -23.270 10.901 -6.158 1.00 91.12 671 LEU A CA 1
ATOM 5370 C C . LEU A 1 671 ? -23.792 9.475 -5.921 1.00 91.12 671 LEU A C 1
ATOM 5372 O O . LEU A 1 671 ? -24.996 9.238 -5.919 1.00 91.12 671 LEU A O 1
ATOM 5376 N N . ARG A 1 672 ? -22.918 8.508 -5.632 1.00 87.69 672 ARG A N 1
ATOM 5377 C CA . ARG A 1 672 ? -23.360 7.152 -5.274 1.00 87.69 672 ARG A CA 1
ATOM 5378 C C . ARG A 1 672 ? -24.186 7.134 -3.981 1.00 87.69 672 ARG A C 1
ATOM 5380 O O . ARG A 1 672 ? -25.167 6.395 -3.877 1.00 87.69 672 ARG A O 1
ATOM 5387 N N . GLU A 1 673 ? -23.815 7.938 -2.985 1.00 85.56 673 GLU A N 1
ATOM 5388 C CA . GLU A 1 673 ? -24.572 8.032 -1.731 1.00 85.56 673 GLU A CA 1
ATOM 5389 C C . GLU A 1 673 ? -25.947 8.700 -1.936 1.00 85.56 673 GLU A C 1
ATOM 5391 O O . GLU A 1 673 ? -26.911 8.299 -1.279 1.00 85.56 673 GLU A O 1
ATOM 5396 N N . SER A 1 674 ? -26.090 9.647 -2.874 1.00 86.75 674 SER A N 1
ATOM 5397 C CA . SER A 1 674 ? -27.394 10.255 -3.199 1.00 86.75 674 SER A CA 1
ATOM 5398 C C . SER A 1 674 ? -28.366 9.252 -3.839 1.00 86.75 674 SER A C 1
ATOM 5400 O O . SER A 1 674 ? -29.534 9.201 -3.439 1.00 86.75 674 SER A O 1
ATOM 5402 N N . ILE A 1 675 ? -27.872 8.374 -4.723 1.00 83.56 675 ILE A N 1
ATOM 5403 C CA . ILE A 1 675 ? -28.648 7.267 -5.314 1.00 83.56 675 ILE A CA 1
ATOM 5404 C C . ILE A 1 675 ? -29.161 6.327 -4.219 1.00 83.56 675 ILE A C 1
ATOM 5406 O O . ILE A 1 675 ? -30.340 5.971 -4.180 1.00 83.56 675 ILE A O 1
ATOM 5410 N N . LYS A 1 676 ? -28.293 5.953 -3.273 1.00 80.25 676 LYS A N 1
ATOM 5411 C CA . LYS A 1 676 ? -28.649 5.069 -2.153 1.00 80.25 676 LYS A CA 1
ATOM 5412 C C . LYS A 1 676 ? -29.727 5.665 -1.243 1.00 80.25 676 LYS A C 1
ATOM 5414 O O . LYS A 1 676 ? -30.539 4.925 -0.688 1.00 80.25 676 LYS A O 1
ATOM 5419 N N . LEU A 1 677 ? -29.745 6.988 -1.090 1.00 78.50 677 LEU A N 1
ATOM 5420 C CA . LEU A 1 677 ? -30.786 7.710 -0.355 1.00 78.50 677 LEU A CA 1
ATOM 5421 C C . LEU A 1 677 ? -32.072 7.924 -1.174 1.00 78.50 677 LEU A C 1
ATOM 5423 O O . LEU A 1 677 ? -33.026 8.477 -0.630 1.00 78.50 677 LEU A O 1
ATOM 5427 N N . LYS A 1 678 ? -32.126 7.451 -2.429 1.00 78.81 678 LYS A N 1
ATOM 5428 C CA . LYS A 1 678 ? -33.261 7.575 -3.360 1.00 78.81 678 LYS A CA 1
ATOM 5429 C C . LYS A 1 678 ? -33.681 9.030 -3.596 1.00 78.81 678 LYS A C 1
ATOM 5431 O O . LY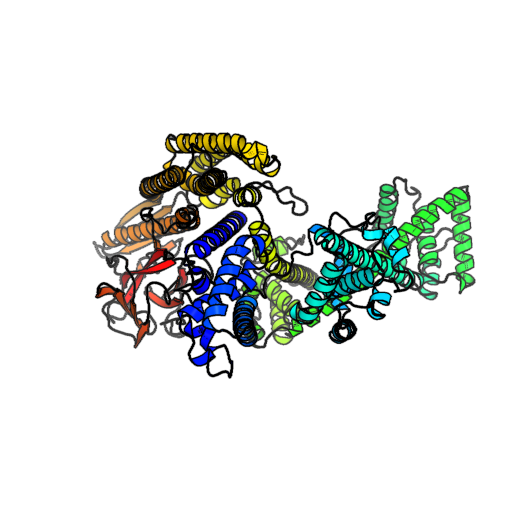S A 1 678 ? -34.860 9.367 -3.513 1.00 78.81 678 LYS A O 1
ATOM 5436 N N . MET A 1 679 ? -32.708 9.905 -3.844 1.00 75.88 679 MET A N 1
ATOM 5437 C CA . MET A 1 679 ? -32.980 11.317 -4.123 1.00 75.88 679 MET A CA 1
ATOM 5438 C C . MET A 1 679 ? -33.604 11.495 -5.520 1.00 75.88 679 MET A C 1
ATOM 5440 O O . MET A 1 679 ? -33.097 10.914 -6.476 1.00 75.88 679 MET A O 1
ATOM 5444 N N . PRO A 1 680 ? -34.665 12.311 -5.671 1.00 67.44 680 PRO A N 1
ATOM 5445 C CA . PRO A 1 680 ? -35.421 12.410 -6.925 1.00 67.44 680 PRO A CA 1
ATOM 5446 C C . PRO A 1 680 ? -34.623 13.014 -8.091 1.00 67.44 680 PRO A C 1
ATOM 5448 O O . PRO A 1 680 ? -34.882 12.669 -9.237 1.00 67.44 680 PRO A O 1
ATOM 5451 N N . ASN A 1 681 ? -33.636 13.871 -7.806 1.00 74.94 681 ASN A N 1
ATOM 5452 C CA . ASN A 1 681 ? -32.887 14.614 -8.829 1.00 74.94 681 ASN A CA 1
ATOM 5453 C C . ASN A 1 681 ? -31.525 13.989 -9.184 1.00 74.94 681 ASN A C 1
ATOM 5455 O O . ASN A 1 681 ? -30.856 14.477 -10.086 1.00 74.94 681 ASN A O 1
ATOM 5459 N N . PHE A 1 682 ? -31.092 12.939 -8.475 1.00 78.25 682 PHE A N 1
ATOM 5460 C CA . PHE A 1 682 ? -29.747 12.366 -8.615 1.00 78.25 682 PHE A CA 1
ATOM 5461 C C . PHE A 1 682 ? -29.824 10.841 -8.707 1.00 78.25 682 PHE A C 1
ATOM 5463 O O . PHE A 1 682 ? -29.638 10.121 -7.724 1.00 78.25 682 PHE A O 1
ATOM 5470 N N . GLY A 1 683 ? -30.166 10.367 -9.905 1.00 80.00 683 GLY A N 1
ATOM 5471 C CA . GLY A 1 683 ? -30.250 8.948 -10.240 1.00 80.00 683 GLY A CA 1
ATOM 5472 C C . GLY A 1 683 ? -28.966 8.392 -10.857 1.00 80.00 683 GLY A C 1
ATOM 5473 O O . GLY A 1 683 ? -27.974 9.096 -11.049 1.00 80.00 683 GLY A O 1
ATOM 5474 N N . THR A 1 684 ? -29.009 7.108 -11.212 1.00 82.31 684 THR A N 1
ATOM 5475 C CA . THR A 1 684 ? -27.900 6.393 -11.860 1.00 82.31 684 THR A CA 1
ATOM 5476 C C . THR A 1 684 ? -27.449 7.047 -13.169 1.00 82.31 684 THR A C 1
ATOM 5478 O O . THR A 1 684 ? -26.259 7.025 -13.472 1.00 82.31 684 THR A O 1
ATOM 5481 N N . ASP A 1 685 ? -28.362 7.665 -13.920 1.00 84.88 685 ASP A N 1
ATOM 5482 C CA . ASP A 1 685 ? -28.037 8.319 -15.194 1.00 84.88 685 ASP A CA 1
ATOM 5483 C C . ASP A 1 685 ? -27.141 9.550 -15.012 1.00 84.88 685 ASP A C 1
ATOM 5485 O O . ASP A 1 685 ? -26.207 9.751 -15.786 1.00 84.88 685 ASP A O 1
ATOM 5489 N N . GLU A 1 686 ? -27.351 10.330 -13.947 1.00 86.62 686 GLU A N 1
ATOM 5490 C CA . GLU A 1 686 ? -26.500 11.488 -13.644 1.00 86.62 686 GLU A CA 1
ATOM 5491 C C . GLU A 1 686 ? -25.096 11.043 -13.210 1.00 86.62 686 GLU A C 1
ATOM 5493 O O . GLU A 1 686 ? -24.100 11.634 -13.622 1.00 86.62 686 GLU A O 1
ATOM 5498 N N . LEU A 1 687 ? -24.995 9.945 -12.448 1.00 89.00 687 LEU A N 1
ATOM 5499 C CA . LEU A 1 687 ? -23.703 9.342 -12.106 1.00 89.00 687 LEU A CA 1
ATOM 5500 C C . LEU A 1 687 ? -22.955 8.871 -13.363 1.00 89.00 687 LEU A C 1
ATOM 5502 O O . LEU A 1 687 ? -21.771 9.168 -13.506 1.00 89.00 687 LEU A O 1
ATOM 5506 N N . LYS A 1 688 ? -23.636 8.181 -14.288 1.00 87.88 688 LYS A N 1
ATOM 5507 C CA . LYS A 1 688 ? -23.046 7.745 -15.566 1.00 87.88 688 LYS A CA 1
ATOM 5508 C C . LYS A 1 688 ? -22.551 8.930 -16.390 1.00 87.88 688 LYS A C 1
ATOM 5510 O O . LYS A 1 688 ? -21.411 8.926 -16.842 1.00 87.88 688 LYS A O 1
ATOM 5515 N N . LYS A 1 689 ? -23.379 9.967 -16.523 1.00 89.94 689 LYS A N 1
ATOM 5516 C CA . LYS A 1 689 ? -23.024 11.203 -17.225 1.00 89.94 689 LYS A CA 1
ATOM 5517 C C . LYS A 1 689 ? -21.783 11.860 -16.619 1.00 89.94 689 LYS A C 1
ATOM 5519 O O . LYS A 1 689 ? -20.890 12.264 -17.360 1.00 89.94 689 LYS A O 1
ATOM 5524 N N . MET A 1 690 ? -21.701 11.931 -15.291 1.00 91.81 690 MET A N 1
ATOM 5525 C CA . MET A 1 690 ? -20.538 12.492 -14.602 1.00 91.81 690 MET A CA 1
ATOM 5526 C C . MET A 1 690 ? -19.270 11.656 -14.834 1.00 91.81 690 MET A C 1
ATOM 5528 O O . MET A 1 690 ? -18.205 12.219 -15.074 1.00 91.81 690 MET A O 1
ATOM 5532 N N . ILE A 1 691 ? -19.371 10.319 -14.824 1.00 90.25 691 ILE A N 1
ATOM 5533 C CA . ILE A 1 691 ? -18.249 9.426 -15.167 1.00 90.25 691 ILE A CA 1
ATOM 5534 C C . ILE A 1 691 ? -17.746 9.726 -16.584 1.00 90.25 691 ILE A C 1
ATOM 5536 O O . ILE A 1 691 ? -16.550 9.959 -16.758 1.00 90.25 691 ILE A O 1
ATOM 5540 N N . SER A 1 692 ? -18.642 9.809 -17.572 1.00 89.31 692 SER A N 1
ATOM 5541 C CA . SER A 1 692 ? -18.271 10.136 -18.955 1.00 89.31 692 SER A CA 1
ATOM 5542 C C . SER A 1 692 ? -17.619 11.517 -19.084 1.00 89.31 692 SER A C 1
ATOM 5544 O O . SER A 1 692 ? -16.656 11.673 -19.831 1.00 89.31 692 SER A O 1
ATOM 5546 N N . GLN A 1 693 ? -18.078 12.517 -18.323 1.00 91.62 693 GLN A N 1
ATOM 5547 C CA . GLN A 1 693 ? -17.453 13.846 -18.306 1.00 91.62 693 GLN A CA 1
ATOM 5548 C C . GLN A 1 693 ? -16.019 13.813 -17.765 1.00 91.62 693 GLN A C 1
ATOM 5550 O O . GLN A 1 693 ? -15.133 14.426 -18.360 1.00 91.62 693 GLN A O 1
ATOM 5555 N N . TYR A 1 694 ? -15.763 13.078 -16.677 1.00 92.25 694 TYR A N 1
ATOM 5556 C CA . TYR A 1 694 ? -14.398 12.883 -16.176 1.00 92.25 694 TYR A CA 1
ATOM 5557 C C . TYR A 1 694 ? -13.522 12.137 -17.186 1.00 92.25 694 TYR A C 1
ATOM 5559 O O . TYR A 1 694 ? -12.383 12.538 -17.412 1.00 92.25 694 TYR A O 1
ATOM 5567 N N . GLN A 1 695 ? -14.046 11.083 -17.820 1.00 88.56 695 GLN A N 1
ATOM 5568 C CA . GLN A 1 695 ? -13.314 10.320 -18.834 1.00 88.56 695 GLN A CA 1
ATOM 5569 C C . GLN A 1 695 ? -12.922 11.189 -20.039 1.00 88.56 695 GLN A C 1
ATOM 5571 O O . GLN A 1 695 ? -11.764 11.137 -20.459 1.00 88.56 695 GLN A O 1
ATOM 5576 N N . SER A 1 696 ? -13.844 12.014 -20.554 1.00 88.81 696 SER A N 1
ATOM 5577 C CA . SER A 1 696 ? -13.555 12.973 -21.633 1.00 88.81 696 SER A CA 1
ATOM 5578 C C . SER A 1 696 ? -12.485 13.961 -21.191 1.00 88.81 696 SER A C 1
ATOM 5580 O O . SER A 1 696 ? -11.444 14.054 -21.827 1.00 88.81 696 SER A O 1
ATOM 5582 N N . TYR A 1 697 ? -12.674 14.608 -20.036 1.00 91.12 697 TYR A N 1
ATOM 5583 C CA . TYR A 1 697 ? -11.720 15.581 -19.510 1.00 91.12 697 TYR A CA 1
ATOM 5584 C C . TYR A 1 697 ? -10.303 15.011 -19.381 1.00 91.12 697 TYR A C 1
ATOM 5586 O O . TYR A 1 697 ? -9.341 15.657 -19.800 1.00 91.12 697 TYR A O 1
ATOM 5594 N N . PHE A 1 698 ? -10.160 13.805 -18.819 1.00 90.62 698 PHE A N 1
ATOM 5595 C CA . PHE A 1 698 ? -8.855 13.161 -18.701 1.00 90.62 698 PHE A CA 1
ATOM 5596 C C . PHE A 1 698 ? -8.266 12.815 -20.065 1.00 90.62 698 PHE A C 1
ATOM 5598 O O . PHE A 1 698 ? -7.076 13.030 -20.250 1.00 90.62 698 PHE A O 1
ATOM 5605 N N . THR A 1 699 ? -9.073 12.327 -21.009 1.00 86.94 699 THR A N 1
ATOM 5606 C CA . THR A 1 699 ? -8.617 12.002 -22.369 1.00 86.94 699 THR A CA 1
ATOM 5607 C C . THR A 1 699 ? -8.121 13.254 -23.092 1.00 86.94 699 THR A C 1
ATOM 5609 O O . THR A 1 699 ? -6.969 13.301 -23.513 1.00 86.94 699 THR A O 1
ATOM 5612 N N . ASP A 1 700 ? -8.944 14.301 -23.132 1.00 86.69 700 ASP A N 1
ATOM 5613 C CA . ASP A 1 700 ? -8.653 15.551 -23.841 1.00 86.69 700 ASP A CA 1
ATOM 5614 C C . ASP A 1 700 ? -7.440 16.279 -23.242 1.00 86.69 700 ASP A C 1
ATOM 5616 O O . ASP A 1 700 ? -6.613 16.855 -23.953 1.00 86.69 700 ASP A O 1
ATOM 5620 N N . SER A 1 701 ? -7.308 16.234 -21.913 1.00 89.31 701 SER A N 1
ATOM 5621 C CA . SER A 1 701 ? -6.224 16.912 -21.198 1.00 89.31 701 SER A CA 1
ATOM 5622 C C . SER A 1 701 ? -4.906 16.137 -21.241 1.00 89.31 701 SER A C 1
ATOM 5624 O O . SER A 1 701 ? -3.843 16.743 -21.136 1.00 89.31 701 SER A O 1
ATOM 5626 N N . PHE A 1 702 ? -4.932 14.811 -21.382 1.00 88.06 702 PHE A N 1
ATOM 5627 C CA . PHE A 1 702 ? -3.723 13.987 -21.343 1.00 88.06 702 PHE A CA 1
ATOM 5628 C C . PHE A 1 702 ? -2.780 14.280 -22.511 1.00 88.06 702 PHE A C 1
ATOM 5630 O O . PHE A 1 702 ? -1.586 14.498 -22.298 1.00 88.06 702 PHE A O 1
ATOM 5637 N N . ASP A 1 703 ? -3.307 14.359 -23.731 1.00 84.62 703 ASP A N 1
ATOM 5638 C CA . ASP A 1 703 ? -2.483 14.632 -24.912 1.00 84.62 703 ASP A CA 1
ATOM 5639 C C . ASP A 1 703 ? -1.907 16.052 -24.872 1.00 84.62 703 ASP A C 1
ATOM 5641 O O . ASP A 1 703 ? -0.708 16.254 -25.083 1.00 84.62 703 ASP A O 1
ATOM 5645 N N . GLN A 1 704 ? -2.727 17.035 -24.485 1.00 89.25 704 GLN A N 1
ATOM 5646 C CA . GLN A 1 704 ? -2.283 18.420 -24.300 1.00 89.25 704 GLN A CA 1
ATOM 5647 C C . GLN A 1 704 ? -1.190 18.531 -23.229 1.00 89.25 704 GLN A C 1
ATOM 5649 O O . GLN A 1 704 ? -0.201 19.251 -23.408 1.00 89.25 704 GLN A O 1
ATOM 5654 N N . PHE A 1 705 ? -1.329 17.782 -22.132 1.00 91.25 705 PHE A N 1
ATOM 5655 C CA . PHE A 1 705 ? -0.341 17.737 -21.063 1.00 91.25 705 PHE A CA 1
ATOM 5656 C C . PHE A 1 705 ? 1.014 17.243 -21.575 1.00 91.25 705 PHE A C 1
ATOM 5658 O O . PHE A 1 705 ? 2.044 17.868 -21.305 1.00 91.25 705 PHE A O 1
ATOM 5665 N N . PHE A 1 706 ? 1.040 16.144 -22.335 1.00 89.50 706 PHE A N 1
ATOM 5666 C CA . PHE A 1 706 ? 2.299 15.579 -22.824 1.00 89.50 706 PHE A CA 1
ATOM 5667 C C . PHE A 1 706 ? 2.911 16.361 -23.983 1.00 89.50 706 PHE A C 1
ATOM 5669 O O . PHE A 1 706 ? 4.138 16.419 -24.074 1.00 89.50 706 PHE A O 1
ATOM 5676 N N . MET A 1 707 ? 2.103 17.062 -24.781 1.00 90.06 707 MET A N 1
ATOM 5677 C CA . MET A 1 707 ? 2.615 18.073 -25.708 1.00 90.06 707 MET A CA 1
ATOM 5678 C C . MET A 1 707 ? 3.354 19.193 -24.966 1.00 90.06 707 MET A C 1
ATOM 5680 O O . MET A 1 707 ? 4.483 19.538 -25.320 1.00 90.06 707 MET A O 1
ATOM 5684 N N . TRP A 1 708 ? 2.764 19.736 -23.894 1.00 92.56 708 TRP A N 1
ATOM 5685 C CA . TRP A 1 708 ? 3.446 20.723 -23.055 1.00 92.56 708 TRP A CA 1
ATOM 5686 C C . TRP A 1 708 ? 4.710 20.146 -22.404 1.00 92.56 708 TRP A C 1
ATOM 5688 O O . TRP A 1 708 ? 5.756 20.803 -22.389 1.00 92.56 708 TRP A O 1
ATOM 5698 N N . ARG A 1 709 ? 4.629 18.918 -21.880 1.00 91.31 709 ARG A N 1
ATOM 5699 C CA . ARG A 1 709 ? 5.729 18.258 -21.172 1.00 91.31 709 ARG A CA 1
ATOM 5700 C C . ARG A 1 709 ? 6.932 18.012 -22.076 1.00 91.31 709 ARG A C 1
ATOM 5702 O O . ARG A 1 709 ? 8.062 18.195 -21.620 1.00 91.31 709 ARG A O 1
ATOM 5709 N N . MET A 1 710 ? 6.690 17.647 -23.335 1.00 90.50 710 MET A N 1
ATOM 5710 C CA . MET A 1 710 ? 7.723 17.469 -24.356 1.00 90.50 710 MET A CA 1
ATOM 5711 C C . MET A 1 710 ? 8.512 18.764 -24.579 1.00 90.50 710 MET A C 1
ATOM 5713 O O . MET A 1 710 ? 9.740 18.740 -24.603 1.00 90.50 710 MET A O 1
ATOM 5717 N N . ASN A 1 711 ? 7.833 19.915 -24.609 1.00 92.00 711 ASN A N 1
ATOM 5718 C CA . ASN A 1 711 ? 8.477 21.227 -24.755 1.00 92.00 711 ASN A CA 1
ATOM 5719 C C . ASN A 1 711 ? 9.362 21.624 -23.557 1.00 92.00 711 ASN A C 1
ATOM 5721 O O . ASN A 1 711 ? 10.134 22.576 -23.657 1.00 92.00 711 ASN A O 1
ATOM 5725 N N . GLN A 1 712 ? 9.267 20.923 -22.422 1.00 93.12 712 GLN A N 1
ATOM 5726 C CA . GLN A 1 712 ? 10.147 21.157 -21.271 1.00 93.12 712 GLN A CA 1
ATOM 5727 C C . GLN A 1 712 ? 11.489 20.421 -21.383 1.00 93.12 712 GLN A C 1
ATOM 5729 O O . GLN A 1 712 ? 12.406 20.718 -20.612 1.00 93.12 712 GLN A O 1
ATOM 5734 N N . ILE A 1 713 ? 11.616 19.486 -22.329 1.00 92.62 713 ILE A N 1
ATOM 5735 C CA . ILE A 1 713 ? 12.847 18.747 -22.603 1.00 92.62 713 ILE A CA 1
ATOM 5736 C C . ILE A 1 713 ? 13.596 19.485 -23.713 1.00 92.62 713 ILE A C 1
ATOM 5738 O O . ILE A 1 713 ? 13.218 19.471 -24.883 1.00 92.62 713 ILE A O 1
ATOM 5742 N N . THR A 1 714 ? 14.665 20.167 -23.324 1.00 90.62 714 THR A N 1
ATOM 5743 C CA . THR A 1 714 ? 15.440 21.041 -24.210 1.00 90.62 714 THR A CA 1
ATOM 5744 C C . THR A 1 714 ? 16.718 20.372 -24.687 1.00 90.62 714 THR A C 1
ATOM 5746 O O . THR A 1 714 ? 17.292 19.538 -23.988 1.00 90.62 714 THR A O 1
ATOM 5749 N N . THR A 1 715 ? 17.179 20.761 -25.874 1.00 88.12 715 THR A N 1
ATOM 5750 C CA . THR A 1 715 ? 18.431 20.271 -26.459 1.00 88.12 715 THR A CA 1
ATOM 5751 C C . THR A 1 715 ? 19.284 21.441 -26.901 1.00 88.12 715 THR A C 1
ATOM 5753 O O . THR A 1 715 ? 18.800 22.352 -27.570 1.00 88.12 715 THR A O 1
ATOM 5756 N N . LYS A 1 716 ? 20.565 21.397 -26.551 1.00 85.38 716 LYS A N 1
ATOM 5757 C CA . LYS A 1 716 ? 21.607 22.249 -27.115 1.00 85.38 716 LYS A CA 1
ATOM 5758 C C . LYS A 1 716 ? 22.601 21.352 -27.820 1.00 85.38 716 LYS A C 1
ATOM 5760 O O . LYS A 1 716 ? 23.007 20.335 -27.269 1.00 85.38 716 LYS A O 1
ATOM 5765 N N . THR A 1 717 ? 23.015 21.730 -29.018 1.00 80.69 717 THR A N 1
ATOM 5766 C CA . THR A 1 717 ? 23.991 20.953 -29.779 1.00 80.69 717 THR A CA 1
ATOM 5767 C C . THR A 1 717 ? 24.977 21.897 -30.439 1.00 80.69 717 THR A C 1
ATOM 5769 O O . THR A 1 717 ? 24.584 22.892 -31.042 1.00 80.69 717 THR A O 1
ATOM 5772 N N . LEU A 1 718 ? 26.260 21.580 -30.311 1.00 79.00 718 LEU A N 1
ATOM 5773 C CA . LEU A 1 718 ? 27.351 22.220 -31.024 1.00 79.00 718 LEU A CA 1
ATOM 5774 C C . LEU A 1 718 ? 28.070 21.149 -31.837 1.00 79.00 718 LEU A C 1
ATOM 5776 O O . LEU A 1 718 ? 28.647 20.231 -31.259 1.00 79.00 718 LEU A O 1
ATOM 5780 N N . ILE A 1 719 ? 28.043 21.284 -33.158 1.00 74.94 719 ILE A N 1
ATOM 5781 C CA . ILE A 1 719 ? 28.720 20.381 -34.090 1.00 74.94 719 ILE A CA 1
ATOM 5782 C C . ILE A 1 719 ? 29.806 21.189 -34.791 1.00 74.94 719 ILE A C 1
ATOM 5784 O O . ILE A 1 719 ? 29.541 22.265 -35.326 1.00 74.94 719 ILE A O 1
ATOM 5788 N N . SER A 1 720 ? 31.041 20.704 -34.747 1.00 75.31 720 SER A N 1
ATOM 5789 C CA . SER A 1 720 ? 32.186 21.317 -35.415 1.00 75.31 720 SER A CA 1
ATOM 5790 C C . SER A 1 720 ? 33.041 20.256 -36.099 1.00 75.31 720 SER A C 1
ATOM 5792 O O . SER A 1 720 ? 32.927 19.070 -35.805 1.00 75.31 720 SER A O 1
ATOM 5794 N N . ASN A 1 721 ? 33.918 20.657 -37.018 1.00 72.44 721 ASN A N 1
ATOM 5795 C CA . ASN A 1 721 ? 34.895 19.727 -37.586 1.00 72.44 721 ASN A CA 1
ATOM 5796 C C . ASN A 1 721 ? 35.912 19.318 -36.507 1.00 72.44 721 ASN A C 1
ATOM 5798 O O . ASN A 1 721 ? 36.376 20.164 -35.736 1.00 72.44 721 ASN A O 1
ATOM 5802 N N . ASP A 1 722 ? 36.283 18.036 -36.455 1.00 71.69 722 ASP A N 1
ATOM 5803 C CA . ASP A 1 722 ? 37.357 17.575 -35.573 1.00 71.69 722 ASP A CA 1
ATOM 5804 C C . ASP A 1 722 ? 38.703 18.040 -36.138 1.00 71.69 722 ASP A C 1
ATOM 5806 O O . ASP A 1 722 ? 39.269 17.420 -37.039 1.00 71.69 722 ASP A O 1
ATOM 5810 N N . SER A 1 723 ? 39.232 19.133 -35.585 1.00 65.94 723 SER A N 1
ATOM 5811 C CA . SER A 1 723 ? 40.512 19.727 -35.986 1.00 65.94 723 SER A CA 1
ATOM 5812 C C . SER A 1 723 ? 41.714 18.792 -35.802 1.00 65.94 723 SER A C 1
ATOM 5814 O O . SER A 1 723 ? 42.785 19.076 -36.330 1.00 65.94 723 SER A O 1
ATOM 5816 N N . ASN A 1 724 ? 41.552 17.686 -35.065 1.00 67.94 724 ASN A N 1
ATOM 5817 C CA . ASN A 1 724 ? 42.587 16.673 -34.858 1.00 67.94 724 ASN A CA 1
ATOM 5818 C C . ASN A 1 724 ? 42.483 15.487 -35.836 1.00 67.94 724 ASN A C 1
ATOM 5820 O O . ASN A 1 724 ? 43.286 14.557 -35.752 1.00 67.94 724 ASN A O 1
ATOM 5824 N N . SER A 1 725 ? 41.507 15.490 -36.749 1.00 68.00 725 SER A N 1
ATOM 5825 C CA . SER A 1 725 ? 41.304 14.428 -37.737 1.00 68.00 725 SER A CA 1
ATOM 5826 C C . SER A 1 725 ? 41.860 14.814 -39.107 1.00 68.00 725 SER A C 1
ATOM 5828 O O . SER A 1 725 ? 41.736 15.950 -39.554 1.00 68.00 725 SER A O 1
ATOM 5830 N N . LYS A 1 726 ? 42.447 13.841 -39.817 1.00 66.00 726 LYS A N 1
ATOM 5831 C CA . LYS A 1 726 ? 42.887 14.012 -41.216 1.00 66.00 726 LYS A CA 1
ATOM 5832 C C . LYS A 1 726 ? 41.729 13.924 -42.222 1.00 66.00 726 LYS A C 1
ATOM 5834 O O . LYS A 1 726 ? 41.944 14.151 -43.409 1.00 66.00 726 LYS A O 1
ATOM 5839 N N . SER A 1 727 ? 40.526 13.556 -41.771 1.00 66.88 727 SER A N 1
ATOM 5840 C CA . SER A 1 727 ? 39.334 13.411 -42.612 1.00 66.88 727 SER A CA 1
ATOM 5841 C C . SER A 1 727 ? 38.485 14.683 -42.595 1.00 66.88 727 SER A C 1
ATOM 5843 O O . SER A 1 727 ? 38.127 15.171 -41.525 1.00 66.88 727 SER A O 1
ATOM 5845 N N . LEU A 1 728 ? 38.088 15.162 -43.779 1.00 59.34 728 LEU A N 1
ATOM 5846 C CA . LEU A 1 728 ? 37.155 16.290 -43.950 1.00 59.34 728 LEU A CA 1
ATOM 5847 C C . LEU A 1 728 ? 35.723 15.978 -43.479 1.00 59.34 728 LEU A C 1
ATOM 5849 O O . LEU A 1 728 ? 34.911 16.888 -43.360 1.00 59.34 728 LEU A O 1
ATOM 5853 N N . PHE A 1 729 ? 35.422 14.706 -43.204 1.00 61.59 729 PHE A N 1
ATOM 5854 C CA . PHE A 1 729 ? 34.108 14.224 -42.770 1.00 61.59 729 PHE A CA 1
ATOM 5855 C C . PHE A 1 729 ? 34.114 13.761 -41.311 1.00 61.59 729 PHE A C 1
ATOM 5857 O O . PHE A 1 729 ? 33.311 12.922 -40.929 1.00 61.59 729 PHE A O 1
ATOM 5864 N N . SER A 1 730 ? 35.065 14.234 -40.504 1.00 66.75 730 SER A N 1
ATOM 5865 C CA . SER A 1 730 ? 35.133 13.926 -39.076 1.00 66.75 730 SER A CA 1
ATOM 5866 C C . SER A 1 730 ? 34.542 15.082 -38.285 1.00 66.75 730 SER A C 1
ATOM 5868 O O . SER A 1 730 ? 35.133 16.160 -38.232 1.00 66.75 730 SER A O 1
ATOM 5870 N N . PHE A 1 731 ? 33.402 14.854 -37.644 1.00 69.69 731 PHE A N 1
ATOM 5871 C CA . PHE A 1 731 ? 32.710 15.857 -36.841 1.00 69.69 731 PHE A CA 1
ATOM 5872 C C . PHE A 1 731 ? 32.909 15.576 -35.362 1.00 69.69 731 PHE A C 1
ATOM 5874 O O . PHE A 1 731 ? 32.878 14.421 -34.946 1.00 69.69 731 PHE A O 1
ATOM 5881 N N . ARG A 1 732 ? 33.063 16.632 -34.568 1.00 73.56 732 ARG A N 1
ATOM 5882 C CA . ARG A 1 732 ? 32.946 16.608 -33.118 1.00 73.56 732 ARG A CA 1
ATOM 5883 C C . ARG A 1 732 ? 31.617 17.242 -32.725 1.00 73.56 732 ARG A C 1
ATOM 5885 O O . ARG A 1 732 ? 31.390 18.412 -33.022 1.00 73.56 732 ARG A O 1
ATOM 5892 N N . ALA A 1 733 ? 30.766 16.495 -32.034 1.00 72.19 733 ALA A N 1
ATOM 5893 C CA . ALA A 1 733 ? 29.526 17.019 -31.477 1.00 72.19 733 ALA A CA 1
ATOM 5894 C C . ALA A 1 733 ? 29.599 17.055 -29.950 1.00 72.19 733 ALA A C 1
ATOM 5896 O O . ALA A 1 733 ? 30.004 16.082 -29.314 1.00 72.19 733 ALA A O 1
ATOM 5897 N N . ASN A 1 734 ? 29.191 18.181 -29.372 1.00 79.94 734 ASN A N 1
ATOM 5898 C CA . ASN A 1 734 ? 28.877 18.305 -27.956 1.00 79.94 734 ASN A CA 1
ATOM 5899 C C . ASN A 1 734 ? 27.385 18.623 -27.844 1.00 79.94 734 ASN A C 1
ATOM 5901 O O . ASN A 1 734 ? 26.929 19.635 -28.379 1.00 79.94 734 ASN A O 1
ATOM 5905 N N . GLY A 1 735 ? 26.623 17.767 -27.174 1.00 81.69 735 GLY A N 1
ATOM 5906 C CA . GLY A 1 735 ? 25.198 17.971 -26.947 1.00 81.69 735 GLY A CA 1
ATOM 5907 C C . GLY A 1 735 ? 24.848 17.959 -25.471 1.00 81.69 735 GLY A C 1
ATOM 5908 O O . GLY A 1 735 ? 25.427 17.204 -24.702 1.00 81.69 735 GLY A O 1
ATOM 5909 N N . GLU A 1 736 ? 23.884 18.780 -25.085 1.00 87.44 736 GLU A N 1
ATOM 5910 C CA . GLU A 1 736 ? 23.261 18.783 -23.764 1.00 87.44 736 GLU A CA 1
ATOM 5911 C C . GLU A 1 736 ? 21.757 18.600 -23.970 1.00 87.44 736 GLU A C 1
ATOM 5913 O O . GLU A 1 736 ? 21.113 19.406 -24.646 1.00 87.44 736 GLU A O 1
ATOM 5918 N N . LEU A 1 737 ? 21.192 17.551 -23.382 1.00 89.94 737 LEU A N 1
ATOM 5919 C CA . LEU A 1 737 ? 19.757 17.404 -23.195 1.00 89.94 737 LEU A CA 1
ATOM 5920 C C . LEU A 1 737 ? 19.434 17.673 -21.744 1.00 89.94 737 LEU A C 1
ATOM 5922 O O . LEU A 1 737 ? 20.038 17.084 -20.853 1.00 89.94 737 LEU A O 1
ATOM 5926 N N . LYS A 1 738 ? 18.456 18.539 -21.509 1.00 91.25 738 LYS A N 1
ATOM 5927 C CA . LYS A 1 738 ? 18.028 18.893 -20.165 1.00 91.25 738 LYS A CA 1
ATOM 5928 C C . LYS A 1 738 ? 16.519 18.866 -20.065 1.00 91.25 738 LYS A C 1
ATOM 5930 O O . LYS A 1 738 ? 15.827 19.572 -20.800 1.00 91.25 738 LYS A O 1
ATOM 5935 N N . ASP A 1 739 ? 16.029 18.099 -19.104 1.00 92.00 739 ASP A N 1
ATOM 5936 C CA . ASP A 1 739 ? 14.649 18.165 -18.661 1.00 92.00 739 ASP A CA 1
ATOM 5937 C C . ASP A 1 739 ? 14.512 19.231 -17.572 1.00 92.00 739 ASP A C 1
ATOM 5939 O O . ASP A 1 739 ? 14.987 19.072 -16.447 1.00 92.00 739 ASP A O 1
ATOM 5943 N N . ASN A 1 740 ? 13.849 20.336 -17.909 1.00 90.31 740 ASN A N 1
ATOM 5944 C CA . ASN A 1 740 ? 13.725 21.484 -17.013 1.00 90.31 740 ASN A CA 1
ATOM 5945 C C . ASN A 1 740 ? 12.794 21.238 -15.816 1.00 90.31 740 ASN A C 1
ATOM 5947 O O . ASN A 1 740 ? 12.784 22.050 -14.893 1.00 90.31 740 ASN A O 1
ATOM 5951 N N . ILE A 1 741 ? 12.028 20.140 -15.817 1.00 90.69 741 ILE A N 1
ATOM 5952 C CA . ILE A 1 741 ? 11.135 19.782 -14.710 1.00 90.69 741 ILE A CA 1
ATOM 5953 C C . ILE A 1 741 ? 11.833 18.852 -13.718 1.00 90.69 741 ILE A C 1
ATOM 5955 O O . ILE A 1 741 ? 11.933 19.181 -12.539 1.00 90.69 741 ILE A O 1
ATOM 5959 N N . SER A 1 742 ? 12.345 17.706 -14.181 1.00 85.00 742 SER A N 1
ATOM 5960 C CA . SER A 1 742 ? 13.034 16.746 -13.302 1.00 85.00 742 SER A CA 1
ATOM 5961 C C . SER A 1 742 ? 14.475 17.151 -12.968 1.00 85.00 742 SER A C 1
ATOM 5963 O O . SER A 1 742 ? 15.088 16.559 -12.082 1.00 85.00 742 SER A O 1
ATOM 5965 N N . ASN A 1 743 ? 15.018 18.154 -13.669 1.00 85.06 743 ASN A N 1
ATOM 5966 C CA . ASN A 1 743 ? 16.415 18.584 -13.608 1.00 85.06 743 ASN A CA 1
ATOM 5967 C C . ASN A 1 743 ? 17.422 17.477 -13.986 1.00 85.06 743 ASN A C 1
ATOM 5969 O O . ASN A 1 743 ? 18.602 17.568 -13.645 1.00 85.06 743 ASN A O 1
ATOM 5973 N N . LYS A 1 744 ? 16.965 16.443 -14.705 1.00 88.88 744 LYS A N 1
ATOM 5974 C CA . LYS A 1 744 ? 17.831 15.445 -15.335 1.00 88.88 744 LYS A CA 1
ATOM 5975 C C . LYS A 1 744 ? 18.542 16.062 -16.536 1.00 88.88 744 LYS A C 1
ATOM 5977 O O . LYS A 1 744 ? 17.911 16.722 -17.368 1.00 88.88 744 LYS A O 1
ATOM 5982 N N . THR A 1 745 ? 19.837 15.789 -16.647 1.00 88.88 745 THR A N 1
ATOM 5983 C CA . THR A 1 745 ? 20.672 16.254 -17.756 1.00 88.88 745 THR A CA 1
ATOM 5984 C C . THR A 1 745 ? 21.459 15.092 -18.333 1.00 88.88 745 THR A C 1
ATOM 5986 O O . THR A 1 745 ? 22.021 14.286 -17.591 1.00 88.88 745 THR A O 1
ATOM 5989 N N . VAL A 1 746 ? 21.541 15.046 -19.658 1.00 88.12 746 VAL A N 1
ATOM 5990 C CA . VAL A 1 746 ? 22.391 14.117 -20.391 1.00 88.12 746 VAL A CA 1
ATOM 5991 C C . VAL A 1 746 ? 23.314 14.911 -21.309 1.00 88.12 746 VAL A C 1
ATOM 5993 O O . VAL A 1 746 ? 22.861 15.676 -22.157 1.00 88.12 746 VAL A O 1
ATOM 5996 N N . ASN A 1 747 ? 24.617 14.752 -21.119 1.00 86.19 747 ASN A N 1
ATOM 5997 C CA . ASN A 1 747 ? 25.658 15.401 -21.899 1.00 86.19 747 ASN A CA 1
ATOM 5998 C C . ASN A 1 747 ? 26.306 14.373 -22.820 1.00 86.19 747 ASN A C 1
ATOM 6000 O O . ASN A 1 747 ? 26.772 13.340 -22.352 1.00 86.19 747 ASN A O 1
ATOM 6004 N N . TYR A 1 748 ? 26.407 14.677 -24.106 1.00 80.25 748 TYR A N 1
ATOM 6005 C CA . TYR A 1 748 ? 27.097 13.848 -25.088 1.00 80.25 748 TYR A CA 1
ATOM 6006 C C . TYR A 1 748 ? 28.312 14.568 -25.626 1.00 80.25 748 TYR A C 1
ATOM 6008 O O . TYR A 1 748 ? 28.241 15.739 -25.994 1.00 80.25 748 TYR A O 1
ATOM 6016 N N . ILE A 1 749 ? 29.409 13.829 -25.722 1.00 76.38 749 ILE A N 1
ATOM 6017 C CA . ILE A 1 749 ? 30.592 14.205 -26.482 1.00 76.38 749 ILE A CA 1
ATOM 6018 C C . ILE A 1 749 ? 30.827 13.103 -27.500 1.00 76.38 749 ILE A C 1
ATOM 6020 O O . ILE A 1 749 ? 30.752 11.922 -27.174 1.00 76.38 749 ILE A O 1
ATOM 6024 N N . ALA A 1 750 ? 31.091 13.481 -28.740 1.00 68.38 750 ALA A N 1
ATOM 6025 C CA . ALA A 1 750 ? 31.161 12.515 -29.812 1.00 68.38 750 ALA A CA 1
ATOM 6026 C C . ALA A 1 750 ? 32.109 12.911 -30.923 1.00 68.38 750 ALA A C 1
ATOM 6028 O O . ALA A 1 750 ? 32.163 14.089 -31.281 1.00 68.38 750 ALA A O 1
ATOM 6029 N N . LYS A 1 751 ? 32.735 11.915 -31.548 1.00 69.44 751 LYS A N 1
ATOM 6030 C CA . LYS A 1 751 ? 33.314 12.005 -32.880 1.00 69.44 751 LYS A CA 1
ATOM 6031 C C . LYS A 1 751 ? 32.573 11.049 -33.810 1.00 69.44 751 LYS A C 1
ATOM 6033 O O . LYS A 1 751 ? 32.471 9.856 -33.552 1.00 69.44 751 LYS A O 1
ATOM 6038 N N . SER A 1 752 ? 32.022 11.568 -34.901 1.00 65.31 752 SER A N 1
ATOM 6039 C CA . SER A 1 752 ? 31.268 10.757 -35.865 1.00 65.31 752 SER A CA 1
ATOM 6040 C C . SER A 1 752 ? 31.557 11.201 -37.288 1.00 65.31 752 SER A C 1
ATOM 6042 O O . SER A 1 752 ? 31.887 12.361 -37.538 1.00 65.31 752 SER A O 1
ATOM 6044 N N . SER A 1 753 ? 31.394 10.271 -38.227 1.00 56.69 753 SER A N 1
ATOM 6045 C CA . SER A 1 753 ? 31.395 10.551 -39.661 1.00 56.69 753 SER A CA 1
ATOM 6046 C C . SER A 1 753 ? 30.043 11.046 -40.195 1.00 56.69 753 SER A C 1
ATOM 6048 O O . SER A 1 753 ? 29.950 11.411 -41.365 1.00 56.69 753 SER A O 1
ATOM 6050 N N . SER A 1 754 ? 28.992 11.059 -39.361 1.00 66.31 754 SER A N 1
ATOM 6051 C CA . SER A 1 754 ? 27.636 11.473 -39.740 1.00 66.31 754 SER A CA 1
ATOM 6052 C C . SER A 1 754 ? 26.963 12.322 -38.664 1.00 66.31 754 SER A C 1
ATOM 6054 O O . SER A 1 754 ? 26.842 11.907 -37.509 1.00 66.31 754 SER A O 1
ATOM 6056 N N . GLU A 1 755 ? 26.469 13.490 -39.077 1.00 66.00 755 GLU A N 1
ATOM 6057 C CA . GLU A 1 755 ? 25.711 14.432 -38.248 1.00 66.00 755 GLU A CA 1
ATOM 6058 C C . GLU A 1 755 ? 24.330 13.882 -37.840 1.00 66.00 755 GLU A C 1
ATOM 6060 O O . GLU A 1 755 ? 23.878 14.092 -36.716 1.00 66.00 755 GLU A O 1
ATOM 6065 N N . GLN A 1 756 ? 23.684 13.105 -38.720 1.00 72.19 756 GLN A N 1
ATOM 6066 C CA . GLN A 1 756 ? 22.311 12.603 -38.532 1.00 72.19 756 GLN A CA 1
ATOM 6067 C C . GLN A 1 756 ? 22.168 11.650 -37.339 1.00 72.19 756 GLN A C 1
ATOM 6069 O O . GLN A 1 756 ? 21.085 11.509 -36.771 1.00 72.19 756 GLN A O 1
ATOM 6074 N N . ILE A 1 757 ? 23.257 10.982 -36.963 1.00 72.81 757 ILE A N 1
ATOM 6075 C CA . ILE A 1 757 ? 23.283 10.046 -35.841 1.00 72.81 757 ILE A CA 1
ATOM 6076 C C . ILE A 1 757 ? 23.039 10.783 -34.514 1.00 72.81 757 ILE A C 1
ATOM 6078 O O . ILE A 1 757 ? 22.310 10.279 -33.662 1.00 72.81 757 ILE A O 1
ATOM 6082 N N . PHE A 1 758 ? 23.560 12.007 -34.369 1.00 73.06 758 PHE A N 1
ATOM 6083 C CA . PHE A 1 758 ? 23.378 12.812 -33.158 1.00 73.06 758 PHE A CA 1
ATOM 6084 C C . PHE A 1 758 ? 21.928 13.213 -32.940 1.00 73.06 758 PHE A C 1
ATOM 6086 O O . PHE A 1 758 ? 21.415 13.089 -31.831 1.00 73.06 758 PHE A O 1
ATOM 6093 N N . THR A 1 759 ? 21.251 13.636 -34.007 1.00 78.38 759 THR A N 1
ATOM 6094 C CA . THR A 1 759 ? 19.831 13.990 -33.951 1.00 78.38 759 THR A CA 1
ATOM 6095 C C . THR A 1 759 ? 18.992 12.798 -33.496 1.00 78.38 759 THR A C 1
ATOM 6097 O O . THR A 1 759 ? 18.194 12.935 -32.576 1.00 78.38 759 THR A O 1
ATOM 6100 N N . ARG A 1 760 ? 19.242 11.605 -34.053 1.00 82.94 760 ARG A N 1
ATOM 6101 C CA . ARG A 1 760 ? 18.483 10.392 -33.711 1.00 82.94 760 ARG A CA 1
ATOM 6102 C C . ARG A 1 760 ? 18.668 9.965 -32.258 1.00 82.94 760 ARG A C 1
ATOM 6104 O O . ARG A 1 760 ? 17.681 9.693 -31.586 1.00 82.94 760 ARG A O 1
ATOM 6111 N N . VAL A 1 761 ? 19.904 9.947 -31.755 1.00 82.62 761 VAL A N 1
ATOM 6112 C CA . VAL A 1 761 ? 20.195 9.626 -30.343 1.00 82.62 761 VAL A CA 1
ATOM 6113 C C . VAL A 1 761 ? 19.450 10.585 -29.415 1.00 82.62 761 VAL A C 1
ATOM 6115 O O . VAL A 1 761 ? 18.793 10.157 -28.468 1.00 82.62 761 VAL A O 1
ATOM 6118 N N . PHE A 1 762 ? 19.496 11.886 -29.710 1.00 84.62 762 PHE A N 1
ATOM 6119 C CA . PHE A 1 762 ? 18.794 12.897 -28.922 1.00 84.62 762 PHE A CA 1
ATOM 6120 C C . PHE A 1 762 ? 17.279 12.734 -28.971 1.00 84.62 762 PHE A C 1
ATOM 6122 O O . PHE A 1 762 ? 16.629 12.891 -27.938 1.00 84.62 762 PHE A O 1
ATOM 6129 N N . ASP A 1 763 ? 16.713 12.374 -30.119 1.00 87.50 763 ASP A N 1
ATOM 6130 C CA . ASP A 1 763 ? 15.282 12.103 -30.236 1.00 87.50 763 ASP A CA 1
ATOM 6131 C C . ASP A 1 763 ? 14.868 10.869 -29.420 1.00 87.50 763 ASP A C 1
ATOM 6133 O O . ASP A 1 763 ? 13.862 10.923 -28.710 1.00 87.50 763 ASP A O 1
ATOM 6137 N N . LEU A 1 764 ? 15.680 9.803 -29.404 1.00 88.75 764 LEU A N 1
ATOM 6138 C CA . LEU A 1 764 ? 15.433 8.633 -28.552 1.00 88.75 764 LEU A CA 1
ATOM 6139 C C . LEU A 1 764 ? 15.514 8.967 -27.057 1.00 88.75 764 LEU A C 1
ATOM 6141 O O . LEU A 1 764 ? 14.688 8.496 -26.276 1.00 88.75 764 LEU A O 1
ATOM 6145 N N . ILE A 1 765 ? 16.470 9.804 -26.644 1.00 88.69 765 ILE A N 1
ATOM 6146 C CA . ILE A 1 765 ? 16.602 10.234 -25.243 1.00 88.69 765 ILE A CA 1
ATOM 6147 C C . ILE A 1 765 ? 15.432 11.127 -24.836 1.00 88.69 765 ILE A C 1
ATOM 6149 O O . ILE A 1 765 ? 14.891 10.947 -23.743 1.00 88.69 765 ILE A O 1
ATOM 6153 N N . LYS A 1 766 ? 15.002 12.059 -25.700 1.00 90.81 766 LYS A N 1
ATOM 6154 C CA . LYS A 1 766 ? 13.791 12.862 -25.465 1.00 90.81 766 LYS A CA 1
ATOM 6155 C C . LYS A 1 766 ? 12.569 11.970 -25.306 1.00 90.81 766 LYS A C 1
ATOM 6157 O O . LYS A 1 766 ? 11.817 12.150 -24.352 1.00 90.81 766 LYS A O 1
ATOM 6162 N N . LEU A 1 767 ? 12.398 11.001 -26.207 1.00 91.19 767 LEU A N 1
ATOM 6163 C CA . LEU A 1 767 ? 11.299 10.043 -26.160 1.00 91.19 767 LEU A CA 1
ATOM 6164 C C . LEU A 1 767 ? 11.326 9.235 -24.857 1.00 91.19 767 LEU A C 1
ATOM 6166 O O . LEU A 1 767 ? 10.300 9.135 -24.189 1.00 91.19 767 LEU A O 1
ATOM 6170 N N . ARG A 1 768 ? 12.501 8.741 -24.442 1.00 91.25 768 ARG A N 1
ATOM 6171 C CA . ARG A 1 768 ? 12.696 8.064 -23.151 1.00 91.25 768 ARG A CA 1
ATOM 6172 C C . ARG A 1 768 ? 12.285 8.955 -21.982 1.00 91.25 768 ARG A C 1
ATOM 6174 O O . ARG A 1 768 ? 11.474 8.535 -21.165 1.00 91.25 768 ARG A O 1
ATOM 6181 N N . MET A 1 769 ? 12.807 10.181 -21.903 1.00 91.44 769 MET A N 1
ATOM 6182 C CA . MET A 1 769 ? 12.502 11.114 -20.809 1.00 91.44 769 MET A CA 1
ATOM 6183 C C . MET A 1 769 ? 11.008 11.469 -20.756 1.00 91.44 769 MET A C 1
ATOM 6185 O O . MET A 1 769 ? 10.427 11.549 -19.672 1.00 91.44 769 MET A O 1
ATOM 6189 N N . LEU A 1 770 ? 10.365 11.638 -21.916 1.00 91.88 770 LEU A N 1
ATOM 6190 C CA . LEU A 1 770 ? 8.922 11.854 -22.009 1.00 91.88 770 LEU A CA 1
ATOM 6191 C C . LEU A 1 770 ? 8.136 10.627 -21.524 1.00 91.88 770 LEU A C 1
ATOM 6193 O O . LEU A 1 770 ? 7.196 10.772 -20.744 1.00 91.88 770 LEU A O 1
ATOM 6197 N N . ASN A 1 771 ? 8.533 9.426 -21.949 1.00 91.19 771 ASN A N 1
ATOM 6198 C CA . ASN A 1 771 ? 7.907 8.166 -21.552 1.00 91.19 771 ASN A CA 1
ATOM 6199 C C . ASN A 1 771 ? 8.072 7.880 -20.053 1.00 91.19 771 ASN A C 1
ATOM 6201 O O . ASN A 1 771 ? 7.129 7.423 -19.413 1.00 91.19 771 ASN A O 1
ATOM 6205 N N . GLU A 1 772 ? 9.216 8.220 -19.457 1.00 88.31 772 GLU A N 1
ATOM 6206 C CA . GLU A 1 772 ? 9.411 8.166 -18.003 1.00 88.31 772 GLU A CA 1
ATOM 6207 C C . GLU A 1 772 ? 8.463 9.125 -17.275 1.00 88.31 772 GLU A C 1
ATOM 6209 O O . GLU A 1 772 ? 7.780 8.721 -16.336 1.00 88.31 772 GLU A O 1
ATOM 6214 N N . ALA A 1 773 ? 8.338 10.374 -17.739 1.00 89.06 773 ALA A N 1
ATOM 6215 C CA . ALA A 1 773 ? 7.374 11.320 -17.175 1.00 89.06 773 ALA A CA 1
ATOM 6216 C C . ALA A 1 773 ? 5.922 10.823 -17.323 1.00 89.06 773 ALA A C 1
ATOM 6218 O O . ALA A 1 773 ? 5.107 11.003 -16.415 1.00 89.06 773 ALA A O 1
ATOM 6219 N N . LYS A 1 774 ? 5.604 10.159 -18.443 1.00 88.62 774 LYS A N 1
ATOM 6220 C CA . LYS A 1 774 ? 4.307 9.515 -18.679 1.00 88.62 774 LYS A CA 1
ATOM 6221 C C . LYS A 1 774 ? 4.060 8.369 -17.711 1.00 88.62 774 LYS A C 1
ATOM 6223 O O . LYS A 1 774 ? 2.994 8.321 -17.105 1.00 88.62 774 LYS A O 1
ATOM 6228 N N . ALA A 1 775 ? 5.048 7.506 -17.502 1.00 85.44 775 ALA A N 1
ATOM 6229 C CA . ALA A 1 775 ? 4.985 6.428 -16.525 1.00 85.44 775 ALA A CA 1
ATOM 6230 C C . ALA A 1 775 ? 4.775 6.962 -15.096 1.00 85.44 775 ALA A C 1
ATOM 6232 O O . ALA A 1 775 ? 3.962 6.405 -14.359 1.00 85.44 775 ALA A O 1
ATOM 6233 N N . GLU A 1 776 ? 5.440 8.062 -14.718 1.00 84.62 776 GLU A N 1
ATOM 6234 C CA . GLU A 1 776 ? 5.240 8.723 -13.420 1.00 84.62 776 GLU A CA 1
ATOM 6235 C C . GLU A 1 776 ? 3.819 9.271 -13.240 1.00 84.62 776 GLU A C 1
ATOM 6237 O O . GLU A 1 776 ? 3.206 9.053 -12.193 1.00 84.62 776 GLU A O 1
ATOM 6242 N N . LEU A 1 777 ? 3.247 9.911 -14.265 1.00 86.12 777 LEU A N 1
ATOM 6243 C CA . LEU A 1 777 ? 1.858 10.371 -14.206 1.00 86.12 777 LEU A CA 1
ATOM 6244 C C . LEU A 1 777 ? 0.871 9.194 -14.171 1.00 86.12 777 LEU A C 1
ATOM 6246 O O . LEU A 1 777 ? -0.094 9.220 -13.406 1.00 86.12 777 LEU A O 1
ATOM 6250 N N . MET A 1 778 ? 1.126 8.137 -14.948 1.00 83.50 778 MET A N 1
ATOM 6251 C CA . MET A 1 778 ? 0.255 6.961 -15.029 1.00 83.50 778 MET A CA 1
ATOM 6252 C C . MET A 1 778 ? 0.096 6.234 -13.690 1.00 83.50 778 MET A C 1
ATOM 6254 O O . MET A 1 778 ? -0.956 5.642 -13.445 1.00 83.50 778 MET A O 1
ATOM 6258 N N . LYS A 1 779 ? 1.062 6.347 -12.765 1.00 79.88 779 LYS A N 1
ATOM 6259 C CA . LYS A 1 779 ? 0.897 5.831 -11.391 1.00 79.88 779 LYS A CA 1
ATOM 6260 C C . LYS A 1 779 ? -0.284 6.474 -10.668 1.00 79.88 779 LYS A C 1
ATOM 6262 O O . LYS A 1 779 ? -0.930 5.827 -9.850 1.00 79.88 779 LYS A O 1
ATOM 6267 N N . MET A 1 780 ? -0.562 7.746 -10.959 1.00 81.44 780 MET A N 1
ATOM 6268 C CA . MET A 1 780 ? -1.682 8.484 -10.374 1.00 81.44 780 MET A CA 1
ATOM 6269 C C . MET A 1 780 ? -3.004 8.173 -11.071 1.00 81.44 780 MET A C 1
ATOM 6271 O O . MET A 1 780 ? -4.040 8.339 -10.444 1.00 81.44 780 MET A O 1
ATOM 6275 N N . PHE A 1 781 ? -2.980 7.704 -12.324 1.00 81.19 781 PHE A N 1
ATOM 6276 C CA . PHE A 1 781 ? -4.174 7.348 -13.097 1.00 81.19 781 PHE A CA 1
ATOM 6277 C C . PHE A 1 781 ? -4.809 6.033 -12.641 1.00 81.19 781 PHE A C 1
ATOM 6279 O O . PHE A 1 781 ? -5.998 5.851 -12.857 1.00 81.19 781 PHE A O 1
ATOM 6286 N N . LEU A 1 782 ? -4.076 5.150 -11.954 1.00 76.94 782 LEU A N 1
ATOM 6287 C CA . LEU A 1 782 ? -4.582 3.838 -11.526 1.00 76.94 782 LEU A CA 1
ATOM 6288 C C . LEU A 1 782 ? -6.011 3.850 -10.920 1.00 76.94 782 LEU A C 1
ATOM 6290 O O . LEU A 1 782 ? -6.826 3.024 -11.325 1.00 76.94 782 LEU A O 1
ATOM 6294 N N . PRO A 1 783 ? -6.384 4.790 -10.023 1.00 77.62 783 PRO A N 1
ATOM 6295 C CA . PRO A 1 783 ? -7.718 4.824 -9.422 1.00 77.62 783 PRO A CA 1
ATOM 6296 C C . PRO A 1 783 ? -8.853 5.065 -10.424 1.00 77.62 783 PRO A C 1
ATOM 6298 O O . PRO A 1 783 ? -9.988 4.670 -10.156 1.00 77.62 783 PRO A O 1
ATOM 6301 N N . ILE A 1 784 ? -8.586 5.710 -11.565 1.00 79.75 784 ILE A N 1
ATOM 6302 C CA . ILE A 1 784 ? -9.641 6.050 -12.529 1.00 79.75 784 ILE A CA 1
ATOM 6303 C C . ILE A 1 784 ? -10.070 4.852 -13.382 1.00 79.75 784 ILE A C 1
ATOM 6305 O O . ILE A 1 784 ? -11.164 4.842 -13.940 1.00 79.75 784 ILE A O 1
ATOM 6309 N N . PHE A 1 785 ? -9.263 3.795 -13.437 1.00 76.31 785 PHE A N 1
ATOM 6310 C CA . PHE A 1 785 ? -9.705 2.545 -14.049 1.00 76.31 785 PHE A CA 1
ATOM 6311 C C . PHE A 1 785 ? -10.808 1.850 -13.237 1.00 76.31 785 PHE A C 1
ATOM 6313 O O . PHE A 1 785 ? -11.453 0.945 -13.740 1.00 76.31 785 PHE A O 1
ATOM 6320 N N . SER A 1 786 ? -11.064 2.301 -12.002 1.00 72.25 786 SER A N 1
ATOM 6321 C CA . SER A 1 786 ? -12.169 1.836 -11.154 1.00 72.25 786 SER A CA 1
ATOM 6322 C C . SER A 1 786 ? -13.372 2.799 -11.121 1.00 72.25 786 SER A C 1
ATOM 6324 O O . SER A 1 786 ? -14.206 2.688 -10.220 1.00 72.25 786 SER A O 1
ATOM 6326 N N . LEU A 1 787 ? -13.472 3.782 -12.035 1.00 77.50 787 LEU A N 1
ATOM 6327 C CA . LEU A 1 787 ? -14.584 4.753 -12.024 1.00 77.50 787 LEU A CA 1
ATOM 6328 C C . LEU A 1 787 ? -15.954 4.114 -12.304 1.00 77.50 787 LEU A C 1
ATOM 6330 O O . LEU A 1 787 ? -16.964 4.543 -11.750 1.00 77.50 787 LEU A O 1
ATOM 6334 N N . ASP A 1 788 ? -16.005 3.086 -13.141 1.00 74.62 788 ASP A N 1
ATOM 6335 C CA . ASP A 1 788 ? -17.219 2.324 -13.439 1.00 74.62 788 ASP A CA 1
ATOM 6336 C C . ASP A 1 788 ? -17.743 1.552 -12.214 1.00 74.62 788 ASP A C 1
ATOM 6338 O O . ASP A 1 788 ? -18.956 1.499 -11.998 1.00 74.62 788 ASP A O 1
ATOM 6342 N N . LYS A 1 789 ? -16.845 1.090 -11.330 1.00 75.06 789 LYS A N 1
ATOM 6343 C CA . LYS A 1 789 ? -17.157 0.394 -10.061 1.00 75.06 789 LYS A CA 1
ATOM 6344 C C . LYS A 1 789 ? -17.946 1.261 -9.050 1.00 75.06 789 LYS A C 1
ATOM 6346 O O . LYS A 1 789 ? -18.343 0.789 -7.976 1.00 75.06 789 LYS A O 1
ATOM 6351 N N . PHE A 1 790 ? -18.202 2.540 -9.357 1.00 80.12 790 PHE A N 1
ATOM 6352 C CA . PHE A 1 790 ? -19.125 3.402 -8.606 1.00 80.12 790 PHE A CA 1
ATOM 6353 C C . PHE A 1 790 ? -20.603 3.180 -8.949 1.00 80.12 790 PHE A C 1
ATOM 6355 O O . PHE A 1 790 ? -21.457 3.525 -8.128 1.00 80.12 790 PHE A O 1
ATOM 6362 N N . ILE A 1 791 ? -20.918 2.614 -10.117 1.00 78.31 791 ILE A N 1
ATOM 6363 C CA . ILE A 1 791 ? -22.292 2.359 -10.560 1.00 78.31 791 ILE A CA 1
ATOM 6364 C C . ILE A 1 791 ? -22.841 1.127 -9.815 1.00 78.31 791 ILE A C 1
ATOM 6366 O O . ILE A 1 791 ? -22.257 0.053 -9.913 1.00 78.31 791 ILE A O 1
ATOM 6370 N N . PRO A 1 792 ? -23.960 1.229 -9.072 1.00 67.06 792 PRO A N 1
ATOM 6371 C CA . PRO A 1 792 ? -24.546 0.067 -8.398 1.00 67.06 792 PRO A CA 1
ATOM 6372 C C . PRO A 1 792 ? -25.234 -0.907 -9.377 1.00 67.06 792 PRO A C 1
ATOM 6374 O O . PRO A 1 792 ? -25.967 -0.464 -10.263 1.00 67.06 792 PRO A O 1
ATOM 6377 N N . ASN A 1 793 ? -25.102 -2.221 -9.142 1.00 60.56 793 ASN A N 1
ATOM 6378 C CA . ASN A 1 793 ? -25.894 -3.307 -9.756 1.00 60.56 793 ASN A CA 1
ATOM 6379 C C . ASN A 1 793 ? -25.896 -3.402 -11.301 1.00 60.56 793 ASN A C 1
ATOM 6381 O O . ASN A 1 793 ? -26.924 -3.784 -11.864 1.00 60.56 793 ASN A O 1
ATOM 6385 N N . ASN A 1 794 ? -24.821 -3.059 -12.020 1.00 53.97 794 ASN A N 1
ATOM 6386 C CA . ASN A 1 794 ? -24.866 -3.098 -13.487 1.00 53.97 794 ASN A CA 1
ATOM 6387 C C . ASN A 1 794 ? -23.621 -3.708 -14.136 1.00 53.97 794 ASN A C 1
ATOM 6389 O O . ASN A 1 794 ? -22.505 -3.416 -13.721 1.00 53.97 794 ASN A O 1
ATOM 6393 N N . LYS A 1 795 ? -23.830 -4.479 -15.214 1.00 50.44 795 LYS A N 1
ATOM 6394 C CA . LYS A 1 795 ? -22.778 -4.787 -16.192 1.00 50.44 795 LYS A CA 1
ATOM 6395 C C . LYS A 1 795 ? -22.402 -3.471 -16.872 1.00 50.44 795 LYS A C 1
ATOM 6397 O O . LYS A 1 795 ? -23.288 -2.759 -17.348 1.00 50.44 795 LYS A O 1
ATOM 6402 N N . SER A 1 796 ? -21.120 -3.122 -16.840 1.00 49.34 796 SER A N 1
ATOM 6403 C CA . SER A 1 796 ? -20.572 -1.857 -17.340 1.00 49.34 796 SER A CA 1
ATOM 6404 C C . SER A 1 796 ? -21.165 -1.472 -18.706 1.00 49.34 796 SER A C 1
ATOM 6406 O O . SER A 1 796 ? -20.953 -2.152 -19.704 1.00 49.34 796 SER A O 1
ATOM 6408 N N . SER A 1 797 ? -21.963 -0.397 -18.737 1.00 50.09 797 SER A N 1
ATOM 6409 C CA . SER A 1 797 ? -22.509 0.193 -19.971 1.00 50.09 797 SER A CA 1
ATOM 6410 C C . SER A 1 797 ? -21.797 1.495 -20.349 1.00 50.09 797 SER A C 1
ATOM 6412 O O . SER A 1 797 ? -22.306 2.233 -21.189 1.00 50.09 797 SER A O 1
ATOM 6414 N N . CYS A 1 798 ? -20.722 1.853 -19.642 1.00 56.22 798 CYS A N 1
ATOM 6415 C CA . CYS A 1 798 ? -19.939 3.045 -19.949 1.00 56.22 798 CYS A CA 1
ATOM 6416 C C . CYS A 1 798 ? -18.903 2.701 -21.011 1.00 56.22 798 CYS A C 1
ATOM 6418 O O . CYS A 1 798 ? -18.355 1.597 -21.011 1.00 56.22 798 CYS A O 1
ATOM 6420 N N . GLU A 1 799 ? -18.627 3.654 -21.899 1.00 59.28 799 GLU A N 1
ATOM 6421 C CA . GLU A 1 799 ? -17.570 3.467 -22.879 1.00 59.28 799 GLU A CA 1
ATOM 6422 C C . GLU A 1 799 ? -16.225 3.225 -22.180 1.00 59.28 799 GLU A C 1
ATOM 6424 O O . GLU A 1 799 ? -15.951 3.788 -21.105 1.00 59.28 799 GLU A O 1
ATOM 6429 N N . PRO A 1 800 ? -15.385 2.354 -22.757 1.00 61.41 800 PRO A N 1
ATOM 6430 C CA . PRO A 1 800 ? -14.132 1.998 -22.135 1.00 61.41 800 PRO A CA 1
ATOM 6431 C C . PRO A 1 800 ? -13.197 3.213 -22.109 1.00 61.41 800 PRO A C 1
ATOM 6433 O O . PRO A 1 800 ? -13.038 3.908 -23.106 1.00 61.41 800 PRO A O 1
ATOM 6436 N N . PHE A 1 801 ? -12.551 3.473 -20.970 1.00 73.88 801 PHE A N 1
ATOM 6437 C CA . PHE A 1 801 ? -11.626 4.603 -20.844 1.00 73.88 801 PHE A CA 1
ATOM 6438 C C . PHE A 1 801 ? -10.463 4.476 -21.848 1.00 73.88 801 PHE A C 1
ATOM 6440 O O . PHE A 1 801 ? -9.846 3.410 -21.929 1.00 73.88 801 PHE A O 1
ATOM 6447 N N . ASN A 1 802 ? -10.181 5.543 -22.608 1.00 71.88 802 ASN A N 1
ATOM 6448 C CA . ASN A 1 802 ? -9.276 5.511 -23.768 1.00 71.88 802 ASN A CA 1
ATOM 6449 C C . ASN A 1 802 ? -7.788 5.410 -23.402 1.00 71.88 802 ASN A C 1
ATOM 6451 O O . ASN A 1 802 ? -7.009 4.787 -24.123 1.00 71.88 802 ASN A O 1
ATOM 6455 N N . ILE A 1 803 ? -7.367 5.980 -22.270 1.00 80.62 803 ILE A N 1
ATOM 6456 C CA . ILE A 1 803 ? -5.966 5.918 -21.835 1.00 80.62 803 ILE A CA 1
ATOM 6457 C C . ILE A 1 803 ? -5.746 4.589 -21.117 1.00 80.62 803 ILE A C 1
ATOM 6459 O O . ILE A 1 803 ? -5.968 4.484 -19.916 1.00 80.62 803 ILE A O 1
ATOM 6463 N N . ARG A 1 804 ? -5.325 3.562 -21.861 1.00 78.69 804 ARG A N 1
ATOM 6464 C CA . ARG A 1 804 ? -5.185 2.182 -21.355 1.00 78.69 804 ARG A CA 1
ATOM 6465 C C . ARG A 1 804 ? -3.755 1.733 -21.140 1.00 78.69 804 ARG A C 1
ATOM 6467 O O . ARG A 1 804 ? -3.544 0.677 -20.562 1.00 78.69 804 ARG A O 1
ATOM 6474 N N . GLY A 1 805 ? -2.770 2.494 -21.593 1.00 86.19 805 GLY A N 1
ATOM 6475 C CA . GLY A 1 805 ? -1.390 2.054 -21.523 1.00 86.19 805 GLY A CA 1
ATOM 6476 C C . GLY A 1 805 ? -0.379 3.119 -21.894 1.00 86.19 805 GLY A C 1
ATOM 6477 O O . GLY A 1 805 ? -0.717 4.241 -22.283 1.00 86.19 805 GLY A O 1
ATOM 6478 N N . PHE A 1 806 ? 0.888 2.768 -21.729 1.00 89.19 806 PHE A N 1
ATOM 6479 C CA . PHE A 1 806 ? 2.005 3.675 -21.925 1.00 89.19 806 PHE A CA 1
ATOM 6480 C C . PHE A 1 806 ? 3.280 2.916 -22.291 1.00 89.19 806 PHE A C 1
ATOM 6482 O O . PHE A 1 806 ? 3.497 1.783 -21.863 1.00 89.19 806 PHE A O 1
ATOM 6489 N N . TRP A 1 807 ? 4.126 3.577 -23.078 1.00 91.31 807 TRP A N 1
ATOM 6490 C CA . TRP A 1 807 ? 5.477 3.119 -23.376 1.00 91.31 807 TRP A CA 1
ATOM 6491 C C . TRP A 1 807 ? 6.433 3.491 -22.241 1.00 91.31 807 TRP A C 1
ATOM 6493 O O . TRP A 1 807 ? 6.297 4.551 -21.630 1.00 91.31 807 TRP A O 1
ATOM 6503 N N . ILE A 1 808 ? 7.422 2.633 -21.998 1.00 91.31 808 ILE A N 1
ATOM 6504 C CA . ILE A 1 808 ? 8.592 2.896 -21.158 1.00 91.31 808 ILE A CA 1
ATOM 6505 C C . ILE A 1 808 ? 9.847 2.555 -21.972 1.00 91.31 808 ILE A C 1
ATOM 6507 O O . ILE A 1 808 ? 9.901 1.503 -22.610 1.00 91.31 808 ILE A O 1
ATOM 6511 N N . GLY A 1 809 ? 10.851 3.434 -21.951 1.00 90.62 809 GLY A N 1
ATOM 6512 C CA . GLY A 1 809 ? 12.017 3.383 -22.840 1.00 90.62 809 GLY A CA 1
ATOM 6513 C C . GLY A 1 809 ? 11.901 4.383 -24.001 1.00 90.62 809 GLY A C 1
ATOM 6514 O O . GLY A 1 809 ? 11.005 5.229 -23.978 1.00 90.62 809 GLY A O 1
ATOM 6515 N N . PRO A 1 810 ? 12.778 4.326 -25.015 1.00 92.56 810 PRO A N 1
ATOM 6516 C CA . PRO A 1 810 ? 13.744 3.260 -25.270 1.00 92.56 810 PRO A CA 1
ATOM 6517 C C . PRO A 1 810 ? 14.995 3.334 -24.392 1.00 92.56 810 PRO A C 1
ATOM 6519 O O . PRO A 1 810 ? 15.587 4.396 -24.194 1.00 92.56 810 PRO A O 1
ATOM 6522 N N . TYR A 1 811 ? 15.416 2.174 -23.902 1.00 91.62 811 TYR A N 1
ATOM 6523 C CA . TYR A 1 811 ? 16.630 1.992 -23.118 1.00 91.62 811 TYR A CA 1
ATOM 6524 C C . TYR A 1 811 ? 17.724 1.341 -23.956 1.00 91.62 811 TYR A C 1
ATOM 6526 O O . TYR A 1 811 ? 17.481 0.342 -24.628 1.00 91.62 811 TYR A O 1
ATOM 6534 N N . GLY A 1 812 ? 18.920 1.907 -23.868 1.00 88.38 812 GLY A N 1
ATOM 6535 C CA . GLY A 1 812 ? 20.177 1.411 -24.409 1.00 88.38 812 GLY A CA 1
ATOM 6536 C C . GLY A 1 812 ? 21.335 2.035 -23.632 1.00 88.38 812 GLY A C 1
ATOM 6537 O O . GLY A 1 812 ? 21.133 2.985 -22.872 1.00 88.38 812 GLY A O 1
ATOM 6538 N N . VAL A 1 813 ? 22.553 1.528 -23.834 1.00 83.25 813 VAL A N 1
ATOM 6539 C CA . VAL A 1 813 ? 23.768 2.027 -23.148 1.00 83.25 813 VAL A CA 1
ATOM 6540 C C . VAL A 1 813 ? 23.967 3.530 -23.347 1.00 83.25 813 VAL A C 1
ATOM 6542 O O . VAL A 1 813 ? 24.499 4.215 -22.483 1.00 83.25 813 VAL A O 1
ATOM 6545 N N . ASP A 1 814 ? 23.517 4.047 -24.480 1.00 80.50 814 ASP A N 1
ATOM 6546 C CA . ASP A 1 814 ? 23.670 5.430 -24.895 1.00 80.50 814 ASP A CA 1
ATOM 6547 C C . ASP A 1 814 ? 22.378 6.235 -24.800 1.00 80.50 814 ASP A C 1
ATOM 6549 O O . ASP A 1 814 ? 22.371 7.372 -25.247 1.00 80.50 814 ASP A O 1
ATOM 6553 N N . THR A 1 815 ? 21.289 5.691 -24.256 1.00 84.50 815 THR A N 1
ATOM 6554 C CA . THR A 1 815 ? 20.076 6.471 -23.966 1.00 84.50 815 THR A CA 1
ATOM 6555 C C . THR A 1 815 ? 19.739 6.502 -22.485 1.00 84.50 815 THR A C 1
ATOM 6557 O O . THR A 1 815 ? 18.985 7.378 -22.076 1.00 84.50 815 THR A O 1
ATOM 6560 N N . PHE A 1 816 ? 20.262 5.565 -21.686 1.00 75.69 816 PHE A N 1
ATOM 6561 C CA . PHE A 1 816 ? 19.807 5.304 -20.322 1.00 75.69 816 PHE A CA 1
ATOM 6562 C C . PHE A 1 816 ? 20.634 5.944 -19.185 1.00 75.69 816 PHE A C 1
ATOM 6564 O O . PHE A 1 816 ? 19.996 6.458 -18.262 1.00 75.69 816 PHE A O 1
ATOM 6571 N N . PRO A 1 817 ? 21.977 6.017 -19.210 1.00 73.25 817 PRO A N 1
ATOM 6572 C CA . PRO A 1 817 ? 22.677 6.732 -18.149 1.00 73.25 817 PRO A CA 1
ATOM 6573 C C . PRO A 1 817 ? 22.308 8.222 -18.175 1.00 73.25 817 PRO A C 1
ATOM 6575 O O . PRO A 1 817 ? 22.519 8.906 -19.172 1.00 73.25 817 PRO A O 1
ATOM 6578 N N . ASP A 1 818 ? 21.761 8.777 -17.098 1.00 82.44 818 ASP A N 1
ATOM 6579 C CA . ASP A 1 818 ? 21.766 10.236 -16.946 1.00 82.44 818 ASP A CA 1
ATOM 6580 C C . ASP A 1 818 ? 23.213 10.675 -16.631 1.00 82.44 818 ASP A C 1
ATOM 6582 O O . ASP A 1 818 ? 23.939 9.975 -15.924 1.00 82.44 818 ASP A O 1
ATOM 6586 N N . GLY A 1 819 ? 23.669 11.819 -17.152 1.00 82.38 819 GLY A N 1
ATOM 6587 C CA . GLY A 1 819 ? 25.063 12.263 -17.006 1.00 82.38 819 GLY A CA 1
ATOM 6588 C C . GLY A 1 819 ? 25.837 12.331 -18.324 1.00 82.38 819 GLY A C 1
ATOM 6589 O O . GLY A 1 819 ? 25.287 12.748 -19.337 1.00 82.38 819 GLY A O 1
ATOM 6590 N N . GLN A 1 820 ? 27.140 12.036 -18.306 1.00 81.06 820 GLN A N 1
ATOM 6591 C CA . GLN A 1 820 ? 28.034 12.262 -19.449 1.00 81.06 820 GLN A CA 1
ATOM 6592 C C . GLN A 1 820 ? 28.308 10.986 -20.254 1.00 81.06 820 GLN A C 1
ATOM 6594 O O . GLN A 1 820 ? 28.678 9.961 -19.690 1.00 81.06 820 GLN A O 1
ATOM 6599 N N . HIS A 1 821 ? 28.226 11.101 -21.579 1.00 77.38 821 HIS A N 1
ATOM 6600 C CA . HIS A 1 821 ? 28.405 10.024 -22.551 1.00 77.38 821 HIS A CA 1
ATOM 6601 C C . HIS A 1 821 ? 29.495 10.332 -23.570 1.00 77.38 821 HIS A C 1
ATOM 6603 O O . HIS A 1 821 ? 29.636 11.480 -24.003 1.00 77.38 821 HIS A O 1
ATOM 6609 N N . ASN A 1 822 ? 30.209 9.289 -24.004 1.00 72.44 822 ASN A N 1
ATOM 6610 C CA . ASN A 1 822 ? 31.130 9.343 -25.137 1.00 72.44 822 ASN A CA 1
ATOM 6611 C C . ASN A 1 822 ? 30.618 8.466 -26.293 1.00 72.44 822 ASN A C 1
ATOM 6613 O O . ASN A 1 822 ? 30.405 7.270 -26.119 1.00 72.44 822 ASN A O 1
ATOM 6617 N N . PHE A 1 823 ? 30.413 9.059 -27.469 1.00 63.91 823 PHE A N 1
ATOM 6618 C CA . PHE A 1 823 ? 29.823 8.390 -28.635 1.00 63.91 823 PHE A CA 1
ATOM 6619 C C . PHE A 1 823 ? 30.808 7.527 -29.433 1.00 63.91 823 PHE A C 1
ATOM 6621 O O . PHE A 1 823 ? 30.382 6.666 -30.203 1.00 63.91 823 PHE A O 1
ATOM 6628 N N . ASP A 1 824 ? 32.115 7.733 -29.254 1.00 61.31 824 ASP A N 1
ATOM 6629 C CA . ASP A 1 824 ? 33.158 6.993 -29.984 1.00 61.31 824 ASP A CA 1
ATOM 6630 C C . ASP A 1 824 ? 33.057 5.470 -29.735 1.00 61.31 824 ASP A C 1
ATOM 6632 O O . ASP A 1 824 ? 33.423 4.663 -30.593 1.00 61.31 824 ASP A O 1
ATOM 6636 N N . ASP A 1 825 ? 32.443 5.084 -28.613 1.00 55.94 825 ASP A N 1
ATOM 6637 C CA . ASP A 1 825 ? 32.186 3.704 -28.196 1.00 55.94 825 ASP A CA 1
ATOM 6638 C C . ASP A 1 825 ? 30.897 3.093 -28.804 1.00 55.94 825 ASP A C 1
ATOM 6640 O O . ASP A 1 825 ? 30.612 1.921 -28.571 1.00 55.94 825 ASP A O 1
ATOM 6644 N N . ASN A 1 826 ? 30.128 3.844 -29.612 1.00 60.81 826 ASN A N 1
ATOM 6645 C CA . ASN A 1 826 ? 28.771 3.478 -30.069 1.00 60.81 826 ASN A CA 1
ATOM 6646 C C . ASN A 1 826 ? 28.583 3.483 -31.601 1.00 60.81 826 ASN A C 1
ATOM 6648 O O . ASN A 1 826 ? 27.467 3.349 -32.102 1.00 60.81 826 ASN A O 1
ATOM 6652 N N . SER A 1 827 ? 29.668 3.582 -32.376 1.00 61.28 827 SER A N 1
ATOM 6653 C CA . SER A 1 827 ? 29.654 3.691 -33.854 1.00 61.28 827 SER A CA 1
ATOM 6654 C C . SER A 1 827 ? 28.932 2.562 -34.616 1.00 61.28 827 SER A C 1
ATOM 6656 O O . SER A 1 827 ? 28.705 2.673 -35.821 1.00 61.28 827 SER A O 1
ATOM 6658 N N . LYS A 1 828 ? 28.578 1.469 -33.934 1.00 72.88 828 LYS A N 1
ATOM 6659 C CA . LYS A 1 828 ? 27.923 0.279 -34.490 1.00 72.88 828 LYS A CA 1
ATOM 6660 C C . LYS A 1 828 ? 26.449 0.115 -34.077 1.00 72.88 828 LYS A C 1
ATOM 6662 O O . LYS A 1 828 ? 25.859 -0.920 -34.395 1.00 72.88 828 LYS A O 1
ATOM 6667 N N . LEU A 1 829 ? 25.862 1.089 -33.379 1.00 77.69 829 LEU A N 1
ATOM 6668 C CA . LEU A 1 829 ? 24.444 1.078 -33.003 1.00 77.69 829 LEU A CA 1
ATOM 6669 C C . LEU A 1 829 ? 23.548 1.569 -34.148 1.00 77.69 829 LEU A C 1
ATOM 6671 O O . LEU A 1 829 ? 23.935 2.432 -34.937 1.00 77.69 829 LEU A O 1
ATOM 6675 N N . LEU A 1 830 ? 22.341 1.012 -34.237 1.00 79.69 830 LEU A N 1
ATOM 6676 C CA . LEU A 1 830 ? 21.327 1.369 -35.224 1.00 79.69 830 LEU A CA 1
ATOM 6677 C C . LEU A 1 830 ? 20.153 2.039 -34.511 1.00 79.69 830 LEU A C 1
ATOM 6679 O O . LEU A 1 830 ? 19.442 1.429 -33.723 1.00 79.69 830 LEU A O 1
ATOM 6683 N N . TYR A 1 831 ? 19.927 3.308 -34.836 1.00 77.75 831 TYR A N 1
ATOM 6684 C CA . TYR A 1 831 ? 18.941 4.157 -34.159 1.00 77.75 831 TYR A CA 1
ATOM 6685 C C . TYR A 1 831 ? 17.525 4.086 -34.735 1.00 77.75 831 TYR A C 1
ATOM 6687 O O . TYR A 1 831 ? 16.672 4.894 -34.380 1.00 77.75 831 TYR A O 1
ATOM 6695 N N . ASN A 1 832 ? 17.279 3.155 -35.655 1.00 82.19 832 ASN A N 1
ATOM 6696 C CA . ASN A 1 832 ? 15.931 2.885 -36.131 1.00 82.19 832 ASN A CA 1
ATOM 6697 C C . ASN A 1 832 ? 15.282 1.915 -35.139 1.00 82.19 832 ASN A C 1
ATOM 6699 O O . ASN A 1 832 ? 15.799 0.818 -34.938 1.00 82.19 832 ASN A O 1
ATOM 6703 N N . ILE A 1 833 ? 14.174 2.325 -34.530 1.00 84.19 833 ILE A N 1
ATOM 6704 C CA . ILE A 1 833 ? 13.364 1.466 -33.663 1.00 84.19 833 ILE A CA 1
ATOM 6705 C C . ILE A 1 833 ? 12.228 0.878 -34.501 1.00 84.19 833 ILE A C 1
ATOM 6707 O O . ILE A 1 833 ? 11.712 1.561 -35.385 1.00 84.19 833 ILE A O 1
ATOM 6711 N N . SER A 1 834 ? 11.863 -0.380 -34.252 1.00 84.75 834 SER A N 1
ATOM 6712 C CA . SER A 1 834 ? 10.699 -0.993 -34.895 1.00 84.75 834 SER A CA 1
ATOM 6713 C C . SER A 1 834 ? 9.403 -0.234 -34.575 1.00 84.75 834 SER A C 1
ATOM 6715 O O . SER A 1 834 ? 9.218 0.291 -33.477 1.00 84.75 834 SER A O 1
ATOM 6717 N N . GLU A 1 835 ? 8.498 -0.176 -35.550 1.00 78.25 835 GLU A N 1
ATOM 6718 C CA . GLU A 1 835 ? 7.160 0.397 -35.397 1.00 78.25 835 GLU A CA 1
ATOM 6719 C C . GLU A 1 835 ? 6.158 -0.759 -35.321 1.00 78.25 835 GLU A C 1
ATOM 6721 O O . GLU A 1 835 ? 5.666 -1.233 -36.342 1.00 78.25 835 GLU A O 1
ATOM 6726 N N . ASP A 1 836 ? 5.906 -1.252 -34.108 1.00 80.25 836 ASP A N 1
ATOM 6727 C CA . ASP A 1 836 ? 4.922 -2.305 -33.848 1.00 80.25 836 ASP A CA 1
ATOM 6728 C C . ASP A 1 836 ? 3.827 -1.759 -32.919 1.00 80.25 836 ASP A C 1
ATOM 6730 O O . ASP A 1 836 ? 4.128 -1.257 -31.828 1.00 80.25 836 ASP A O 1
ATOM 6734 N N . ASP A 1 837 ? 2.551 -1.868 -33.315 1.00 85.50 837 ASP A N 1
ATOM 6735 C CA . ASP A 1 837 ? 1.468 -1.482 -32.405 1.00 85.50 837 ASP A CA 1
ATOM 6736 C C . ASP A 1 837 ? 1.311 -2.511 -31.276 1.00 85.50 837 ASP A C 1
ATOM 6738 O O . ASP A 1 837 ? 1.474 -3.718 -31.493 1.00 85.50 837 ASP A O 1
ATOM 6742 N N . PRO A 1 838 ? 0.912 -2.070 -30.074 1.00 90.38 838 PRO A N 1
ATOM 6743 C CA . PRO A 1 838 ? 0.595 -2.978 -28.982 1.00 90.38 838 PRO A CA 1
ATOM 6744 C C . PRO A 1 838 ? -0.582 -3.926 -29.279 1.00 90.38 838 PRO A C 1
ATOM 6746 O O . PRO A 1 838 ? -1.484 -3.616 -30.058 1.00 90.38 838 PRO A O 1
ATOM 6749 N N . GLY A 1 839 ? -0.600 -5.068 -28.592 1.00 90.12 839 GLY A N 1
ATOM 6750 C CA . GLY A 1 839 ? -1.646 -6.087 -28.632 1.00 90.12 839 GLY A CA 1
ATOM 6751 C C . GLY A 1 839 ? -1.402 -7.204 -27.608 1.00 90.12 839 GLY A C 1
ATOM 6752 O O . GLY A 1 839 ? -0.446 -7.165 -26.834 1.00 90.12 839 GLY A O 1
ATOM 6753 N N . VAL A 1 840 ? -2.257 -8.227 -27.590 1.00 91.19 840 VAL A N 1
ATOM 6754 C CA . VAL A 1 840 ? -2.078 -9.386 -26.698 1.00 91.19 840 VAL A CA 1
ATOM 6755 C C . VAL A 1 840 ? -0.898 -10.228 -27.190 1.00 91.19 840 VAL A C 1
ATOM 6757 O O . VAL A 1 840 ? -0.946 -10.789 -28.284 1.00 91.19 840 VAL A O 1
ATOM 6760 N N . ILE A 1 841 ? 0.171 -10.308 -26.392 1.00 94.06 841 ILE A N 1
ATOM 6761 C CA . ILE A 1 841 ? 1.352 -11.127 -26.696 1.00 94.06 841 ILE A CA 1
ATOM 6762 C C . ILE A 1 841 ? 1.074 -12.568 -26.270 1.00 94.06 841 ILE A C 1
ATOM 6764 O O . ILE A 1 841 ? 0.847 -12.827 -25.093 1.00 94.06 841 ILE A O 1
ATOM 6768 N N . THR A 1 842 ? 1.166 -13.508 -27.208 1.00 94.12 842 THR A N 1
ATOM 6769 C CA . THR A 1 842 ? 0.925 -14.941 -26.954 1.00 94.12 842 THR A CA 1
ATOM 6770 C C . THR A 1 842 ? 2.214 -15.741 -26.791 1.00 94.12 842 THR A C 1
ATOM 6772 O O . THR A 1 842 ? 2.258 -16.780 -26.124 1.00 94.12 842 THR A O 1
ATOM 6775 N N . LYS A 1 843 ? 3.303 -15.255 -27.398 1.00 95.62 843 LYS A N 1
ATOM 6776 C CA . LYS A 1 843 ? 4.611 -15.907 -27.365 1.00 95.62 843 LYS A CA 1
ATOM 6777 C C . LYS A 1 843 ? 5.736 -14.912 -27.620 1.00 95.62 843 LYS A C 1
ATOM 6779 O O . LYS A 1 843 ? 5.624 -14.040 -28.474 1.00 95.62 843 LYS A O 1
ATOM 6784 N N . ILE A 1 844 ? 6.863 -15.101 -26.939 1.00 95.88 844 ILE A N 1
ATOM 6785 C CA . ILE A 1 844 ? 8.118 -14.400 -27.228 1.00 95.88 844 ILE A CA 1
ATOM 6786 C C . ILE A 1 844 ? 9.184 -15.453 -27.503 1.00 95.88 844 ILE A C 1
ATOM 6788 O O . ILE A 1 844 ? 9.488 -16.280 -26.644 1.00 95.88 844 ILE A O 1
ATOM 6792 N N . LYS A 1 845 ? 9.768 -15.431 -28.699 1.00 95.00 845 LYS A N 1
ATOM 6793 C CA . LYS A 1 845 ? 10.988 -16.185 -28.994 1.00 95.00 845 LYS A CA 1
ATOM 6794 C C . LYS A 1 845 ? 12.173 -15.245 -28.920 1.00 95.00 845 LYS A C 1
ATOM 6796 O O . LYS A 1 845 ? 12.156 -14.193 -29.545 1.00 95.00 845 LYS A O 1
ATOM 6801 N N . LEU A 1 846 ? 13.213 -15.636 -28.204 1.00 93.56 846 LEU A N 1
ATOM 6802 C CA . LEU A 1 846 ? 14.455 -14.881 -28.142 1.00 93.56 846 LEU A CA 1
ATOM 6803 C C . LEU A 1 846 ? 15.653 -15.790 -28.389 1.00 93.56 846 LEU A C 1
ATOM 6805 O O . LEU A 1 846 ? 15.650 -16.963 -28.015 1.00 93.56 846 LEU A O 1
ATOM 6809 N N . ARG A 1 847 ? 16.694 -15.243 -29.007 1.00 91.81 847 ARG A N 1
ATOM 6810 C CA . ARG A 1 847 ? 17.989 -15.905 -29.155 1.00 91.81 847 ARG A CA 1
ATOM 6811 C C . ARG A 1 847 ? 18.977 -15.216 -28.232 1.00 91.81 847 ARG A C 1
ATOM 6813 O O . ARG A 1 847 ? 19.085 -13.993 -28.262 1.00 91.81 847 ARG A O 1
ATOM 6820 N N . ASN A 1 848 ? 19.620 -15.993 -27.365 1.00 88.56 848 ASN A N 1
ATOM 6821 C CA . ASN A 1 848 ? 20.549 -15.455 -26.379 1.00 88.56 848 ASN A CA 1
ATOM 6822 C C . ASN A 1 848 ? 21.815 -16.305 -26.239 1.00 88.56 848 ASN A C 1
ATOM 6824 O O . ASN A 1 848 ? 21.793 -17.534 -26.359 1.00 88.56 848 ASN A O 1
ATOM 6828 N N . GLY A 1 849 ? 22.921 -15.630 -25.955 1.00 84.19 849 GLY A N 1
ATOM 6829 C CA . GLY A 1 849 ? 24.196 -16.213 -25.557 1.00 84.19 849 GLY A CA 1
ATOM 6830 C C . GLY A 1 849 ? 24.829 -15.350 -24.473 1.00 84.19 849 GLY A C 1
ATOM 6831 O O . GLY A 1 849 ? 24.304 -15.236 -23.373 1.00 84.19 849 GLY A O 1
ATOM 6832 N N . SER A 1 850 ? 25.950 -14.707 -24.793 1.00 82.25 850 SER A N 1
ATOM 6833 C CA . SER A 1 850 ? 26.543 -13.670 -23.932 1.00 82.25 850 SER A CA 1
ATOM 6834 C C . SER A 1 850 ? 25.815 -12.324 -24.020 1.00 82.25 850 SER A C 1
ATOM 6836 O O . SER A 1 850 ? 26.062 -11.449 -23.194 1.00 82.25 850 SER A O 1
ATOM 6838 N N . ILE A 1 851 ? 24.971 -12.167 -25.043 1.00 87.00 851 ILE A N 1
ATOM 6839 C CA . ILE A 1 851 ? 24.091 -11.027 -25.306 1.00 87.00 851 ILE A CA 1
ATOM 6840 C C . ILE A 1 851 ? 22.724 -11.522 -25.791 1.00 87.00 851 ILE A C 1
ATOM 6842 O O . ILE A 1 851 ? 22.554 -12.721 -26.035 1.00 87.00 851 ILE A O 1
ATOM 6846 N N . ILE A 1 852 ? 21.763 -10.611 -25.940 1.00 91.25 852 ILE A N 1
ATOM 6847 C CA . ILE A 1 852 ? 20.492 -10.869 -26.617 1.00 91.25 852 ILE A CA 1
ATOM 6848 C C . ILE A 1 852 ? 20.672 -10.598 -28.111 1.00 91.25 852 ILE A C 1
ATOM 6850 O O . ILE A 1 852 ? 20.764 -9.449 -28.546 1.00 91.25 852 ILE A O 1
ATOM 6854 N N . ASP A 1 853 ? 20.735 -11.669 -28.899 1.00 89.25 853 ASP A N 1
ATOM 6855 C CA . ASP A 1 853 ? 20.991 -11.571 -30.332 1.00 89.25 853 ASP A CA 1
ATOM 6856 C C . ASP A 1 853 ? 19.730 -11.141 -31.101 1.00 89.25 853 ASP A C 1
ATOM 6858 O O . ASP A 1 853 ? 19.785 -10.309 -31.997 1.00 89.25 853 ASP A O 1
ATOM 6862 N N . SER A 1 854 ? 18.557 -11.683 -30.767 1.00 91.44 854 SER A N 1
ATOM 6863 C CA . SER A 1 854 ? 17.309 -11.296 -31.445 1.00 91.44 854 SER A CA 1
ATOM 6864 C C . SER A 1 854 ? 16.058 -11.670 -30.664 1.00 91.44 854 SER A C 1
ATOM 6866 O O . SER A 1 854 ? 16.080 -12.558 -29.807 1.00 91.44 854 SER A O 1
ATOM 6868 N N . MET A 1 855 ? 14.950 -11.005 -30.992 1.00 93.44 855 MET A N 1
ATOM 6869 C CA . MET A 1 855 ? 13.628 -11.252 -30.424 1.00 93.44 855 MET A CA 1
ATOM 6870 C C . MET A 1 855 ? 12.556 -11.286 -31.517 1.00 93.44 855 MET A C 1
ATOM 6872 O O . MET A 1 855 ? 12.573 -10.491 -32.454 1.00 93.44 855 MET A O 1
ATOM 6876 N N . GLN A 1 856 ? 11.606 -12.206 -31.371 1.00 93.88 856 GLN A N 1
ATOM 6877 C CA . GLN A 1 856 ? 10.375 -12.291 -32.148 1.00 93.88 856 GLN A CA 1
ATOM 6878 C C . GLN A 1 856 ? 9.188 -12.308 -31.185 1.00 93.88 856 GLN A C 1
ATOM 6880 O O . GLN A 1 856 ? 9.114 -13.167 -30.301 1.00 93.88 856 GLN A O 1
ATOM 6885 N N . ILE A 1 857 ? 8.264 -11.373 -31.369 1.00 95.00 857 ILE A N 1
ATOM 6886 C CA . ILE A 1 857 ? 7.092 -11.184 -30.517 1.00 95.00 857 ILE A CA 1
ATOM 6887 C C . ILE A 1 857 ? 5.865 -11.572 -31.323 1.00 95.00 857 ILE A C 1
ATOM 6889 O O . ILE A 1 857 ? 5.640 -11.010 -32.386 1.00 95.00 857 ILE A O 1
ATOM 6893 N N . PHE A 1 858 ? 5.096 -12.540 -30.839 1.00 94.75 858 PHE A N 1
ATOM 6894 C CA . PHE A 1 858 ? 3.906 -13.047 -31.511 1.00 94.75 858 PHE A CA 1
ATOM 6895 C C . PHE A 1 858 ? 2.665 -12.496 -30.822 1.00 94.75 858 PHE A C 1
ATOM 6897 O O . PHE A 1 858 ? 2.528 -12.613 -29.600 1.00 94.75 858 PHE A O 1
ATOM 6904 N N . TYR A 1 859 ? 1.767 -11.936 -31.622 1.00 94.38 859 TYR A N 1
ATOM 6905 C CA . TYR A 1 859 ? 0.515 -11.354 -31.166 1.00 94.38 859 TYR A CA 1
ATOM 6906 C C . TYR A 1 859 ? -0.666 -12.270 -31.490 1.00 94.38 859 TYR A C 1
ATOM 6908 O O . TYR A 1 859 ? -0.603 -13.092 -32.406 1.00 94.38 859 TYR A O 1
ATOM 6916 N N . GLU A 1 860 ? -1.748 -12.143 -30.726 1.00 92.56 860 GLU A N 1
ATOM 6917 C CA . GLU A 1 860 ? -2.981 -12.919 -30.914 1.00 92.56 860 GLU A CA 1
ATOM 6918 C C . GLU A 1 860 ? -3.622 -12.698 -32.295 1.00 92.56 860 GLU A C 1
ATOM 6920 O O . GLU A 1 860 ? -4.137 -13.635 -32.899 1.00 92.56 860 GLU A O 1
ATOM 6925 N N . ASP A 1 861 ? -3.505 -11.486 -32.843 1.00 91.38 861 ASP A N 1
ATOM 6926 C CA . ASP A 1 861 ? -3.977 -11.131 -34.189 1.00 91.38 861 ASP A CA 1
ATOM 6927 C C . ASP A 1 861 ? -3.097 -11.682 -35.334 1.00 91.38 861 ASP A C 1
ATOM 6929 O O . ASP A 1 861 ? -3.353 -11.416 -36.510 1.00 91.38 861 ASP A O 1
ATOM 6933 N N . GLY A 1 862 ? -2.061 -12.460 -35.007 1.00 90.88 862 GLY A N 1
ATOM 6934 C CA . GLY A 1 862 ? -1.156 -13.097 -35.960 1.00 90.88 862 GLY A CA 1
ATOM 6935 C C . GLY A 1 862 ? 0.030 -12.235 -36.398 1.00 90.88 862 GLY A C 1
ATOM 6936 O O . GLY A 1 862 ? 0.880 -12.725 -37.149 1.00 90.88 862 GLY A O 1
ATOM 6937 N N . ARG A 1 863 ? 0.142 -10.981 -35.934 1.00 93.69 863 ARG A N 1
ATOM 6938 C CA . ARG A 1 863 ? 1.319 -10.140 -36.204 1.00 93.69 863 ARG A CA 1
ATOM 6939 C C . ARG A 1 863 ? 2.564 -10.681 -35.501 1.00 93.69 863 ARG A C 1
ATOM 6941 O O . ARG A 1 863 ? 2.485 -11.355 -34.470 1.00 93.69 863 ARG A O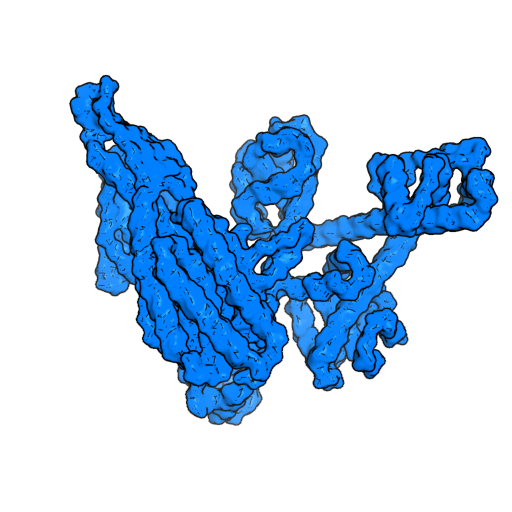 1
ATOM 6948 N N . ILE A 1 864 ? 3.732 -10.385 -36.076 1.00 92.00 864 ILE A N 1
ATOM 6949 C CA . ILE A 1 864 ? 5.031 -10.787 -35.526 1.00 92.00 864 ILE A CA 1
ATOM 6950 C C . ILE A 1 864 ? 5.997 -9.600 -35.543 1.00 92.00 864 ILE A C 1
ATOM 6952 O O . ILE A 1 864 ? 6.521 -9.260 -36.604 1.00 92.00 864 ILE A O 1
ATOM 6956 N N . GLY A 1 865 ? 6.274 -9.034 -34.369 1.00 91.19 865 GLY A N 1
ATOM 6957 C CA . GLY A 1 865 ? 7.320 -8.024 -34.174 1.00 91.19 865 GLY A CA 1
ATOM 6958 C C . GLY A 1 865 ? 8.710 -8.665 -34.177 1.00 91.19 865 GLY A C 1
ATOM 6959 O O . GLY A 1 865 ? 8.866 -9.822 -33.764 1.00 91.19 865 GLY A O 1
ATOM 6960 N N . ARG A 1 866 ? 9.731 -7.951 -34.667 1.00 91.00 866 ARG A N 1
ATOM 6961 C CA . ARG A 1 866 ? 11.106 -8.472 -34.797 1.00 91.00 866 ARG A CA 1
ATOM 6962 C C . ARG A 1 866 ? 12.151 -7.429 -34.422 1.00 91.00 866 ARG A C 1
ATOM 6964 O O . ARG A 1 866 ? 12.088 -6.300 -34.888 1.00 91.00 866 ARG A O 1
ATOM 6971 N N . ILE A 1 867 ? 13.148 -7.854 -33.647 1.00 90.50 867 ILE A N 1
ATOM 6972 C CA . ILE A 1 867 ? 14.299 -7.035 -33.250 1.00 90.50 867 ILE A CA 1
ATOM 6973 C C . ILE A 1 867 ? 15.574 -7.871 -33.443 1.00 90.50 867 ILE A C 1
ATOM 6975 O O . ILE A 1 867 ? 15.640 -9.005 -32.960 1.00 90.50 867 ILE A O 1
ATOM 6979 N N . GLY A 1 868 ? 16.574 -7.324 -34.141 1.00 85.75 868 GLY A N 1
ATOM 6980 C CA . GLY A 1 868 ? 17.791 -8.043 -34.549 1.00 85.75 868 GLY A CA 1
ATOM 6981 C C . GLY A 1 868 ? 17.600 -8.925 -35.794 1.00 85.75 868 GLY A C 1
ATOM 6982 O O . GLY A 1 868 ? 16.486 -9.110 -36.288 1.00 85.75 868 GLY A O 1
ATOM 6983 N N . ASP A 1 869 ? 18.691 -9.495 -36.318 1.00 84.06 869 ASP A N 1
ATOM 6984 C CA . ASP A 1 869 ? 18.685 -10.221 -37.606 1.00 84.06 869 ASP A CA 1
ATOM 6985 C C . ASP A 1 869 ? 18.338 -11.720 -37.514 1.00 84.06 869 ASP A C 1
ATOM 6987 O O . ASP A 1 869 ? 18.333 -12.429 -38.527 1.00 84.06 869 ASP A O 1
ATOM 6991 N N . GLY A 1 870 ? 18.039 -12.217 -36.311 1.00 80.12 870 GLY A N 1
ATOM 6992 C CA . GLY A 1 870 ? 17.645 -13.608 -36.084 1.00 80.12 870 GLY A CA 1
ATOM 6993 C C . GLY A 1 870 ? 18.803 -14.610 -36.025 1.00 80.12 870 GLY A C 1
ATOM 6994 O O . GLY A 1 870 ? 18.545 -15.816 -35.983 1.00 80.12 870 GLY A O 1
ATOM 6995 N N . LYS A 1 871 ? 20.064 -14.159 -36.042 1.00 79.94 871 LYS A N 1
ATOM 6996 C CA . LYS A 1 871 ? 21.256 -15.023 -35.956 1.00 79.94 871 LYS A CA 1
ATOM 6997 C C . LYS A 1 871 ? 21.831 -15.032 -34.535 1.00 79.94 871 LYS A C 1
ATOM 6999 O O . LYS A 1 871 ? 21.345 -14.327 -33.665 1.00 79.94 871 LYS A O 1
ATOM 7004 N N . GLY A 1 872 ? 22.832 -15.881 -34.285 1.00 81.69 872 GLY A N 1
ATOM 7005 C CA . GLY A 1 872 ? 23.495 -15.978 -32.974 1.00 81.69 872 GLY A CA 1
ATOM 7006 C C . GLY A 1 872 ? 22.694 -16.749 -31.918 1.00 81.69 872 GLY A C 1
ATOM 7007 O O . GLY A 1 872 ? 21.613 -17.261 -32.207 1.00 81.69 872 GLY A O 1
ATOM 7008 N N . GLY A 1 873 ? 23.262 -16.889 -30.719 1.00 83.38 873 GLY A N 1
ATOM 7009 C CA . GLY A 1 873 ? 22.609 -17.452 -29.529 1.00 83.38 873 GLY A CA 1
ATOM 7010 C C . GLY A 1 873 ? 21.959 -18.843 -29.630 1.00 83.38 873 GLY A C 1
ATOM 7011 O O . GLY A 1 873 ? 21.909 -19.504 -30.672 1.00 83.38 873 GLY A O 1
ATOM 7012 N N . ARG A 1 874 ? 21.415 -19.296 -28.498 1.00 86.81 874 ARG A N 1
ATOM 7013 C CA . ARG A 1 874 ? 20.458 -20.408 -28.410 1.00 86.81 874 ARG A CA 1
ATOM 7014 C C . ARG A 1 874 ? 19.042 -19.848 -28.345 1.00 86.81 874 ARG A C 1
ATOM 7016 O O . ARG A 1 874 ? 18.804 -18.842 -27.682 1.00 86.81 874 ARG A O 1
ATOM 7023 N N . GLU A 1 875 ? 18.110 -20.500 -29.035 1.00 91.38 875 GLU A N 1
ATOM 7024 C CA . GLU A 1 875 ? 16.696 -20.121 -28.992 1.00 91.38 875 GLU A CA 1
ATOM 7025 C C . GLU A 1 875 ? 16.081 -20.512 -27.644 1.00 91.38 875 GLU A C 1
ATOM 7027 O O . GLU A 1 875 ? 16.247 -21.635 -27.170 1.00 91.38 875 GLU A O 1
ATOM 7032 N N . CYS A 1 876 ? 15.346 -19.578 -27.054 1.00 91.56 876 CYS A N 1
ATOM 7033 C CA . CYS A 1 876 ? 14.472 -19.772 -25.911 1.00 91.56 876 CYS A CA 1
ATOM 7034 C C . CYS A 1 876 ? 13.090 -19.218 -26.272 1.00 91.56 876 CYS A C 1
ATOM 7036 O O . CYS A 1 876 ? 12.979 -18.198 -26.955 1.00 91.56 876 CYS A O 1
ATOM 7038 N N . ALA A 1 877 ? 12.032 -19.895 -25.835 1.00 93.62 877 ALA A N 1
ATOM 7039 C CA . ALA A 1 877 ? 10.664 -19.486 -26.111 1.00 93.62 877 ALA A CA 1
ATOM 7040 C C . ALA A 1 877 ? 9.874 -19.365 -24.811 1.00 93.62 877 ALA A C 1
ATOM 7042 O O . ALA A 1 877 ? 9.744 -20.325 -24.056 1.00 93.62 877 ALA A O 1
ATOM 7043 N N . ILE A 1 878 ? 9.289 -18.194 -24.602 1.00 93.69 878 ILE A N 1
ATOM 7044 C CA . ILE A 1 878 ? 8.287 -17.936 -23.578 1.00 93.69 878 ILE A CA 1
ATOM 7045 C C . ILE A 1 878 ? 6.940 -18.123 -24.264 1.00 93.69 878 ILE A C 1
ATOM 7047 O O . ILE A 1 878 ? 6.615 -17.383 -25.191 1.00 93.69 878 ILE A O 1
ATOM 7051 N N . SER A 1 879 ? 6.209 -19.159 -23.866 1.00 90.44 879 SER A N 1
ATOM 7052 C CA . SER A 1 879 ? 4.938 -19.556 -24.482 1.00 90.44 879 SER A CA 1
ATOM 7053 C C . SER A 1 879 ? 3.815 -19.573 -23.447 1.00 90.44 879 SER A C 1
ATOM 7055 O O . SER A 1 879 ? 4.057 -19.390 -22.245 1.00 90.44 879 SER A O 1
ATOM 7057 N N . ASP A 1 880 ? 2.600 -19.817 -23.934 1.00 86.06 880 ASP A N 1
ATOM 7058 C CA . ASP A 1 880 ? 1.370 -19.850 -23.142 1.00 86.06 880 ASP A CA 1
ATOM 7059 C C . ASP A 1 880 ? 1.154 -18.517 -22.419 1.00 86.06 880 ASP A C 1
ATOM 7061 O O . ASP A 1 880 ? 0.880 -18.495 -21.221 1.00 86.06 880 ASP A O 1
ATOM 7065 N N . LEU A 1 881 ? 1.414 -17.412 -23.125 1.00 89.50 881 LEU A N 1
ATOM 7066 C CA . LEU A 1 881 ? 1.010 -16.091 -22.670 1.00 89.50 881 LEU A CA 1
ATOM 7067 C C . LEU A 1 881 ? -0.393 -15.813 -23.192 1.00 89.50 881 LEU A C 1
ATOM 7069 O O . LEU A 1 881 ? -0.737 -16.205 -24.309 1.00 89.50 881 LEU A O 1
ATOM 7073 N N . ASP A 1 882 ? -1.191 -15.147 -22.378 1.00 84.62 882 ASP A N 1
ATOM 7074 C CA . ASP A 1 882 ? -2.562 -14.810 -22.718 1.00 84.62 882 ASP A CA 1
ATOM 7075 C C . ASP A 1 882 ? -2.978 -13.491 -22.059 1.00 84.62 882 ASP A C 1
ATOM 7077 O O . ASP A 1 882 ? -2.192 -12.818 -21.385 1.00 84.62 882 ASP A O 1
ATOM 7081 N N . GLU A 1 883 ? -4.224 -13.105 -22.302 1.00 81.25 883 GLU A N 1
ATOM 7082 C CA . GLU A 1 883 ? -4.753 -11.820 -21.891 1.00 81.25 883 GLU A CA 1
ATOM 7083 C C . GLU A 1 883 ? -4.927 -11.659 -20.360 1.00 81.25 883 GLU A C 1
ATOM 7085 O O . GLU A 1 883 ? -4.778 -10.540 -19.853 1.00 81.25 883 GLU A O 1
ATOM 7090 N N . PHE A 1 884 ? -5.199 -12.748 -19.626 1.00 75.62 884 PHE A N 1
ATOM 7091 C CA . PHE A 1 884 ? -5.764 -12.715 -18.267 1.00 75.62 884 PHE A CA 1
ATOM 7092 C C . PHE A 1 884 ? -5.053 -13.613 -17.243 1.00 75.62 884 PHE A C 1
ATOM 7094 O O . PHE A 1 884 ? -4.876 -13.215 -16.095 1.00 75.62 884 PHE A O 1
ATOM 7101 N N . SER A 1 885 ? -4.653 -14.831 -17.608 1.00 73.56 885 SER A N 1
ATOM 7102 C CA . SER A 1 885 ? -4.111 -15.827 -16.678 1.00 73.56 885 SER A CA 1
ATOM 7103 C C . SER A 1 885 ? -2.598 -15.754 -16.534 1.00 73.56 885 SER A C 1
ATOM 7105 O O . SER A 1 885 ? -2.083 -15.740 -15.412 1.00 73.56 885 SER A O 1
ATOM 7107 N N . LYS A 1 886 ? -1.864 -15.709 -17.648 1.00 84.31 886 LYS A N 1
ATOM 7108 C CA . LYS A 1 886 ? -0.399 -15.715 -17.632 1.00 84.31 886 LYS A CA 1
ATOM 7109 C C . LYS A 1 886 ? 0.141 -14.623 -18.540 1.00 84.31 886 LYS A C 1
ATOM 7111 O O . LYS A 1 886 ? 0.317 -14.807 -19.738 1.00 84.31 886 LYS A O 1
ATOM 7116 N N . TYR A 1 887 ? 0.463 -13.488 -17.935 1.00 88.25 887 TYR A N 1
ATOM 7117 C CA . TYR A 1 887 ? 1.004 -12.329 -18.634 1.00 88.25 887 TYR A CA 1
ATOM 7118 C C . TYR A 1 887 ? 2.244 -11.784 -17.927 1.00 88.25 887 TYR A C 1
ATOM 7120 O O . TYR A 1 887 ? 2.513 -12.079 -16.761 1.00 88.25 887 TYR A O 1
ATOM 7128 N N . ILE A 1 888 ? 3.040 -11.004 -18.655 1.00 90.94 888 ILE A N 1
ATOM 7129 C CA . ILE A 1 888 ? 4.269 -10.394 -18.140 1.00 90.94 888 ILE A CA 1
ATOM 7130 C C . ILE A 1 888 ? 3.919 -9.061 -17.480 1.00 90.94 888 ILE A C 1
ATOM 7132 O O . ILE A 1 888 ? 3.261 -8.221 -18.091 1.00 90.94 888 ILE A O 1
ATOM 7136 N N . ILE A 1 889 ? 4.396 -8.854 -16.255 1.00 88.75 889 ILE A N 1
ATOM 7137 C CA . ILE A 1 889 ? 4.132 -7.652 -15.452 1.00 88.75 889 ILE A CA 1
ATOM 7138 C C . ILE A 1 889 ? 5.349 -6.737 -15.327 1.00 88.75 889 ILE A C 1
ATOM 7140 O O . ILE A 1 889 ? 5.208 -5.543 -15.074 1.00 88.75 889 ILE A O 1
ATOM 7144 N N . ALA A 1 890 ? 6.555 -7.278 -15.479 1.00 90.81 890 ALA A N 1
ATOM 7145 C CA . ALA A 1 890 ? 7.791 -6.517 -15.394 1.00 90.81 890 ALA A CA 1
ATOM 7146 C C . ALA A 1 890 ? 8.931 -7.246 -16.110 1.00 90.81 890 ALA A C 1
ATOM 7148 O O . ALA A 1 890 ? 8.854 -8.447 -16.377 1.00 90.81 890 ALA A O 1
ATOM 7149 N N . VAL A 1 891 ? 9.992 -6.501 -16.396 1.00 92.50 891 VAL A N 1
ATOM 7150 C CA . VAL A 1 891 ? 11.179 -6.951 -17.111 1.00 92.50 891 VAL A CA 1
ATOM 7151 C C . VAL A 1 891 ? 12.422 -6.375 -16.432 1.00 92.50 891 VAL A C 1
ATOM 7153 O O . VAL A 1 891 ? 12.472 -5.174 -16.178 1.00 92.50 891 VAL A O 1
ATOM 7156 N N . ASN A 1 892 ? 13.432 -7.196 -16.148 1.00 92.25 892 ASN A N 1
ATOM 7157 C CA . ASN A 1 892 ? 14.763 -6.713 -15.766 1.00 92.25 892 ASN A CA 1
ATOM 7158 C C . ASN A 1 892 ? 15.670 -6.735 -16.998 1.00 92.25 892 ASN A C 1
ATOM 7160 O O . ASN A 1 892 ? 15.695 -7.728 -17.725 1.00 92.25 892 ASN A O 1
ATOM 7164 N N . LEU A 1 893 ? 16.409 -5.655 -17.231 1.00 92.56 893 LEU A N 1
ATOM 7165 C CA . LEU A 1 893 ? 17.354 -5.509 -18.332 1.00 92.56 893 LEU A CA 1
ATOM 7166 C C . LEU A 1 893 ? 18.767 -5.329 -17.800 1.00 92.56 893 LEU A C 1
ATOM 7168 O O . LEU A 1 893 ? 18.977 -4.563 -16.863 1.00 92.56 893 LEU A O 1
ATOM 7172 N N . LYS A 1 894 ? 19.735 -5.945 -18.475 1.00 91.38 894 LYS A N 1
ATOM 7173 C CA . LYS A 1 894 ? 21.165 -5.757 -18.227 1.00 91.38 894 LYS A CA 1
ATOM 7174 C C . LYS A 1 894 ? 21.860 -5.353 -19.514 1.00 91.38 894 LYS A C 1
ATOM 7176 O O . LYS A 1 894 ? 21.749 -6.056 -20.518 1.00 91.38 894 LYS A O 1
ATOM 7181 N N . PHE A 1 895 ? 22.616 -4.265 -19.478 1.00 87.50 895 PHE A N 1
ATOM 7182 C CA . PHE A 1 895 ? 23.326 -3.729 -20.635 1.00 87.50 895 PHE A CA 1
ATOM 7183 C C . PHE A 1 895 ? 24.842 -3.841 -20.475 1.00 87.50 895 PHE A C 1
ATOM 7185 O O . PHE A 1 895 ? 25.394 -3.645 -19.391 1.00 87.50 895 PHE A O 1
ATOM 7192 N N . GLY A 1 896 ? 25.537 -4.114 -21.577 1.00 81.94 896 GLY A N 1
ATOM 7193 C CA . GLY A 1 896 ? 26.995 -4.119 -21.625 1.00 81.94 896 GLY A CA 1
ATOM 7194 C C . GLY A 1 896 ? 27.533 -4.244 -23.048 1.00 81.94 896 GLY A C 1
ATOM 7195 O O . GLY A 1 896 ? 26.828 -4.657 -23.963 1.00 81.94 896 GLY A O 1
ATOM 7196 N N . ARG A 1 897 ? 28.790 -3.832 -23.262 1.00 75.69 897 ARG A N 1
ATOM 7197 C CA . ARG A 1 897 ? 29.421 -3.760 -24.602 1.00 75.69 897 ARG A CA 1
ATOM 7198 C C . ARG A 1 897 ? 28.585 -2.998 -25.658 1.00 75.69 897 ARG A C 1
ATOM 7200 O O . ARG A 1 897 ? 28.654 -3.329 -26.838 1.00 75.69 897 ARG A O 1
ATOM 7207 N N . GLY A 1 898 ? 27.787 -2.014 -25.236 1.00 77.25 898 GLY A N 1
ATOM 7208 C CA . GLY A 1 898 ? 26.892 -1.253 -26.117 1.00 77.25 898 GLY A CA 1
ATOM 7209 C C . GLY A 1 898 ? 25.558 -1.938 -26.455 1.00 77.25 898 GLY A C 1
ATOM 7210 O O . GLY A 1 898 ? 24.782 -1.372 -27.210 1.00 77.25 898 GLY A O 1
ATOM 7211 N N . LEU A 1 899 ? 25.269 -3.135 -25.925 1.00 87.00 899 LEU A N 1
ATOM 7212 C CA . LEU A 1 899 ? 24.106 -3.955 -26.297 1.00 87.00 899 LEU A CA 1
ATOM 7213 C C . LEU A 1 899 ? 23.333 -4.463 -25.068 1.00 87.00 899 LEU A C 1
ATOM 7215 O O . LEU A 1 899 ? 23.802 -4.362 -23.930 1.00 87.00 899 LEU A O 1
ATOM 7219 N N . LEU A 1 900 ? 22.155 -5.048 -25.300 1.00 90.38 900 LEU A N 1
ATOM 7220 C CA . LEU A 1 900 ? 21.393 -5.760 -24.276 1.00 90.38 900 LEU A CA 1
ATOM 7221 C C . LEU A 1 900 ? 22.069 -7.113 -23.991 1.00 90.38 900 LEU A C 1
ATOM 7223 O O . LEU A 1 900 ? 22.048 -8.019 -24.824 1.00 90.38 900 LEU A O 1
ATOM 7227 N N . CYS A 1 901 ? 22.692 -7.253 -22.818 1.00 89.81 901 CYS A N 1
ATOM 7228 C CA . CYS A 1 901 ? 23.402 -8.470 -22.413 1.00 89.81 901 CYS A CA 1
ATOM 7229 C C . CYS A 1 901 ? 22.471 -9.509 -21.766 1.00 89.81 901 CYS A C 1
ATOM 7231 O O . CYS A 1 901 ? 22.679 -10.709 -21.953 1.00 89.81 901 CYS A O 1
ATOM 7233 N N . GLY A 1 902 ? 21.439 -9.071 -21.041 1.00 91.62 902 GLY A N 1
ATOM 7234 C CA . GLY A 1 902 ? 20.505 -9.972 -20.369 1.00 91.62 902 GLY A CA 1
ATOM 7235 C C . GLY A 1 902 ? 19.107 -9.390 -20.206 1.00 91.62 902 GLY A C 1
ATOM 7236 O O . GLY A 1 902 ? 18.940 -8.176 -20.080 1.00 91.62 902 GLY A O 1
ATOM 7237 N N . ILE A 1 903 ? 18.109 -10.272 -20.202 1.00 94.12 903 ILE A N 1
ATOM 7238 C CA . ILE A 1 903 ? 16.701 -9.935 -19.983 1.00 94.12 903 ILE A CA 1
ATOM 7239 C C . ILE A 1 903 ? 16.033 -10.984 -19.093 1.00 94.12 903 ILE A C 1
ATOM 7241 O O . ILE A 1 903 ? 16.207 -12.182 -19.296 1.00 94.12 903 ILE A O 1
ATOM 7245 N N . GLU A 1 904 ? 15.253 -10.554 -18.112 1.00 94.00 904 GLU A N 1
ATOM 7246 C CA . GLU A 1 904 ? 14.415 -11.430 -17.290 1.00 94.00 904 GLU A CA 1
ATOM 7247 C C . GLU A 1 904 ? 12.973 -10.945 -17.342 1.00 94.00 904 GLU A C 1
ATOM 7249 O O . GLU A 1 904 ? 12.713 -9.765 -17.119 1.00 94.00 904 GLU A O 1
ATOM 7254 N N . PHE A 1 905 ? 12.033 -11.856 -17.582 1.00 93.12 905 PHE A N 1
ATOM 7255 C CA . PHE A 1 905 ? 10.606 -11.557 -17.550 1.00 93.12 905 PHE A CA 1
ATOM 7256 C C . PHE A 1 905 ? 9.986 -12.046 -16.244 1.00 93.12 905 PHE A C 1
ATOM 7258 O O . PHE A 1 905 ? 10.260 -13.160 -15.793 1.00 93.12 905 PHE A O 1
ATOM 7265 N N . ILE A 1 906 ? 9.128 -11.212 -15.661 1.00 90.94 906 ILE A N 1
ATOM 7266 C CA . ILE A 1 906 ? 8.405 -11.472 -14.415 1.00 90.94 906 ILE A CA 1
ATOM 7267 C C . ILE A 1 906 ? 6.922 -11.605 -14.752 1.00 90.94 906 ILE A C 1
ATOM 7269 O O . ILE A 1 906 ? 6.351 -10.713 -15.387 1.00 90.94 906 ILE A O 1
ATOM 7273 N N . PHE A 1 907 ? 6.304 -12.706 -14.331 1.00 88.31 907 PHE A N 1
ATOM 7274 C CA . PHE A 1 907 ? 4.925 -13.058 -14.668 1.00 88.31 907 PHE A CA 1
ATOM 7275 C C . PHE A 1 907 ? 3.927 -12.671 -13.569 1.00 88.31 907 PHE A C 1
ATOM 7277 O O . PHE A 1 907 ? 4.296 -12.462 -12.411 1.00 88.31 907 PHE A O 1
ATOM 7284 N N . SER A 1 908 ? 2.647 -12.600 -13.943 1.00 84.25 908 SER A N 1
ATOM 7285 C CA . SER A 1 908 ? 1.506 -12.316 -13.060 1.00 84.25 908 SER A CA 1
ATOM 7286 C C . SER A 1 908 ? 1.389 -13.279 -11.870 1.00 84.25 908 SER A C 1
ATOM 7288 O O . SER A 1 908 ? 0.932 -12.880 -10.801 1.00 84.25 908 SER A O 1
ATOM 7290 N N . ASP A 1 909 ? 1.856 -14.523 -12.011 1.00 77.06 909 ASP A N 1
ATOM 7291 C CA . ASP A 1 909 ? 1.868 -15.542 -10.951 1.00 77.06 909 ASP A CA 1
ATOM 7292 C C . ASP A 1 909 ? 3.084 -15.448 -10.005 1.00 77.06 909 ASP A C 1
ATOM 7294 O O . ASP A 1 909 ? 3.244 -16.275 -9.104 1.00 77.06 909 ASP A O 1
ATOM 7298 N N . GLY A 1 910 ? 3.947 -14.447 -10.203 1.00 77.81 910 GLY A N 1
ATOM 7299 C CA . GLY A 1 910 ? 5.162 -14.224 -9.423 1.00 77.81 910 GLY A CA 1
ATOM 7300 C C . GLY A 1 910 ? 6.358 -15.080 -9.843 1.00 77.81 910 GLY A C 1
ATOM 7301 O O . GLY A 1 910 ? 7.436 -14.911 -9.271 1.00 77.81 910 GLY A O 1
ATOM 7302 N N . LYS A 1 911 ? 6.219 -15.975 -10.832 1.00 85.50 911 LYS A N 1
ATOM 7303 C CA . LYS A 1 911 ? 7.367 -16.689 -11.408 1.00 85.50 911 LYS A CA 1
ATOM 7304 C C . LYS A 1 911 ? 8.182 -15.760 -12.305 1.00 85.50 911 LYS A C 1
ATOM 7306 O O . LYS A 1 911 ? 7.693 -14.736 -12.787 1.00 85.50 911 LYS A O 1
ATOM 7311 N N . THR A 1 912 ? 9.423 -16.151 -12.582 1.00 89.31 912 THR A N 1
ATOM 7312 C CA . THR A 1 912 ? 10.286 -15.461 -13.547 1.00 89.31 912 THR A CA 1
ATOM 7313 C C . THR A 1 912 ? 10.922 -16.453 -14.512 1.00 89.31 912 THR A C 1
ATOM 7315 O O . THR A 1 912 ? 10.934 -17.662 -14.270 1.00 89.31 912 THR A O 1
ATOM 7318 N N . THR A 1 913 ? 11.451 -15.952 -15.627 1.00 90.69 913 THR A N 1
ATOM 7319 C CA . THR A 1 913 ? 12.269 -16.761 -16.546 1.00 90.69 913 THR A CA 1
ATOM 7320 C C . THR A 1 913 ? 13.673 -17.049 -16.009 1.00 90.69 913 THR A C 1
ATOM 7322 O O . THR A 1 913 ? 14.409 -17.808 -16.636 1.00 90.69 913 THR A O 1
ATOM 7325 N N . GLY A 1 914 ? 14.077 -16.403 -14.907 1.00 88.62 914 GLY A N 1
ATOM 7326 C CA . GLY A 1 914 ? 15.482 -16.108 -14.636 1.00 88.62 914 GLY A CA 1
ATOM 7327 C C . GLY A 1 914 ? 16.077 -15.168 -15.694 1.00 88.62 914 GLY A C 1
ATOM 7328 O O . GLY A 1 914 ? 15.427 -14.824 -16.689 1.00 88.62 914 GLY A O 1
ATOM 7329 N N . THR A 1 915 ? 17.324 -14.735 -15.495 1.00 89.06 915 THR A N 1
ATOM 7330 C CA . THR A 1 915 ? 18.041 -13.949 -16.508 1.00 89.06 915 THR A CA 1
ATOM 7331 C C . THR A 1 915 ? 18.353 -14.821 -17.725 1.00 89.06 915 THR A C 1
ATOM 7333 O O . THR A 1 915 ? 19.064 -15.819 -17.628 1.00 89.06 915 THR A O 1
ATOM 7336 N N . LEU A 1 916 ? 17.822 -14.430 -18.881 1.00 90.31 916 LEU A N 1
ATOM 7337 C CA . LEU A 1 916 ? 18.158 -14.984 -20.186 1.00 90.31 916 LEU A CA 1
ATOM 7338 C C . LEU A 1 916 ? 19.297 -14.148 -20.779 1.00 90.31 916 LEU A C 1
ATOM 7340 O O . LEU A 1 916 ? 19.213 -12.922 -20.777 1.00 90.31 916 LEU A O 1
ATOM 7344 N N . GLY A 1 917 ? 20.349 -14.795 -21.284 1.00 85.12 917 GLY A N 1
ATOM 7345 C CA . GLY A 1 917 ? 21.608 -14.133 -21.651 1.00 85.12 917 GLY A CA 1
ATOM 7346 C C . GLY A 1 917 ? 22.612 -14.096 -20.491 1.00 85.12 917 GLY A C 1
ATOM 7347 O O . GLY A 1 917 ? 22.646 -15.017 -19.681 1.00 85.12 917 GLY A O 1
ATOM 7348 N N . ASP A 1 918 ? 23.419 -13.033 -20.416 1.00 75.69 918 ASP A N 1
ATOM 7349 C CA . ASP A 1 918 ? 24.310 -12.718 -19.283 1.00 75.69 918 ASP A CA 1
ATOM 7350 C C . ASP A 1 918 ? 25.302 -13.838 -18.896 1.00 75.69 918 ASP A C 1
ATOM 7352 O O . ASP A 1 918 ? 25.278 -14.392 -17.797 1.00 75.69 918 ASP A O 1
ATOM 7356 N N . HIS A 1 919 ? 26.206 -14.201 -19.814 1.00 70.94 919 HIS A N 1
ATOM 7357 C CA . HIS A 1 919 ? 27.233 -15.200 -19.511 1.00 70.94 919 HIS A CA 1
ATOM 7358 C C . HIS A 1 919 ? 28.352 -14.582 -18.631 1.00 70.94 919 HIS A C 1
ATOM 7360 O O . HIS A 1 919 ? 29.058 -13.688 -19.118 1.00 70.94 919 HIS A O 1
ATOM 7366 N N . PRO A 1 920 ? 28.616 -15.094 -17.402 1.00 56.03 920 PRO A N 1
ATOM 7367 C CA . PRO A 1 920 ? 29.428 -14.417 -16.369 1.00 56.03 920 PRO A CA 1
ATOM 7368 C C . PRO A 1 920 ? 30.865 -14.031 -16.753 1.00 56.03 920 PRO A C 1
ATOM 7370 O O . PRO A 1 920 ? 31.463 -13.155 -16.138 1.00 56.03 920 PRO A O 1
ATOM 7373 N N . ASN A 1 921 ? 31.423 -14.672 -17.784 1.00 56.69 921 ASN A N 1
ATOM 7374 C CA . ASN A 1 921 ? 32.807 -14.480 -18.225 1.00 56.69 921 ASN A CA 1
ATOM 7375 C C . ASN A 1 921 ? 32.925 -13.709 -19.553 1.00 56.69 921 ASN A C 1
ATOM 7377 O O . ASN A 1 921 ? 34.033 -13.545 -20.060 1.00 56.69 921 ASN A O 1
ATOM 7381 N N . ALA A 1 922 ? 31.811 -13.267 -20.152 1.00 60.47 922 ALA A N 1
ATOM 7382 C CA . ALA A 1 922 ? 31.800 -12.755 -21.524 1.00 60.47 922 ALA A CA 1
ATOM 7383 C C . ALA A 1 922 ? 31.413 -11.272 -21.656 1.00 60.47 922 ALA A C 1
ATOM 7385 O O . ALA A 1 922 ? 32.036 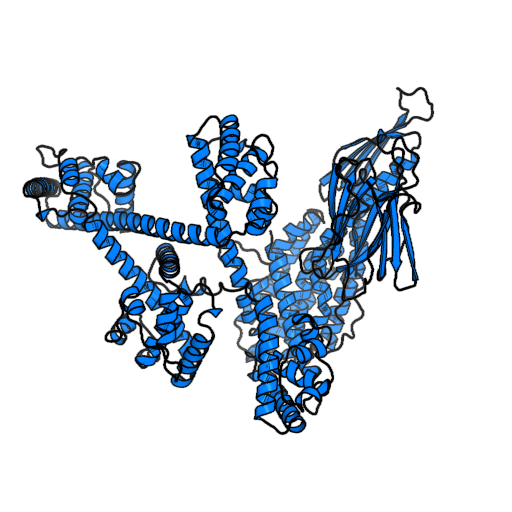-10.569 -22.452 1.00 60.47 922 ALA A O 1
ATOM 7386 N N . CYS A 1 923 ? 30.440 -10.756 -20.898 1.00 64.88 923 CYS A N 1
ATOM 7387 C CA . CYS A 1 923 ? 30.010 -9.349 -20.960 1.00 64.88 923 CYS A CA 1
ATOM 7388 C C . CYS A 1 923 ? 30.207 -8.676 -19.590 1.00 64.88 923 CYS A C 1
ATOM 7390 O O . CYS A 1 923 ? 29.660 -9.132 -18.594 1.00 64.88 923 CYS A O 1
ATOM 7392 N N . LYS A 1 924 ? 30.986 -7.583 -19.522 1.00 75.44 924 LYS A N 1
ATOM 7393 C CA . LYS A 1 924 ? 31.007 -6.723 -18.330 1.00 75.44 924 LYS A CA 1
ATOM 7394 C C . LYS A 1 924 ? 29.728 -5.891 -18.349 1.00 75.44 924 LYS A C 1
ATOM 7396 O O . LYS A 1 924 ? 29.595 -5.021 -19.211 1.00 75.44 924 LYS A O 1
ATOM 7401 N N . ILE A 1 925 ? 28.816 -6.172 -17.424 1.00 81.50 925 ILE A N 1
ATOM 7402 C CA . ILE A 1 925 ? 27.592 -5.389 -17.251 1.00 81.50 925 ILE A CA 1
ATOM 7403 C C . ILE A 1 925 ? 27.972 -3.976 -16.813 1.00 81.50 925 ILE A C 1
ATOM 7405 O O . ILE A 1 925 ? 28.758 -3.787 -15.881 1.00 81.50 925 ILE A O 1
ATOM 7409 N N . ILE A 1 926 ? 27.461 -2.996 -17.549 1.00 75.88 926 ILE A N 1
ATOM 7410 C CA . ILE A 1 926 ? 27.659 -1.572 -17.281 1.00 75.88 926 ILE A CA 1
ATOM 7411 C C . ILE A 1 926 ? 26.488 -1.078 -16.435 1.00 75.88 926 ILE A C 1
ATOM 7413 O O . ILE A 1 926 ? 26.713 -0.378 -15.452 1.00 75.88 926 ILE A O 1
ATOM 7417 N N . GLU A 1 927 ? 25.263 -1.501 -16.768 1.00 78.25 927 GLU A N 1
ATOM 7418 C CA . GLU A 1 927 ? 24.038 -1.048 -16.106 1.00 78.25 927 GLU A CA 1
ATOM 7419 C C . GLU A 1 927 ? 22.955 -2.129 -16.062 1.00 78.25 927 GLU A C 1
ATOM 7421 O O . GLU A 1 927 ? 22.890 -3.011 -16.922 1.00 78.25 927 GLU A O 1
ATOM 7426 N N . GLU A 1 928 ? 22.078 -2.020 -15.064 1.00 86.69 928 GLU A N 1
ATOM 7427 C CA . GLU A 1 928 ? 20.908 -2.871 -14.870 1.00 86.69 928 GLU A CA 1
ATOM 7428 C C . GLU A 1 928 ? 19.703 -2.013 -14.469 1.00 86.69 928 GLU A C 1
ATOM 7430 O O . GLU A 1 928 ? 19.821 -1.104 -13.644 1.00 86.69 928 GLU A O 1
ATOM 7435 N N . ILE A 1 929 ? 18.539 -2.298 -15.054 1.00 88.00 929 ILE A N 1
ATOM 7436 C CA . ILE A 1 929 ? 17.286 -1.598 -14.760 1.00 88.00 929 ILE A CA 1
ATOM 7437 C C . ILE A 1 929 ? 16.111 -2.570 -14.730 1.00 88.00 929 ILE A C 1
ATOM 7439 O O . ILE A 1 929 ? 15.991 -3.462 -15.565 1.00 88.00 929 ILE A O 1
ATOM 7443 N N . ARG A 1 930 ? 15.191 -2.344 -13.793 1.00 88.25 930 ARG A N 1
ATOM 7444 C CA . ARG A 1 930 ? 13.879 -2.987 -13.766 1.00 88.25 930 ARG A CA 1
ATOM 7445 C C . ARG A 1 930 ? 12.818 -2.064 -14.352 1.00 88.25 930 ARG A C 1
ATOM 7447 O O . ARG A 1 930 ? 12.661 -0.932 -13.905 1.00 88.25 930 ARG A O 1
ATOM 7454 N N . ILE A 1 931 ? 12.061 -2.582 -15.310 1.00 85.31 931 ILE A N 1
ATOM 7455 C CA . ILE A 1 931 ? 10.998 -1.892 -16.035 1.00 85.31 931 ILE A CA 1
ATOM 7456 C C . ILE A 1 931 ? 9.685 -2.621 -15.773 1.00 85.31 931 ILE A C 1
ATOM 7458 O O . ILE A 1 931 ? 9.558 -3.811 -16.039 1.00 85.31 931 ILE A O 1
ATOM 7462 N N . GLY A 1 932 ? 8.685 -1.914 -15.270 1.00 72.75 932 GLY A N 1
ATOM 7463 C CA . GLY A 1 932 ? 7.346 -2.461 -15.097 1.00 72.75 932 GLY A CA 1
ATOM 7464 C C . GLY A 1 932 ? 6.561 -1.715 -14.022 1.00 72.75 932 GLY A C 1
ATOM 7465 O O . GLY A 1 932 ? 7.162 -1.173 -13.089 1.00 72.75 932 GLY A O 1
ATOM 7466 N N . PRO A 1 933 ? 5.229 -1.651 -14.145 1.00 62.72 933 PRO A N 1
ATOM 7467 C CA . PRO A 1 933 ? 4.385 -1.037 -13.131 1.00 62.72 933 PRO A CA 1
ATOM 7468 C C . PRO A 1 933 ? 4.367 -1.832 -11.805 1.00 62.72 933 PRO A C 1
ATOM 7470 O O . PRO A 1 933 ? 4.784 -2.981 -11.698 1.00 62.72 933 PRO A O 1
ATOM 7473 N N . PHE A 1 934 ? 3.996 -1.125 -10.742 1.00 60.59 934 PHE A N 1
ATOM 7474 C CA . PHE A 1 934 ? 4.562 -1.209 -9.391 1.00 60.59 934 PHE A CA 1
ATOM 7475 C C . PHE A 1 934 ? 4.079 -2.391 -8.532 1.00 60.59 934 PHE A C 1
ATOM 7477 O O . PHE A 1 934 ? 2.901 -2.478 -8.197 1.00 60.59 934 PHE A O 1
ATOM 7484 N N . GLY A 1 935 ? 5.023 -3.175 -7.999 1.00 49.91 935 GLY A N 1
ATOM 7485 C CA . GLY A 1 935 ? 4.801 -4.102 -6.878 1.00 49.91 935 GLY A CA 1
ATOM 7486 C C . GLY A 1 935 ? 4.108 -5.424 -7.237 1.00 49.91 935 GLY A C 1
ATOM 7487 O O . GLY A 1 935 ? 3.796 -5.697 -8.388 1.00 49.91 935 GLY A O 1
ATOM 7488 N N . ASN A 1 936 ? 3.877 -6.272 -6.228 1.00 36.94 936 ASN A N 1
ATOM 7489 C CA . ASN A 1 936 ? 3.438 -7.669 -6.405 1.00 36.94 936 ASN A CA 1
ATOM 7490 C C . ASN A 1 936 ? 1.979 -7.844 -6.890 1.00 36.94 936 ASN A C 1
ATOM 7492 O O . ASN A 1 936 ? 1.537 -8.979 -7.048 1.00 36.94 936 ASN A O 1
ATOM 7496 N N . HIS A 1 937 ? 1.213 -6.763 -7.078 1.00 49.62 937 HIS A N 1
ATOM 7497 C CA . HIS A 1 937 ? -0.177 -6.771 -7.565 1.00 49.62 937 HIS A CA 1
ATOM 7498 C C . HIS A 1 937 ? -0.293 -5.766 -8.715 1.00 49.62 937 HIS A C 1
ATOM 7500 O O . HIS A 1 937 ? -0.780 -4.652 -8.535 1.00 49.62 937 HIS A O 1
ATOM 7506 N N . ASN A 1 938 ? 0.277 -6.130 -9.863 1.00 62.88 938 ASN A N 1
ATOM 7507 C CA . ASN A 1 938 ? 0.340 -5.267 -11.031 1.00 62.88 938 ASN A CA 1
ATOM 7508 C C . ASN A 1 938 ? -0.864 -5.522 -11.955 1.00 62.88 938 ASN A C 1
ATOM 7510 O O . ASN A 1 938 ? -1.010 -6.614 -12.502 1.00 62.88 938 ASN A O 1
ATOM 7514 N N . GLU A 1 939 ? -1.705 -4.500 -12.123 1.00 72.56 939 GLU A N 1
ATOM 7515 C CA . GLU A 1 939 ? -2.897 -4.511 -12.989 1.00 72.56 939 GLU A CA 1
ATOM 7516 C C . GLU A 1 939 ? -2.564 -4.181 -14.457 1.00 72.56 939 GLU A C 1
ATOM 7518 O O . GLU A 1 939 ? -3.463 -3.976 -15.265 1.00 72.56 939 GLU A O 1
ATOM 7523 N N . PHE A 1 940 ? -1.283 -4.107 -14.834 1.00 83.69 940 PHE A N 1
ATOM 7524 C CA . PHE A 1 940 ? -0.882 -3.950 -16.230 1.00 83.69 940 PHE A CA 1
ATOM 7525 C C . PHE A 1 940 ? -0.119 -5.167 -16.739 1.00 83.69 940 PHE A C 1
ATOM 7527 O O . PHE A 1 940 ? 0.748 -5.722 -16.060 1.00 83.69 940 PHE A O 1
ATOM 7534 N N . ARG A 1 941 ? -0.378 -5.493 -18.001 1.00 89.44 941 ARG A N 1
ATOM 7535 C CA . ARG A 1 941 ? 0.338 -6.495 -18.780 1.00 89.44 941 ARG A CA 1
ATOM 7536 C C . ARG A 1 941 ? 1.245 -5.851 -19.818 1.00 89.44 941 ARG A C 1
ATOM 7538 O O . ARG A 1 941 ? 0.922 -4.812 -20.396 1.00 89.44 941 ARG A O 1
ATOM 7545 N N . LEU A 1 942 ? 2.357 -6.506 -20.116 1.00 92.62 942 LEU A N 1
ATOM 7546 C CA . LEU A 1 942 ? 3.167 -6.186 -21.280 1.00 92.62 942 LEU A CA 1
ATOM 7547 C C . LEU A 1 942 ? 2.388 -6.534 -22.554 1.00 92.62 942 LEU A C 1
ATOM 7549 O O . LEU A 1 942 ? 2.030 -7.690 -22.761 1.00 92.62 942 LEU A O 1
ATOM 7553 N N . SER A 1 943 ? 2.135 -5.533 -23.393 1.00 92.69 943 SER A N 1
ATOM 7554 C CA . SER A 1 943 ? 1.378 -5.675 -24.647 1.00 92.69 943 SER A CA 1
ATOM 7555 C C . SER A 1 943 ? 2.161 -5.204 -25.873 1.00 92.69 943 SER A C 1
ATOM 7557 O O . SER A 1 943 ? 1.658 -5.242 -26.983 1.00 92.69 943 SER A O 1
ATOM 7559 N N . GLY A 1 944 ? 3.405 -4.757 -25.726 1.00 93.25 944 GLY A N 1
ATOM 7560 C CA . GLY A 1 944 ? 4.230 -4.411 -26.882 1.00 93.25 944 GLY A CA 1
ATOM 7561 C C . GLY A 1 944 ? 5.702 -4.344 -26.530 1.00 93.25 944 GLY A C 1
ATOM 7562 O O . GLY A 1 944 ? 6.058 -3.942 -25.423 1.00 93.25 944 GLY A O 1
ATOM 7563 N N . ILE A 1 945 ? 6.551 -4.743 -27.473 1.00 94.44 945 ILE A N 1
ATOM 7564 C CA . ILE A 1 945 ? 8.003 -4.607 -27.376 1.00 94.44 945 ILE A CA 1
ATOM 7565 C C . ILE A 1 945 ? 8.484 -4.072 -28.714 1.00 94.44 945 ILE A C 1
ATOM 7567 O O . ILE A 1 945 ? 8.250 -4.705 -29.738 1.00 94.44 945 ILE A O 1
ATOM 7571 N N . ILE A 1 946 ? 9.172 -2.938 -28.683 1.00 92.75 946 ILE A N 1
ATOM 7572 C CA . ILE A 1 946 ? 9.858 -2.379 -29.848 1.00 92.75 946 ILE A CA 1
ATOM 7573 C C . ILE A 1 946 ? 11.331 -2.215 -29.520 1.00 92.75 946 ILE A C 1
ATOM 7575 O O . ILE A 1 946 ? 11.707 -2.067 -28.354 1.00 92.75 946 ILE A O 1
ATOM 7579 N N . GLY A 1 947 ? 12.184 -2.234 -30.533 1.00 90.75 947 GLY A N 1
ATOM 7580 C CA . GLY A 1 947 ? 13.613 -2.086 -30.304 1.00 90.75 947 GLY A CA 1
ATOM 7581 C C . GLY A 1 947 ? 14.409 -1.758 -31.549 1.00 90.75 947 GLY A C 1
ATOM 7582 O O . GLY A 1 947 ? 13.896 -1.803 -32.664 1.00 90.75 947 GLY A O 1
ATOM 7583 N N . GLY A 1 948 ? 15.667 -1.404 -31.316 1.00 89.38 948 GLY A N 1
ATOM 7584 C CA . GLY A 1 948 ? 16.662 -1.089 -32.334 1.00 89.38 948 GLY A CA 1
ATOM 7585 C C . GLY A 1 948 ? 17.865 -2.020 -32.231 1.00 89.38 948 GLY A C 1
ATOM 7586 O O . GLY A 1 948 ? 18.166 -2.568 -31.162 1.00 89.38 948 GLY A O 1
ATOM 7587 N N . GLY A 1 949 ? 18.532 -2.226 -33.363 1.00 87.75 949 GLY A N 1
ATOM 7588 C CA . GLY A 1 949 ? 19.664 -3.134 -33.473 1.00 87.75 949 GLY A CA 1
ATOM 7589 C C . GLY A 1 949 ? 21.028 -2.495 -33.203 1.00 87.75 949 GLY A C 1
ATOM 7590 O O . GLY A 1 949 ? 21.187 -1.280 -33.154 1.00 87.75 949 GLY A O 1
ATOM 7591 N N . GLY A 1 950 ? 22.064 -3.316 -33.084 1.00 85.50 950 GLY A N 1
ATOM 7592 C CA . GLY A 1 950 ? 23.453 -2.877 -32.991 1.00 85.50 950 GLY A CA 1
ATOM 7593 C C . GLY A 1 950 ? 24.434 -4.016 -33.246 1.00 85.50 950 GLY A C 1
ATOM 7594 O O . GLY A 1 950 ? 24.089 -5.194 -33.165 1.00 85.50 950 GLY A O 1
ATOM 7595 N N . LYS A 1 951 ? 25.680 -3.681 -33.583 1.00 81.94 951 LYS A N 1
ATOM 7596 C CA . LYS A 1 951 ? 26.737 -4.670 -33.848 1.00 81.94 951 LYS A CA 1
ATOM 7597 C C . LYS A 1 951 ? 27.844 -4.599 -32.799 1.00 81.94 951 LYS A C 1
ATOM 7599 O O . LYS A 1 951 ? 28.196 -3.526 -32.320 1.00 81.94 951 LYS A O 1
ATOM 7604 N N . ILE A 1 952 ? 28.458 -5.743 -32.501 1.00 69.94 952 ILE A N 1
ATOM 7605 C CA . ILE A 1 952 ? 29.591 -5.815 -31.570 1.00 69.94 952 ILE A CA 1
ATOM 7606 C C . ILE A 1 952 ? 30.837 -5.161 -32.196 1.00 69.94 952 ILE A C 1
ATOM 7608 O O . ILE A 1 952 ? 31.187 -5.381 -33.363 1.00 69.94 952 ILE A O 1
ATOM 7612 N N . ILE A 1 953 ? 31.550 -4.347 -31.418 1.00 57.38 953 ILE A N 1
ATOM 7613 C CA . ILE A 1 953 ? 32.828 -3.753 -31.835 1.00 57.38 953 ILE A CA 1
ATOM 7614 C C . ILE A 1 953 ? 33.869 -4.868 -32.022 1.00 57.38 953 ILE A C 1
ATOM 7616 O O . ILE A 1 953 ? 34.086 -5.683 -31.131 1.00 57.38 953 ILE A O 1
ATOM 7620 N N . GLY A 1 954 ? 34.493 -4.918 -33.204 1.00 55.62 954 GLY A N 1
ATOM 7621 C CA . GLY A 1 954 ? 35.524 -5.909 -33.543 1.00 55.62 954 GLY A CA 1
ATOM 7622 C C . GLY A 1 954 ? 35.038 -7.281 -34.036 1.00 55.62 954 GLY A C 1
ATOM 7623 O O . GLY A 1 954 ? 35.883 -8.100 -34.374 1.00 55.62 954 GLY A O 1
ATOM 7624 N N . ASN A 1 955 ? 33.726 -7.541 -34.123 1.00 56.59 955 ASN A N 1
ATOM 7625 C CA . ASN A 1 955 ? 33.181 -8.787 -34.685 1.00 56.59 955 ASN A CA 1
ATOM 7626 C C . ASN A 1 955 ? 31.894 -8.511 -35.485 1.00 56.59 955 ASN A C 1
ATOM 7628 O O . ASN A 1 955 ? 30.975 -7.883 -34.966 1.00 56.59 955 ASN A O 1
ATOM 7632 N N . ASP A 1 956 ? 31.795 -8.998 -36.724 1.00 54.66 956 ASP A N 1
ATOM 7633 C CA . ASP A 1 956 ? 30.636 -8.776 -37.614 1.00 54.66 956 ASP A CA 1
ATOM 7634 C C . ASP A 1 956 ? 29.557 -9.871 -37.479 1.00 54.66 956 ASP A C 1
ATOM 7636 O O . ASP A 1 956 ? 28.914 -10.280 -38.448 1.00 54.66 956 ASP A O 1
ATOM 7640 N N . HIS A 1 957 ? 29.348 -10.369 -36.259 1.00 58.69 957 HIS A N 1
ATOM 7641 C CA . HIS A 1 957 ? 28.287 -11.327 -35.949 1.00 58.69 957 HIS A CA 1
ATOM 7642 C C . HIS A 1 957 ? 26.923 -10.628 -35.875 1.00 58.69 957 HIS A C 1
ATOM 7644 O O . HIS A 1 957 ? 26.431 -10.345 -34.788 1.00 58.69 957 HIS A O 1
ATOM 7650 N N . GLY A 1 958 ? 26.340 -10.354 -37.044 1.00 70.38 958 GLY A N 1
ATOM 7651 C CA . GLY A 1 958 ? 24.931 -9.979 -37.194 1.00 70.38 958 GLY A CA 1
ATOM 7652 C C . GLY A 1 958 ? 24.489 -8.697 -36.478 1.00 70.38 958 GLY A C 1
ATOM 7653 O O . GLY A 1 958 ? 25.282 -7.982 -35.866 1.00 70.38 958 GLY A O 1
ATOM 7654 N N . GLU A 1 959 ? 23.208 -8.375 -36.613 1.00 85.25 959 GLU A N 1
ATOM 7655 C CA . GLU A 1 959 ? 22.533 -7.295 -35.884 1.00 85.25 959 GLU A CA 1
ATOM 7656 C C . GLU A 1 959 ? 21.874 -7.845 -34.613 1.00 85.25 959 GLU A C 1
ATOM 7658 O O . GLU A 1 959 ? 21.023 -8.728 -34.692 1.00 85.25 959 GLU A O 1
ATOM 7663 N N . ASN A 1 960 ? 22.263 -7.298 -33.460 1.00 88.69 960 ASN A N 1
ATOM 7664 C CA . ASN A 1 960 ? 21.853 -7.724 -32.120 1.00 88.69 960 ASN A CA 1
ATOM 7665 C C . ASN A 1 960 ? 20.960 -6.675 -31.450 1.00 88.69 960 ASN A C 1
ATOM 7667 O O . ASN A 1 960 ? 20.918 -5.538 -31.908 1.00 88.69 960 ASN A O 1
ATOM 7671 N N . VAL A 1 961 ? 20.290 -7.000 -30.343 1.00 90.75 961 VAL A N 1
ATOM 7672 C CA . VAL A 1 961 ? 19.400 -6.046 -29.656 1.00 90.75 961 VAL A CA 1
ATOM 7673 C C . VAL A 1 961 ? 20.214 -4.990 -28.894 1.00 90.75 961 VAL A C 1
ATOM 7675 O O . VAL A 1 961 ? 20.983 -5.320 -27.989 1.00 90.75 961 VAL A O 1
ATOM 7678 N N . ALA A 1 962 ? 20.033 -3.713 -29.241 1.00 89.19 962 ALA A N 1
ATOM 7679 C CA . ALA A 1 962 ? 20.739 -2.581 -28.633 1.00 89.19 962 ALA A CA 1
ATOM 7680 C C . ALA A 1 962 ? 19.813 -1.668 -27.825 1.00 89.19 962 ALA A C 1
ATOM 7682 O O . ALA A 1 962 ? 20.106 -1.351 -26.671 1.00 89.19 962 ALA A O 1
ATOM 7683 N N . HIS A 1 963 ? 18.687 -1.285 -28.427 1.00 91.50 963 HIS A N 1
ATOM 7684 C CA . HIS A 1 963 ? 17.671 -0.432 -27.815 1.00 91.50 963 HIS A CA 1
ATOM 7685 C C . HIS A 1 963 ? 16.380 -1.210 -27.637 1.00 91.50 963 HIS A C 1
ATOM 7687 O O . HIS A 1 963 ? 16.012 -1.998 -28.506 1.00 91.50 963 HIS A O 1
ATOM 7693 N N . ILE A 1 964 ? 15.664 -0.967 -26.544 1.00 93.12 964 ILE A N 1
ATOM 7694 C CA . ILE A 1 964 ? 14.391 -1.642 -26.288 1.00 93.12 964 ILE A CA 1
ATOM 7695 C C . ILE A 1 964 ? 13.418 -0.753 -25.511 1.00 93.12 964 ILE A C 1
ATOM 7697 O O . ILE A 1 964 ? 13.807 -0.044 -24.582 1.00 93.12 964 ILE A O 1
ATOM 7701 N N . ALA A 1 965 ? 12.144 -0.787 -25.889 1.00 93.81 965 ALA A N 1
ATOM 7702 C CA . ALA A 1 965 ? 11.043 -0.145 -25.185 1.00 93.81 965 ALA A CA 1
ATOM 7703 C C . ALA A 1 965 ? 9.873 -1.121 -25.028 1.00 93.81 965 ALA A C 1
ATOM 7705 O O . ALA A 1 965 ? 9.679 -2.031 -25.835 1.00 93.81 965 ALA A O 1
ATOM 7706 N N . PHE A 1 966 ? 9.081 -0.907 -23.983 1.00 94.06 966 PHE A N 1
ATOM 7707 C CA . PHE A 1 966 ? 8.005 -1.802 -23.573 1.00 94.06 966 PHE A CA 1
ATOM 7708 C C . PHE A 1 966 ? 6.703 -1.026 -23.408 1.00 94.06 966 PHE A C 1
ATOM 7710 O O . PHE A 1 966 ? 6.694 0.028 -22.772 1.00 94.06 966 PHE A O 1
ATOM 7717 N N . TYR A 1 967 ? 5.605 -1.552 -23.945 1.00 93.06 967 TYR A N 1
ATOM 7718 C CA . TYR A 1 967 ? 4.269 -0.997 -23.757 1.00 93.06 967 TYR A CA 1
ATOM 7719 C C . TYR A 1 967 ? 3.509 -1.793 -22.704 1.00 93.06 967 TYR A C 1
ATOM 7721 O O . TYR A 1 967 ? 3.286 -2.994 -22.869 1.00 93.06 967 TYR A O 1
ATOM 7729 N N . PHE A 1 968 ? 3.072 -1.117 -21.646 1.00 90.75 968 PHE A N 1
ATOM 7730 C CA . PHE A 1 968 ? 2.241 -1.706 -20.601 1.00 90.75 968 PHE A CA 1
ATOM 7731 C C . PHE A 1 968 ? 0.797 -1.245 -20.751 1.00 90.75 968 PHE A C 1
ATOM 7733 O O . PHE A 1 968 ? 0.540 -0.046 -20.850 1.00 90.75 968 PHE A O 1
ATOM 7740 N N . GLN A 1 969 ? -0.132 -2.198 -20.735 1.00 88.75 969 GLN A N 1
ATOM 7741 C CA . GLN A 1 969 ? -1.567 -1.983 -20.889 1.00 88.75 969 GLN A CA 1
ATOM 7742 C C . GLN A 1 969 ? -2.323 -2.475 -19.656 1.00 88.75 969 GLN A C 1
ATOM 7744 O O . GLN A 1 969 ? -2.031 -3.554 -19.151 1.00 88.75 969 GLN A O 1
ATOM 7749 N N . TYR A 1 970 ? -3.287 -1.691 -19.186 1.00 84.44 970 TYR A N 1
ATOM 7750 C CA . TYR A 1 970 ? -4.180 -2.032 -18.087 1.00 84.44 970 TYR A CA 1
ATOM 7751 C C . TYR A 1 970 ? -5.035 -3.252 -18.445 1.00 84.44 970 TYR A C 1
ATOM 7753 O O . TYR A 1 970 ? -5.626 -3.296 -19.527 1.00 84.44 970 TYR A O 1
ATOM 7761 N N . VAL A 1 971 ? -5.102 -4.222 -17.537 1.00 76.12 971 VAL A N 1
ATOM 7762 C CA . VAL A 1 971 ? -5.957 -5.407 -17.646 1.00 76.12 971 VAL A CA 1
ATOM 7763 C C . VAL A 1 971 ? -7.311 -5.048 -17.043 1.00 76.12 971 VAL A C 1
ATOM 7765 O O . VAL A 1 971 ? -7.408 -4.760 -15.856 1.00 76.12 971 VAL A O 1
ATOM 7768 N N . GLN A 1 972 ? -8.353 -5.001 -17.873 1.00 63.03 972 GLN A N 1
ATOM 7769 C CA . GLN A 1 972 ? -9.710 -4.717 -17.413 1.00 63.03 972 GLN A CA 1
ATOM 7770 C C . GLN A 1 972 ? -10.344 -6.019 -16.903 1.00 63.03 972 GLN A C 1
ATOM 7772 O O . GLN A 1 972 ? -10.475 -6.962 -17.681 1.00 63.03 972 GLN A O 1
ATOM 7777 N N . ASP A 1 973 ? -10.720 -6.064 -15.621 1.00 50.12 973 ASP A N 1
ATOM 7778 C CA . ASP A 1 973 ? -11.538 -7.152 -15.062 1.00 50.12 973 ASP A CA 1
ATOM 7779 C C . ASP A 1 973 ? -12.855 -7.232 -15.869 1.00 50.12 973 ASP A C 1
ATOM 7781 O O . ASP A 1 973 ? -13.539 -6.210 -16.006 1.00 50.12 973 ASP A O 1
ATOM 7785 N N . ILE A 1 974 ? -13.187 -8.397 -16.443 1.00 35.09 974 ILE A N 1
ATOM 7786 C CA . ILE A 1 974 ? -14.454 -8.636 -17.172 1.00 35.09 974 ILE A CA 1
ATOM 7787 C C . ILE A 1 974 ? -15.545 -9.104 -16.215 1.00 35.09 974 ILE A C 1
ATOM 7789 O O . ILE A 1 974 ? -15.271 -10.047 -15.439 1.00 35.09 974 ILE A O 1
#

InterPro domains:
  IPR036404 Jacalin-like lectin domain superfamily [G3DSA:2.100.10.30] (806-973)
  IPR036404 Jacalin-like lectin domain superfamily [SSF51101] (819-931)

Nearest PDB structures (foldseek):
  8d2j-assembly1_A  TM=7.910E-01  e=7.811E-19  Leptochilus wrightii
  8d2j-assembly2_C  TM=7.772E-01  e=1.230E-18  Leptochilus wrightii
  3x0u-assembly2_B  TM=6.127E-01  e=8.381E-09  Vibrio parahaemolyticus M0605
  9dtr-assembly1_T  TM=1.021E-01  e=3.848E-01  Saccharomyces cerevisiae

Secondary structure (DSSP, 8-state):
--HHHHHHHHHHHHHHHHHHHHHHHHT--TTS--SS--HHHHHHHT-SSTHHHHTT-----TTGGG--HHHHHHHHHHHHHHHTSGGGTTTSHHHHHHHHHHHHHHH--HHHHHHHHHHHHHHHHHHHHHHHTT---TTSSSSTTT-SS-HHHHHHHHHHHHHH--HHHHHHHHHTB-TTS-B---HHHHHHHT--TTTHHHHHHTT---TTGGG--HHHHHHHHHHHHHHHH-S-GGGSHHHHHHHHHHHHHHH--HHHHHHHHHHHHHHHHHHHHHHHHHHHHHHHHTSS-HHHHHHHHTT--TTS-----HHHHHHTT-S-HHHHHHHHHHHHHHTT-PPPS-HHHHHHHHHHHHHHHHS-GGG-HHHHHHHHHHHHHHHHHH--HHHHHHHHHHHHHHHHHHHHHHHHHHHHHHHHHHHHHHHHTT--HHHHHHHHTTB-TTS-BSS--HHHHHHHT---THHHHHH-----TTGGG--HHHHHHHHHHHHIIIII---HHHHHHHHHHHHHHH--HHHHHHHHHHHHHHHHHHHHHHHHHHHHTTHHHHHHTTS-HHHHHHHHHH----BTTB-----TTTTHHHHHTTTS-HHHHHHHHHHHHHTHHHHHHHHHHHHS-GGGHHHHHHHHHHHHHHHHHHHHHSTTGGGGHHHHHHHHHHHHHHHHHHHHTT-TT--HHHHHHHHHHHHHHHHHHHHHHHHHHHTTEEEEEEEEE-TT-S-TT-EEEEEEEEETTT--EEEEEEEES-THHHHHHHHHHHHHHHHHHHHHHHHHHGGGGGSGGGSTT----SPPPS--EEEEEEE-TTTS-SEEEEGGGGTTEEEEEP------EEEEEEEESSSEEEEEEEETTS-EEEES-S-SSEEEEE----SSSS-EEEEEEEEETTEEEEEEEEETTS-B---EE--TTT--EEEEEEESSSSSS--EEEEEEEEEEE--TT-----EEEEEEEEEEE----

Solvent-accessible surface area (backbone atoms only — not comparable to full-atom values): 53672 Å² total; per-residue (Å²): 141,63,64,53,64,50,45,51,51,53,50,51,52,53,43,50,57,54,40,49,58,43,43,53,64,67,59,49,42,97,72,26,46,20,80,58,66,50,63,66,61,32,62,78,67,69,40,99,46,75,65,66,61,58,72,70,49,89,67,92,52,73,69,66,78,68,60,51,68,40,59,49,22,33,43,45,52,52,21,46,40,54,71,77,42,40,95,44,45,85,81,44,39,70,59,49,51,35,29,50,54,38,51,44,72,74,67,72,39,73,71,58,50,51,52,52,34,52,41,39,32,47,55,48,46,56,58,51,45,78,71,49,84,58,42,74,40,74,72,66,73,77,54,74,85,74,59,97,65,58,70,68,58,57,53,52,46,48,54,44,49,41,62,71,56,49,75,64,57,54,47,57,56,59,72,53,45,46,97,74,21,44,28,67,64,44,68,71,57,22,67,61,36,75,46,46,86,90,47,43,69,68,62,52,60,76,70,72,63,52,81,70,64,72,72,56,55,68,64,58,51,26,23,35,37,45,52,36,52,48,67,65,33,53,92,53,74,78,83,50,41,72,57,52,52,34,30,50,50,32,48,38,66,72,64,72,36,68,69,57,45,52,51,48,41,55,49,32,42,52,49,47,52,56,36,30,49,51,49,52,53,52,55,34,50,57,51,39,34,64,67,40,54,73,67,60,53,50,59,59,56,66,60,47,44,95,78,22,47,34,61,76,51,65,68,60,19,51,74,50,76,33,98,36,60,66,59,45,51,51,52,51,41,49,52,30,48,78,70,76,39,84,57,73,84,52,62,59,60,45,32,31,42,47,52,52,26,44,44,71,51,19,26,72,53,88,81,35,74,68,55,43,53,53,51,52,38,33,51,51,29,51,43,69,77,64,72,35,72,67,59,49,53,52,51,42,54,53,38,33,51,51,46,50,54,46,44,34,52,48,48,50,50,56,53,46,54,53,39,53,50,55,49,36,58,53,50,30,70,71,61,51,74,66,72,48,50,62,50,57,74,45,49,43,96,73,28,41,18,80,55,68,34,68,66,56,31,63,69,53,68,51,90,51,72,63,64,58,59,71,68,52,89,66,87,53,71,67,68,79,69,58,51,68,44,59,51,24,33,44,49,49,47,22,44,41,61,57,47,60,62,76,53,68,72,63,46,49,37,28,48,55,39,51,42,76,74,66,77,39,70,72,58,53,52,55,52,36,55,47,41,32,52,52,50,54,49,43,45,52,49,49,59,46,58,50,8,31,64,47,51,56,60,58,53,45,70,78,45,56,69,55,55,41,49,40,51,62,42,64,55,78,62,89,50,94,98,50,86,55,86,65,42,45,74,68,52,48,54,76,66,41,51,59,67,45,52,70,73,56,47,55,49,50,52,54,54,56,59,69,40,48,69,56,53,50,53,52,58,49,59,73,76,55,56,79,92,59,42,65,67,52,48,50,56,47,47,54,49,44,54,51,52,53,52,53,46,68,69,38,93,61,35,53,76,38,48,74,58,48,55,62,47,48,57,54,47,50,39,50,47,42,51,34,39,74,71,65,41,93,91,39,46,72,66,56,51,53,51,50,51,51,50,53,51,50,51,52,54,65,26,48,58,56,38,51,57,55,53,49,72,42,52,43,78,49,77,48,76,44,73,33,88,89,49,96,50,97,56,33,32,30,37,44,34,40,37,37,31,73,50,65,68,50,46,36,36,39,39,33,57,40,76,55,75,69,59,57,57,45,52,51,50,44,32,50,46,18,55,46,21,48,45,47,51,60,53,49,68,68,48,58,69,63,79,51,57,71,58,57,57,81,77,64,81,86,83,68,82,77,74,82,86,44,60,50,51,40,39,45,38,27,70,88,45,55,68,78,37,82,46,67,41,69,79,48,83,47,59,42,84,62,59,50,91,62,82,67,47,53,42,33,33,39,40,34,18,27,42,47,32,34,18,17,41,37,39,32,32,74,90,69,52,71,44,69,28,36,70,72,51,69,52,49,80,47,73,51,64,81,31,42,87,81,79,37,34,40,32,35,36,40,41,30,27,23,85,61,26,33,15,23,43,24,49,31,35,68,84,72,52,62,73,52,74,45,32,55,34,90,88,72,47,69,72,76,49,74,49,80,50,60,67,72,68,98,75,52,61,37,30,54,24,31,71,35,27,12,26,21,40,53,87,95,46,90,77,57,37,18,29,19,32,39,28,41,27,38,29,59,59,77,89,125